Protein AF-A0A9E3Q7C6-F1 (afdb_monomer)

Structure (mmCIF, N/CA/C/O backbone):
data_AF-A0A9E3Q7C6-F1
#
_entry.id   AF-A0A9E3Q7C6-F1
#
loop_
_atom_site.group_PDB
_atom_site.id
_atom_site.type_symbol
_atom_site.label_atom_id
_atom_site.label_alt_id
_atom_site.label_comp_id
_atom_site.label_asym_id
_atom_site.label_entity_id
_atom_site.label_seq_id
_atom_site.pdbx_PDB_ins_code
_atom_site.Cartn_x
_atom_site.Cartn_y
_atom_site.Cartn_z
_atom_site.occupancy
_atom_site.B_iso_or_equiv
_atom_site.auth_seq_id
_atom_site.auth_comp_id
_atom_site.auth_asym_id
_atom_site.auth_atom_id
_atom_site.pdbx_PDB_model_num
ATOM 1 N N . MET A 1 1 ? 22.523 -12.061 -49.295 1.00 71.12 1 MET A N 1
ATOM 2 C CA . MET A 1 1 ? 22.342 -13.534 -49.346 1.00 71.12 1 MET A CA 1
ATOM 3 C C . MET A 1 1 ? 22.352 -14.099 -47.929 1.00 71.12 1 MET A C 1
ATOM 5 O O . MET A 1 1 ? 23.164 -13.625 -47.155 1.00 71.12 1 MET A O 1
ATOM 9 N N . ALA A 1 2 ? 21.473 -15.034 -47.547 1.00 72.88 2 ALA A N 1
ATOM 10 C CA . ALA A 1 2 ? 21.469 -15.590 -46.182 1.00 72.88 2 ALA A CA 1
ATOM 11 C C . ALA A 1 2 ? 22.656 -16.544 -45.962 1.00 72.88 2 ALA A C 1
ATOM 13 O O . ALA A 1 2 ? 22.913 -17.399 -46.807 1.00 72.88 2 ALA A O 1
ATOM 14 N N . LEU A 1 3 ? 23.367 -16.392 -44.845 1.00 70.81 3 LEU A N 1
ATOM 15 C CA . LEU A 1 3 ? 24.517 -17.226 -44.496 1.00 70.81 3 LEU A CA 1
ATOM 16 C C . LEU A 1 3 ? 24.089 -18.439 -43.641 1.00 70.81 3 LEU A C 1
ATOM 18 O O . LEU A 1 3 ? 23.253 -18.282 -42.744 1.00 70.81 3 LEU A O 1
ATOM 22 N N . PRO A 1 4 ? 24.650 -19.641 -43.888 1.00 68.69 4 PRO A N 1
ATOM 23 C CA . PRO A 1 4 ? 24.501 -20.798 -43.005 1.00 68.69 4 PRO A CA 1
ATOM 24 C C . PRO A 1 4 ? 25.319 -20.626 -41.708 1.00 68.69 4 PRO A C 1
ATOM 26 O O . PRO A 1 4 ? 25.994 -19.617 -41.513 1.00 68.69 4 PRO A O 1
ATOM 29 N N . ASN A 1 5 ? 25.247 -21.606 -40.798 1.00 68.88 5 ASN A N 1
ATOM 30 C CA . ASN A 1 5 ? 25.976 -21.598 -39.521 1.00 68.88 5 ASN A CA 1
ATOM 31 C C . ASN A 1 5 ? 27.486 -21.778 -39.750 1.00 68.88 5 ASN A C 1
ATOM 33 O O . ASN A 1 5 ? 27.991 -22.898 -39.696 1.00 68.88 5 ASN A O 1
ATOM 37 N N . LEU A 1 6 ? 28.183 -20.683 -40.039 1.00 69.12 6 LEU A N 1
ATOM 38 C CA . LEU A 1 6 ? 29.623 -20.651 -40.284 1.00 69.12 6 LEU A CA 1
ATOM 39 C C . LEU A 1 6 ? 30.365 -20.102 -39.064 1.00 69.12 6 LEU A C 1
ATOM 41 O O . LEU A 1 6 ? 29.866 -19.202 -38.392 1.00 69.12 6 LEU A O 1
ATOM 45 N N . THR A 1 7 ? 31.564 -20.622 -38.804 1.00 68.81 7 THR A N 1
ATOM 46 C CA . THR A 1 7 ? 32.477 -20.049 -37.803 1.00 68.81 7 THR A CA 1
ATOM 47 C C . THR A 1 7 ? 33.078 -18.735 -38.302 1.00 68.81 7 THR A C 1
ATOM 49 O O . THR A 1 7 ? 33.082 -18.445 -39.505 1.00 68.81 7 THR A O 1
ATOM 52 N N . ILE A 1 8 ? 33.660 -17.942 -37.399 1.00 70.94 8 ILE A N 1
ATOM 53 C CA . ILE A 1 8 ? 34.336 -16.698 -37.779 1.00 70.94 8 ILE A CA 1
ATOM 54 C C . ILE A 1 8 ? 35.478 -16.964 -38.769 1.00 70.94 8 ILE A C 1
ATOM 56 O O . ILE A 1 8 ? 35.723 -16.166 -39.683 1.00 70.94 8 ILE A O 1
ATOM 60 N N . THR A 1 9 ? 36.183 -18.078 -38.586 1.00 72.75 9 THR A N 1
ATOM 61 C CA . THR A 1 9 ? 37.267 -18.516 -39.468 1.00 72.75 9 THR A CA 1
ATOM 62 C C . THR A 1 9 ? 36.737 -18.863 -40.855 1.00 72.75 9 THR A C 1
ATOM 64 O O . THR A 1 9 ? 37.249 -18.330 -41.834 1.00 72.75 9 THR A O 1
ATOM 67 N N . GLN A 1 10 ? 35.649 -19.632 -40.950 1.00 74.81 10 GLN A N 1
ATOM 68 C CA . GLN A 1 10 ? 35.015 -19.973 -42.231 1.00 74.81 10 GLN A CA 1
ATOM 69 C C . GLN A 1 10 ? 34.476 -18.739 -42.963 1.00 74.81 10 GLN A C 1
ATOM 71 O O . GLN A 1 10 ? 34.548 -18.654 -44.185 1.00 74.81 10 GLN A O 1
ATOM 76 N N . ILE A 1 11 ? 33.969 -17.749 -42.225 1.00 74.88 11 ILE A N 1
ATOM 77 C CA . ILE A 1 11 ? 33.558 -16.460 -42.788 1.00 74.88 11 ILE A CA 1
ATOM 78 C C . ILE A 1 11 ? 34.756 -15.717 -43.396 1.00 74.88 11 ILE A C 1
ATOM 80 O O . ILE A 1 11 ? 34.649 -15.181 -44.500 1.00 74.88 11 ILE A O 1
ATOM 84 N N . ARG A 1 12 ? 35.902 -15.687 -42.701 1.00 77.19 12 ARG A N 1
ATOM 85 C CA . ARG A 1 12 ? 37.132 -15.079 -43.235 1.00 77.19 12 ARG A CA 1
ATOM 86 C C . ARG A 1 12 ? 37.648 -15.832 -44.453 1.00 77.19 12 ARG A C 1
ATOM 88 O O . ARG A 1 12 ? 38.032 -15.188 -45.419 1.00 77.19 12 ARG A O 1
ATOM 95 N N . GLU A 1 13 ? 37.640 -17.160 -44.417 1.00 79.44 13 GLU A N 1
ATOM 96 C CA . GLU A 1 13 ? 38.042 -18.007 -45.544 1.00 79.44 13 GLU A CA 1
ATOM 97 C C . GLU A 1 13 ? 37.135 -17.798 -46.755 1.00 79.44 13 GLU A C 1
ATOM 99 O O . GLU A 1 13 ? 37.627 -17.694 -47.873 1.00 79.44 13 GLU A O 1
ATOM 104 N N . LEU A 1 14 ? 35.827 -17.642 -46.542 1.00 81.31 14 LEU A N 1
ATOM 105 C CA . LEU A 1 14 ? 34.874 -17.317 -47.598 1.00 81.31 14 LEU A CA 1
ATOM 106 C C . LEU A 1 14 ? 35.165 -15.945 -48.214 1.00 81.31 14 LEU A C 1
ATOM 108 O O . LEU A 1 14 ? 35.250 -15.827 -49.434 1.00 81.31 14 LEU A O 1
ATOM 112 N N . GLN A 1 15 ? 35.352 -14.907 -47.392 1.00 81.38 15 GLN A N 1
ATOM 113 C CA . GLN A 1 15 ? 35.687 -13.568 -47.889 1.00 81.38 15 GLN A CA 1
ATOM 114 C C . GLN A 1 15 ? 37.038 -13.554 -48.620 1.00 81.38 15 GLN A C 1
ATOM 116 O O . GLN A 1 15 ? 37.145 -12.960 -49.692 1.00 81.38 15 GLN A O 1
ATOM 121 N N . ALA A 1 16 ? 38.047 -14.239 -48.077 1.00 81.31 16 ALA A N 1
ATOM 122 C CA . ALA A 1 16 ? 39.374 -14.357 -48.673 1.00 81.31 16 ALA A CA 1
ATOM 123 C C . ALA A 1 16 ? 39.361 -15.180 -49.970 1.00 81.31 16 ALA A C 1
ATOM 125 O O . ALA A 1 16 ? 40.054 -14.825 -50.916 1.00 81.31 16 ALA A O 1
ATOM 126 N N . GLY A 1 17 ? 38.554 -16.240 -50.048 1.00 82.50 17 GLY A N 1
ATOM 127 C CA . GLY A 1 17 ? 38.399 -17.063 -51.247 1.00 82.50 17 GLY A CA 1
ATOM 128 C C . GLY A 1 17 ? 37.724 -16.309 -52.392 1.00 82.50 17 GLY A C 1
ATOM 129 O O . GLY A 1 17 ? 38.182 -16.400 -53.533 1.00 82.50 17 GLY A O 1
ATOM 130 N N . ILE A 1 18 ? 36.690 -15.515 -52.085 1.00 83.06 18 ILE A N 1
ATOM 131 C CA . ILE A 1 18 ? 36.050 -14.613 -53.056 1.00 83.06 18 ILE A CA 1
ATOM 132 C C . ILE A 1 18 ? 37.045 -13.541 -53.507 1.00 83.06 18 ILE A C 1
ATOM 134 O O . ILE A 1 18 ? 37.175 -13.298 -54.704 1.00 83.06 18 ILE A O 1
ATOM 138 N N . ALA A 1 19 ? 37.769 -12.926 -52.567 1.00 83.88 19 ALA A N 1
ATOM 139 C CA . ALA A 1 19 ? 38.793 -11.941 -52.891 1.00 83.88 19 ALA A CA 1
ATOM 140 C C . ALA A 1 19 ? 39.857 -12.526 -53.820 1.00 83.88 19 ALA A C 1
ATOM 142 O O . ALA A 1 19 ? 40.081 -11.968 -54.883 1.00 83.88 19 ALA A O 1
ATOM 143 N N . LEU A 1 20 ? 40.424 -13.687 -53.490 1.00 84.38 20 LEU A N 1
ATOM 144 C CA . LEU A 1 20 ? 41.467 -14.333 -54.285 1.00 84.38 20 LEU A CA 1
ATOM 145 C C . LEU A 1 20 ? 41.025 -14.613 -55.731 1.00 84.38 20 LEU A C 1
ATOM 147 O O . LEU A 1 20 ? 41.801 -14.376 -56.651 1.00 84.38 20 LEU A O 1
ATOM 151 N N . HIS A 1 21 ? 39.787 -15.072 -55.947 1.00 84.19 21 HIS A N 1
ATOM 152 C CA . HIS A 1 21 ? 39.252 -15.268 -57.302 1.00 84.19 21 HIS A CA 1
ATOM 153 C C . HIS A 1 21 ? 39.091 -13.939 -58.049 1.00 84.19 21 HIS A C 1
ATOM 155 O O . HIS A 1 21 ? 39.451 -13.843 -59.218 1.00 84.19 21 HIS A O 1
ATOM 161 N N . LEU A 1 22 ? 38.610 -12.888 -57.378 1.00 83.62 22 LEU A N 1
ATOM 162 C CA . LEU A 1 22 ? 38.495 -11.555 -57.979 1.00 83.62 22 LEU A CA 1
ATOM 163 C C . LEU A 1 22 ? 39.870 -10.929 -58.279 1.00 83.62 22 LEU A C 1
ATOM 165 O O . LEU A 1 22 ? 40.019 -10.220 -59.275 1.00 83.62 22 LEU A O 1
ATOM 169 N N . GLU A 1 23 ? 40.885 -11.194 -57.454 1.00 84.44 23 GLU A N 1
ATOM 170 C CA . GLU A 1 23 ? 42.265 -10.766 -57.704 1.00 84.44 23 GLU A CA 1
ATOM 171 C C . GLU A 1 23 ? 42.882 -11.526 -58.891 1.00 84.44 23 GLU A C 1
ATOM 173 O O . GLU A 1 23 ? 43.518 -10.907 -59.745 1.00 84.44 23 GLU A O 1
ATOM 178 N N . ALA A 1 24 ? 42.660 -12.842 -58.981 1.00 83.31 24 ALA A N 1
ATOM 179 C CA . ALA A 1 24 ? 43.237 -13.702 -60.015 1.00 83.31 24 ALA A CA 1
ATOM 180 C C . ALA A 1 24 ? 42.572 -13.547 -61.394 1.00 83.31 24 ALA A C 1
ATOM 182 O O . ALA A 1 24 ? 43.276 -13.404 -62.393 1.00 83.31 24 ALA A O 1
ATOM 183 N N . ASP A 1 25 ? 41.237 -13.553 -61.454 1.00 82.19 25 ASP A N 1
ATOM 184 C CA . ASP A 1 25 ? 40.493 -13.576 -62.721 1.00 82.19 25 ASP A CA 1
ATOM 185 C C . ASP A 1 25 ? 40.256 -12.172 -63.287 1.00 82.19 25 ASP A C 1
ATOM 187 O O . ASP A 1 25 ? 40.196 -11.983 -64.502 1.00 82.19 25 ASP A O 1
ATOM 191 N N . LEU A 1 26 ? 40.102 -11.178 -62.406 1.00 80.94 26 LEU A N 1
ATOM 192 C CA . LEU A 1 26 ? 39.676 -9.828 -62.778 1.00 80.94 26 LEU A CA 1
ATOM 193 C C . LEU A 1 26 ? 40.686 -8.734 -62.405 1.00 80.94 26 LEU A C 1
ATOM 195 O O . LEU A 1 26 ? 40.463 -7.584 -62.774 1.00 80.94 26 LEU A O 1
ATOM 199 N N . GLY A 1 27 ? 41.788 -9.055 -61.718 1.00 80.50 27 GLY A N 1
ATOM 200 C CA . GLY A 1 27 ? 42.867 -8.106 -61.414 1.00 80.50 27 GLY A CA 1
ATOM 201 C C . GLY A 1 27 ? 42.563 -7.107 -60.291 1.00 80.50 27 GLY A C 1
ATOM 202 O O . GLY A 1 27 ? 43.198 -6.051 -60.225 1.00 80.50 27 GLY A O 1
ATOM 203 N N . TYR A 1 28 ? 41.595 -7.403 -59.418 1.00 84.75 28 TYR A N 1
ATOM 204 C CA . TYR A 1 28 ? 41.344 -6.605 -58.212 1.00 84.75 28 TYR A CA 1
ATOM 205 C C . TYR A 1 28 ? 42.518 -6.701 -57.221 1.00 84.75 28 TYR A C 1
ATOM 207 O O . TYR A 1 28 ? 43.362 -7.588 -57.318 1.00 84.75 28 TYR A O 1
ATOM 215 N N . ARG A 1 29 ? 42.599 -5.764 -56.269 1.00 80.31 29 ARG A N 1
ATOM 216 C CA . ARG A 1 29 ? 43.546 -5.809 -55.146 1.00 80.31 29 ARG A CA 1
ATOM 217 C C . ARG A 1 29 ? 42.846 -5.474 -53.835 1.00 80.31 29 ARG A C 1
ATOM 219 O O . ARG A 1 29 ? 42.067 -4.521 -53.778 1.00 80.31 29 ARG A O 1
ATOM 226 N N . SER A 1 30 ? 43.154 -6.228 -52.784 1.00 73.44 30 SER A N 1
ATOM 227 C CA . SER A 1 30 ? 42.714 -5.951 -51.415 1.00 73.44 30 SER A CA 1
ATOM 228 C C . SER A 1 30 ? 43.393 -4.701 -50.852 1.00 73.44 30 SER A C 1
ATOM 230 O O . SER A 1 30 ? 44.608 -4.670 -50.656 1.00 73.44 30 SER A O 1
ATOM 232 N N . GLY A 1 31 ? 42.603 -3.663 -50.572 1.00 65.94 31 GLY A N 1
ATOM 233 C CA . GLY A 1 31 ? 43.088 -2.398 -50.016 1.00 65.94 31 GLY A CA 1
ATOM 234 C C . GLY A 1 31 ? 42.266 -1.194 -50.467 1.00 65.94 31 GLY A C 1
ATOM 235 O O . GLY A 1 31 ? 41.682 -1.193 -51.550 1.00 65.94 31 GLY A O 1
ATOM 236 N N . SER A 1 32 ? 42.225 -0.149 -49.633 1.00 55.38 32 SER A N 1
ATOM 237 C CA . SER A 1 32 ? 41.485 1.067 -49.969 1.00 55.38 32 SER A CA 1
ATOM 238 C C . SER A 1 32 ? 42.222 1.836 -51.071 1.00 55.38 32 SER A C 1
ATOM 240 O O . SER A 1 32 ? 43.358 2.287 -50.914 1.00 55.38 32 SER A O 1
ATOM 242 N N . THR A 1 33 ? 41.581 1.986 -52.227 1.00 54.47 33 THR A N 1
ATOM 243 C CA . THR A 1 33 ? 41.919 3.078 -53.142 1.00 54.47 33 THR A CA 1
ATOM 244 C C . THR A 1 33 ? 41.541 4.398 -52.475 1.00 54.47 33 THR A C 1
ATOM 246 O O . THR A 1 33 ? 40.530 4.472 -51.775 1.00 54.47 33 THR A O 1
ATOM 249 N N . SER A 1 34 ? 42.385 5.417 -52.656 1.00 52.50 34 SER A N 1
ATOM 250 C CA . SER A 1 34 ? 42.311 6.750 -52.042 1.00 52.50 34 SER A CA 1
ATOM 251 C C . SER A 1 34 ? 40.879 7.302 -51.918 1.00 52.50 34 SER A C 1
ATOM 253 O O . SER A 1 34 ? 40.066 7.071 -52.814 1.00 52.50 34 SER A O 1
ATOM 255 N N . PRO A 1 35 ? 40.553 8.045 -50.839 1.00 54.03 35 PRO A N 1
ATOM 256 C CA . PRO A 1 35 ? 39.180 8.427 -50.519 1.00 54.03 35 PRO A CA 1
ATOM 257 C C . PRO A 1 35 ? 38.579 9.299 -51.626 1.00 54.03 35 PRO A C 1
ATOM 259 O O . PRO A 1 35 ? 38.854 10.493 -51.725 1.00 54.03 35 PRO A O 1
ATOM 262 N N . HIS A 1 36 ? 37.742 8.689 -52.461 1.00 58.06 36 HIS A N 1
ATOM 263 C CA . HIS A 1 36 ? 36.923 9.406 -53.426 1.00 58.06 36 HIS A CA 1
ATOM 264 C C . HIS A 1 36 ? 35.832 10.166 -52.647 1.00 58.06 36 HIS A C 1
ATOM 266 O O . HIS A 1 36 ? 35.084 9.537 -51.894 1.00 58.06 36 HIS A O 1
ATOM 272 N N . PRO A 1 37 ? 35.678 11.490 -52.823 1.00 59.31 37 PRO A N 1
ATOM 273 C CA . PRO A 1 37 ? 34.820 12.333 -51.974 1.00 59.31 37 PRO A CA 1
ATOM 274 C C . PRO A 1 37 ? 33.306 12.056 -52.078 1.00 59.31 37 PRO A C 1
ATOM 276 O O . PRO A 1 37 ? 32.526 12.649 -51.342 1.00 59.31 37 PRO A O 1
ATOM 279 N N . LEU A 1 38 ? 32.881 11.159 -52.975 1.00 65.38 38 LEU A N 1
ATOM 280 C CA . LEU A 1 38 ? 31.476 10.839 -53.274 1.00 65.38 38 LEU A CA 1
ATOM 281 C C . LEU A 1 38 ? 31.138 9.358 -53.035 1.00 65.38 38 LEU A C 1
ATOM 283 O O . LEU A 1 38 ? 30.158 8.843 -53.567 1.00 65.38 38 LEU A O 1
ATOM 287 N N . LEU A 1 39 ? 31.976 8.640 -52.286 1.00 73.06 39 LEU A N 1
ATOM 288 C CA . LEU A 1 39 ? 31.770 7.224 -51.998 1.00 73.06 39 LEU A CA 1
ATOM 289 C C . LEU A 1 39 ? 30.605 7.035 -51.004 1.00 73.06 39 LEU A C 1
ATOM 291 O O . LEU A 1 39 ? 30.666 7.594 -49.907 1.00 73.06 39 LEU A O 1
ATOM 295 N N . PRO A 1 40 ? 29.557 6.253 -51.334 1.00 74.44 40 PRO A N 1
ATOM 296 C CA . PRO A 1 40 ? 28.463 6.002 -50.401 1.00 74.44 40 PRO A CA 1
ATOM 297 C C . PRO A 1 40 ? 28.972 5.270 -49.154 1.00 74.44 40 PRO A C 1
ATOM 299 O O . PRO A 1 40 ? 29.810 4.365 -49.249 1.00 74.44 40 PRO A O 1
ATOM 302 N N . SER A 1 41 ? 28.468 5.651 -47.980 1.00 76.50 41 SER A N 1
ATOM 303 C CA . SER A 1 41 ? 28.773 4.956 -46.731 1.00 76.50 41 SER A CA 1
ATOM 304 C C . SER A 1 41 ? 28.144 3.555 -46.725 1.00 76.50 41 SER A C 1
ATOM 306 O O . SER A 1 41 ? 27.042 3.369 -47.250 1.00 76.50 41 SER A O 1
ATOM 308 N N . PRO A 1 42 ? 28.828 2.545 -46.156 1.00 77.69 42 PRO A N 1
ATOM 309 C CA . PRO A 1 42 ? 28.229 1.232 -45.945 1.00 77.69 42 PRO A CA 1
ATOM 310 C C . PRO A 1 42 ? 27.047 1.321 -44.956 1.00 77.69 42 PRO A C 1
ATOM 312 O O . PRO A 1 42 ? 26.982 2.265 -44.164 1.00 77.69 42 PRO A O 1
ATOM 315 N N . PRO A 1 43 ? 26.111 0.355 -44.986 1.00 76.81 43 PRO A N 1
ATOM 316 C CA . PRO A 1 43 ? 24.997 0.305 -44.040 1.00 76.81 43 PRO A CA 1
ATOM 317 C C . PRO A 1 43 ? 25.484 0.181 -42.587 1.00 76.81 43 PRO A C 1
ATOM 319 O O . PRO A 1 43 ? 26.486 -0.481 -42.308 1.00 76.81 43 PRO A O 1
ATOM 322 N N . GLU A 1 44 ? 24.760 0.805 -41.654 1.00 70.00 44 GLU A N 1
ATOM 323 C CA . GLU A 1 44 ? 25.059 0.717 -40.221 1.00 70.00 44 GLU A CA 1
ATOM 324 C C . GLU A 1 44 ? 24.927 -0.730 -39.712 1.00 70.00 44 GLU A C 1
ATOM 326 O O . GLU A 1 44 ? 23.996 -1.449 -40.074 1.00 70.00 44 GLU A O 1
ATOM 331 N N . GLY A 1 45 ? 25.869 -1.163 -38.866 1.00 68.56 45 GLY A N 1
ATOM 332 C CA . GLY A 1 45 ? 25.892 -2.521 -38.302 1.00 68.56 45 GLY A CA 1
ATOM 333 C C . GLY A 1 45 ? 26.584 -3.577 -39.171 1.00 68.56 45 GLY A C 1
ATOM 334 O O . GLY A 1 45 ? 26.500 -4.763 -38.863 1.00 68.56 45 GLY A O 1
ATOM 335 N N . LEU A 1 46 ? 27.271 -3.172 -40.243 1.00 77.69 46 LEU A N 1
ATOM 336 C CA . LEU A 1 46 ? 28.050 -4.081 -41.079 1.00 77.69 46 LEU A CA 1
ATOM 337 C C . LEU A 1 46 ? 29.308 -4.583 -40.344 1.00 77.69 46 LEU A C 1
ATOM 339 O O . LEU A 1 46 ? 30.226 -3.818 -40.046 1.00 77.69 46 LEU A O 1
ATOM 343 N N . ASN A 1 47 ? 29.375 -5.891 -40.116 1.00 72.88 47 ASN A N 1
ATOM 344 C CA . ASN A 1 47 ? 30.548 -6.568 -39.580 1.00 72.88 47 ASN A CA 1
ATOM 345 C C . ASN A 1 47 ? 31.493 -6.983 -40.717 1.00 72.88 47 ASN A C 1
ATOM 347 O O . ASN A 1 47 ? 31.055 -7.456 -41.768 1.00 72.88 47 ASN A O 1
ATOM 351 N N . ARG A 1 48 ? 32.807 -6.871 -40.472 1.00 72.62 48 ARG A N 1
ATOM 352 C CA . ARG A 1 48 ? 33.883 -7.401 -41.337 1.00 72.62 48 ARG A CA 1
ATOM 353 C C . ARG A 1 48 ? 33.795 -6.931 -42.794 1.00 72.62 48 ARG A C 1
ATOM 355 O O . ARG A 1 48 ? 33.639 -7.740 -43.706 1.00 72.62 48 ARG A O 1
ATOM 362 N N . LEU A 1 49 ? 33.910 -5.617 -42.989 1.00 82.00 49 LEU A N 1
ATOM 363 C CA . LEU A 1 49 ? 34.023 -5.005 -44.312 1.00 82.00 49 LEU A CA 1
ATOM 364 C C . LEU A 1 49 ? 35.359 -5.383 -44.969 1.00 82.00 49 LEU A C 1
ATOM 366 O O . LEU A 1 49 ? 36.420 -5.092 -44.419 1.00 82.00 49 LEU A O 1
ATOM 370 N N . LEU A 1 50 ? 35.295 -5.979 -46.154 1.00 83.00 50 LEU A N 1
ATOM 371 C CA . LEU A 1 50 ? 36.423 -6.170 -47.058 1.00 83.00 50 LEU A CA 1
ATOM 372 C C . LEU A 1 50 ? 36.204 -5.307 -48.303 1.00 83.00 50 LEU A C 1
ATOM 374 O O . LEU A 1 50 ? 35.131 -5.361 -48.906 1.00 83.00 50 LEU A O 1
ATOM 378 N N . GLU A 1 51 ? 37.211 -4.523 -48.682 1.00 85.06 51 GLU A N 1
ATOM 379 C CA . GLU A 1 51 ? 37.177 -3.653 -49.862 1.00 85.06 51 GLU A CA 1
ATOM 380 C C . GLU A 1 51 ? 38.232 -4.097 -50.882 1.00 85.06 51 GLU A C 1
ATOM 382 O O . GLU A 1 51 ? 39.413 -4.245 -50.559 1.00 85.0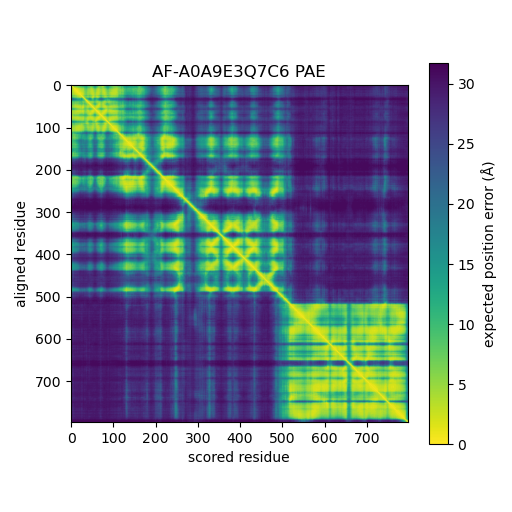6 51 GLU A O 1
ATOM 387 N N . LEU A 1 52 ? 37.787 -4.299 -52.118 1.00 84.94 52 LEU A N 1
ATOM 388 C CA . LEU A 1 52 ? 38.591 -4.703 -53.264 1.00 84.94 52 LEU A CA 1
ATOM 389 C C . LEU A 1 52 ? 38.479 -3.624 -54.332 1.00 84.94 52 LEU A C 1
ATOM 391 O O . LEU A 1 52 ? 37.368 -3.245 -54.708 1.00 84.94 52 LEU A O 1
ATOM 395 N N . ALA A 1 53 ? 39.608 -3.154 -54.847 1.00 82.88 53 ALA A N 1
ATOM 396 C CA . ALA A 1 53 ? 39.629 -2.117 -55.869 1.00 82.88 53 ALA A CA 1
ATOM 397 C C . ALA A 1 53 ? 40.465 -2.530 -57.083 1.00 82.88 53 ALA A C 1
ATOM 399 O O . ALA A 1 53 ? 41.499 -3.187 -56.956 1.00 82.88 53 ALA A O 1
ATOM 400 N N . ARG A 1 54 ? 40.017 -2.120 -58.269 1.00 84.94 54 ARG A N 1
ATOM 401 C CA . ARG A 1 54 ? 40.725 -2.264 -59.545 1.00 84.94 54 ARG A CA 1
ATOM 402 C C . ARG A 1 54 ? 40.712 -0.919 -60.259 1.00 84.94 54 ARG A C 1
ATOM 404 O O . ARG A 1 54 ? 39.665 -0.285 -60.354 1.00 84.94 54 ARG A O 1
ATOM 411 N N . VAL A 1 55 ? 41.864 -0.492 -60.767 1.00 79.00 55 VAL A N 1
ATOM 412 C CA . VAL A 1 55 ? 42.001 0.763 -61.520 1.00 79.00 55 VAL A CA 1
ATOM 413 C C . VAL A 1 55 ? 42.434 0.434 -62.943 1.00 79.00 55 VAL A C 1
ATOM 415 O O . VAL A 1 55 ? 43.497 -0.153 -63.140 1.00 79.00 55 VAL A O 1
ATOM 418 N N . GLU A 1 56 ? 41.622 0.822 -63.923 1.00 77.50 56 GLU A N 1
ATOM 419 C CA . GLU A 1 56 ? 41.917 0.682 -65.352 1.00 77.50 56 GLU A CA 1
ATOM 420 C C . GLU A 1 56 ? 41.878 2.071 -66.002 1.00 77.50 56 GLU A C 1
ATOM 422 O O . GLU A 1 56 ? 40.819 2.660 -66.218 1.00 77.50 56 GLU A O 1
ATOM 427 N N . GLY A 1 57 ? 43.051 2.643 -66.287 1.00 76.19 57 GLY A N 1
ATOM 428 C CA . GLY A 1 57 ? 43.147 4.003 -66.825 1.00 76.19 57 GLY A CA 1
ATOM 429 C C . GLY A 1 57 ? 42.655 5.062 -65.829 1.00 76.19 57 GLY A C 1
ATOM 430 O O . GLY A 1 57 ? 43.278 5.251 -64.787 1.00 76.19 57 GLY A O 1
ATOM 431 N N . GLN A 1 58 ? 41.567 5.768 -66.168 1.00 70.00 58 GLN A N 1
ATOM 432 C CA . GLN A 1 58 ? 40.884 6.729 -65.282 1.00 70.00 58 GLN A CA 1
ATOM 433 C C . GLN A 1 58 ? 39.651 6.138 -64.578 1.00 70.00 58 GLN A C 1
ATOM 435 O O . GLN A 1 58 ? 39.064 6.800 -63.722 1.00 70.00 58 GLN A O 1
ATOM 440 N N . GLU A 1 59 ? 39.280 4.892 -64.891 1.00 79.25 59 GLU A N 1
ATOM 441 C CA . GLU A 1 59 ? 38.135 4.229 -64.275 1.00 79.25 59 GLU A CA 1
ATOM 442 C C . GLU A 1 59 ? 38.542 3.483 -63.002 1.00 79.25 59 GLU A C 1
ATOM 444 O O . GLU A 1 59 ? 39.538 2.754 -62.967 1.00 79.25 59 GLU A O 1
ATOM 449 N N . THR A 1 60 ? 37.739 3.634 -61.949 1.00 80.62 60 THR A N 1
ATOM 450 C CA . THR A 1 60 ? 37.908 2.899 -60.689 1.00 80.62 60 THR A CA 1
ATOM 451 C C . THR A 1 60 ? 36.734 1.956 -60.476 1.00 80.62 60 THR A C 1
ATOM 453 O O . THR A 1 60 ? 35.581 2.385 -60.420 1.00 80.62 60 THR A O 1
ATOM 456 N N . PHE A 1 61 ? 37.026 0.672 -60.310 1.00 84.19 61 PHE A N 1
ATOM 457 C CA . PHE A 1 61 ? 36.072 -0.361 -59.931 1.00 84.19 61 PHE A CA 1
ATOM 458 C C . PHE A 1 61 ? 36.285 -0.719 -58.463 1.00 84.19 61 PHE A C 1
ATOM 460 O O . PHE A 1 61 ? 37.411 -0.962 -58.033 1.00 84.19 61 PHE A O 1
ATOM 467 N N . LEU A 1 62 ? 35.203 -0.771 -57.696 1.00 85.25 62 LEU A N 1
ATOM 468 C CA . LEU A 1 62 ? 35.203 -1.078 -56.273 1.00 85.25 62 LEU A CA 1
ATOM 469 C C . LEU A 1 62 ? 34.204 -2.201 -55.995 1.00 85.25 62 LEU A C 1
ATOM 471 O O . LEU A 1 62 ? 33.065 -2.144 -56.455 1.00 85.25 62 LEU A O 1
ATOM 475 N N . ILE A 1 63 ? 34.610 -3.194 -55.212 1.00 85.94 63 ILE A N 1
ATOM 476 C CA . ILE A 1 63 ? 33.747 -4.245 -54.673 1.00 85.94 63 ILE A CA 1
ATOM 477 C C . ILE A 1 63 ? 33.918 -4.264 -53.156 1.00 85.94 63 ILE A C 1
ATOM 479 O O . ILE A 1 63 ? 35.029 -4.311 -52.636 1.00 85.94 63 ILE A O 1
ATOM 483 N N . ARG A 1 64 ? 32.802 -4.230 -52.437 1.00 87.00 64 ARG A N 1
ATOM 484 C CA . ARG A 1 64 ? 32.729 -4.288 -50.981 1.00 87.00 64 ARG A CA 1
ATOM 485 C C . ARG A 1 64 ? 31.939 -5.507 -50.554 1.00 87.00 64 ARG A C 1
ATOM 487 O O . ARG A 1 64 ? 30.856 -5.756 -51.081 1.00 87.00 64 ARG A O 1
ATOM 494 N N . LEU A 1 65 ? 32.467 -6.229 -49.577 1.00 85.69 65 LEU A N 1
ATOM 495 C CA . LEU A 1 65 ? 31.866 -7.424 -48.998 1.00 85.69 65 LEU A CA 1
ATOM 496 C C . LEU A 1 65 ? 31.739 -7.220 -47.491 1.00 85.69 65 LEU A C 1
ATOM 498 O O . LEU A 1 65 ? 32.688 -6.785 -46.847 1.00 85.69 65 LEU A O 1
ATOM 502 N N . GLY A 1 66 ? 30.597 -7.557 -46.907 1.00 83.81 66 GLY A N 1
ATOM 503 C CA . GLY A 1 66 ? 30.426 -7.513 -45.457 1.00 83.81 66 GLY A CA 1
ATOM 504 C C . GLY A 1 66 ? 29.220 -8.307 -44.991 1.00 83.81 66 GLY A C 1
ATOM 505 O O . GLY A 1 66 ? 28.438 -8.797 -45.803 1.00 83.81 66 GLY A O 1
ATOM 506 N N . ILE A 1 67 ? 29.073 -8.456 -43.680 1.00 82.50 67 ILE A N 1
ATOM 507 C CA . ILE A 1 67 ? 27.979 -9.220 -43.079 1.00 82.50 67 ILE A CA 1
ATOM 508 C C . ILE A 1 67 ? 27.064 -8.272 -42.329 1.00 82.50 67 ILE A C 1
ATOM 510 O O . ILE A 1 67 ? 27.513 -7.491 -41.497 1.00 82.50 67 ILE A O 1
ATOM 514 N N . VAL A 1 68 ? 25.769 -8.372 -42.609 1.00 81.69 68 VAL A N 1
ATOM 515 C CA . VAL A 1 68 ? 24.731 -7.640 -41.890 1.00 81.69 68 VAL A CA 1
ATOM 516 C C . VAL A 1 68 ? 24.009 -8.621 -40.962 1.00 81.69 68 VAL A C 1
ATOM 518 O O . VAL A 1 68 ? 23.282 -9.497 -41.454 1.00 81.69 68 VAL A O 1
ATOM 521 N N . PRO A 1 69 ? 24.203 -8.522 -39.635 1.00 74.75 69 PRO A N 1
ATOM 522 C CA . PRO A 1 69 ? 23.413 -9.272 -38.672 1.00 74.75 69 PRO A CA 1
ATOM 523 C C . PRO A 1 69 ? 22.008 -8.663 -38.557 1.00 74.75 69 PRO A C 1
ATOM 525 O O . PRO A 1 69 ? 21.829 -7.447 -38.589 1.00 74.75 69 PRO A O 1
ATOM 528 N N . PHE A 1 70 ? 20.994 -9.512 -38.391 1.00 69.50 70 PHE A N 1
ATOM 529 C CA . PHE A 1 70 ? 19.611 -9.088 -38.160 1.00 69.50 70 PHE A CA 1
ATOM 530 C C . PHE A 1 70 ? 19.096 -9.660 -36.836 1.00 69.50 70 PHE A C 1
ATOM 532 O O . PHE A 1 70 ? 19.461 -10.761 -36.442 1.00 69.50 70 PHE A O 1
ATOM 539 N N . ILE A 1 71 ? 18.200 -8.928 -36.166 1.00 62.03 71 ILE A N 1
ATOM 540 C CA . ILE A 1 71 ? 17.641 -9.328 -34.858 1.00 62.03 71 ILE A CA 1
ATOM 541 C C . ILE A 1 71 ? 16.742 -10.572 -34.970 1.00 62.03 71 ILE A C 1
ATOM 543 O O . ILE A 1 71 ? 16.641 -11.348 -34.027 1.00 62.03 71 ILE A O 1
ATOM 547 N N . SER A 1 72 ? 16.075 -10.766 -36.112 1.00 65.25 72 SER A N 1
ATOM 548 C CA . SER A 1 72 ? 15.040 -11.795 -36.301 1.00 65.25 72 SER A CA 1
ATOM 549 C C . SER A 1 72 ? 15.255 -12.698 -37.520 1.00 65.25 72 SER A C 1
ATOM 551 O O . SER A 1 72 ? 14.384 -13.502 -37.852 1.00 65.25 72 SER A O 1
ATOM 553 N N . ARG A 1 73 ? 16.383 -12.560 -38.228 1.00 69.81 73 ARG A N 1
ATOM 554 C CA . ARG A 1 73 ? 16.697 -13.311 -39.456 1.00 69.81 73 ARG A CA 1
ATOM 555 C C . ARG A 1 73 ? 18.150 -13.770 -39.433 1.00 69.81 73 ARG A C 1
ATOM 557 O O . ARG A 1 73 ? 18.975 -13.154 -38.767 1.00 69.81 73 ARG A O 1
ATOM 564 N N . ALA A 1 74 ? 18.460 -14.818 -40.196 1.00 68.31 74 ALA A N 1
ATOM 565 C CA . ALA A 1 74 ? 19.843 -15.240 -40.401 1.00 68.31 74 ALA A CA 1
ATOM 566 C C . ALA A 1 74 ? 20.697 -14.078 -40.951 1.00 68.31 74 ALA A C 1
ATOM 568 O O . ALA A 1 74 ? 20.187 -13.290 -41.763 1.00 68.31 74 ALA A O 1
ATOM 569 N N . PRO A 1 75 ? 21.971 -13.975 -40.524 1.00 75.31 75 PRO A N 1
ATOM 570 C CA . PRO A 1 75 ? 22.881 -12.949 -41.011 1.00 75.31 75 PRO A CA 1
ATOM 571 C C . PRO A 1 75 ? 22.983 -13.028 -42.531 1.00 75.31 75 PRO A C 1
ATOM 573 O O . PRO A 1 75 ? 22.934 -14.112 -43.122 1.00 75.31 75 PRO A O 1
ATOM 576 N N . GLN A 1 76 ? 23.088 -11.869 -43.174 1.00 82.38 76 GLN A N 1
ATOM 577 C CA . GLN A 1 76 ? 23.147 -11.794 -44.625 1.00 82.38 76 GLN A CA 1
ATOM 578 C C . GLN A 1 76 ? 24.500 -11.274 -45.094 1.00 82.38 76 GLN A C 1
ATOM 580 O O . GLN A 1 76 ? 24.990 -10.263 -44.601 1.00 82.38 76 GLN A O 1
ATOM 585 N N . LEU A 1 77 ? 25.069 -11.937 -46.098 1.00 84.25 77 LEU A N 1
ATOM 586 C CA . LEU A 1 77 ? 26.173 -11.405 -46.881 1.00 84.25 77 LEU A CA 1
ATOM 587 C C . LEU A 1 77 ? 25.663 -10.240 -47.734 1.00 84.25 77 LEU A C 1
ATOM 589 O O . LEU A 1 77 ? 24.721 -10.399 -48.525 1.00 84.25 77 LEU A O 1
ATOM 593 N N . TRP A 1 78 ? 26.297 -9.090 -47.552 1.00 86.56 78 TRP A N 1
ATOM 594 C CA . TRP A 1 78 ? 26.108 -7.859 -48.299 1.00 86.56 78 TRP A CA 1
ATOM 595 C C . TRP A 1 78 ? 27.272 -7.680 -49.272 1.00 86.56 78 TRP A C 1
ATOM 597 O O . TRP A 1 78 ? 28.437 -7.772 -48.884 1.00 86.56 78 TRP A O 1
ATOM 607 N N . ILE A 1 79 ? 26.938 -7.443 -50.540 1.00 86.81 79 ILE A N 1
ATOM 608 C CA . ILE A 1 79 ? 27.894 -7.202 -51.620 1.00 86.81 79 ILE A CA 1
ATOM 609 C C . ILE A 1 79 ? 27.483 -5.903 -52.305 1.00 86.81 79 ILE A C 1
ATOM 611 O O . ILE A 1 79 ? 26.334 -5.763 -52.724 1.00 86.81 79 ILE A O 1
ATOM 615 N N . GLN A 1 80 ? 28.412 -4.963 -52.431 1.00 86.06 80 GLN A N 1
ATOM 616 C CA . GLN A 1 80 ? 28.215 -3.719 -53.168 1.00 86.06 80 GLN A CA 1
ATOM 617 C C . GLN A 1 80 ? 29.340 -3.566 -54.182 1.00 86.06 80 GLN A C 1
ATOM 619 O O . GLN A 1 80 ? 30.507 -3.566 -53.809 1.00 86.06 80 GLN A O 1
ATOM 624 N N . ALA A 1 81 ? 28.994 -3.406 -55.457 1.00 86.12 81 ALA A N 1
ATOM 625 C CA . ALA A 1 81 ? 29.968 -3.210 -56.521 1.00 86.12 81 ALA A CA 1
ATOM 626 C C . ALA A 1 81 ? 29.674 -1.899 -57.264 1.00 86.12 81 ALA A C 1
ATOM 628 O O . ALA A 1 81 ? 28.576 -1.703 -57.789 1.00 86.12 81 ALA A O 1
ATOM 629 N N . LEU A 1 82 ? 30.651 -0.996 -57.284 1.00 86.06 82 LEU A N 1
ATOM 630 C CA . LEU A 1 82 ? 30.544 0.357 -57.823 1.00 86.06 82 LEU A CA 1
ATOM 631 C C . LEU A 1 82 ? 31.639 0.601 -58.865 1.00 86.06 82 LEU A C 1
ATOM 633 O O . LEU A 1 82 ? 32.761 0.121 -58.723 1.00 86.06 82 LEU A O 1
ATOM 637 N N . ARG A 1 83 ? 31.317 1.354 -59.913 1.00 85.62 83 ARG A N 1
ATOM 638 C CA . ARG A 1 83 ? 32.249 1.807 -60.951 1.00 85.62 83 ARG A CA 1
ATOM 639 C C . ARG A 1 83 ? 32.192 3.327 -61.042 1.00 85.62 83 ARG A C 1
ATOM 641 O O . ARG A 1 83 ? 31.101 3.883 -61.140 1.00 85.62 83 ARG A O 1
ATOM 648 N N . SER A 1 84 ? 33.342 3.987 -61.036 1.00 81.19 84 SER A N 1
ATOM 649 C CA . SER A 1 84 ? 33.466 5.418 -61.317 1.00 81.19 84 SER A CA 1
ATOM 650 C C . SER A 1 84 ? 34.190 5.610 -62.655 1.00 81.19 84 SER A C 1
ATOM 652 O O . SER A 1 84 ? 35.342 5.181 -62.757 1.00 81.19 84 SER A O 1
ATOM 654 N N . PRO A 1 85 ? 33.542 6.198 -63.682 1.00 75.00 85 PRO A N 1
ATOM 655 C CA . PRO A 1 85 ? 34.173 6.463 -64.980 1.00 75.00 85 PRO A CA 1
ATOM 656 C C . PRO A 1 85 ? 35.235 7.576 -64.945 1.00 75.00 85 PRO A C 1
ATOM 658 O O . PRO A 1 85 ? 36.092 7.623 -65.819 1.00 75.00 85 PRO A O 1
ATOM 661 N N . ASP A 1 86 ? 35.157 8.483 -63.965 1.00 71.75 86 ASP A N 1
ATOM 662 C CA . ASP A 1 86 ? 36.042 9.645 -63.811 1.00 71.75 86 ASP A CA 1
ATOM 663 C C . ASP A 1 86 ? 36.099 10.061 -62.323 1.00 71.75 86 ASP A C 1
ATOM 665 O O . ASP A 1 86 ? 35.067 9.963 -61.652 1.00 71.75 86 ASP A O 1
ATOM 669 N N . PRO A 1 87 ? 37.226 10.573 -61.777 1.00 65.50 87 PRO A N 1
ATOM 670 C CA . PRO A 1 87 ? 37.366 10.900 -60.349 1.00 65.50 87 PRO A CA 1
ATOM 671 C C . PRO A 1 87 ? 36.391 11.967 -59.818 1.00 65.50 87 PRO A C 1
ATOM 673 O O . PRO A 1 87 ? 36.349 12.227 -58.615 1.00 65.50 87 PRO A O 1
ATOM 676 N N . SER A 1 88 ? 35.636 12.625 -60.705 1.00 62.47 88 SER A N 1
ATOM 677 C CA . SER A 1 88 ? 34.632 13.641 -60.375 1.00 62.47 88 SER A CA 1
ATOM 678 C C . SER A 1 88 ? 33.179 13.202 -60.625 1.00 62.47 88 SER A C 1
ATOM 680 O O . SER A 1 88 ? 32.249 13.914 -60.245 1.00 62.47 88 SER A O 1
ATOM 682 N N . SER A 1 89 ? 32.963 12.032 -61.236 1.00 68.38 89 SER A N 1
ATOM 683 C CA . SER A 1 89 ? 31.641 11.545 -61.650 1.00 68.38 89 SER A CA 1
ATOM 684 C C . SER A 1 89 ? 30.943 10.695 -60.580 1.00 68.38 89 SER A C 1
ATOM 686 O O . SER A 1 89 ? 31.566 10.154 -59.668 1.00 68.38 89 SER A O 1
ATOM 688 N N . ALA A 1 90 ? 29.614 10.575 -60.685 1.00 72.69 90 ALA A N 1
ATOM 689 C CA . ALA A 1 90 ? 28.817 9.739 -59.788 1.00 72.69 90 ALA A CA 1
ATOM 690 C C . ALA A 1 90 ? 29.075 8.239 -60.025 1.00 72.69 90 ALA A C 1
ATOM 692 O O . ALA A 1 90 ? 29.212 7.792 -61.166 1.00 72.69 90 ALA A O 1
ATOM 693 N N . TRP A 1 91 ? 29.080 7.458 -58.941 1.00 77.81 91 TRP A N 1
ATOM 694 C CA . TRP A 1 91 ? 29.236 6.004 -58.990 1.00 77.81 91 TRP A CA 1
ATOM 695 C C . TRP A 1 91 ? 28.070 5.330 -59.726 1.00 77.81 91 TRP A C 1
ATOM 697 O O . TRP A 1 91 ? 26.901 5.593 -59.445 1.00 77.81 91 TRP A O 1
ATOM 707 N N . GLN A 1 92 ? 28.397 4.416 -60.636 1.00 82.62 92 GLN A N 1
ATOM 708 C CA . GLN A 1 92 ? 27.464 3.559 -61.368 1.00 82.62 92 GLN A CA 1
ATOM 709 C C . GLN A 1 92 ? 27.593 2.101 -60.906 1.00 82.62 92 GLN A C 1
ATOM 711 O O . GLN A 1 92 ? 28.548 1.734 -60.219 1.00 82.62 92 GLN A O 1
ATOM 716 N N . VAL A 1 93 ? 26.632 1.251 -61.277 1.00 81.62 93 VAL A N 1
ATOM 717 C CA . VAL A 1 93 ? 26.665 -0.182 -60.944 1.00 81.62 93 VAL A CA 1
ATOM 718 C C . VAL A 1 93 ? 27.793 -0.863 -61.720 1.00 81.62 93 VAL A C 1
ATOM 720 O O . VAL A 1 93 ? 27.866 -0.759 -62.944 1.00 81.62 93 VAL A O 1
ATOM 723 N N . ASN A 1 94 ? 28.671 -1.564 -61.007 1.00 83.94 94 ASN A N 1
ATOM 724 C CA . ASN A 1 94 ? 29.741 -2.342 -61.622 1.00 83.94 94 ASN A CA 1
ATOM 725 C C . ASN A 1 94 ? 29.165 -3.635 -62.250 1.00 83.94 94 ASN A C 1
ATOM 727 O O . ASN A 1 94 ? 28.477 -4.378 -61.541 1.00 83.94 94 ASN A O 1
ATOM 731 N N . PRO A 1 95 ? 29.437 -3.939 -63.536 1.00 80.44 95 PRO A N 1
ATOM 732 C CA . PRO A 1 95 ? 28.994 -5.185 -64.173 1.00 80.44 95 PRO A CA 1
ATOM 733 C C . PRO A 1 95 ? 29.544 -6.454 -63.494 1.00 80.44 95 PRO A C 1
ATOM 735 O O . PRO A 1 95 ? 28.891 -7.496 -63.545 1.00 80.44 95 PRO A O 1
ATOM 738 N N . ASP A 1 96 ? 30.672 -6.359 -62.782 1.00 82.88 96 ASP A N 1
ATOM 739 C CA . ASP A 1 96 ? 31.310 -7.485 -62.080 1.00 82.88 96 ASP A CA 1
ATOM 740 C C . ASP A 1 96 ? 30.516 -7.966 -60.843 1.00 82.88 96 ASP A C 1
ATOM 742 O O . ASP A 1 96 ? 30.865 -8.972 -60.221 1.00 82.88 96 ASP A O 1
ATOM 746 N N . LEU A 1 97 ? 29.410 -7.291 -60.489 1.00 84.06 97 LEU A N 1
ATOM 747 C CA . LEU A 1 97 ? 28.516 -7.690 -59.396 1.00 84.06 97 LEU A CA 1
ATOM 748 C C . LEU A 1 97 ? 27.940 -9.101 -59.589 1.00 84.06 97 LEU A C 1
ATOM 750 O O . LEU A 1 97 ? 27.840 -9.859 -58.625 1.00 84.06 97 LEU A O 1
ATOM 754 N N . ALA A 1 98 ? 27.557 -9.453 -60.821 1.00 83.00 98 ALA A N 1
ATOM 755 C CA . ALA A 1 98 ? 26.972 -10.759 -61.127 1.00 83.00 98 ALA A CA 1
ATOM 756 C C . ALA A 1 98 ? 27.986 -11.894 -60.910 1.00 83.00 98 ALA A C 1
ATOM 758 O O . ALA A 1 98 ? 27.648 -12.934 -60.347 1.00 83.00 98 ALA A O 1
ATOM 759 N N . THR A 1 99 ? 29.245 -11.656 -61.282 1.00 82.56 99 THR A N 1
ATOM 760 C CA . THR A 1 99 ? 30.356 -12.590 -61.068 1.00 82.56 99 THR A CA 1
ATOM 761 C C . THR A 1 99 ? 30.656 -12.752 -59.578 1.00 82.56 99 THR A C 1
ATOM 763 O O . THR A 1 99 ? 30.768 -13.875 -59.094 1.00 82.56 99 THR A O 1
ATOM 766 N N . ALA A 1 100 ? 30.705 -11.650 -58.821 1.00 81.31 100 ALA A N 1
ATOM 767 C CA . ALA A 1 100 ? 30.920 -11.690 -57.374 1.00 81.31 100 ALA A CA 1
ATOM 768 C C . ALA A 1 100 ? 29.795 -12.433 -56.625 1.00 81.31 100 ALA A C 1
ATOM 770 O O . ALA A 1 100 ? 30.068 -13.186 -55.690 1.00 81.31 100 ALA A O 1
ATOM 771 N N . LEU A 1 101 ? 28.537 -12.266 -57.052 1.00 84.19 101 LEU A N 1
ATOM 772 C CA . LEU A 1 101 ? 27.393 -13.011 -56.514 1.00 84.19 101 LEU A CA 1
ATOM 773 C C . LEU A 1 101 ? 27.483 -14.510 -56.830 1.00 84.19 101 LEU A C 1
ATOM 775 O O . LEU A 1 101 ? 27.327 -15.322 -55.920 1.00 84.19 101 LEU A O 1
ATOM 779 N N . GLY A 1 102 ? 27.798 -14.883 -58.075 1.00 83.19 102 GLY A N 1
ATOM 780 C CA . GLY A 1 102 ? 27.958 -16.288 -58.469 1.00 83.19 102 GLY A CA 1
ATOM 781 C C . GLY A 1 102 ? 29.090 -17.000 -57.720 1.00 83.19 102 GLY A C 1
ATOM 782 O O . GLY A 1 102 ? 28.926 -18.138 -57.281 1.00 83.19 102 GLY A O 1
ATOM 783 N N . LEU A 1 103 ? 30.216 -16.313 -57.495 1.00 83.25 103 LEU A N 1
ATOM 784 C CA . LEU A 1 103 ? 31.331 -16.830 -56.691 1.00 83.25 103 LEU A CA 1
ATOM 785 C C . LEU A 1 103 ? 30.946 -17.010 -55.217 1.00 83.25 103 LEU A C 1
ATOM 787 O O . LEU A 1 103 ? 31.339 -17.998 -54.591 1.00 83.25 103 LEU A O 1
ATOM 791 N N . ALA A 1 104 ? 30.163 -16.080 -54.664 1.00 82.06 104 ALA A N 1
ATOM 792 C CA . ALA A 1 104 ? 29.663 -16.180 -53.298 1.00 82.06 104 ALA A CA 1
ATOM 793 C C . ALA A 1 104 ? 28.705 -17.368 -53.133 1.00 82.06 104 ALA A C 1
ATOM 795 O O . ALA A 1 104 ? 28.822 -18.115 -52.163 1.00 82.06 104 ALA A O 1
ATOM 796 N N . GLU A 1 105 ? 27.804 -17.588 -54.094 1.00 83.44 105 GLU A N 1
ATOM 797 C CA . GLU A 1 105 ? 26.890 -18.734 -54.103 1.00 83.44 105 GLU A CA 1
ATOM 798 C C . GLU A 1 105 ? 27.634 -20.070 -54.211 1.00 83.44 105 GLU A C 1
ATOM 800 O O . GLU A 1 105 ? 27.367 -20.987 -53.430 1.00 83.44 105 GLU A O 1
ATOM 805 N N . ALA A 1 106 ? 28.620 -20.163 -55.108 1.00 81.31 106 ALA A N 1
ATOM 806 C CA . ALA A 1 106 ? 29.444 -21.359 -55.266 1.00 81.31 106 ALA A CA 1
ATOM 807 C C . ALA A 1 106 ? 30.266 -21.668 -54.001 1.00 81.31 106 ALA A C 1
ATOM 809 O O . ALA A 1 106 ? 30.272 -22.807 -53.531 1.00 81.31 106 ALA A O 1
ATOM 810 N N . SER A 1 107 ? 30.885 -20.646 -53.401 1.00 76.38 107 SER A N 1
ATOM 811 C CA . SER A 1 107 ? 31.660 -20.782 -52.158 1.00 76.38 107 SER A CA 1
ATOM 812 C C . SER A 1 107 ? 30.777 -21.182 -50.971 1.00 76.38 107 SER A C 1
ATOM 814 O O . SER A 1 107 ? 31.189 -21.955 -50.109 1.00 76.38 107 SER A O 1
ATOM 816 N N . LEU A 1 108 ? 29.532 -20.699 -50.916 1.00 75.56 108 LEU A N 1
ATOM 817 C CA . LEU A 1 108 ? 28.582 -21.080 -49.868 1.00 75.56 108 LEU A CA 1
ATOM 818 C C . LEU A 1 108 ? 28.096 -22.522 -50.009 1.00 75.56 108 LEU A C 1
ATOM 820 O O . LEU A 1 108 ? 27.930 -23.205 -48.996 1.00 75.56 108 LEU A O 1
ATOM 824 N N . ALA A 1 109 ? 27.923 -23.005 -51.241 1.00 72.75 109 ALA A N 1
ATOM 825 C CA . ALA A 1 109 ? 27.558 -24.393 -51.505 1.00 72.75 109 ALA A CA 1
ATOM 826 C C . ALA A 1 109 ? 28.651 -25.381 -51.056 1.00 72.75 109 ALA A C 1
ATOM 828 O O . ALA A 1 109 ? 28.328 -26.463 -50.567 1.00 72.75 109 ALA A O 1
ATOM 829 N N . THR A 1 110 ? 29.930 -25.002 -51.164 1.00 70.00 110 THR A N 1
ATOM 830 C CA . THR A 1 110 ? 31.062 -25.835 -50.724 1.00 70.00 110 THR A CA 1
ATOM 831 C C . THR A 1 110 ? 31.302 -25.777 -49.216 1.00 70.00 110 THR A C 1
ATOM 833 O O . THR A 1 110 ? 31.607 -26.799 -48.606 1.00 70.00 110 THR A O 1
ATOM 836 N N . THR A 1 111 ? 31.137 -24.608 -48.590 1.00 63.56 111 THR A N 1
ATOM 837 C CA . THR A 1 111 ? 31.443 -24.411 -47.159 1.00 63.56 111 THR A CA 1
ATOM 838 C C . THR A 1 111 ? 30.297 -24.861 -46.239 1.00 63.56 111 THR A C 1
ATOM 840 O O . THR A 1 111 ? 30.522 -25.204 -45.081 1.00 63.56 111 THR A O 1
ATOM 843 N N . GLY A 1 112 ? 29.058 -24.928 -46.739 1.00 56.31 112 GLY A N 1
ATOM 844 C CA . GLY A 1 112 ? 27.864 -25.252 -45.948 1.00 56.31 112 GLY A CA 1
ATOM 845 C C . GLY A 1 112 ? 27.727 -26.698 -45.439 1.00 56.31 112 GLY A C 1
ATOM 846 O O . GLY A 1 112 ? 26.724 -26.990 -44.791 1.00 56.31 112 GLY A O 1
ATOM 847 N N . GLN A 1 113 ? 28.672 -27.610 -45.710 1.00 50.88 113 GLN A N 1
ATOM 848 C CA . GLN A 1 113 ? 28.518 -29.049 -45.413 1.00 50.88 113 GLN A CA 1
ATOM 849 C C . GLN A 1 113 ? 29.177 -29.563 -44.118 1.00 50.88 113 GLN A C 1
ATOM 851 O O . GLN A 1 113 ? 29.142 -30.762 -43.851 1.00 50.88 113 GLN A O 1
ATOM 856 N N . GLY A 1 114 ? 29.711 -28.701 -43.253 1.00 53.56 114 GLY A N 1
ATOM 857 C CA . GLY A 1 114 ? 30.228 -29.154 -41.959 1.00 53.56 114 GLY A CA 1
ATOM 858 C C . GLY A 1 114 ? 30.502 -28.006 -41.003 1.00 53.56 114 GLY A C 1
ATOM 859 O O . GLY A 1 114 ? 31.504 -27.307 -41.137 1.00 53.56 114 GLY A O 1
ATOM 860 N N . GLY A 1 115 ? 29.617 -27.813 -40.024 1.00 58.00 115 GLY A N 1
ATOM 861 C CA . GLY A 1 115 ? 29.852 -26.863 -38.941 1.00 58.00 115 GLY A CA 1
ATOM 862 C C . GLY A 1 115 ? 30.994 -27.363 -38.059 1.00 58.00 115 GLY A C 1
ATOM 863 O O . GLY A 1 115 ? 30.835 -28.353 -37.346 1.00 58.00 115 GLY A O 1
ATOM 864 N N . GLN A 1 116 ? 32.150 -26.700 -38.114 1.00 64.06 116 GLN A N 1
ATOM 865 C CA . GLN A 1 116 ? 33.203 -26.925 -37.128 1.00 64.06 116 GLN A CA 1
ATOM 866 C C . GLN A 1 116 ? 32.731 -26.438 -35.749 1.00 64.06 116 GLN A C 1
ATOM 868 O O . GLN A 1 116 ? 31.958 -25.479 -35.665 1.00 64.06 116 GLN A O 1
ATOM 873 N N . PRO A 1 117 ? 33.159 -27.093 -34.657 1.00 67.75 117 PRO A N 1
ATOM 874 C CA . PRO A 1 117 ? 32.759 -26.685 -33.321 1.00 67.75 117 PRO A CA 1
ATOM 875 C C . PRO A 1 117 ? 33.404 -25.331 -32.977 1.00 67.75 117 PRO A C 1
ATOM 877 O O . PRO A 1 117 ? 34.571 -25.088 -33.282 1.00 67.75 117 PRO A O 1
ATOM 880 N N . LEU A 1 118 ? 32.622 -24.441 -32.366 1.00 70.81 118 LEU A N 1
ATOM 881 C CA . LEU A 1 118 ? 32.991 -23.054 -32.090 1.00 70.81 118 LEU A CA 1
ATOM 882 C C . LEU A 1 118 ? 34.037 -22.978 -30.978 1.00 70.81 118 LEU A C 1
ATOM 884 O O . LEU A 1 118 ? 33.918 -23.645 -29.943 1.00 70.81 118 LEU A O 1
ATOM 888 N N . THR A 1 119 ? 35.046 -22.139 -31.185 1.00 73.38 119 THR A N 1
ATOM 889 C CA . THR A 1 119 ? 36.097 -21.849 -30.206 1.00 73.38 119 THR A CA 1
ATOM 890 C C . THR A 1 119 ? 35.732 -20.632 -29.350 1.00 73.38 119 THR A C 1
ATOM 892 O O . THR A 1 119 ? 34.714 -19.980 -29.572 1.00 73.38 119 THR A O 1
ATOM 895 N N . ARG A 1 120 ? 36.543 -20.313 -28.331 1.00 69.25 120 ARG A N 1
ATOM 896 C CA . ARG A 1 120 ? 36.277 -19.177 -27.427 1.00 69.25 120 ARG A CA 1
ATOM 897 C C . ARG A 1 120 ? 36.195 -17.839 -28.164 1.00 69.25 120 ARG A C 1
ATOM 899 O O . ARG A 1 120 ? 35.403 -16.992 -27.772 1.00 69.25 120 ARG A O 1
ATOM 906 N N . ASP A 1 121 ? 36.998 -17.679 -29.209 1.00 72.56 121 ASP A N 1
ATOM 907 C CA . ASP A 1 121 ? 37.093 -16.438 -29.980 1.00 72.56 121 ASP A CA 1
ATOM 908 C C . ASP A 1 121 ? 35.892 -16.241 -30.922 1.00 72.56 121 ASP A C 1
ATOM 910 O O . ASP A 1 121 ? 35.674 -15.138 -31.421 1.00 72.56 121 ASP A O 1
ATOM 914 N N . ASP A 1 122 ? 35.099 -17.298 -31.143 1.00 72.81 122 ASP A N 1
ATOM 915 C CA . ASP A 1 122 ? 33.868 -17.272 -31.939 1.00 72.81 122 ASP A CA 1
ATOM 916 C C . ASP A 1 122 ? 32.628 -16.846 -31.128 1.00 72.81 122 ASP A C 1
ATOM 918 O O . ASP A 1 122 ? 31.553 -16.645 -31.697 1.00 72.81 122 ASP A O 1
ATOM 922 N N . LEU A 1 123 ? 32.749 -16.730 -29.801 1.00 79.31 123 LEU A N 1
ATOM 923 C CA . LEU A 1 123 ? 31.638 -16.441 -28.894 1.00 79.31 123 LEU A CA 1
ATOM 924 C C . LEU A 1 123 ? 31.739 -15.022 -28.335 1.00 79.31 123 LEU A C 1
ATOM 926 O O . LEU A 1 123 ? 32.794 -14.596 -27.871 1.00 79.31 123 LEU A O 1
ATOM 930 N N . ASP A 1 124 ? 30.607 -14.324 -28.308 1.00 83.00 124 ASP A N 1
ATOM 931 C CA . ASP A 1 124 ? 30.441 -13.087 -27.551 1.00 83.00 124 ASP A CA 1
ATOM 932 C C . ASP A 1 124 ? 29.759 -13.394 -26.209 1.00 83.00 124 ASP A C 1
ATOM 934 O O . ASP A 1 124 ? 29.074 -14.413 -26.048 1.00 83.00 124 ASP A O 1
ATOM 938 N N . PHE A 1 125 ? 29.965 -12.528 -25.220 1.00 85.44 125 PHE A N 1
ATOM 939 C CA . PHE A 1 125 ? 29.408 -12.702 -23.886 1.00 85.44 125 PHE A CA 1
ATOM 940 C C . PHE A 1 125 ? 28.802 -11.408 -23.352 1.00 85.44 125 PHE A C 1
ATOM 942 O O . PHE A 1 125 ? 29.373 -10.325 -23.459 1.00 85.44 125 PHE A O 1
ATOM 949 N N . ARG A 1 126 ? 27.628 -11.517 -22.723 1.00 86.94 126 ARG A N 1
ATOM 950 C CA . ARG A 1 126 ? 26.953 -10.385 -22.071 1.00 86.94 126 ARG A CA 1
ATOM 951 C C . ARG A 1 126 ? 26.477 -10.754 -20.679 1.00 86.94 126 ARG A C 1
ATOM 953 O O . ARG A 1 126 ? 25.975 -11.853 -20.456 1.00 86.94 126 ARG A O 1
ATOM 960 N N . LEU A 1 127 ? 26.621 -9.808 -19.757 1.00 87.06 127 LEU A N 1
ATOM 961 C CA . LEU A 1 127 ? 26.110 -9.920 -18.397 1.00 87.06 127 LEU A CA 1
ATOM 962 C C . LEU A 1 127 ? 24.666 -9.419 -18.343 1.00 87.06 127 LEU A C 1
ATOM 964 O O . LEU A 1 127 ? 24.361 -8.340 -18.852 1.00 87.06 127 LEU A O 1
ATOM 968 N N . ILE A 1 128 ? 23.797 -10.197 -17.704 1.00 87.50 128 ILE A N 1
ATOM 969 C CA . ILE A 1 128 ? 22.427 -9.813 -17.367 1.00 87.50 128 ILE A CA 1
ATOM 970 C C . ILE A 1 128 ? 22.311 -9.800 -15.846 1.00 87.50 128 ILE A C 1
ATOM 972 O O . ILE A 1 128 ? 22.685 -10.769 -15.185 1.00 87.50 128 ILE A O 1
ATOM 976 N N . GLN A 1 129 ? 21.813 -8.697 -15.295 1.00 86.12 129 GLN A N 1
ATOM 977 C CA . GLN A 1 129 ? 21.501 -8.590 -13.876 1.00 86.12 129 GLN A CA 1
ATOM 978 C C . GLN A 1 129 ? 20.069 -9.062 -13.631 1.00 86.12 129 GLN A C 1
ATOM 980 O O . GLN A 1 129 ? 19.149 -8.599 -14.297 1.00 86.12 129 GLN A O 1
ATOM 985 N N . VAL A 1 130 ? 19.909 -9.965 -12.671 1.00 85.62 130 VAL A N 1
ATOM 986 C CA . VAL A 1 130 ? 18.622 -10.469 -12.189 1.00 85.62 130 VAL A CA 1
ATOM 987 C C . VAL A 1 130 ? 18.276 -9.725 -10.898 1.00 85.62 130 VAL A C 1
ATOM 989 O O . VAL A 1 130 ? 19.152 -9.523 -10.052 1.00 85.62 130 VAL A O 1
ATOM 992 N N . SER A 1 131 ? 17.034 -9.270 -10.758 1.00 82.12 131 SER A N 1
ATOM 993 C CA . SER A 1 131 ? 16.640 -8.303 -9.723 1.00 82.12 131 SER A CA 1
ATOM 994 C C . SER A 1 131 ? 15.759 -8.894 -8.620 1.00 82.12 131 SER A C 1
ATOM 996 O O . SER A 1 131 ? 15.900 -8.515 -7.459 1.00 82.12 131 SER A O 1
ATOM 998 N N . TYR A 1 132 ? 14.862 -9.817 -8.958 1.00 79.25 132 TYR A N 1
ATOM 999 C CA . TYR A 1 132 ? 13.795 -10.318 -8.086 1.00 79.25 132 TYR A CA 1
ATOM 1000 C C . TYR A 1 132 ? 13.921 -11.806 -7.740 1.00 79.25 132 TYR A C 1
ATOM 1002 O O . TYR A 1 132 ? 13.362 -12.248 -6.731 1.00 79.25 132 TYR A O 1
ATOM 1010 N N . ILE A 1 133 ? 14.651 -12.582 -8.545 1.00 80.19 133 ILE A N 1
ATOM 1011 C CA . ILE A 1 133 ? 14.901 -14.013 -8.324 1.00 80.19 133 ILE A CA 1
ATOM 1012 C C . ILE A 1 133 ? 16.393 -14.302 -8.111 1.00 80.19 133 ILE A C 1
ATOM 1014 O O . ILE A 1 133 ? 17.265 -13.590 -8.603 1.00 80.19 133 ILE A O 1
ATOM 1018 N N . ASP A 1 134 ? 16.686 -15.363 -7.357 1.00 77.88 134 ASP A N 1
ATOM 1019 C CA . ASP A 1 134 ? 18.049 -15.869 -7.193 1.00 77.88 134 ASP A CA 1
ATOM 1020 C C . ASP A 1 134 ? 18.603 -16.407 -8.524 1.00 77.88 134 ASP A C 1
ATOM 1022 O O . ASP A 1 134 ? 17.868 -16.962 -9.345 1.00 77.88 134 ASP A O 1
ATOM 1026 N N . VAL A 1 135 ? 19.918 -16.303 -8.717 1.00 80.50 135 VAL A N 1
ATOM 1027 C CA . VAL A 1 135 ? 20.609 -16.792 -9.916 1.00 80.50 135 VAL A CA 1
ATOM 1028 C C . VAL A 1 135 ? 20.457 -18.300 -10.074 1.00 80.50 135 VAL A C 1
ATOM 1030 O O . VAL A 1 135 ? 20.316 -18.783 -11.195 1.00 80.50 135 VAL A O 1
ATOM 1033 N N . GLU A 1 136 ? 20.441 -19.048 -8.971 1.00 80.50 136 GLU A N 1
ATOM 1034 C CA . GLU A 1 136 ? 20.234 -20.497 -9.009 1.00 80.50 136 GLU A CA 1
ATOM 1035 C C . GLU A 1 136 ? 18.834 -20.841 -9.534 1.00 80.50 136 GLU A C 1
ATOM 1037 O O . GLU A 1 136 ? 18.700 -21.585 -10.505 1.00 80.50 136 GLU A O 1
ATOM 1042 N N . GLY A 1 137 ? 17.803 -20.181 -8.996 1.00 82.19 137 GLY A N 1
ATOM 1043 C CA . GLY A 1 137 ? 16.427 -20.319 -9.480 1.00 82.19 137 GLY A CA 1
ATOM 1044 C C . GLY A 1 137 ? 16.244 -19.844 -10.926 1.00 82.19 137 GLY A C 1
ATOM 1045 O O . GLY A 1 137 ? 15.502 -20.465 -11.693 1.00 82.19 137 GLY A O 1
ATOM 1046 N N . ALA A 1 138 ? 16.944 -18.782 -11.334 1.00 84.94 138 ALA A N 1
ATOM 1047 C CA . ALA A 1 138 ? 16.923 -18.298 -12.711 1.00 84.94 138 ALA A CA 1
ATOM 1048 C C . ALA A 1 138 ? 17.526 -19.324 -13.682 1.00 84.94 138 ALA A C 1
ATOM 1050 O O . ALA A 1 138 ? 16.942 -19.602 -14.727 1.00 84.94 138 ALA A O 1
ATOM 1051 N N . ILE A 1 139 ? 18.661 -19.930 -13.328 1.00 86.75 139 ILE A N 1
ATOM 1052 C CA . ILE A 1 139 ? 19.340 -20.939 -14.149 1.00 86.75 139 ILE A CA 1
ATOM 1053 C C . ILE A 1 139 ? 18.512 -22.218 -14.255 1.00 86.75 139 ILE A C 1
ATOM 1055 O O . ILE A 1 139 ? 18.351 -22.743 -15.356 1.00 86.75 139 ILE A O 1
ATOM 1059 N N . GLU A 1 140 ? 17.939 -22.700 -13.151 1.00 85.94 140 GLU A N 1
ATOM 1060 C CA . GLU A 1 140 ? 17.038 -23.857 -13.180 1.00 85.94 140 GLU A CA 1
ATOM 1061 C C . GLU A 1 140 ? 15.812 -23.600 -14.064 1.00 85.94 140 GLU A C 1
ATOM 1063 O O . GLU A 1 140 ? 15.431 -24.457 -14.866 1.00 85.94 140 GLU A O 1
ATOM 1068 N N . SER A 1 141 ? 15.240 -22.395 -13.986 1.00 87.62 141 SER A N 1
ATOM 1069 C CA . SER A 1 141 ? 14.112 -21.993 -14.831 1.00 87.62 141 SER A CA 1
ATOM 1070 C C . SER A 1 141 ? 14.504 -21.949 -16.311 1.00 87.62 141 SER A C 1
ATOM 1072 O O . SER A 1 141 ? 13.801 -22.510 -17.152 1.00 87.62 141 SER A O 1
ATOM 1074 N N . LEU A 1 142 ? 15.656 -21.356 -16.646 1.00 89.06 142 LEU A N 1
ATOM 1075 C CA . LEU A 1 142 ? 16.180 -21.307 -18.018 1.00 89.06 142 LEU A CA 1
ATOM 1076 C C . LEU A 1 142 ? 16.477 -22.705 -18.578 1.00 89.06 142 LEU A C 1
ATOM 1078 O O . LEU A 1 142 ? 16.159 -22.980 -19.737 1.00 89.06 142 LEU A O 1
ATOM 1082 N N . LYS A 1 143 ? 17.006 -23.610 -17.748 1.00 88.44 143 LYS A N 1
ATOM 1083 C CA . LYS A 1 143 ? 17.193 -25.022 -18.102 1.00 88.44 143 LYS A CA 1
ATOM 1084 C C . LYS A 1 143 ? 15.857 -25.702 -18.417 1.00 88.44 143 LYS A C 1
ATOM 1086 O O . LYS A 1 143 ? 15.772 -26.459 -19.382 1.00 88.44 143 LYS A O 1
ATOM 1091 N N . GLY A 1 144 ? 14.799 -25.381 -17.668 1.00 86.69 144 GLY A N 1
ATOM 1092 C CA . GLY A 1 144 ? 13.428 -25.822 -17.950 1.00 86.69 144 GLY A CA 1
ATOM 1093 C C . GLY A 1 144 ? 12.888 -25.348 -19.308 1.00 86.69 144 GLY A C 1
ATOM 1094 O O . GLY A 1 144 ? 12.149 -26.082 -19.961 1.00 86.69 144 GLY A O 1
ATOM 1095 N N . PHE A 1 145 ? 13.312 -24.173 -19.785 1.00 86.19 145 PHE A N 1
ATOM 1096 C CA . PHE A 1 145 ? 12.984 -23.653 -21.123 1.00 86.19 145 PHE A CA 1
ATOM 1097 C C . PHE A 1 145 ? 13.858 -24.228 -22.257 1.00 86.19 145 PHE A C 1
ATOM 1099 O O . PHE A 1 145 ? 13.727 -23.804 -23.412 1.00 86.19 145 PHE A O 1
ATOM 1106 N N . GLY A 1 146 ? 14.733 -25.194 -21.952 1.00 83.44 146 GLY A N 1
ATOM 1107 C CA . GLY A 1 146 ? 15.597 -25.866 -22.924 1.00 83.44 146 GLY A CA 1
ATOM 1108 C C . GLY A 1 146 ? 16.854 -25.078 -23.300 1.00 83.44 146 GLY A C 1
ATOM 1109 O O . GLY A 1 146 ? 17.403 -25.304 -24.375 1.00 83.44 146 GLY A O 1
ATOM 1110 N N . ILE A 1 147 ? 17.289 -24.138 -22.455 1.00 86.31 147 ILE A N 1
ATOM 1111 C CA . ILE A 1 147 ? 18.559 -23.419 -22.622 1.00 86.31 147 ILE A CA 1
ATOM 1112 C C . ILE A 1 147 ? 19.669 -24.196 -21.915 1.00 86.31 147 ILE A C 1
ATOM 1114 O O . ILE A 1 147 ? 19.471 -24.721 -20.819 1.00 86.31 147 ILE A O 1
ATOM 1118 N N . GLU A 1 148 ? 20.844 -24.273 -22.533 1.00 84.31 148 GLU A N 1
ATOM 1119 C CA . GLU A 1 148 ? 21.988 -24.942 -21.928 1.00 84.31 148 GLU A CA 1
ATOM 1120 C C . GLU A 1 148 ? 22.626 -24.060 -20.845 1.00 84.31 148 GLU A C 1
ATOM 1122 O O . GLU A 1 148 ? 22.814 -22.856 -21.019 1.00 84.31 148 GLU A O 1
ATOM 1127 N N . THR A 1 149 ? 22.954 -24.653 -19.697 1.00 85.25 149 THR A N 1
ATOM 1128 C CA . THR A 1 149 ? 23.410 -23.915 -18.513 1.00 85.25 149 THR A CA 1
ATOM 1129 C C . THR A 1 149 ? 24.702 -24.486 -17.940 1.00 85.25 149 THR A C 1
ATOM 1131 O O . THR A 1 149 ? 24.872 -25.705 -17.917 1.00 85.25 149 THR A O 1
ATOM 1134 N N . ALA A 1 150 ? 25.567 -23.628 -17.397 1.00 81.12 150 ALA A N 1
ATOM 1135 C CA . ALA A 1 150 ? 26.814 -24.006 -16.732 1.00 81.12 150 ALA A CA 1
ATOM 1136 C C . ALA A 1 150 ? 26.937 -23.383 -15.327 1.00 81.12 150 ALA A C 1
ATOM 1138 O O . ALA A 1 150 ? 26.605 -22.216 -15.117 1.00 81.12 150 ALA A O 1
ATOM 1139 N N . ASP A 1 151 ? 27.490 -24.130 -14.364 1.00 74.62 151 ASP A N 1
ATOM 1140 C CA . ASP A 1 151 ? 27.627 -23.650 -12.972 1.00 74.62 151 ASP A CA 1
ATOM 1141 C C . ASP A 1 151 ? 28.653 -22.518 -12.807 1.00 74.62 151 ASP A C 1
ATOM 1143 O O . ASP A 1 151 ? 28.708 -21.866 -11.768 1.00 74.62 151 ASP A O 1
ATOM 1147 N N . SER A 1 152 ? 29.549 -22.348 -13.777 1.00 75.31 152 SER A N 1
ATOM 1148 C CA . SER A 1 152 ? 30.625 -21.361 -13.731 1.00 75.31 152 SER A CA 1
ATOM 1149 C C . SER A 1 152 ? 31.104 -21.051 -15.148 1.00 75.31 152 SER A C 1
ATOM 1151 O O . SER A 1 152 ? 31.105 -21.963 -15.984 1.00 75.31 152 SER A O 1
ATOM 1153 N N . PRO A 1 153 ? 31.609 -19.833 -15.425 1.00 74.44 153 PRO A N 1
ATOM 1154 C CA . PRO A 1 153 ? 32.195 -19.492 -16.719 1.00 74.44 153 PRO A CA 1
ATOM 1155 C C . PRO A 1 153 ? 33.386 -20.401 -17.064 1.00 74.44 153 PRO A C 1
ATOM 1157 O O . PRO A 1 153 ? 33.655 -20.663 -18.231 1.00 74.44 153 PRO A O 1
ATOM 1160 N N . ALA A 1 154 ? 34.077 -20.937 -16.049 1.00 73.06 154 ALA A N 1
ATOM 1161 C CA . ALA A 1 154 ? 35.202 -21.858 -16.219 1.00 73.06 154 ALA A CA 1
ATOM 1162 C C . ALA A 1 154 ? 34.787 -23.289 -16.616 1.00 73.06 154 ALA A C 1
ATOM 1164 O O . ALA A 1 154 ? 35.622 -24.046 -17.102 1.00 73.06 154 ALA A O 1
ATOM 1165 N N . LYS A 1 155 ? 33.519 -23.673 -16.407 1.00 71.81 155 LYS A N 1
ATOM 1166 C CA . LYS A 1 155 ? 32.993 -25.013 -16.732 1.00 71.81 155 LYS A CA 1
ATOM 1167 C C . LYS A 1 155 ? 32.324 -25.089 -18.109 1.00 71.81 155 LYS A C 1
ATOM 1169 O O . LYS A 1 155 ? 31.786 -26.136 -18.460 1.00 71.81 155 LYS A O 1
ATOM 1174 N N . VAL A 1 156 ? 32.329 -24.005 -18.883 1.00 72.44 156 VAL A N 1
ATOM 1175 C CA . VAL A 1 156 ? 31.818 -24.021 -20.257 1.00 72.44 156 VAL A CA 1
ATOM 1176 C C . VAL A 1 156 ? 32.755 -24.882 -21.108 1.00 72.44 156 VAL A C 1
ATOM 1178 O O . VAL A 1 156 ? 33.910 -24.522 -21.334 1.00 72.44 156 VAL A O 1
ATOM 1181 N N . VAL A 1 157 ? 32.272 -26.052 -21.533 1.00 69.12 157 VAL A N 1
ATOM 1182 C CA . VAL A 1 157 ? 33.061 -27.025 -22.303 1.00 69.12 157 VAL A CA 1
ATOM 1183 C C . VAL A 1 157 ? 33.215 -26.522 -23.734 1.00 69.12 157 VAL A C 1
ATOM 1185 O O . VAL A 1 157 ? 32.285 -26.622 -24.524 1.00 69.12 157 VAL A O 1
ATOM 1188 N N . LEU A 1 158 ? 34.390 -25.990 -24.064 1.00 71.06 158 LEU A N 1
ATOM 1189 C CA . LEU A 1 158 ? 34.771 -25.611 -25.426 1.00 71.06 158 LEU A CA 1
ATOM 1190 C C . LEU A 1 158 ? 35.574 -26.756 -26.075 1.00 71.06 158 LEU A C 1
ATOM 1192 O O . LEU A 1 158 ? 36.395 -27.365 -25.384 1.00 71.06 158 LEU A O 1
ATOM 1196 N N . PRO A 1 159 ? 35.395 -27.048 -27.377 1.00 68.06 159 PRO A N 1
ATOM 1197 C CA . PRO A 1 159 ? 34.604 -26.307 -28.362 1.00 68.06 159 PRO A CA 1
ATOM 1198 C C . PRO A 1 159 ? 33.117 -26.728 -28.390 1.00 68.06 159 PRO A C 1
ATOM 1200 O O . PRO A 1 159 ? 32.780 -27.888 -28.151 1.00 68.06 159 PRO A O 1
ATOM 1203 N N . VAL A 1 160 ? 32.217 -25.779 -28.673 1.00 73.50 160 VAL A N 1
ATOM 1204 C CA . VAL A 1 160 ? 30.751 -25.953 -28.563 1.00 73.50 160 VAL A CA 1
ATOM 1205 C C . VAL A 1 160 ? 30.110 -26.064 -29.947 1.00 73.50 160 VAL A C 1
ATOM 1207 O O . VAL A 1 160 ? 30.403 -25.279 -30.846 1.00 73.50 160 VAL A O 1
ATOM 1210 N N . ALA A 1 161 ? 29.201 -27.022 -30.134 1.00 74.88 161 ALA A N 1
ATOM 1211 C CA . ALA A 1 161 ? 28.397 -27.103 -31.353 1.00 74.88 161 ALA A CA 1
ATOM 1212 C C . ALA A 1 161 ? 27.393 -25.940 -31.424 1.00 74.88 161 ALA A C 1
ATOM 1214 O O . ALA A 1 161 ? 26.760 -25.609 -30.426 1.00 74.88 161 ALA A O 1
ATOM 1215 N N . PHE A 1 162 ? 27.187 -25.364 -32.609 1.00 70.94 162 PHE A N 1
ATOM 1216 C CA . PHE A 1 162 ? 26.301 -24.207 -32.802 1.00 70.94 162 PHE A CA 1
ATOM 1217 C C . PHE A 1 162 ? 24.871 -24.423 -32.259 1.00 70.94 162 PHE A C 1
ATOM 1219 O O . PHE A 1 162 ? 24.254 -23.494 -31.745 1.00 70.94 162 PHE A O 1
ATOM 1226 N N . GLU A 1 163 ? 24.356 -25.654 -32.322 1.00 73.75 163 GLU A N 1
ATOM 1227 C CA . GLU A 1 163 ? 23.014 -26.036 -31.844 1.00 73.75 163 GLU A CA 1
ATOM 1228 C C . GLU A 1 163 ? 22.836 -25.935 -30.322 1.00 73.75 163 GLU A C 1
ATOM 1230 O O . GLU A 1 163 ? 21.712 -25.864 -29.835 1.00 73.75 163 GLU A O 1
ATOM 1235 N N . ARG A 1 164 ? 23.943 -25.923 -29.575 1.00 77.50 164 ARG A N 1
ATOM 1236 C CA . ARG A 1 164 ? 23.969 -25.860 -28.107 1.00 77.50 164 ARG A CA 1
ATOM 1237 C C . ARG A 1 164 ? 23.951 -24.429 -27.562 1.00 77.50 164 ARG A C 1
ATOM 1239 O O . ARG A 1 164 ? 23.881 -24.230 -26.354 1.00 77.50 164 ARG A O 1
ATOM 1246 N N . LEU A 1 165 ? 24.015 -23.423 -28.437 1.00 79.56 165 LEU A N 1
ATOM 1247 C CA . LEU A 1 165 ? 23.904 -22.014 -28.062 1.00 79.56 165 LEU A CA 1
ATOM 1248 C C . LEU A 1 165 ? 22.433 -21.566 -28.014 1.00 79.56 165 LEU A C 1
ATOM 1250 O O . LEU A 1 165 ? 21.641 -21.968 -28.870 1.00 79.56 165 LEU A O 1
ATOM 1254 N N . PRO A 1 166 ? 22.052 -20.670 -27.085 1.00 86.12 166 PRO A N 1
ATOM 1255 C CA . PRO A 1 166 ? 22.897 -19.950 -26.123 1.00 86.12 166 PRO A CA 1
ATOM 1256 C C . PRO A 1 166 ? 23.248 -20.770 -24.872 1.00 86.12 166 PRO A C 1
ATOM 1258 O O . PRO A 1 166 ? 22.436 -21.569 -24.410 1.00 86.12 166 PRO A O 1
ATOM 1261 N N . ILE A 1 167 ? 24.426 -20.509 -24.290 1.00 85.88 167 ILE A N 1
ATOM 1262 C CA . ILE A 1 167 ? 24.847 -21.093 -23.004 1.00 85.88 167 ILE A CA 1
ATOM 1263 C C . ILE A 1 167 ? 24.801 -20.022 -21.922 1.00 85.88 167 ILE A C 1
ATOM 1265 O O . ILE A 1 167 ? 25.333 -18.926 -22.093 1.00 85.88 167 ILE A O 1
ATOM 1269 N N . VAL A 1 168 ? 24.204 -20.349 -20.783 1.00 86.50 168 VAL A N 1
ATOM 1270 C CA . VAL A 1 168 ? 24.045 -19.431 -19.657 1.00 86.50 168 VAL A CA 1
ATOM 1271 C C . VAL A 1 168 ? 24.870 -19.910 -18.466 1.00 86.50 168 VAL A C 1
ATOM 1273 O O . VAL A 1 168 ? 24.651 -21.004 -17.954 1.00 86.50 168 VAL A O 1
ATOM 1276 N N . ALA A 1 169 ? 25.822 -19.099 -18.010 1.00 85.06 169 ALA A N 1
ATOM 1277 C CA . ALA A 1 169 ? 26.704 -19.419 -16.896 1.00 85.06 169 ALA A CA 1
ATOM 1278 C C . ALA A 1 169 ? 26.430 -18.543 -15.667 1.00 85.06 169 ALA A C 1
ATOM 1280 O O . ALA A 1 169 ? 26.276 -17.322 -15.766 1.00 85.06 169 ALA A O 1
ATOM 1281 N N . ARG A 1 170 ? 26.434 -19.163 -14.484 1.00 82.75 170 ARG A N 1
ATOM 1282 C CA . ARG A 1 170 ? 26.424 -18.449 -13.199 1.00 82.75 170 ARG A CA 1
ATOM 1283 C C . ARG A 1 170 ? 27.747 -17.721 -12.999 1.00 82.75 170 ARG A C 1
ATOM 1285 O O . ARG A 1 170 ? 28.797 -18.344 -13.115 1.00 82.75 170 ARG A O 1
ATOM 1292 N N . MET A 1 171 ? 27.721 -16.445 -12.622 1.00 78.31 171 MET A N 1
ATOM 1293 C CA . MET A 1 171 ? 28.938 -15.773 -12.159 1.00 78.31 171 MET A CA 1
ATOM 1294 C C . MET A 1 171 ? 29.321 -16.283 -10.760 1.00 78.31 171 MET A C 1
ATOM 1296 O O . MET A 1 171 ? 28.444 -16.395 -9.901 1.00 78.31 171 MET A O 1
ATOM 1300 N N . PRO A 1 172 ? 30.601 -16.610 -10.503 1.00 67.25 172 PRO A N 1
ATOM 1301 C CA . PRO A 1 172 ? 31.024 -17.044 -9.179 1.00 67.25 172 PRO A CA 1
ATOM 1302 C C . PRO A 1 172 ? 30.818 -15.910 -8.169 1.00 67.25 172 PRO A C 1
ATOM 1304 O O . PRO A 1 172 ? 31.189 -14.761 -8.417 1.00 67.25 172 PRO A O 1
ATOM 1307 N N . SER A 1 173 ? 30.224 -16.234 -7.022 1.00 60.22 173 SER A N 1
ATOM 1308 C CA . SER A 1 173 ? 30.086 -15.287 -5.919 1.00 60.22 173 SER A CA 1
ATOM 1309 C C . SER A 1 173 ? 31.465 -15.010 -5.301 1.00 60.22 173 SER A C 1
ATOM 1311 O O . SER A 1 173 ? 32.216 -15.961 -5.081 1.00 60.22 173 SER A O 1
ATOM 1313 N N . PRO A 1 174 ? 31.828 -13.748 -4.996 1.00 57.75 174 PRO A N 1
ATOM 1314 C CA . PRO A 1 174 ? 33.090 -13.453 -4.325 1.00 57.75 174 PRO A CA 1
ATOM 1315 C C . PRO A 1 174 ? 33.113 -14.119 -2.940 1.00 57.75 174 PRO A C 1
ATOM 1317 O O . PRO A 1 174 ? 32.162 -13.988 -2.163 1.00 57.75 174 PRO A O 1
ATOM 1320 N N . GLU A 1 175 ? 34.197 -14.835 -2.634 1.00 49.22 175 GLU A N 1
ATOM 1321 C CA . GLU A 1 175 ? 34.436 -15.522 -1.357 1.00 49.22 175 GLU A CA 1
ATOM 1322 C C . GLU A 1 175 ? 34.688 -14.508 -0.218 1.00 49.22 175 GLU A C 1
ATOM 1324 O O . GLU A 1 175 ? 35.799 -14.352 0.275 1.00 49.22 175 GLU A O 1
ATOM 1329 N N . GLY A 1 176 ? 33.665 -13.745 0.177 1.00 51.16 176 GLY A N 1
ATOM 1330 C CA . GLY A 1 176 ? 33.712 -12.832 1.328 1.00 51.16 176 GLY A CA 1
ATOM 1331 C C . GLY A 1 176 ? 33.084 -13.438 2.594 1.00 51.16 176 GLY A C 1
ATOM 1332 O O . GLY A 1 176 ? 32.229 -14.322 2.487 1.00 51.16 176 GLY A O 1
ATOM 1333 N N . PRO A 1 177 ? 33.412 -12.958 3.809 1.00 48.00 177 PRO A N 1
ATOM 1334 C CA . PRO A 1 177 ? 32.755 -13.399 5.044 1.00 48.00 177 PRO A CA 1
ATOM 1335 C C . PRO A 1 177 ? 31.264 -13.039 5.018 1.00 48.00 177 PRO A C 1
ATOM 1337 O O . PRO A 1 177 ? 30.882 -12.001 4.475 1.00 48.00 177 PRO A O 1
ATOM 1340 N N . LYS A 1 178 ? 30.405 -13.927 5.527 1.00 45.88 178 LYS A N 1
ATOM 1341 C CA . LYS A 1 178 ? 28.939 -13.797 5.543 1.00 45.88 178 LYS A CA 1
ATOM 1342 C C . LYS A 1 178 ? 28.522 -12.707 6.535 1.00 45.88 178 LYS A C 1
ATOM 1344 O O . LYS A 1 178 ? 28.111 -13.004 7.645 1.00 45.88 178 LYS A O 1
ATOM 1349 N N . THR A 1 179 ? 28.606 -11.441 6.144 1.00 44.34 179 THR A N 1
ATOM 1350 C CA . THR A 1 179 ? 28.014 -10.328 6.890 1.00 44.34 179 THR A CA 1
ATOM 1351 C C . THR A 1 179 ? 26.491 -10.439 6.844 1.00 44.34 179 THR A C 1
ATOM 1353 O O . THR A 1 179 ? 25.820 -9.837 6.010 1.00 44.34 179 THR A O 1
ATOM 1356 N N . ALA A 1 180 ? 25.938 -11.264 7.730 1.00 43.91 180 ALA A N 1
ATOM 1357 C CA . ALA A 1 180 ? 24.546 -11.158 8.124 1.00 43.91 180 ALA A CA 1
ATOM 1358 C C . ALA A 1 180 ? 24.333 -9.766 8.744 1.00 43.91 180 ALA A C 1
ATOM 1360 O O . ALA A 1 180 ? 25.220 -9.235 9.411 1.00 43.91 180 ALA A O 1
ATOM 1361 N N . LEU A 1 181 ? 23.148 -9.184 8.562 1.00 45.75 181 LEU A N 1
ATOM 1362 C CA . LEU A 1 181 ? 22.741 -7.889 9.137 1.00 45.75 181 LEU A CA 1
ATOM 1363 C C . LEU A 1 181 ? 22.629 -7.884 10.678 1.00 45.75 181 LEU A C 1
ATOM 1365 O O . LEU A 1 181 ? 22.112 -6.941 11.266 1.00 45.75 181 LEU A O 1
ATOM 1369 N N . LEU A 1 182 ? 23.158 -8.913 11.335 1.00 40.34 182 LEU A N 1
ATOM 1370 C CA . LEU A 1 182 ? 23.466 -8.960 12.752 1.00 40.34 182 LEU A CA 1
ATOM 1371 C C . LEU A 1 182 ? 24.867 -9.558 12.862 1.00 40.34 182 LEU A C 1
ATOM 1373 O O . LEU A 1 182 ? 25.073 -10.744 12.596 1.00 40.34 182 LEU A O 1
ATOM 1377 N N . GLY A 1 183 ? 25.842 -8.718 13.208 1.00 37.19 183 GLY A N 1
ATOM 1378 C CA . GLY A 1 183 ? 27.161 -9.197 13.591 1.00 37.19 183 GLY A CA 1
ATOM 1379 C C . GLY A 1 183 ? 27.002 -10.117 14.793 1.00 37.19 183 GLY A C 1
ATOM 1380 O O . GLY A 1 183 ? 26.460 -9.698 15.803 1.00 37.19 183 GLY A O 1
ATOM 1381 N N . VAL A 1 184 ? 27.335 -11.391 14.637 1.00 33.12 184 VAL A N 1
ATOM 1382 C CA . VAL A 1 184 ? 28.585 -12.000 15.104 1.00 33.12 184 VAL A CA 1
ATOM 1383 C C . VAL A 1 184 ? 28.650 -13.340 14.375 1.00 33.12 184 VAL A C 1
ATOM 1385 O O . VAL A 1 184 ? 27.781 -14.194 14.554 1.00 33.12 184 VAL A O 1
ATOM 1388 N N . ASP A 1 185 ? 29.659 -13.528 13.526 1.00 35.19 185 ASP A N 1
ATOM 1389 C CA . ASP A 1 185 ? 30.041 -14.870 13.105 1.00 35.19 185 ASP A CA 1
ATOM 1390 C C . ASP A 1 185 ? 30.307 -15.668 14.379 1.00 35.19 185 ASP A C 1
ATOM 1392 O O . ASP A 1 185 ? 31.254 -15.373 15.109 1.00 35.19 185 ASP A O 1
ATOM 1396 N N . ALA A 1 186 ? 29.458 -16.653 14.668 1.00 37.06 186 ALA A N 1
ATOM 1397 C CA . ALA A 1 186 ? 29.736 -17.647 15.684 1.00 37.06 186 ALA A CA 1
ATOM 1398 C C . ALA A 1 186 ? 31.049 -18.338 15.296 1.00 37.06 186 ALA A C 1
ATOM 1400 O O . ALA A 1 186 ? 31.071 -19.297 14.518 1.00 37.06 186 ALA A O 1
ATOM 1401 N N . GLN A 1 187 ? 32.164 -17.815 15.806 1.00 32.91 187 GLN A N 1
ATOM 1402 C CA . GLN A 1 187 ? 33.430 -18.507 15.779 1.00 32.91 187 GLN A CA 1
ATOM 1403 C C . GLN A 1 187 ? 33.197 -19.827 16.500 1.00 32.91 187 GLN A C 1
ATOM 1405 O O . GLN A 1 187 ? 32.951 -19.869 17.704 1.00 32.91 187 GLN A O 1
ATOM 1410 N N . LYS A 1 188 ? 33.274 -20.926 15.747 1.00 36.56 188 LYS A N 1
ATOM 1411 C CA . LYS A 1 188 ? 33.542 -22.242 16.315 1.00 36.56 188 LYS A CA 1
ATOM 1412 C C . LYS A 1 188 ? 34.928 -22.185 16.961 1.00 36.56 188 LYS A C 1
ATOM 1414 O O . LYS A 1 188 ? 35.922 -22.551 16.341 1.00 36.56 188 LYS A O 1
ATOM 1419 N N . GLY A 1 189 ? 34.982 -21.706 18.199 1.00 27.89 189 GLY A N 1
ATOM 1420 C CA . GLY A 1 189 ? 36.104 -21.925 19.092 1.00 27.89 189 GLY A CA 1
ATOM 1421 C C . GLY A 1 189 ? 36.098 -23.386 19.521 1.00 27.89 189 GLY A C 1
ATOM 1422 O O . GLY A 1 189 ? 35.136 -23.869 20.117 1.00 27.89 189 GLY A O 1
ATOM 1423 N N . ALA A 1 190 ? 37.158 -24.112 19.181 1.00 36.53 190 ALA A N 1
ATOM 1424 C CA . ALA A 1 190 ? 37.484 -25.347 19.872 1.00 36.53 190 ALA A CA 1
ATOM 1425 C C . ALA A 1 190 ? 37.763 -25.020 21.353 1.00 36.53 190 ALA A C 1
ATOM 1427 O O . ALA A 1 190 ? 38.468 -24.059 21.641 1.00 36.53 190 ALA A O 1
ATOM 1428 N N . ALA A 1 191 ? 37.238 -25.857 22.253 1.00 35.66 191 ALA A N 1
ATOM 1429 C CA . ALA A 1 191 ? 37.257 -25.744 23.717 1.00 35.66 191 ALA A CA 1
ATOM 1430 C C . ALA A 1 191 ? 36.251 -24.736 24.309 1.00 35.66 191 ALA A C 1
ATOM 1432 O O . ALA A 1 191 ? 36.347 -23.524 24.147 1.00 35.66 191 ALA A O 1
ATOM 1433 N N . GLY A 1 192 ? 35.256 -25.285 25.012 1.00 39.53 192 GLY A N 1
ATOM 1434 C CA . GLY A 1 192 ? 34.143 -24.544 25.586 1.00 39.53 192 GLY A CA 1
ATOM 1435 C C . GLY A 1 192 ? 34.551 -23.639 26.742 1.00 39.53 192 GLY A C 1
ATOM 1436 O O . GLY A 1 192 ? 35.044 -24.125 27.750 1.00 39.53 192 GLY A O 1
ATOM 1437 N N . PHE A 1 193 ? 34.278 -22.347 26.588 1.00 33.50 193 PHE A N 1
ATOM 1438 C CA . PHE A 1 193 ? 33.902 -21.397 27.636 1.00 33.50 193 PHE A CA 1
ATOM 1439 C C . PHE A 1 193 ? 33.290 -20.180 26.919 1.00 33.50 193 PHE A C 1
ATOM 1441 O O . PHE A 1 193 ? 34.010 -19.375 26.337 1.00 33.50 193 PHE A O 1
ATOM 1448 N N . ASP A 1 194 ? 31.957 -20.086 26.906 1.00 32.62 194 ASP A N 1
ATOM 1449 C CA . ASP A 1 194 ? 31.208 -18.982 26.291 1.00 32.62 194 ASP A CA 1
ATOM 1450 C C . ASP A 1 194 ? 30.837 -17.960 27.377 1.00 32.62 194 ASP A C 1
ATOM 1452 O O . ASP A 1 194 ? 29.940 -18.181 28.191 1.00 32.62 194 ASP A O 1
ATOM 1456 N N . LEU A 1 195 ? 31.602 -16.870 27.441 1.00 38.75 195 LEU A N 1
ATOM 1457 C CA . LEU A 1 195 ? 31.319 -15.683 28.248 1.00 38.75 195 LEU A CA 1
ATOM 1458 C C . LEU A 1 195 ? 31.010 -14.523 27.299 1.00 38.75 195 LEU A C 1
ATOM 1460 O O . LEU A 1 195 ? 31.785 -13.578 27.181 1.00 38.75 195 LEU A O 1
ATOM 1464 N N . SER A 1 196 ? 29.871 -14.580 26.615 1.00 33.88 196 SER A N 1
ATOM 1465 C CA . SER A 1 196 ? 29.278 -13.383 26.024 1.00 33.88 196 SER A CA 1
ATOM 1466 C C . SER A 1 196 ? 27.770 -13.367 26.269 1.00 33.88 196 SER A C 1
ATOM 1468 O O . SER A 1 196 ? 26.981 -14.033 25.608 1.00 33.88 196 SER A O 1
ATOM 1470 N N . MET A 1 197 ? 27.356 -12.592 27.275 1.00 38.25 197 MET A N 1
ATOM 1471 C CA . MET A 1 197 ? 25.959 -12.203 27.456 1.00 38.25 197 MET A CA 1
ATOM 1472 C C . MET A 1 197 ? 25.595 -11.168 26.390 1.00 38.25 197 MET A C 1
ATOM 1474 O O . MET A 1 197 ? 25.577 -9.967 26.641 1.00 38.25 197 MET A O 1
ATOM 1478 N N . SER A 1 198 ? 25.323 -11.659 25.186 1.00 35.59 198 SER A N 1
ATOM 1479 C CA . SER A 1 198 ? 24.511 -10.960 24.192 1.00 35.59 198 SER A CA 1
ATOM 1480 C C . SER A 1 198 ? 23.102 -11.548 24.302 1.00 35.59 198 SER A C 1
ATOM 1482 O O . SER A 1 198 ? 22.998 -12.777 24.375 1.00 35.59 198 SER A O 1
ATOM 1484 N N . PRO A 1 199 ? 22.020 -10.747 24.349 1.00 34.28 199 PRO A N 1
ATOM 1485 C CA . PRO A 1 199 ? 20.665 -11.290 24.364 1.00 34.28 199 PRO A CA 1
ATOM 1486 C C . PRO A 1 199 ? 20.512 -12.214 23.156 1.00 34.28 199 PRO A C 1
ATOM 1488 O O . PRO A 1 199 ? 20.839 -11.833 22.030 1.00 34.28 199 PRO A O 1
ATOM 1491 N N . SER A 1 200 ? 20.117 -13.459 23.423 1.00 41.78 200 SER A N 1
ATOM 1492 C CA . SER A 1 200 ? 20.039 -14.530 22.438 1.00 41.78 200 SER A CA 1
ATOM 1493 C C . SER A 1 200 ? 19.285 -14.051 21.209 1.00 41.78 200 SER A C 1
ATOM 1495 O O . SER A 1 200 ? 18.124 -13.653 21.284 1.00 41.78 200 SER A O 1
ATOM 1497 N N . LEU A 1 201 ? 20.022 -14.062 20.101 1.00 41.78 201 LEU A N 1
ATOM 1498 C CA . LEU A 1 201 ? 19.650 -13.563 18.795 1.00 41.78 201 LEU A CA 1
ATOM 1499 C C . LEU A 1 201 ? 18.193 -13.883 18.443 1.00 41.78 201 LEU A C 1
ATOM 1501 O O . LEU A 1 201 ? 17.756 -15.036 18.515 1.00 41.78 201 LEU A O 1
ATOM 1505 N N . ALA A 1 202 ? 17.484 -12.863 17.946 1.00 39.31 202 ALA A N 1
ATOM 1506 C CA . ALA A 1 202 ? 16.402 -13.071 16.995 1.00 39.31 202 ALA A CA 1
ATOM 1507 C C . ALA A 1 202 ? 16.843 -14.178 16.033 1.00 39.31 202 ALA A C 1
ATOM 1509 O O . ALA A 1 202 ? 17.973 -14.107 15.546 1.00 39.31 202 ALA A O 1
ATOM 1510 N N . THR A 1 203 ? 15.998 -15.209 15.849 1.00 41.12 203 THR A N 1
ATOM 1511 C CA . THR A 1 203 ? 16.258 -16.357 14.959 1.00 41.12 203 THR A CA 1
ATOM 1512 C C . THR A 1 203 ? 17.119 -15.873 13.816 1.00 41.12 203 THR A C 1
ATOM 1514 O O . THR A 1 203 ? 16.655 -14.983 13.100 1.00 41.12 203 THR A O 1
ATOM 1517 N N . ALA A 1 204 ? 18.362 -16.370 13.718 1.00 43.59 204 ALA A N 1
ATOM 1518 C CA . ALA A 1 204 ? 19.235 -16.023 12.611 1.00 43.59 204 ALA A CA 1
ATOM 1519 C C . ALA A 1 204 ? 18.359 -16.137 11.375 1.00 43.59 204 ALA A C 1
ATOM 1521 O O . ALA A 1 204 ? 17.841 -17.229 11.109 1.00 43.59 204 ALA A O 1
ATOM 1522 N N . LEU A 1 205 ? 18.076 -14.999 10.724 1.00 41.41 205 LEU A N 1
ATOM 1523 C CA . LEU A 1 205 ? 17.378 -15.032 9.452 1.00 41.41 205 LEU A CA 1
ATOM 1524 C C . LEU A 1 205 ? 18.146 -16.095 8.676 1.00 41.41 205 LEU A C 1
ATOM 1526 O O . LEU A 1 205 ? 19.384 -15.992 8.649 1.00 41.41 205 LEU A O 1
ATOM 1530 N N . PRO A 1 206 ? 17.480 -17.173 8.202 1.00 45.72 206 PRO A N 1
ATOM 1531 C CA . PRO A 1 206 ? 18.181 -18.174 7.416 1.00 45.72 206 PRO A CA 1
ATOM 1532 C C . PRO A 1 206 ? 19.001 -17.366 6.424 1.00 45.72 206 PRO A C 1
ATOM 1534 O O . PRO A 1 206 ? 18.421 -16.420 5.888 1.00 45.72 206 PRO A O 1
ATOM 1537 N N . PRO A 1 207 ? 20.326 -17.589 6.319 1.00 46.00 207 PRO A N 1
ATOM 1538 C CA . PRO A 1 207 ? 21.184 -16.768 5.484 1.00 46.00 207 PRO A CA 1
ATOM 1539 C C . PRO A 1 207 ? 20.615 -16.871 4.081 1.00 46.00 207 PRO A C 1
ATOM 1541 O O . PRO A 1 207 ? 20.884 -17.835 3.372 1.00 46.00 207 PRO A O 1
ATOM 1544 N N . ASP A 1 208 ? 19.725 -15.945 3.746 1.00 46.31 208 ASP A N 1
ATOM 1545 C CA . ASP A 1 208 ? 19.042 -15.917 2.481 1.00 46.31 208 ASP A CA 1
ATOM 1546 C C . ASP A 1 208 ? 20.189 -15.481 1.575 1.00 46.31 208 ASP A C 1
ATOM 1548 O O . ASP A 1 208 ? 20.737 -14.387 1.771 1.00 46.31 208 ASP A O 1
ATOM 1552 N N . PRO A 1 209 ? 20.658 -16.343 0.659 1.00 48.41 209 PRO A N 1
ATOM 1553 C CA . PRO A 1 209 ? 21.844 -16.070 -0.155 1.00 48.41 209 PRO A CA 1
ATOM 1554 C C . PRO A 1 209 ? 21.687 -14.812 -1.034 1.00 48.41 209 PRO A C 1
ATOM 1556 O O . PRO A 1 209 ? 22.634 -14.373 -1.677 1.00 48.41 209 PRO A O 1
ATOM 1559 N N . ASN A 1 210 ? 20.503 -14.200 -0.999 1.00 48.56 210 ASN A N 1
ATOM 1560 C CA . ASN A 1 210 ? 20.031 -13.097 -1.813 1.00 48.56 210 ASN A CA 1
ATOM 1561 C C . ASN A 1 210 ? 20.509 -11.705 -1.369 1.00 48.56 210 ASN A C 1
ATOM 1563 O O . ASN A 1 210 ? 20.271 -10.730 -2.077 1.00 48.56 210 ASN A O 1
ATOM 1567 N N . LEU A 1 211 ? 21.205 -11.569 -0.237 1.00 45.72 211 LEU A N 1
ATOM 1568 C CA . LEU A 1 211 ? 21.762 -10.278 0.178 1.00 45.72 211 LEU A CA 1
ATOM 1569 C C . LEU A 1 211 ? 23.217 -10.143 -0.311 1.00 45.72 211 LEU A C 1
ATOM 1571 O O . LEU A 1 211 ? 24.184 -10.391 0.409 1.00 45.72 211 LEU A O 1
ATOM 1575 N N . ALA A 1 212 ? 23.327 -9.709 -1.571 1.00 47.44 212 ALA A N 1
ATOM 1576 C CA . ALA A 1 212 ? 24.481 -9.039 -2.186 1.00 47.44 212 ALA A CA 1
ATOM 1577 C C . ALA A 1 212 ? 25.658 -9.880 -2.727 1.00 47.44 212 ALA A C 1
ATOM 1579 O O . ALA A 1 212 ? 26.805 -9.438 -2.633 1.00 47.44 212 ALA A O 1
ATOM 1580 N N . ARG A 1 213 ? 25.438 -11.061 -3.334 1.00 50.00 213 ARG A N 1
ATOM 1581 C CA . ARG A 1 213 ? 26.550 -11.849 -3.917 1.00 50.00 213 ARG A CA 1
ATOM 1582 C C . ARG A 1 213 ? 26.188 -12.470 -5.271 1.00 50.00 213 ARG A C 1
ATOM 1584 O O . ARG A 1 213 ? 25.545 -13.505 -5.336 1.00 50.00 213 ARG A O 1
ATOM 1591 N N . SER A 1 214 ? 26.638 -11.798 -6.338 1.00 58.69 214 SER A N 1
ATOM 1592 C CA . SER A 1 214 ? 26.526 -12.152 -7.767 1.00 58.69 214 SER A CA 1
ATOM 1593 C C . SER A 1 214 ? 25.104 -12.373 -8.306 1.00 58.69 214 SER A C 1
ATOM 1595 O O . SER A 1 214 ? 24.824 -13.444 -8.831 1.00 58.69 214 SER A O 1
ATOM 1597 N N . SER A 1 215 ? 24.235 -11.357 -8.284 1.00 70.56 215 SER A N 1
ATOM 1598 C CA . SER A 1 215 ? 22.932 -11.361 -8.990 1.00 70.56 215 SER A CA 1
ATOM 1599 C C . SER A 1 215 ? 23.069 -11.233 -10.519 1.00 70.56 215 SER A C 1
ATOM 1601 O O . SER A 1 215 ? 22.242 -10.617 -11.184 1.00 70.56 215 SER A O 1
ATOM 1603 N N . GLN A 1 216 ? 24.168 -11.733 -11.086 1.00 82.88 216 GLN A N 1
ATOM 1604 C CA . GLN A 1 216 ? 24.504 -11.593 -12.496 1.00 82.88 216 GLN A CA 1
ATOM 1605 C C . GLN A 1 216 ? 24.691 -12.957 -13.142 1.00 82.88 216 GLN A C 1
ATOM 1607 O O . GLN A 1 216 ? 25.315 -13.867 -12.590 1.00 82.88 216 GLN A O 1
ATOM 1612 N N . VAL A 1 217 ? 24.182 -13.055 -14.358 1.00 86.31 217 VAL A N 1
ATOM 1613 C CA . VAL A 1 217 ? 24.240 -14.231 -15.208 1.00 86.31 217 VAL A CA 1
ATOM 1614 C C . VAL A 1 217 ? 24.992 -13.863 -16.483 1.00 86.31 217 VAL A C 1
ATOM 1616 O O . VAL A 1 217 ? 24.743 -12.814 -17.075 1.00 86.31 217 VAL A O 1
ATOM 1619 N N . LEU A 1 218 ? 25.925 -14.715 -16.903 1.00 88.25 218 LEU A N 1
ATOM 1620 C CA . LEU A 1 218 ? 26.710 -14.530 -18.118 1.00 88.25 218 LEU A CA 1
ATOM 1621 C C . LEU A 1 218 ? 26.106 -15.356 -19.253 1.00 88.25 218 LEU A C 1
ATOM 1623 O O . LEU A 1 218 ? 26.007 -16.575 -19.148 1.00 88.25 218 LEU A O 1
ATOM 1627 N N . VAL A 1 219 ? 25.716 -14.707 -20.343 1.00 88.50 219 VAL A N 1
ATOM 1628 C CA . VAL A 1 219 ? 25.141 -15.372 -21.517 1.00 88.50 219 VAL A CA 1
ATOM 1629 C C . VAL A 1 219 ? 26.172 -15.397 -22.635 1.00 88.50 219 VAL A C 1
ATOM 1631 O O . VAL A 1 219 ? 26.615 -14.339 -23.079 1.00 88.50 219 VAL A O 1
ATOM 1634 N N . TYR A 1 220 ? 26.516 -16.597 -23.098 1.00 87.44 220 TYR A N 1
ATOM 1635 C CA . TYR A 1 220 ? 27.338 -16.846 -24.277 1.00 87.44 220 TYR A CA 1
ATOM 1636 C C . TYR A 1 220 ? 26.446 -17.046 -25.500 1.00 87.44 220 TYR A C 1
ATOM 1638 O O . TYR A 1 220 ? 25.530 -17.875 -25.489 1.00 87.44 220 TYR A O 1
ATOM 1646 N N . PHE A 1 221 ? 26.727 -16.302 -26.563 1.00 86.44 221 PHE A N 1
ATOM 1647 C CA . PHE A 1 221 ? 25.994 -16.364 -27.825 1.00 86.44 221 PHE A CA 1
ATOM 1648 C C . PHE A 1 221 ? 26.933 -16.073 -28.999 1.00 86.44 221 PHE A C 1
ATOM 1650 O O . PHE A 1 221 ? 28.049 -15.586 -28.821 1.00 86.44 221 PHE A O 1
ATOM 1657 N N . HIS A 1 222 ? 26.490 -16.383 -30.213 1.00 83.81 222 HIS A N 1
ATOM 1658 C CA . HIS A 1 222 ? 27.264 -16.072 -31.412 1.00 83.81 222 HIS A CA 1
ATOM 1659 C C . HIS A 1 222 ? 27.043 -14.600 -31.831 1.00 83.81 222 HIS A C 1
ATOM 1661 O O . HIS A 1 222 ? 25.885 -14.195 -31.960 1.00 83.81 222 HIS A O 1
ATOM 1667 N N . PRO A 1 223 ? 28.093 -13.793 -32.097 1.00 78.19 223 PRO A N 1
ATOM 1668 C CA . PRO A 1 223 ? 27.965 -12.350 -32.360 1.00 78.19 223 PRO A CA 1
ATOM 1669 C C . PRO A 1 223 ? 27.059 -12.020 -33.556 1.00 78.19 223 PRO A C 1
ATOM 1671 O O . PRO A 1 223 ? 26.301 -11.054 -33.517 1.00 78.19 223 PRO A O 1
ATOM 1674 N N . ASP A 1 224 ? 27.067 -12.861 -34.593 1.00 73.12 224 ASP A N 1
ATOM 1675 C CA . ASP A 1 224 ? 26.216 -12.673 -35.779 1.00 73.12 224 ASP A CA 1
ATOM 1676 C C . ASP A 1 224 ? 24.760 -13.165 -35.595 1.00 73.12 224 ASP A C 1
ATOM 1678 O O . ASP A 1 224 ? 23.955 -13.079 -36.524 1.00 73.12 224 ASP A O 1
ATOM 1682 N N . ARG A 1 225 ? 24.407 -13.682 -34.404 1.00 74.69 225 ARG A N 1
ATOM 1683 C CA . ARG A 1 225 ? 23.079 -14.214 -34.031 1.00 74.69 225 ARG A CA 1
ATOM 1684 C C . ARG A 1 225 ? 22.562 -13.602 -32.716 1.00 74.69 225 ARG A C 1
ATOM 1686 O O . ARG A 1 225 ? 22.472 -14.276 -31.684 1.00 74.69 225 ARG A O 1
ATOM 1693 N N . PRO A 1 226 ? 22.189 -12.310 -32.726 1.00 76.62 226 PRO A N 1
ATOM 1694 C CA . PRO A 1 226 ? 21.656 -11.625 -31.544 1.00 76.62 226 PRO A CA 1
ATOM 1695 C C . PRO A 1 226 ? 20.272 -12.139 -31.097 1.00 76.62 226 PRO A C 1
ATOM 1697 O O . PRO A 1 226 ? 19.814 -11.813 -29.996 1.00 76.62 226 PRO A O 1
ATOM 1700 N N . ASP A 1 227 ? 19.599 -12.952 -31.917 1.00 80.44 227 ASP A N 1
ATOM 1701 C CA . ASP A 1 227 ? 18.333 -13.616 -31.595 1.00 80.44 227 ASP A CA 1
ATOM 1702 C C . ASP A 1 227 ? 18.468 -14.554 -30.386 1.00 80.44 227 ASP A C 1
ATOM 1704 O O . ASP A 1 227 ? 17.588 -14.576 -29.521 1.00 80.44 227 ASP A O 1
ATOM 1708 N N . GLN A 1 228 ? 19.601 -15.258 -30.267 1.00 84.00 228 GLN A N 1
ATOM 1709 C CA . GLN A 1 228 ? 19.894 -16.162 -29.150 1.00 84.00 228 GLN A CA 1
ATOM 1710 C C . GLN A 1 228 ? 19.895 -15.418 -27.808 1.00 84.00 228 GLN A C 1
ATOM 1712 O O . GLN A 1 228 ? 19.213 -15.819 -26.864 1.00 84.00 228 GLN A O 1
ATOM 1717 N N . PHE A 1 229 ? 20.607 -14.291 -27.741 1.00 86.44 229 PHE A N 1
ATOM 1718 C CA . PHE A 1 229 ? 20.650 -13.437 -26.553 1.00 86.44 229 PHE A CA 1
ATOM 1719 C C . PHE A 1 229 ? 19.277 -12.825 -26.245 1.00 86.44 229 PHE A C 1
ATOM 1721 O O . PHE A 1 229 ? 18.826 -12.830 -25.099 1.00 86.44 229 PHE A O 1
ATOM 1728 N N . THR A 1 230 ? 18.578 -12.339 -27.276 1.00 86.12 230 THR A N 1
ATOM 1729 C CA . THR A 1 230 ? 17.255 -11.714 -27.127 1.00 86.12 230 THR A CA 1
ATOM 1730 C C . THR A 1 230 ? 16.225 -12.701 -26.578 1.00 86.12 230 THR A C 1
ATOM 1732 O O . THR A 1 230 ? 15.402 -12.316 -25.750 1.00 86.12 230 THR A O 1
ATOM 1735 N N . ARG A 1 231 ? 16.294 -13.980 -26.974 1.00 87.75 231 ARG A N 1
ATOM 1736 C CA . ARG A 1 231 ? 15.444 -15.049 -26.434 1.00 87.75 231 ARG A CA 1
ATOM 1737 C C . ARG A 1 231 ? 15.659 -15.246 -24.934 1.00 87.75 231 ARG A C 1
ATOM 1739 O O . ARG A 1 231 ? 14.678 -15.311 -24.200 1.00 87.75 231 ARG A O 1
ATOM 1746 N N . VAL A 1 232 ? 16.914 -15.318 -24.480 1.00 89.19 232 VAL A N 1
ATOM 1747 C CA . VAL A 1 232 ? 17.239 -15.454 -23.047 1.00 89.19 232 VAL A CA 1
ATOM 1748 C C . VAL A 1 232 ? 16.754 -14.232 -22.274 1.00 89.19 232 VAL A C 1
ATOM 1750 O O . VAL A 1 232 ? 16.068 -14.386 -21.268 1.00 89.19 232 VAL A O 1
ATOM 1753 N N . ARG A 1 233 ? 17.040 -13.025 -22.777 1.00 89.62 233 ARG A N 1
ATOM 1754 C CA . ARG A 1 233 ? 16.593 -11.776 -22.149 1.00 89.62 233 ARG A CA 1
ATOM 1755 C C . ARG A 1 233 ? 15.073 -11.717 -22.024 1.00 89.62 233 ARG A C 1
ATOM 1757 O O . ARG A 1 233 ? 14.562 -11.446 -20.950 1.00 89.62 233 ARG A O 1
ATOM 1764 N N . ARG A 1 234 ? 14.350 -12.047 -23.096 1.00 89.25 234 ARG A N 1
ATOM 1765 C CA . ARG A 1 234 ? 12.885 -12.079 -23.089 1.00 89.25 234 ARG A CA 1
ATOM 1766 C C . ARG A 1 234 ? 12.340 -13.072 -22.063 1.00 89.25 234 ARG A C 1
ATOM 1768 O O . ARG A 1 234 ? 11.388 -12.745 -21.375 1.00 89.25 234 ARG A O 1
ATOM 1775 N N . LEU A 1 235 ? 12.920 -14.268 -21.954 1.00 90.69 235 LEU A N 1
ATOM 1776 C CA . LEU A 1 235 ? 12.483 -15.254 -20.958 1.00 90.69 235 LEU A CA 1
ATOM 1777 C C . LEU A 1 235 ? 12.725 -14.771 -19.526 1.00 90.69 235 LEU A C 1
ATOM 1779 O O . LEU A 1 235 ? 11.869 -14.975 -18.664 1.00 90.69 235 LEU A O 1
ATOM 1783 N N . LEU A 1 236 ? 13.866 -14.118 -19.292 1.00 89.69 236 LEU A N 1
ATOM 1784 C CA . LEU A 1 236 ? 14.178 -13.506 -18.007 1.00 89.69 236 LEU A CA 1
ATOM 1785 C C . LEU A 1 236 ? 13.164 -12.411 -17.663 1.00 89.69 236 LEU A C 1
ATOM 1787 O O . LEU A 1 236 ? 12.476 -12.549 -16.657 1.00 89.69 236 LEU A O 1
ATOM 1791 N N . ASP A 1 237 ? 12.987 -11.419 -18.532 1.00 87.06 237 ASP A N 1
ATOM 1792 C CA . ASP A 1 237 ? 12.106 -10.272 -18.286 1.00 87.06 237 ASP A CA 1
ATOM 1793 C C . ASP A 1 237 ? 10.619 -10.675 -18.219 1.00 87.06 237 ASP A C 1
ATOM 1795 O O . ASP A 1 237 ? 9.860 -10.198 -17.375 1.00 87.06 237 ASP A O 1
ATOM 1799 N N . GLU A 1 238 ? 10.170 -11.564 -19.114 1.00 86.44 238 GLU A N 1
ATOM 1800 C CA . GLU A 1 238 ? 8.755 -11.916 -19.223 1.00 86.44 238 GLU A CA 1
ATOM 1801 C C . GLU A 1 238 ? 8.329 -13.023 -18.268 1.00 86.44 238 GLU A C 1
ATOM 1803 O O . GLU A 1 238 ? 7.157 -13.033 -17.937 1.00 86.44 238 GLU A O 1
ATOM 1808 N N . PHE A 1 239 ? 9.163 -13.965 -17.821 1.00 85.25 239 PHE A N 1
ATOM 1809 C CA . PHE A 1 239 ? 8.655 -15.126 -17.061 1.00 85.25 239 PHE A CA 1
ATOM 1810 C C . PHE A 1 239 ? 9.373 -15.397 -15.744 1.00 85.25 239 PHE A C 1
ATOM 1812 O O . PHE A 1 239 ? 8.753 -15.945 -14.834 1.00 85.25 239 PHE A O 1
ATOM 1819 N N . ILE A 1 240 ? 10.653 -15.044 -15.640 1.00 86.50 240 ILE A N 1
ATOM 1820 C CA . ILE A 1 240 ? 11.512 -15.506 -14.545 1.00 86.50 240 ILE A CA 1
ATOM 1821 C C . ILE A 1 240 ? 11.745 -14.389 -13.519 1.00 86.50 240 ILE A C 1
ATOM 1823 O O . ILE A 1 240 ? 11.527 -14.600 -12.328 1.00 86.50 240 ILE A O 1
ATOM 1827 N N . ASP A 1 241 ? 12.136 -13.196 -13.968 1.00 87.88 241 ASP A N 1
ATOM 1828 C CA . ASP A 1 241 ? 12.543 -12.066 -13.129 1.00 87.88 241 ASP A CA 1
ATOM 1829 C C . ASP A 1 241 ? 11.422 -11.028 -12.968 1.00 87.88 241 ASP A C 1
ATOM 1831 O O . ASP A 1 241 ? 11.546 -9.868 -13.355 1.00 87.88 241 ASP A O 1
ATOM 1835 N N . ARG A 1 242 ? 10.284 -11.457 -12.410 1.00 85.75 242 ARG A N 1
ATOM 1836 C CA . ARG A 1 242 ? 9.152 -10.566 -12.109 1.00 85.75 242 ARG A CA 1
ATOM 1837 C C . ARG A 1 242 ? 9.113 -10.182 -10.626 1.00 85.75 242 ARG A C 1
ATOM 1839 O O . ARG A 1 242 ? 9.380 -11.037 -9.776 1.00 85.75 242 ARG A O 1
ATOM 1846 N N . PRO A 1 243 ? 8.693 -8.950 -10.284 1.00 83.56 243 PRO A N 1
ATOM 1847 C CA . PRO A 1 243 ? 8.490 -8.559 -8.896 1.00 83.56 243 PRO A CA 1
ATOM 1848 C C . PRO A 1 243 ? 7.422 -9.436 -8.229 1.00 83.56 243 PRO A C 1
ATOM 1850 O O . PRO A 1 243 ? 6.319 -9.638 -8.743 1.00 83.56 243 PRO A O 1
ATOM 1853 N N . ALA A 1 244 ? 7.742 -9.966 -7.048 1.00 84.88 244 ALA A N 1
ATOM 1854 C CA . ALA A 1 244 ? 6.772 -10.698 -6.248 1.00 84.88 244 ALA A CA 1
ATOM 1855 C C . ALA A 1 244 ? 5.757 -9.726 -5.628 1.00 84.88 244 ALA A C 1
ATOM 1857 O O . ALA A 1 244 ? 6.132 -8.744 -4.986 1.00 84.88 244 ALA A O 1
ATOM 1858 N N . ARG A 1 245 ? 4.462 -10.037 -5.761 1.00 86.81 245 ARG A N 1
ATOM 1859 C CA . ARG A 1 245 ? 3.390 -9.287 -5.090 1.00 86.81 245 ARG A CA 1
ATOM 1860 C C . ARG A 1 245 ? 3.584 -9.299 -3.574 1.00 86.81 245 ARG A C 1
ATOM 1862 O O . ARG A 1 245 ? 3.957 -10.323 -2.993 1.00 86.81 245 ARG A O 1
ATOM 1869 N N . GLN A 1 246 ? 3.285 -8.170 -2.946 1.00 86.62 246 GLN A N 1
ATOM 1870 C CA . GLN A 1 246 ? 3.344 -8.010 -1.499 1.00 86.62 246 GLN A CA 1
ATOM 1871 C C . GLN A 1 246 ? 1.970 -8.255 -0.878 1.00 86.62 246 GLN A C 1
ATOM 1873 O O . GLN A 1 246 ? 0.931 -7.971 -1.481 1.00 86.62 246 GLN A O 1
ATOM 1878 N N . ILE A 1 247 ? 1.969 -8.779 0.340 1.00 87.56 247 ILE A N 1
ATOM 1879 C CA . ILE A 1 247 ? 0.762 -9.022 1.112 1.00 87.56 247 ILE A CA 1
ATOM 1880 C C . ILE A 1 247 ? 0.965 -8.571 2.550 1.00 87.56 247 ILE A C 1
ATOM 1882 O O . ILE A 1 247 ? 1.908 -8.981 3.228 1.00 87.56 247 ILE A O 1
ATOM 1886 N N . PHE A 1 248 ? 0.051 -7.728 3.004 1.00 87.12 248 PHE A N 1
ATOM 1887 C CA . PHE A 1 248 ? -0.079 -7.351 4.395 1.00 87.12 248 PHE A CA 1
ATOM 1888 C C . PHE A 1 248 ? -1.075 -8.291 5.071 1.00 87.12 248 PHE A C 1
ATOM 1890 O O . PHE A 1 248 ? -2.138 -8.578 4.527 1.00 87.12 248 PHE A O 1
ATOM 1897 N N . ILE A 1 249 ? -0.720 -8.821 6.232 1.00 87.25 249 ILE A N 1
ATOM 1898 C CA . ILE A 1 249 ? -1.561 -9.742 6.989 1.00 87.25 249 ILE A CA 1
ATOM 1899 C C . ILE A 1 249 ? -1.783 -9.119 8.354 1.00 87.25 249 ILE A C 1
ATOM 1901 O O . ILE A 1 249 ? -0.831 -8.899 9.102 1.00 87.25 249 ILE A O 1
ATOM 1905 N N . GLU A 1 250 ? -3.047 -8.890 8.680 1.00 83.06 250 GLU A N 1
ATOM 1906 C CA . GLU A 1 250 ? -3.481 -8.488 10.008 1.00 83.06 250 GLU A CA 1
ATOM 1907 C C . GLU A 1 250 ? -3.994 -9.713 10.761 1.00 83.06 250 GLU A C 1
ATOM 1909 O O . GLU A 1 250 ? -4.740 -10.528 10.218 1.00 83.06 250 GLU A O 1
ATOM 1914 N N . GLY A 1 251 ? -3.576 -9.862 12.011 1.00 84.06 251 GLY A N 1
ATOM 1915 C CA . GLY A 1 251 ? -4.105 -10.847 12.933 1.00 84.06 251 GLY A CA 1
ATOM 1916 C C . GLY A 1 251 ? -4.797 -10.175 14.103 1.00 84.06 251 GLY A C 1
ATOM 1917 O O . GLY A 1 251 ? -4.338 -9.159 14.613 1.00 84.06 251 GLY A O 1
ATOM 1918 N N . LEU A 1 252 ? -5.892 -10.772 14.555 1.00 82.06 252 LEU A N 1
ATOM 1919 C CA . LEU A 1 252 ? -6.659 -10.325 15.705 1.00 82.06 252 LEU A CA 1
ATOM 1920 C C . LEU A 1 252 ? -6.913 -11.525 16.616 1.00 82.06 252 LEU A C 1
ATOM 1922 O O . LEU A 1 252 ? -7.543 -12.505 16.215 1.00 82.06 252 LEU A O 1
ATOM 1926 N N . ILE A 1 253 ? -6.397 -11.446 17.841 1.00 83.31 253 ILE A N 1
ATOM 1927 C CA . ILE A 1 253 ? -6.570 -12.473 18.865 1.00 83.31 253 ILE A CA 1
ATOM 1928 C C . ILE A 1 253 ? -7.520 -11.926 19.925 1.00 83.31 253 ILE A C 1
ATOM 1930 O O . ILE A 1 253 ? -7.253 -10.888 20.533 1.00 83.31 253 ILE A O 1
ATOM 1934 N N . LEU A 1 254 ? -8.623 -12.637 20.137 1.00 77.38 254 LEU A N 1
ATOM 1935 C CA . LEU A 1 254 ? -9.727 -12.242 21.007 1.00 77.38 254 LEU A CA 1
ATOM 1936 C C . LEU A 1 254 ? -9.979 -13.332 22.041 1.00 77.38 254 LEU A C 1
ATOM 1938 O O . LEU A 1 254 ? -9.913 -14.513 21.710 1.00 77.38 254 LEU A O 1
ATOM 1942 N N . GLU A 1 255 ? -10.334 -12.946 23.257 1.00 78.81 255 GLU A N 1
ATOM 1943 C CA . GLU A 1 255 ? -10.931 -13.827 24.252 1.00 78.81 255 GLU A CA 1
ATOM 1944 C C . GLU A 1 255 ? -12.419 -13.487 24.387 1.00 78.81 255 GLU A C 1
ATOM 1946 O O . GLU A 1 255 ? -12.762 -12.353 24.700 1.00 78.81 255 GLU A O 1
ATOM 1951 N N . ILE A 1 256 ? -13.315 -14.437 24.115 1.00 77.25 256 ILE A N 1
ATOM 1952 C CA . ILE A 1 256 ? -14.771 -14.219 24.092 1.00 77.25 256 ILE A CA 1
ATOM 1953 C C . ILE A 1 256 ? -15.464 -15.167 25.082 1.00 77.25 256 ILE A C 1
ATOM 1955 O O . ILE A 1 256 ? -15.037 -16.308 25.286 1.00 77.25 256 ILE A O 1
ATOM 1959 N N . SER A 1 257 ? -16.529 -14.688 25.730 1.00 77.69 257 SER A N 1
ATOM 1960 C CA . SER A 1 257 ? -17.427 -15.503 26.553 1.00 77.69 257 SER A CA 1
ATOM 1961 C C . SER A 1 257 ? -18.378 -16.354 25.698 1.00 77.69 257 SER A C 1
ATOM 1963 O O . SER A 1 257 ? -18.636 -16.065 24.531 1.00 77.69 257 SER A O 1
ATOM 1965 N N . GLU A 1 258 ? -18.966 -17.401 26.283 1.00 71.56 258 GLU A N 1
ATOM 1966 C CA . GLU A 1 258 ? -19.936 -18.261 25.579 1.00 71.56 258 GLU A CA 1
ATOM 1967 C C . GLU A 1 258 ? -21.175 -17.485 25.081 1.00 71.56 258 GLU A C 1
ATOM 1969 O O . GLU A 1 258 ? -21.718 -17.815 24.026 1.00 71.56 258 GLU A O 1
ATOM 1974 N N . GLU A 1 259 ? -21.631 -16.453 25.806 1.00 67.94 259 GLU A N 1
ATOM 1975 C CA . GLU A 1 259 ? -22.742 -15.602 25.350 1.00 67.94 259 GLU A CA 1
ATOM 1976 C C . GLU A 1 259 ? -22.348 -14.751 24.136 1.00 67.94 259 GLU A C 1
ATOM 1978 O O . GLU A 1 259 ? -23.099 -14.699 23.161 1.00 67.94 259 GLU A O 1
ATOM 1983 N N . GLY A 1 260 ? -21.150 -14.153 24.154 1.00 65.88 260 GLY A N 1
ATOM 1984 C CA . GLY A 1 260 ? -20.648 -13.365 23.028 1.00 65.88 260 GLY A CA 1
ATOM 1985 C C . GLY A 1 260 ? -20.403 -14.202 21.769 1.00 65.88 260 GLY A C 1
ATOM 1986 O O . GLY A 1 260 ? -20.629 -13.731 20.656 1.00 65.88 260 GLY A O 1
ATOM 1987 N N . LEU A 1 261 ? -20.017 -15.474 21.926 1.00 63.66 261 LEU A N 1
ATOM 1988 C CA . LEU A 1 261 ? -19.830 -16.403 20.807 1.00 63.66 261 LEU A CA 1
ATOM 1989 C C . LEU A 1 261 ? -21.141 -16.697 20.058 1.00 63.66 261 LEU A C 1
ATOM 1991 O O . LEU A 1 261 ? -21.168 -16.753 18.827 1.00 63.66 261 LEU A O 1
ATOM 1995 N N . LYS A 1 262 ? -22.239 -16.861 20.807 1.00 64.25 262 LYS A N 1
ATOM 1996 C CA . LYS A 1 262 ? -23.577 -17.101 20.247 1.00 64.25 262 LYS A CA 1
ATOM 1997 C C . LYS A 1 262 ? -24.119 -15.875 19.521 1.00 64.25 262 LYS A C 1
ATOM 1999 O O . LYS A 1 262 ? -24.729 -16.019 18.467 1.00 64.25 262 LYS A O 1
ATOM 2004 N N . GLU A 1 263 ? -23.861 -14.678 20.042 1.00 64.25 263 GLU A N 1
ATOM 2005 C CA . GLU A 1 263 ? -24.216 -13.407 19.391 1.00 64.25 263 GLU A CA 1
ATOM 2006 C C . GLU A 1 263 ? -23.398 -13.152 18.110 1.00 64.25 263 GLU A C 1
ATOM 2008 O O . GLU A 1 263 ? -23.900 -12.543 17.161 1.00 64.25 263 GLU A O 1
ATOM 2013 N N . LEU A 1 264 ? -22.173 -13.691 18.035 1.00 61.75 264 LEU A N 1
ATOM 2014 C CA . LEU A 1 264 ? -21.361 -13.710 16.814 1.00 61.75 264 LEU A CA 1
ATOM 2015 C C . LEU A 1 264 ? -21.888 -14.710 15.758 1.00 61.75 264 LEU A C 1
ATOM 2017 O O . LEU A 1 264 ? -21.509 -14.615 14.593 1.00 61.75 264 LEU A O 1
ATOM 2021 N N . GLY A 1 265 ? -22.797 -15.620 16.131 1.00 53.78 265 GLY A N 1
ATOM 2022 C CA . GLY A 1 265 ? -23.470 -16.552 15.218 1.00 53.78 265 GLY A CA 1
ATOM 2023 C C . GLY A 1 265 ? -22.671 -17.812 14.872 1.00 53.78 265 GLY A C 1
ATOM 2024 O O . GLY A 1 265 ? -22.954 -18.446 13.859 1.00 53.78 265 GLY A O 1
ATOM 2025 N N . VAL A 1 266 ? -21.671 -18.181 15.680 1.00 49.91 266 VAL A N 1
ATOM 2026 C CA . VAL A 1 266 ? -20.829 -19.359 15.421 1.00 49.91 266 VAL A CA 1
ATOM 2027 C C . VAL A 1 266 ? -21.312 -20.548 16.261 1.00 49.91 266 VAL A C 1
ATOM 2029 O O . VAL A 1 266 ? -21.064 -20.604 17.463 1.00 49.91 266 VAL A O 1
ATOM 2032 N N . ASP A 1 267 ? -22.006 -21.504 15.635 1.00 40.69 267 ASP A N 1
ATOM 2033 C CA . ASP A 1 267 ? -22.522 -22.712 16.297 1.00 40.69 267 ASP A CA 1
ATOM 2034 C C . ASP A 1 267 ? -21.589 -23.911 16.033 1.00 40.69 267 ASP A C 1
ATOM 2036 O O . ASP A 1 267 ? -21.498 -24.417 14.915 1.00 40.69 267 ASP A O 1
ATOM 2040 N N . TRP A 1 268 ? -20.881 -24.386 17.063 1.00 38.34 268 TRP A N 1
ATOM 2041 C CA . TRP A 1 268 ? -19.966 -25.532 16.962 1.00 38.34 268 TRP A CA 1
ATOM 2042 C C . TRP A 1 268 ? -20.648 -26.795 17.506 1.00 38.34 268 TRP A C 1
ATOM 2044 O O . TRP A 1 268 ? -20.803 -26.949 18.720 1.00 38.34 268 TRP A O 1
ATOM 2054 N N . LYS A 1 269 ? -21.042 -27.731 16.632 1.00 31.23 269 LYS A N 1
ATOM 2055 C CA . LYS A 1 269 ? -21.531 -29.059 17.047 1.00 31.23 269 LYS A CA 1
ATOM 2056 C C . LYS A 1 269 ? -20.448 -30.116 16.855 1.00 31.23 269 LYS A C 1
ATOM 2058 O O . LYS A 1 269 ? -20.103 -30.481 15.741 1.00 31.23 269 LYS A O 1
ATOM 2063 N N . TYR A 1 270 ? -19.930 -30.620 17.971 1.00 33.28 270 TYR A N 1
ATOM 2064 C CA . TYR A 1 270 ? -19.025 -31.766 18.006 1.00 33.28 270 TYR A CA 1
ATOM 2065 C C . TYR A 1 270 ? -19.843 -33.065 18.066 1.00 33.28 270 TYR A C 1
ATOM 2067 O O . TYR A 1 270 ? -20.587 -33.273 19.026 1.00 33.28 270 TYR A O 1
ATOM 2075 N N . GLN A 1 271 ? -19.708 -33.930 17.057 1.00 31.47 271 GLN A N 1
ATOM 2076 C CA . GLN A 1 271 ? -20.283 -35.278 17.023 1.00 31.47 271 GLN A CA 1
ATOM 2077 C C . GLN A 1 271 ? -19.138 -36.281 16.794 1.00 31.47 271 GLN A C 1
ATOM 2079 O O . GLN A 1 271 ? -18.238 -36.024 15.995 1.00 31.47 271 GLN A O 1
ATOM 2084 N N . GLU A 1 272 ? -19.106 -37.377 17.561 1.00 33.69 272 GLU A N 1
ATOM 2085 C CA . GLU A 1 272 ? -18.006 -38.356 17.545 1.00 33.69 272 GLU A CA 1
ATOM 2086 C C . GLU A 1 272 ? -17.733 -38.877 16.121 1.00 33.69 272 GLU A C 1
ATOM 2088 O O . GLU A 1 272 ? -18.576 -39.549 15.532 1.00 33.69 272 GLU A O 1
ATOM 2093 N N . GLY A 1 273 ? -16.546 -38.572 15.577 1.00 38.25 273 GLY A N 1
ATOM 2094 C CA . GLY A 1 273 ? -16.062 -39.113 14.298 1.00 38.25 273 GLY A CA 1
ATOM 2095 C C . GLY A 1 273 ? -15.542 -38.099 13.272 1.00 38.25 273 GLY A C 1
ATOM 2096 O O . GLY A 1 273 ? -14.900 -38.510 12.310 1.00 38.25 273 GLY A O 1
ATOM 2097 N N . GLY A 1 274 ? -15.740 -36.793 13.465 1.00 34.59 274 GLY A N 1
ATOM 2098 C CA . GLY A 1 274 ? -15.217 -35.772 12.551 1.00 34.59 274 GLY A CA 1
ATOM 2099 C C . GLY A 1 274 ? -15.709 -34.368 12.891 1.00 34.59 274 GLY A C 1
ATOM 2100 O O . GLY A 1 274 ? -16.809 -34.197 13.407 1.00 34.59 274 GLY A O 1
ATOM 2101 N N . LEU A 1 275 ? -14.871 -33.361 12.636 1.00 32.88 275 LEU A N 1
ATOM 2102 C CA . LEU A 1 275 ? -15.199 -31.952 12.850 1.00 32.88 275 LEU A CA 1
ATOM 2103 C C . LEU A 1 275 ? -15.874 -31.407 11.580 1.00 32.88 275 LEU A C 1
ATOM 2105 O O . LEU A 1 275 ? -15.185 -31.063 10.623 1.00 32.88 275 LEU A O 1
ATOM 2109 N N . GLU A 1 276 ? -17.206 -31.361 11.546 1.00 32.50 276 GLU A N 1
ATOM 2110 C CA . GLU A 1 276 ? -17.946 -30.722 10.450 1.00 32.50 276 GLU A CA 1
ATOM 2111 C C . GLU A 1 276 ? -18.249 -29.261 10.820 1.00 32.50 276 GLU A C 1
ATOM 2113 O O . GLU A 1 276 ? -18.987 -28.973 11.764 1.00 32.50 276 GLU A O 1
ATOM 2118 N N . LEU A 1 277 ? -17.624 -28.324 10.101 1.00 34.34 277 LEU A N 1
ATOM 2119 C CA . LEU A 1 277 ? -17.827 -26.883 10.258 1.00 34.34 277 LEU A CA 1
ATOM 2120 C C . LEU A 1 277 ? -18.992 -26.442 9.365 1.00 34.34 277 LEU A C 1
ATOM 2122 O O . LEU A 1 277 ? -18.810 -26.194 8.175 1.00 34.34 277 LEU A O 1
ATOM 2126 N N . GLY A 1 278 ? -20.193 -26.357 9.935 1.00 40.00 278 GLY A N 1
ATOM 2127 C CA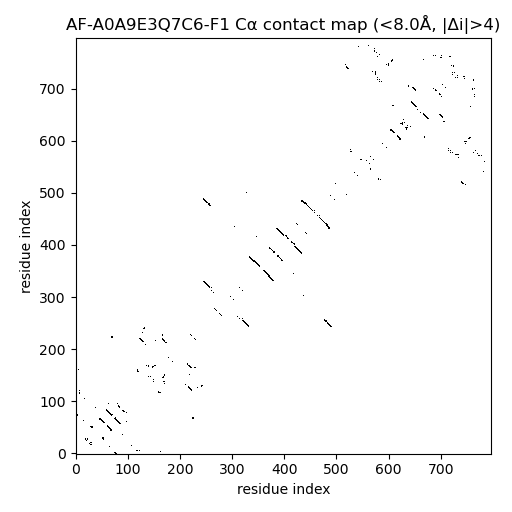 . GLY A 1 278 ? -21.377 -25.827 9.260 1.00 40.00 278 GLY A CA 1
ATOM 2128 C C . GLY A 1 278 ? -21.614 -24.360 9.615 1.00 40.00 278 GLY A C 1
ATOM 2129 O O . GLY A 1 278 ? -21.954 -24.047 10.753 1.00 40.00 278 GLY A O 1
ATOM 2130 N N . ALA A 1 279 ? -21.474 -23.456 8.642 1.00 37.91 279 ALA A N 1
ATOM 2131 C CA . ALA A 1 279 ? -21.853 -22.052 8.788 1.00 37.91 279 ALA A CA 1
ATOM 2132 C C . ALA A 1 279 ? -23.388 -21.914 8.821 1.00 37.91 279 ALA A C 1
ATOM 2134 O O . ALA A 1 279 ? -24.044 -21.783 7.785 1.00 37.91 279 ALA A O 1
ATOM 2135 N N . GLY A 1 280 ? -23.976 -21.966 10.016 1.00 38.47 280 GLY A N 1
ATOM 2136 C CA . GLY A 1 280 ? -25.388 -21.652 10.223 1.00 38.47 280 GLY A CA 1
ATOM 2137 C C . GLY A 1 280 ? -25.684 -20.188 9.873 1.00 38.47 280 GLY A C 1
ATOM 2138 O O . GLY A 1 280 ? -25.084 -19.286 10.446 1.00 38.47 280 GLY A O 1
ATOM 2139 N N . ASN A 1 281 ? -26.629 -19.978 8.947 1.00 37.12 281 ASN A N 1
ATOM 2140 C CA . ASN A 1 281 ? -27.206 -18.702 8.480 1.00 37.12 281 ASN A CA 1
ATOM 2141 C C . ASN A 1 281 ? -26.462 -17.838 7.434 1.00 37.12 281 ASN A C 1
ATOM 2143 O O . ASN A 1 281 ? -26.843 -16.685 7.242 1.00 37.12 281 ASN A O 1
ATOM 2147 N N . LEU A 1 282 ? -25.517 -18.376 6.654 1.00 35.28 282 LEU A N 1
ATOM 2148 C CA . LEU A 1 282 ? -24.922 -17.641 5.512 1.00 35.28 282 LEU A CA 1
ATOM 2149 C C . LEU A 1 282 ? -25.486 -18.003 4.117 1.00 35.28 282 LEU A C 1
ATOM 2151 O O . LEU A 1 282 ? -24.912 -17.599 3.109 1.00 35.28 282 LEU A O 1
ATOM 2155 N N . LEU A 1 283 ? -26.611 -18.723 4.019 1.00 30.44 283 LEU A N 1
ATOM 2156 C CA . LEU A 1 283 ? -27.221 -19.103 2.731 1.00 30.44 283 LEU A CA 1
ATOM 2157 C C . LEU A 1 283 ? -28.708 -18.688 2.655 1.00 30.44 283 LEU A C 1
ATOM 2159 O O . LEU A 1 283 ? -29.522 -19.244 3.395 1.00 30.44 283 LEU A O 1
ATOM 2163 N N . PRO A 1 284 ? -29.104 -17.750 1.767 1.00 33.09 284 PRO A N 1
ATOM 2164 C CA . PRO A 1 284 ? -30.509 -17.441 1.498 1.00 33.09 284 PRO A CA 1
ATOM 2165 C C . PRO A 1 284 ? -31.074 -18.356 0.392 1.00 33.09 284 PRO A C 1
ATOM 2167 O O . PRO A 1 284 ? -30.522 -18.402 -0.706 1.00 33.09 284 PRO A O 1
ATOM 2170 N N . GLY A 1 285 ? -32.188 -19.067 0.653 1.00 31.84 285 GLY A N 1
ATOM 2171 C CA . GLY A 1 285 ? -32.826 -19.905 -0.381 1.00 31.84 285 GLY A CA 1
ATOM 2172 C C . GLY A 1 285 ? -33.995 -20.851 -0.022 1.00 31.84 285 GLY A C 1
ATOM 2173 O O . GLY A 1 285 ? -33.979 -21.961 -0.529 1.00 31.84 285 GLY A O 1
ATOM 2174 N N . LEU A 1 286 ? -35.008 -20.396 0.749 1.00 31.53 286 LEU A N 1
ATOM 2175 C CA . LEU A 1 286 ? -36.448 -20.829 0.793 1.00 31.53 286 LEU A CA 1
ATOM 2176 C C . LEU A 1 286 ? -36.861 -22.276 1.214 1.00 31.53 286 LEU A C 1
ATOM 2178 O O . LEU A 1 286 ? -36.125 -23.219 0.946 1.00 31.53 286 LEU A O 1
ATOM 2182 N N . PRO A 1 287 ? -38.122 -22.521 1.688 1.00 39.50 287 PRO A N 1
ATOM 2183 C CA . PRO A 1 287 ? -39.144 -21.656 2.339 1.00 39.50 287 PRO A CA 1
ATOM 2184 C C . PRO A 1 287 ? -39.681 -22.242 3.688 1.00 39.50 287 PRO A C 1
ATOM 2186 O O . PRO A 1 287 ? -39.663 -23.449 3.897 1.00 39.50 287 PRO A O 1
ATOM 2189 N N . ALA A 1 288 ? -40.112 -21.459 4.689 1.00 28.66 288 ALA A N 1
ATOM 2190 C CA . ALA A 1 288 ? -41.494 -21.006 4.991 1.00 28.66 288 ALA A CA 1
ATOM 2191 C C . ALA A 1 288 ? -41.476 -20.489 6.465 1.00 28.66 288 ALA A C 1
ATOM 2193 O O . ALA A 1 288 ? -40.720 -21.032 7.258 1.00 28.66 288 ALA A O 1
ATOM 2194 N N . ALA A 1 289 ? -42.212 -19.497 6.975 1.00 31.09 289 ALA A N 1
ATOM 2195 C CA . ALA A 1 289 ? -43.392 -18.768 6.541 1.00 31.09 289 ALA A CA 1
ATOM 2196 C C . ALA A 1 289 ? -43.439 -17.374 7.220 1.00 31.09 289 ALA A C 1
ATOM 2198 O O . ALA A 1 289 ? -42.980 -17.208 8.345 1.00 31.09 289 ALA A O 1
ATOM 2199 N N . SER A 1 290 ? -44.094 -16.434 6.533 1.00 37.31 290 SER A N 1
ATOM 2200 C CA . SER A 1 290 ? -44.846 -15.288 7.071 1.00 37.31 290 SER A CA 1
ATOM 2201 C C . SER A 1 290 ? -44.118 -14.181 7.851 1.00 37.31 290 SER A C 1
ATOM 2203 O O . SER A 1 290 ? -44.072 -14.180 9.074 1.00 37.31 290 SER A O 1
ATOM 2205 N N . GLY A 1 291 ? -43.790 -13.118 7.107 1.00 37.47 291 GLY A N 1
ATOM 2206 C CA . GLY A 1 291 ? -44.051 -11.741 7.535 1.00 37.47 291 GLY A CA 1
ATOM 2207 C C . GLY A 1 291 ? -42.890 -10.982 8.179 1.00 37.47 291 GLY A C 1
ATOM 2208 O O . GLY A 1 291 ? -42.331 -11.402 9.183 1.00 37.47 291 GLY A O 1
ATOM 2209 N N . THR A 1 292 ? -42.694 -9.760 7.670 1.00 30.91 292 THR A N 1
ATOM 2210 C CA . THR A 1 292 ? -41.943 -8.613 8.229 1.00 30.91 292 THR A CA 1
ATOM 2211 C C . THR A 1 292 ? -40.505 -8.403 7.719 1.00 30.91 292 THR A C 1
ATOM 2213 O O . THR A 1 292 ? -39.604 -9.183 7.988 1.00 30.91 292 THR A O 1
ATOM 2216 N N . ALA A 1 293 ? -40.341 -7.277 7.005 1.00 33.00 293 ALA A N 1
ATOM 2217 C CA . ALA A 1 293 ? -39.120 -6.519 6.691 1.00 33.00 293 ALA A CA 1
ATOM 2218 C C . ALA A 1 293 ? -37.920 -7.282 6.088 1.00 33.00 293 ALA A C 1
ATOM 2220 O O . ALA A 1 293 ? -36.975 -7.654 6.778 1.00 33.00 293 ALA A O 1
ATOM 2221 N N . GLY A 1 294 ? -37.912 -7.413 4.757 1.00 27.53 294 GLY A N 1
ATOM 2222 C CA . GLY A 1 294 ? -36.722 -7.808 4.004 1.00 27.53 294 GLY A CA 1
ATOM 2223 C C . GLY A 1 294 ? -35.702 -6.669 3.933 1.00 27.53 294 GLY A C 1
ATOM 2224 O O . GLY A 1 294 ? -35.957 -5.653 3.290 1.00 27.53 294 GLY A O 1
ATOM 2225 N N . LEU A 1 295 ? -34.550 -6.853 4.578 1.00 32.03 295 LEU A N 1
ATOM 2226 C CA . LEU A 1 295 ? -33.332 -6.097 4.297 1.00 32.03 295 LEU A CA 1
ATOM 2227 C C . LEU A 1 295 ? -32.614 -6.786 3.131 1.00 32.03 295 LEU A C 1
ATOM 2229 O O . LEU A 1 295 ? -32.111 -7.901 3.265 1.00 32.03 295 LEU A O 1
ATOM 2233 N N . THR A 1 296 ? -32.621 -6.144 1.969 1.00 27.05 296 THR A N 1
ATOM 2234 C CA . THR A 1 296 ? -31.840 -6.539 0.792 1.00 27.05 296 THR A CA 1
ATOM 2235 C C . THR A 1 296 ? -30.387 -6.100 0.976 1.00 27.05 296 THR A C 1
ATOM 2237 O O . THR A 1 296 ? -30.122 -4.900 1.022 1.00 27.05 296 THR A O 1
ATOM 2240 N N . PHE A 1 297 ? -29.458 -7.055 1.073 1.00 33.06 297 PHE A N 1
ATOM 2241 C CA . PHE A 1 297 ? -28.011 -6.813 1.108 1.00 33.06 297 PHE A CA 1
ATOM 2242 C C . PHE A 1 297 ? -27.431 -7.022 -0.295 1.00 33.06 297 PHE A C 1
ATOM 2244 O O . PHE A 1 297 ? -27.408 -8.149 -0.784 1.00 33.06 297 PHE A O 1
ATOM 2251 N N . ASP A 1 298 ? -26.979 -5.945 -0.939 1.00 27.56 298 ASP A N 1
ATOM 2252 C CA . ASP A 1 298 ? -26.474 -5.954 -2.324 1.00 27.56 298 ASP A CA 1
ATOM 2253 C C . ASP A 1 298 ? -24.967 -5.644 -2.418 1.00 27.56 298 ASP A C 1
ATOM 2255 O O . ASP A 1 298 ? -24.504 -5.040 -3.381 1.00 27.56 298 ASP A O 1
ATOM 2259 N N . SER A 1 299 ? -24.149 -5.989 -1.412 1.00 32.81 299 SER A N 1
ATOM 2260 C CA . SER A 1 299 ? -22.687 -5.816 -1.512 1.00 32.81 299 SER A CA 1
ATOM 2261 C C . SER A 1 299 ? -21.887 -6.605 -0.473 1.00 32.81 299 SER A C 1
ATOM 2263 O O . SER A 1 299 ? -22.108 -6.485 0.726 1.00 32.81 299 SER A O 1
ATOM 2265 N N . LEU A 1 300 ? -20.829 -7.289 -0.924 1.00 35.62 300 LEU A N 1
ATOM 2266 C CA . LEU A 1 300 ? -19.800 -7.942 -0.091 1.00 35.62 300 LEU A CA 1
ATOM 2267 C C . LEU A 1 300 ? -19.083 -6.986 0.897 1.00 35.62 300 LEU A C 1
ATOM 2269 O O . LEU A 1 300 ? -18.409 -7.445 1.812 1.00 35.62 300 LEU A O 1
ATOM 2273 N N . ARG A 1 301 ? -19.250 -5.660 0.755 1.00 34.81 301 ARG A N 1
ATOM 2274 C CA . ARG A 1 301 ? -18.738 -4.631 1.686 1.00 34.81 301 ARG A CA 1
ATOM 2275 C C . ARG A 1 301 ? -19.542 -4.506 2.986 1.00 34.81 301 ARG A C 1
ATOM 2277 O O . ARG A 1 301 ? -19.012 -3.985 3.962 1.00 34.81 301 ARG A O 1
ATOM 2284 N N . ASP A 1 302 ? -20.790 -4.971 3.008 1.00 37.06 302 ASP A N 1
ATOM 2285 C CA . ASP A 1 302 ? -21.660 -4.882 4.191 1.00 37.06 302 ASP A CA 1
ATOM 2286 C C . ASP A 1 302 ? -21.252 -5.882 5.291 1.00 37.06 302 ASP A C 1
ATOM 2288 O O . ASP A 1 302 ? -21.482 -5.648 6.476 1.00 37.06 302 ASP A O 1
ATOM 2292 N N . LEU A 1 303 ? -20.577 -6.977 4.917 1.00 40.31 303 LEU A N 1
ATOM 2293 C CA . LEU A 1 303 ? -20.095 -7.997 5.856 1.00 40.31 303 LEU A CA 1
ATOM 2294 C C . LEU A 1 303 ? -18.965 -7.479 6.760 1.00 40.31 303 LEU A C 1
ATOM 2296 O O . LEU A 1 303 ? -18.953 -7.779 7.953 1.00 40.31 303 LEU A O 1
ATOM 2300 N N . ASP A 1 304 ? -18.059 -6.663 6.218 1.00 42.81 304 ASP A N 1
ATOM 2301 C CA . ASP A 1 304 ? -16.921 -6.101 6.958 1.00 42.81 304 ASP A CA 1
ATOM 2302 C C . ASP A 1 304 ? -17.393 -5.091 8.025 1.00 42.81 304 ASP A C 1
ATOM 2304 O O . ASP A 1 304 ? -17.022 -5.169 9.198 1.00 42.81 304 ASP A O 1
ATOM 2308 N N . GLN A 1 305 ? -18.330 -4.202 7.669 1.00 40.28 305 GLN A N 1
ATOM 2309 C CA . GLN A 1 305 ? -18.874 -3.223 8.618 1.00 40.28 305 GLN A CA 1
ATOM 2310 C C . GLN A 1 305 ? -19.729 -3.871 9.711 1.00 40.28 305 GLN A C 1
ATOM 2312 O O . GLN A 1 305 ? -19.617 -3.502 10.880 1.00 40.28 305 GLN A O 1
ATOM 2317 N N . GLN A 1 306 ? -20.559 -4.857 9.366 1.00 46.69 306 GLN A N 1
ATOM 2318 C CA . GLN A 1 306 ? -21.421 -5.521 10.344 1.00 46.69 306 GLN A CA 1
ATOM 2319 C C . GLN A 1 306 ? -20.632 -6.373 11.342 1.00 46.69 306 GLN A C 1
ATOM 2321 O O . GLN A 1 306 ? -20.978 -6.394 12.525 1.00 46.69 306 GLN A O 1
ATOM 2326 N N . TRP A 1 307 ? -19.557 -7.036 10.905 1.00 52.31 307 TRP A N 1
ATOM 2327 C CA . TRP A 1 307 ? -18.684 -7.797 11.797 1.00 52.31 307 TRP A CA 1
ATOM 2328 C C . TRP A 1 307 ? -17.936 -6.886 12.780 1.00 52.31 307 TRP A C 1
ATOM 2330 O O . TRP A 1 307 ? -17.959 -7.137 13.987 1.00 52.31 307 TRP A O 1
ATOM 2340 N N . VAL A 1 308 ? -17.362 -5.774 12.301 1.00 47.34 308 VAL A N 1
ATOM 2341 C CA . VAL A 1 308 ? -16.666 -4.796 13.156 1.00 47.34 308 VAL A CA 1
ATOM 2342 C C . VAL A 1 308 ? -17.620 -4.135 14.159 1.00 47.34 308 VAL A C 1
ATOM 2344 O O . VAL A 1 308 ? -17.255 -3.959 15.321 1.00 47.34 308 VAL A O 1
ATOM 2347 N N . VAL A 1 309 ? -18.844 -3.787 13.748 1.00 44.62 309 VAL A N 1
ATOM 2348 C CA . VAL A 1 309 ? -19.856 -3.182 14.635 1.00 44.62 309 VAL A CA 1
ATOM 2349 C C . VAL A 1 309 ? -20.299 -4.159 15.727 1.00 44.62 309 VAL A C 1
ATOM 2351 O O . VAL A 1 309 ? -20.359 -3.775 16.894 1.00 44.62 309 VAL A O 1
ATOM 2354 N N . ARG A 1 310 ? -20.543 -5.432 15.388 1.00 56.59 310 ARG A N 1
ATOM 2355 C CA . ARG A 1 310 ? -20.900 -6.465 16.378 1.00 56.59 310 ARG A CA 1
ATOM 2356 C C . ARG A 1 310 ? -19.757 -6.757 17.342 1.00 56.59 310 ARG A C 1
ATOM 2358 O O . ARG A 1 310 ? -19.989 -6.856 18.541 1.00 56.59 310 ARG A O 1
ATOM 2365 N N . LEU A 1 311 ? -18.523 -6.843 16.845 1.00 57.94 311 LEU A N 1
ATOM 2366 C CA . LEU A 1 311 ? -17.356 -7.051 17.697 1.00 57.94 311 LEU A CA 1
ATOM 2367 C C . LEU A 1 311 ? -17.169 -5.894 18.689 1.00 57.94 311 LEU A C 1
ATOM 2369 O O . LEU A 1 311 ? -16.870 -6.136 19.854 1.00 57.94 311 LEU A O 1
ATOM 2373 N N . ARG A 1 312 ? -17.382 -4.645 18.257 1.00 49.19 312 ARG A N 1
ATOM 2374 C CA . ARG A 1 312 ? -17.326 -3.477 19.151 1.00 49.19 312 ARG A CA 1
ATOM 2375 C C . ARG A 1 312 ? -18.398 -3.525 20.234 1.00 49.19 312 ARG A C 1
ATOM 2377 O O . ARG A 1 312 ? -18.059 -3.303 21.388 1.00 49.19 312 ARG A O 1
ATOM 2384 N N . ALA A 1 313 ? -19.632 -3.890 19.886 1.00 49.97 313 ALA A N 1
ATOM 2385 C CA . ALA A 1 313 ? -20.700 -4.073 20.868 1.00 49.97 313 ALA A CA 1
ATOM 2386 C C . ALA A 1 313 ? -20.345 -5.158 21.904 1.00 49.97 313 ALA A C 1
ATOM 2388 O O . ALA A 1 313 ? -20.495 -4.945 23.102 1.00 49.97 313 ALA A O 1
ATOM 2389 N N . LEU A 1 314 ? -19.770 -6.286 21.468 1.00 63.31 314 LEU A N 1
ATOM 2390 C CA . LEU A 1 314 ? -19.320 -7.355 22.369 1.00 63.31 314 LEU A CA 1
ATOM 2391 C C . LEU A 1 314 ? -18.187 -6.917 23.312 1.00 63.31 314 LEU A C 1
ATOM 2393 O O . LEU A 1 314 ? -18.144 -7.354 24.464 1.00 63.31 314 LEU A O 1
ATOM 2397 N N . VAL A 1 315 ? -17.271 -6.069 22.834 1.00 58.00 315 VAL A N 1
ATOM 2398 C CA . VAL A 1 315 ? -16.196 -5.492 23.657 1.00 58.00 315 VAL A CA 1
ATOM 2399 C C . VAL A 1 315 ? -16.753 -4.465 24.651 1.00 58.00 315 VAL A C 1
ATOM 2401 O O . VAL A 1 315 ? -16.372 -4.487 25.820 1.00 58.00 315 VAL A O 1
ATOM 2404 N N . GLU A 1 316 ? -17.691 -3.611 24.232 1.00 61.06 316 GLU A N 1
ATOM 2405 C CA . GLU A 1 316 ? -18.377 -2.649 25.113 1.00 61.06 316 GLU A CA 1
ATOM 2406 C C . GLU A 1 316 ? -19.188 -3.346 26.215 1.00 61.06 316 GLU A C 1
ATOM 2408 O O . GLU A 1 316 ? -19.187 -2.910 27.365 1.00 61.06 316 GLU A O 1
ATOM 2413 N N . GLU A 1 317 ? -19.817 -4.476 25.894 1.00 70.50 317 GLU A N 1
ATOM 2414 C CA . GLU A 1 317 ? -20.579 -5.298 26.839 1.00 70.50 317 GLU A CA 1
ATOM 2415 C C . GLU A 1 317 ? -19.700 -6.212 27.723 1.00 70.50 317 GLU A C 1
ATOM 2417 O O . GLU A 1 317 ? -20.231 -7.025 28.480 1.00 70.50 317 GLU A O 1
ATOM 2422 N N . GLN A 1 318 ? -18.363 -6.102 27.649 1.00 66.19 318 GLN A N 1
ATOM 2423 C CA . GLN A 1 318 ? -17.385 -6.954 28.359 1.00 66.19 318 GLN A CA 1
ATOM 2424 C C . GLN A 1 318 ? -17.518 -8.463 28.075 1.00 66.19 318 GLN A C 1
ATOM 2426 O O . GLN A 1 318 ? -17.047 -9.302 28.848 1.00 66.19 318 GLN A O 1
ATOM 2431 N N . LYS A 1 319 ? -18.147 -8.832 26.957 1.00 74.06 319 LYS A N 1
ATOM 2432 C CA . LYS A 1 319 ? -18.286 -10.224 26.501 1.00 74.06 319 LYS A CA 1
ATOM 2433 C C . LYS A 1 319 ? -17.104 -10.676 25.641 1.00 74.06 319 LYS A C 1
ATOM 2435 O O . LYS A 1 319 ? -16.929 -11.877 25.446 1.00 74.06 319 LYS A O 1
ATOM 2440 N N . ALA A 1 320 ? -16.301 -9.739 25.141 1.00 72.00 320 ALA A N 1
ATOM 2441 C CA . ALA A 1 320 ? -15.075 -9.994 24.396 1.00 72.00 320 ALA A CA 1
ATOM 2442 C C . ALA A 1 320 ? -13.940 -9.062 24.851 1.00 72.00 320 ALA A C 1
ATOM 2444 O O . ALA A 1 320 ? -14.161 -7.884 25.116 1.00 72.00 320 ALA A O 1
ATOM 2445 N N . GLU A 1 321 ? -12.716 -9.576 24.892 1.00 75.38 321 GLU A N 1
ATOM 2446 C CA . GLU A 1 321 ? -11.494 -8.837 25.204 1.00 75.38 321 GLU A CA 1
ATOM 2447 C C . GLU A 1 321 ? -10.463 -9.059 24.091 1.00 75.38 321 GLU A C 1
ATOM 2449 O O . GLU A 1 321 ? -10.240 -10.183 23.640 1.00 75.38 321 GLU A O 1
ATOM 2454 N N . ILE A 1 322 ? -9.833 -7.985 23.614 1.00 77.19 322 ILE A N 1
ATOM 2455 C CA . ILE A 1 322 ? -8.785 -8.079 22.594 1.00 77.19 322 ILE A CA 1
ATOM 2456 C C . ILE A 1 322 ? -7.460 -8.366 23.294 1.00 77.19 322 ILE A C 1
ATOM 2458 O O . ILE A 1 322 ? -6.956 -7.519 24.024 1.00 77.19 322 ILE A O 1
ATOM 2462 N N . LEU A 1 323 ? -6.873 -9.535 23.032 1.00 75.62 323 LEU A N 1
ATOM 2463 C CA . LEU A 1 323 ? -5.578 -9.914 23.597 1.00 75.62 323 LEU A CA 1
ATOM 2464 C C . LEU A 1 323 ? -4.418 -9.294 22.812 1.00 75.62 323 LEU A C 1
ATOM 2466 O O . LEU A 1 323 ? -3.418 -8.888 23.400 1.00 75.62 323 LEU A O 1
ATOM 2470 N N . SER A 1 324 ? -4.514 -9.259 21.477 1.00 79.19 324 SER A N 1
ATOM 2471 C CA . SER A 1 324 ? -3.458 -8.700 20.625 1.00 79.19 324 SER A CA 1
ATOM 2472 C C . SER A 1 324 ? -3.889 -8.493 19.172 1.00 79.19 324 SER A C 1
ATOM 2474 O O . SER A 1 324 ? -4.830 -9.130 18.692 1.00 79.19 324 SER A O 1
ATOM 2476 N N . ARG A 1 325 ? -3.143 -7.631 18.467 1.00 81.38 325 ARG A N 1
ATOM 2477 C CA . ARG A 1 325 ? -3.294 -7.305 17.042 1.00 81.38 325 ARG A CA 1
ATOM 2478 C C . ARG A 1 325 ? -1.956 -7.372 16.286 1.00 81.38 325 ARG A C 1
ATOM 2480 O O . ARG A 1 325 ? -1.410 -6.335 15.905 1.00 81.38 325 ARG A O 1
ATOM 2487 N N . PRO A 1 326 ? -1.343 -8.558 16.130 1.00 84.38 326 PRO A N 1
ATOM 2488 C CA . PRO A 1 326 ? -0.109 -8.682 15.368 1.00 84.38 326 PRO A CA 1
ATOM 2489 C C . PRO A 1 326 ? -0.365 -8.421 13.881 1.00 84.38 326 PRO A C 1
ATOM 2491 O O . PRO A 1 326 ? -1.393 -8.817 13.342 1.00 84.38 326 PRO A O 1
ATOM 2494 N N . SER A 1 327 ? 0.591 -7.815 13.185 1.00 83.75 327 SER A N 1
ATOM 2495 C CA . SER A 1 327 ? 0.524 -7.671 11.730 1.00 83.75 327 SER A CA 1
ATOM 2496 C C . SER A 1 327 ? 1.901 -7.792 11.093 1.00 83.75 327 SER A C 1
ATOM 2498 O O . SER A 1 327 ? 2.921 -7.549 11.740 1.00 83.75 327 SER A O 1
ATOM 2500 N N . VAL A 1 328 ? 1.936 -8.227 9.834 1.00 86.12 328 VAL A N 1
ATOM 2501 C CA . VAL A 1 328 ? 3.184 -8.387 9.084 1.00 86.12 328 VAL A CA 1
ATOM 2502 C C . VAL A 1 328 ? 2.985 -8.173 7.593 1.00 86.12 328 VAL A C 1
ATOM 2504 O O . VAL A 1 328 ? 2.003 -8.624 7.007 1.00 86.12 328 VAL A O 1
ATOM 2507 N N . LEU A 1 329 ? 3.958 -7.508 6.977 1.00 86.56 329 LEU A N 1
ATOM 2508 C CA . LEU A 1 329 ? 4.095 -7.400 5.532 1.00 86.56 329 LEU A CA 1
ATOM 2509 C C . LEU A 1 329 ? 5.088 -8.458 5.052 1.00 86.56 329 LEU A C 1
ATOM 2511 O O . LEU A 1 329 ? 6.190 -8.570 5.588 1.00 86.56 329 LEU A O 1
ATOM 2515 N N . THR A 1 330 ? 4.714 -9.231 4.039 1.00 88.25 330 THR A N 1
ATOM 2516 C CA . THR A 1 330 ? 5.604 -10.228 3.437 1.00 88.25 330 THR A CA 1
ATOM 2517 C C . THR A 1 330 ? 5.400 -10.318 1.930 1.00 88.25 330 THR A C 1
ATOM 2519 O O . THR A 1 330 ? 4.391 -9.868 1.386 1.00 88.25 330 THR A O 1
ATOM 2522 N N . LEU A 1 331 ? 6.377 -10.897 1.238 1.00 89.81 331 LEU A N 1
ATOM 2523 C CA . LEU A 1 331 ? 6.257 -11.219 -0.179 1.00 89.81 331 LEU A CA 1
ATOM 2524 C C . LEU A 1 331 ? 5.464 -12.514 -0.366 1.00 89.81 331 LEU A C 1
ATOM 2526 O O . LEU A 1 331 ? 5.454 -13.404 0.490 1.00 89.81 331 LEU A O 1
ATOM 2530 N N . ASN A 1 332 ? 4.852 -12.652 -1.538 1.00 89.81 332 ASN A N 1
ATOM 2531 C CA . ASN A 1 332 ? 4.229 -13.898 -1.954 1.00 89.81 332 ASN A CA 1
ATOM 2532 C C . ASN A 1 332 ? 5.202 -15.089 -1.803 1.00 89.81 332 ASN A C 1
ATOM 2534 O O . ASN A 1 332 ? 6.373 -15.002 -2.171 1.00 89.81 332 ASN A O 1
ATOM 2538 N N . ASN A 1 333 ? 4.714 -16.214 -1.275 1.00 87.44 333 ASN A N 1
ATOM 2539 C CA . ASN A 1 333 ? 5.457 -17.445 -0.981 1.00 87.44 333 ASN A CA 1
ATOM 2540 C C . ASN A 1 333 ? 6.597 -17.334 0.048 1.00 87.44 333 ASN A C 1
ATOM 2542 O O . ASN A 1 333 ? 7.266 -18.348 0.299 1.00 87.44 333 ASN A O 1
ATOM 2546 N N . ARG A 1 334 ? 6.806 -16.173 0.682 1.00 86.44 334 ARG A N 1
ATOM 2547 C CA . ARG A 1 334 ? 7.830 -15.978 1.717 1.00 86.44 334 ARG A CA 1
ATOM 2548 C C . ARG A 1 334 ? 7.232 -16.101 3.112 1.00 86.44 334 ARG A C 1
ATOM 2550 O O . ARG A 1 334 ? 6.189 -15.528 3.418 1.00 86.44 334 ARG A O 1
ATOM 2557 N N . GLN A 1 335 ? 7.897 -16.891 3.952 1.00 87.81 335 GLN A N 1
ATOM 2558 C CA . GLN A 1 335 ? 7.485 -17.072 5.336 1.00 87.81 335 GLN A CA 1
ATOM 2559 C C . GLN A 1 335 ? 7.806 -15.816 6.146 1.00 87.81 335 GLN A C 1
ATOM 2561 O O . GLN A 1 335 ? 8.915 -15.293 6.069 1.00 87.81 335 GLN A O 1
ATOM 2566 N N . ALA A 1 336 ? 6.847 -15.389 6.954 1.00 87.38 336 ALA A N 1
ATOM 2567 C CA . ALA A 1 336 ? 7.005 -14.351 7.948 1.00 87.38 336 ALA A CA 1
ATOM 2568 C C . ALA A 1 336 ? 6.706 -14.911 9.340 1.00 87.38 336 ALA A C 1
ATOM 2570 O O . ALA A 1 336 ? 5.824 -15.756 9.512 1.00 87.38 336 ALA A O 1
ATOM 2571 N N . THR A 1 337 ? 7.453 -14.436 10.330 1.00 86.19 337 THR A N 1
ATOM 2572 C CA . THR A 1 337 ? 7.339 -14.876 11.720 1.00 86.19 337 THR A CA 1
ATOM 2573 C C . THR A 1 337 ? 7.239 -13.657 12.616 1.00 86.19 337 THR A C 1
ATOM 2575 O O . THR A 1 337 ? 8.135 -12.818 12.624 1.00 86.19 337 THR A O 1
ATOM 2578 N N . ILE A 1 338 ? 6.171 -13.589 13.402 1.00 84.12 338 ILE A N 1
ATOM 2579 C CA . ILE A 1 338 ? 5.950 -12.567 14.421 1.00 84.12 338 ILE A CA 1
ATOM 2580 C C . ILE A 1 338 ? 6.051 -13.245 15.782 1.00 84.12 338 ILE A C 1
ATOM 2582 O O . ILE A 1 338 ? 5.430 -14.285 16.002 1.00 84.12 338 ILE A O 1
ATOM 2586 N N . ARG A 1 339 ? 6.816 -12.665 16.705 1.00 84.69 339 ARG A N 1
ATOM 2587 C CA . ARG A 1 339 ? 6.869 -13.092 18.107 1.00 84.69 339 ARG A CA 1
ATOM 2588 C C . ARG A 1 339 ? 6.709 -11.870 18.998 1.00 84.69 339 ARG A C 1
ATOM 2590 O O . ARG A 1 339 ? 7.521 -10.956 18.923 1.00 84.69 339 ARG A O 1
ATOM 2597 N N . VAL A 1 340 ? 5.670 -11.861 19.822 1.00 83.06 340 VAL A N 1
ATOM 2598 C CA . VAL A 1 340 ? 5.362 -10.789 20.774 1.00 83.06 340 VAL A CA 1
ATOM 2599 C C . VAL A 1 340 ? 5.216 -11.421 22.141 1.00 83.06 340 VAL A C 1
ATOM 2601 O O . VAL A 1 340 ? 4.359 -12.278 22.322 1.00 83.06 340 VAL A O 1
ATOM 2604 N N . GLY A 1 341 ? 6.041 -11.040 23.108 1.00 84.00 341 GLY A N 1
ATOM 2605 C CA . GLY A 1 341 ? 6.027 -11.739 24.382 1.00 84.00 341 GLY A CA 1
ATOM 2606 C C . GLY A 1 341 ? 7.159 -11.375 25.321 1.00 84.00 341 GLY A C 1
ATOM 2607 O O . GLY A 1 341 ? 7.916 -10.440 25.077 1.00 84.00 341 GLY A O 1
ATOM 2608 N N . GLN A 1 342 ? 7.252 -12.141 26.400 1.00 81.06 342 GLN A N 1
ATOM 2609 C CA . GLN A 1 342 ? 8.282 -12.031 27.422 1.00 81.06 342 GLN A CA 1
ATOM 2610 C C . GLN A 1 342 ? 9.002 -13.369 27.556 1.00 81.06 342 GLN A C 1
ATOM 2612 O O . GLN A 1 342 ? 8.383 -14.437 27.519 1.00 81.06 342 GLN A O 1
ATOM 2617 N N . GLU A 1 343 ? 10.314 -13.320 27.738 1.00 82.75 343 GLU A N 1
ATOM 2618 C CA . GLU A 1 343 ? 11.114 -14.501 28.037 1.00 82.75 343 GLU A CA 1
ATOM 2619 C C . GLU A 1 343 ? 11.268 -14.634 29.548 1.00 82.75 343 GLU A C 1
ATOM 2621 O O . GLU A 1 343 ? 11.887 -13.791 30.195 1.00 82.75 343 GLU A O 1
ATOM 2626 N N . ILE A 1 344 ? 10.691 -15.690 30.122 1.00 82.62 344 ILE A N 1
ATOM 2627 C CA . ILE A 1 344 ? 10.777 -15.930 31.559 1.00 82.62 344 ILE A CA 1
ATOM 2628 C C . ILE A 1 344 ? 12.050 -16.739 31.847 1.00 82.62 344 ILE A C 1
ATOM 2630 O O . ILE A 1 344 ? 12.165 -17.865 31.347 1.00 82.62 344 ILE A O 1
ATOM 2634 N N . PRO A 1 345 ? 13.012 -16.215 32.630 1.00 84.38 345 PRO A N 1
ATOM 2635 C CA . PRO A 1 345 ? 14.196 -16.970 33.017 1.00 84.38 345 PRO A CA 1
ATOM 2636 C C . PRO A 1 345 ? 13.836 -18.032 34.061 1.00 84.38 345 PRO A C 1
ATOM 2638 O O . PRO A 1 345 ? 13.287 -17.727 35.117 1.00 84.38 345 PRO A O 1
ATOM 2641 N N . ILE A 1 346 ? 14.188 -19.285 33.787 1.00 81.12 346 ILE A N 1
ATOM 2642 C CA . ILE A 1 346 ? 14.025 -20.417 34.700 1.00 81.12 346 ILE A CA 1
ATOM 2643 C C . ILE A 1 346 ? 15.411 -20.847 35.166 1.00 81.12 346 ILE A C 1
ATOM 2645 O O . ILE A 1 346 ? 16.249 -21.253 34.358 1.00 81.12 346 ILE A O 1
ATOM 2649 N N . ALA A 1 347 ? 15.659 -20.770 36.472 1.00 76.62 347 ALA A N 1
ATOM 2650 C CA . ALA A 1 347 ? 16.887 -21.292 37.054 1.00 76.62 347 ALA A CA 1
ATOM 2651 C C . ALA A 1 347 ? 16.886 -22.828 36.981 1.00 76.62 347 ALA A C 1
ATOM 2653 O O . ALA A 1 347 ? 15.960 -23.500 37.428 1.00 76.62 347 ALA A O 1
ATOM 2654 N N . THR A 1 348 ? 17.949 -23.383 36.418 1.00 73.75 348 THR A N 1
ATOM 2655 C CA . THR A 1 348 ? 18.245 -24.812 36.346 1.00 73.75 348 THR A CA 1
ATOM 2656 C C . THR A 1 348 ? 19.526 -25.059 37.135 1.00 73.75 348 THR A C 1
ATOM 2658 O O . THR A 1 348 ? 20.508 -24.329 36.984 1.00 73.75 348 THR A O 1
ATOM 2661 N N . SER A 1 349 ? 19.531 -26.048 38.028 1.00 68.75 349 SER A N 1
ATOM 2662 C CA . SER A 1 349 ? 20.747 -26.396 38.763 1.00 68.75 349 SER A CA 1
ATOM 2663 C C . SER A 1 349 ? 21.700 -27.151 37.842 1.00 68.75 349 SER A C 1
ATOM 2665 O O . SER A 1 349 ? 21.331 -28.182 37.280 1.00 68.75 349 SER A O 1
ATOM 2667 N N . SER A 1 350 ? 22.930 -26.663 37.716 1.00 59.12 350 SER A N 1
ATOM 2668 C CA . SER A 1 350 ? 24.035 -27.452 37.177 1.00 59.12 350 SER A CA 1
ATOM 2669 C C . SER A 1 350 ? 24.694 -28.146 38.361 1.00 59.12 350 SER A C 1
ATOM 2671 O O . SER A 1 350 ? 25.231 -27.460 39.230 1.00 59.12 350 SER A O 1
ATOM 2673 N N . GLU A 1 351 ? 24.673 -29.480 38.424 1.00 54.47 351 GLU A N 1
ATOM 2674 C CA . GLU A 1 351 ? 25.492 -30.205 39.401 1.00 54.47 351 GLU A CA 1
ATOM 2675 C C . GLU A 1 351 ? 26.963 -29.827 39.179 1.00 54.47 351 GLU A C 1
ATOM 2677 O O . GLU A 1 351 ? 27.565 -30.146 38.153 1.00 54.47 351 GLU A O 1
ATOM 2682 N N . ALA A 1 352 ? 27.537 -29.077 40.119 1.00 49.16 352 ALA A N 1
ATOM 2683 C CA . ALA A 1 352 ? 28.970 -28.860 40.173 1.00 49.16 352 ALA A CA 1
ATOM 2684 C C . ALA A 1 352 ? 29.588 -30.091 40.842 1.00 49.16 352 ALA A C 1
ATOM 2686 O O . ALA A 1 352 ? 29.207 -30.456 41.955 1.00 49.16 352 ALA A O 1
ATOM 2687 N N . GLY A 1 353 ? 30.523 -30.743 40.149 1.00 53.06 353 GLY A N 1
ATOM 2688 C CA . GLY A 1 353 ? 31.261 -31.880 40.685 1.00 53.06 353 GLY A CA 1
ATOM 2689 C C . GLY A 1 353 ? 31.847 -31.573 42.065 1.00 53.06 353 GLY A C 1
ATOM 2690 O O . GLY A 1 353 ? 32.351 -30.477 42.315 1.00 53.06 353 GLY A O 1
ATOM 2691 N N . ILE A 1 354 ? 31.762 -32.559 42.957 1.00 47.22 354 ILE A N 1
ATOM 2692 C CA . ILE A 1 354 ? 32.229 -32.488 44.343 1.00 47.22 354 ILE A CA 1
ATOM 2693 C C . ILE A 1 354 ? 33.741 -32.210 44.346 1.00 47.22 354 ILE A C 1
ATOM 2695 O O . ILE A 1 354 ? 34.550 -33.121 44.169 1.00 47.22 354 ILE A O 1
ATOM 2699 N N . VAL A 1 355 ? 34.137 -30.957 44.571 1.00 50.81 355 VAL A N 1
ATOM 2700 C CA . VAL A 1 355 ? 35.504 -30.615 44.978 1.00 50.81 355 VAL A CA 1
ATOM 2701 C C . VAL A 1 355 ? 35.505 -30.572 46.502 1.00 50.81 355 VAL A C 1
ATOM 2703 O O . VAL A 1 355 ? 34.793 -29.771 47.109 1.00 50.81 355 VAL A O 1
ATOM 2706 N N . LYS A 1 356 ? 36.269 -31.486 47.113 1.00 55.78 356 LYS A N 1
ATOM 2707 C CA . LYS A 1 356 ? 36.510 -31.543 48.562 1.00 55.78 356 LYS A CA 1
ATOM 2708 C C . LYS A 1 356 ? 36.882 -30.129 49.049 1.00 55.78 356 LYS A C 1
ATOM 2710 O O . LYS A 1 356 ? 37.836 -29.561 48.533 1.00 55.78 356 LYS A O 1
ATOM 2715 N N . ASP A 1 357 ? 36.102 -29.589 49.985 1.00 56.44 357 ASP A N 1
ATOM 2716 C CA . ASP A 1 357 ? 36.236 -28.278 50.658 1.00 56.44 357 ASP A CA 1
ATOM 2717 C C . ASP A 1 357 ? 35.600 -27.006 50.058 1.00 56.44 357 ASP A C 1
ATOM 2719 O O . ASP A 1 357 ? 35.737 -25.940 50.656 1.00 56.44 357 ASP A O 1
ATOM 2723 N N . ALA A 1 358 ? 34.784 -27.063 48.997 1.00 56.78 358 ALA A N 1
ATOM 2724 C CA . ALA A 1 358 ? 33.892 -25.931 48.687 1.00 56.78 358 ALA A CA 1
ATOM 2725 C C . ALA A 1 358 ? 32.579 -26.363 48.021 1.00 56.78 358 ALA A C 1
ATOM 2727 O O . ALA A 1 358 ? 32.561 -26.799 46.871 1.00 56.78 358 ALA A O 1
ATOM 2728 N N . ASN A 1 359 ? 31.459 -26.169 48.725 1.00 57.06 359 ASN A N 1
ATOM 2729 C CA . ASN A 1 359 ? 30.112 -26.355 48.184 1.00 57.06 359 ASN A CA 1
ATOM 2730 C C . ASN A 1 359 ? 29.779 -25.215 47.200 1.00 57.06 359 ASN A C 1
ATOM 2732 O O . ASN A 1 359 ? 29.131 -24.234 47.563 1.00 57.06 359 ASN A O 1
ATOM 2736 N N . ARG A 1 360 ? 30.284 -25.288 45.963 1.00 56.50 360 ARG A N 1
ATOM 2737 C CA . ARG A 1 360 ? 29.934 -24.337 44.897 1.00 56.50 360 ARG A CA 1
ATOM 2738 C C . ARG A 1 360 ? 28.619 -24.767 44.257 1.00 56.50 360 ARG A C 1
ATOM 2740 O O . ARG A 1 360 ? 28.593 -25.719 43.490 1.00 56.50 360 ARG A O 1
ATOM 2747 N N . ILE A 1 361 ? 27.542 -24.040 44.535 1.00 61.00 361 ILE A N 1
ATOM 2748 C CA . ILE A 1 361 ? 26.268 -24.196 43.824 1.00 61.00 361 ILE A CA 1
ATOM 2749 C C . ILE A 1 361 ? 26.324 -23.294 42.586 1.00 61.00 361 ILE A C 1
ATOM 2751 O O . ILE A 1 361 ? 26.518 -22.085 42.713 1.00 61.00 361 ILE A O 1
ATOM 2755 N N . SER A 1 362 ? 26.209 -23.880 41.392 1.00 65.12 362 SER A N 1
ATOM 2756 C CA . SER A 1 362 ? 26.165 -23.148 40.121 1.00 65.12 362 SER A CA 1
ATOM 2757 C C . SER A 1 362 ? 24.750 -23.193 39.543 1.00 65.12 362 SER A C 1
ATOM 2759 O O . SER A 1 362 ? 24.149 -24.265 39.437 1.00 65.12 362 SER A O 1
ATOM 2761 N N . PHE A 1 363 ? 24.221 -22.033 39.153 1.00 67.12 363 PHE A N 1
ATOM 2762 C CA . PHE A 1 363 ? 22.904 -21.900 38.530 1.00 67.12 363 PHE A CA 1
ATOM 2763 C C . PHE A 1 363 ? 23.070 -21.578 37.043 1.00 67.12 363 PHE A C 1
ATOM 2765 O O . PHE A 1 363 ? 23.863 -20.712 36.679 1.00 67.12 363 PHE A O 1
ATOM 2772 N N . ASN A 1 364 ? 22.311 -22.261 36.189 1.00 77.94 364 ASN A N 1
ATOM 2773 C CA . ASN A 1 364 ? 22.186 -21.950 34.768 1.00 77.94 364 ASN A CA 1
ATOM 2774 C C . ASN A 1 364 ? 20.763 -21.445 34.493 1.00 77.94 364 ASN A C 1
ATOM 2776 O O . ASN A 1 364 ? 19.809 -22.016 35.011 1.00 77.94 364 ASN A O 1
ATOM 2780 N N . PHE A 1 365 ? 20.587 -20.402 33.688 1.00 78.31 365 PHE A N 1
ATOM 2781 C CA . PHE A 1 365 ? 19.265 -19.861 33.369 1.00 78.31 365 PHE A CA 1
ATOM 2782 C C . PHE A 1 365 ? 18.816 -20.321 31.983 1.00 78.31 365 PHE A C 1
ATOM 2784 O O . PHE A 1 365 ? 19.496 -20.083 30.987 1.00 78.31 365 PHE A O 1
ATOM 2791 N N . LYS A 1 366 ? 17.642 -20.953 31.910 1.00 81.25 366 LYS A N 1
ATOM 2792 C CA . LYS A 1 366 ? 16.962 -21.279 30.654 1.00 81.25 366 LYS A CA 1
ATOM 2793 C C . LYS A 1 366 ? 15.799 -20.318 30.443 1.00 81.25 366 LYS A C 1
ATOM 2795 O O . LYS A 1 366 ? 14.904 -20.250 31.277 1.00 81.25 366 LYS A O 1
ATOM 2800 N N . TYR A 1 367 ? 15.783 -19.619 29.317 1.00 82.12 367 TYR A N 1
ATOM 2801 C CA . TYR A 1 367 ? 14.714 -18.685 28.972 1.00 82.12 367 TYR A CA 1
ATOM 2802 C C . TYR A 1 367 ? 13.558 -19.417 28.284 1.00 82.12 367 TYR A C 1
ATOM 2804 O O . TYR A 1 367 ? 13.757 -20.153 27.315 1.00 82.12 367 TYR A O 1
ATOM 2812 N N . LEU A 1 368 ? 12.344 -19.241 28.806 1.00 79.94 368 LEU A N 1
ATOM 2813 C CA . LEU A 1 368 ? 11.112 -19.754 28.215 1.00 79.94 368 LEU A CA 1
ATOM 2814 C C . LEU A 1 368 ? 10.344 -18.597 27.570 1.00 79.94 368 LEU A C 1
ATOM 2816 O O . LEU A 1 368 ? 9.828 -17.729 28.271 1.00 79.94 368 LEU A O 1
ATOM 2820 N N . ALA A 1 369 ? 10.247 -18.591 26.240 1.00 80.88 369 ALA A N 1
ATOM 2821 C CA . ALA A 1 369 ? 9.476 -17.587 25.512 1.00 80.88 369 ALA A CA 1
ATOM 2822 C C . ALA A 1 369 ? 7.968 -17.787 25.740 1.00 80.88 369 ALA A C 1
ATOM 2824 O O . ALA A 1 369 ? 7.400 -18.822 25.379 1.00 80.88 369 ALA A O 1
ATOM 2825 N N . THR A 1 370 ? 7.322 -16.782 26.324 1.00 85.00 370 THR A N 1
ATOM 2826 C CA . THR A 1 370 ? 5.872 -16.728 26.547 1.00 85.00 370 THR A CA 1
ATOM 2827 C C . THR A 1 370 ? 5.267 -15.559 25.783 1.00 85.00 370 THR A C 1
ATOM 2829 O O . THR A 1 370 ? 5.908 -14.522 25.661 1.00 85.00 370 THR A O 1
ATOM 2832 N N . GLY A 1 371 ? 4.062 -15.712 25.240 1.00 86.94 371 GLY A N 1
ATOM 2833 C CA . GLY A 1 371 ? 3.382 -14.696 24.438 1.00 86.94 371 GLY A CA 1
ATOM 2834 C C . GLY A 1 371 ? 2.795 -15.268 23.150 1.00 86.94 371 GLY A C 1
ATOM 2835 O O . GLY A 1 371 ? 2.396 -16.427 23.081 1.00 86.94 371 GLY A O 1
ATOM 2836 N N . ILE A 1 372 ? 2.723 -14.450 22.111 1.00 85.44 372 ILE A N 1
ATOM 2837 C CA . ILE A 1 372 ? 2.115 -14.778 20.825 1.00 85.44 372 ILE A CA 1
ATOM 2838 C C . ILE A 1 372 ? 3.215 -15.008 19.796 1.00 85.44 372 ILE A C 1
ATOM 2840 O O . ILE A 1 372 ? 4.047 -14.138 19.559 1.00 85.44 372 ILE A O 1
ATOM 2844 N N . ALA A 1 373 ? 3.203 -16.171 19.154 1.00 88.19 373 ALA A N 1
ATOM 2845 C CA . ALA A 1 373 ? 4.042 -16.490 18.010 1.00 88.19 373 ALA A CA 1
ATOM 2846 C C . ALA A 1 373 ? 3.149 -16.814 16.808 1.00 88.19 373 ALA A C 1
ATOM 2848 O O . ALA A 1 373 ? 2.411 -17.793 16.851 1.00 88.19 373 ALA A O 1
ATOM 2849 N N . LEU A 1 374 ? 3.213 -16.010 15.749 1.00 88.44 374 LEU A N 1
ATOM 2850 C CA . LEU A 1 374 ? 2.478 -16.207 14.499 1.00 88.44 374 LEU A CA 1
ATOM 2851 C C . LEU A 1 374 ? 3.478 -16.456 13.368 1.00 88.44 374 LEU A C 1
ATOM 2853 O O . LEU A 1 374 ? 4.186 -15.545 12.947 1.00 88.44 374 LEU A O 1
ATOM 2857 N N . ASN A 1 375 ? 3.524 -17.688 12.874 1.00 90.88 375 ASN A N 1
ATOM 2858 C CA . ASN A 1 375 ? 4.268 -18.066 11.680 1.00 90.88 375 ASN A CA 1
ATOM 2859 C C . ASN A 1 375 ? 3.287 -18.174 10.515 1.00 90.88 375 ASN A C 1
ATOM 2861 O O . ASN A 1 375 ? 2.290 -18.894 10.605 1.00 90.88 375 ASN A O 1
ATOM 2865 N N . ILE A 1 376 ? 3.580 -17.497 9.412 1.00 91.12 376 ILE A N 1
ATOM 2866 C CA . ILE A 1 376 ? 2.700 -17.484 8.252 1.00 91.12 376 ILE A CA 1
ATOM 2867 C C . ILE A 1 376 ? 3.468 -17.549 6.940 1.00 91.12 376 ILE A C 1
ATOM 2869 O O . ILE A 1 376 ? 4.483 -16.885 6.761 1.00 91.12 376 ILE A O 1
ATOM 2873 N N . ARG A 1 377 ? 2.963 -18.341 5.991 1.00 94.56 377 ARG A N 1
ATOM 2874 C CA . ARG A 1 377 ? 3.438 -18.366 4.606 1.00 94.56 377 ARG A CA 1
ATOM 2875 C C . ARG A 1 377 ? 2.253 -18.172 3.656 1.00 94.56 377 ARG A C 1
ATOM 2877 O O . ARG A 1 377 ? 1.498 -19.126 3.447 1.00 94.56 377 ARG A O 1
ATOM 2884 N N . PRO A 1 378 ? 2.066 -16.966 3.098 1.00 94.06 378 PRO A N 1
ATOM 2885 C CA . PRO A 1 378 ? 0.986 -16.691 2.165 1.00 94.06 378 PRO A CA 1
ATOM 2886 C C . PRO A 1 378 ? 1.363 -17.062 0.729 1.00 94.06 378 PRO A C 1
ATOM 2888 O O . PRO A 1 378 ? 2.523 -16.981 0.326 1.00 94.06 378 PRO A O 1
ATOM 2891 N N . ARG A 1 379 ? 0.352 -17.426 -0.053 1.00 94.25 379 ARG A N 1
ATOM 2892 C CA . ARG A 1 379 ? 0.400 -17.690 -1.486 1.00 94.25 379 ARG A CA 1
ATOM 2893 C C . ARG A 1 379 ? -0.779 -16.997 -2.156 1.00 94.25 379 ARG A C 1
ATOM 2895 O O . ARG A 1 379 ? -1.928 -17.389 -1.968 1.00 94.25 379 ARG A O 1
ATOM 2902 N N . ILE A 1 380 ? -0.486 -15.970 -2.936 1.00 92.75 380 ILE A N 1
ATOM 2903 C CA . ILE A 1 380 ? -1.471 -15.154 -3.644 1.00 92.75 380 ILE A CA 1
ATOM 2904 C C . ILE A 1 380 ? -1.863 -15.866 -4.943 1.00 92.75 380 ILE A C 1
ATOM 2906 O O . ILE A 1 380 ? -1.009 -16.425 -5.637 1.00 92.75 380 ILE A O 1
ATOM 2910 N N . THR A 1 381 ? -3.157 -15.863 -5.249 1.00 91.88 381 THR A N 1
ATOM 2911 C CA . THR A 1 381 ? -3.702 -16.352 -6.524 1.00 91.88 381 THR A CA 1
ATOM 2912 C C . THR A 1 381 ? -3.375 -15.400 -7.678 1.00 91.88 381 THR A C 1
ATOM 2914 O O . THR A 1 381 ? -3.070 -14.229 -7.458 1.00 91.88 381 THR A O 1
ATOM 2917 N N . GLU A 1 382 ? -3.429 -15.884 -8.920 1.00 86.19 382 GLU A N 1
ATOM 2918 C CA . GLU A 1 382 ? -3.103 -15.076 -10.107 1.00 86.19 382 GLU A CA 1
ATOM 2919 C C . GLU A 1 382 ? -3.989 -13.821 -10.214 1.00 86.19 382 GLU A C 1
ATOM 2921 O O . GLU A 1 382 ? -3.477 -12.706 -10.367 1.00 86.19 382 GLU A O 1
ATOM 2926 N N . ASP A 1 383 ? -5.291 -13.980 -9.960 1.00 84.94 383 ASP A N 1
ATOM 2927 C CA . ASP A 1 383 ? -6.274 -12.889 -9.950 1.00 84.94 383 ASP A CA 1
ATOM 2928 C C . ASP A 1 383 ? -6.085 -11.906 -8.782 1.00 84.94 383 ASP A C 1
ATOM 2930 O O . ASP A 1 383 ? -6.597 -10.793 -8.815 1.00 84.94 383 ASP A O 1
ATOM 2934 N N . GLY A 1 384 ? -5.365 -12.296 -7.722 1.00 83.06 384 GLY A N 1
ATOM 2935 C CA . GLY A 1 384 ? -5.162 -11.471 -6.523 1.00 83.06 384 GLY A CA 1
ATOM 2936 C C . GLY A 1 384 ? -6.382 -11.355 -5.598 1.00 83.06 384 GLY A C 1
ATOM 2937 O O . GLY A 1 384 ? -6.297 -10.697 -4.561 1.00 83.06 384 GLY A O 1
ATOM 2938 N N . ASN A 1 385 ? -7.493 -12.017 -5.931 1.00 83.38 385 ASN A N 1
ATOM 2939 C CA . ASN A 1 385 ? -8.733 -11.982 -5.150 1.00 83.38 385 ASN A CA 1
ATOM 2940 C C . ASN A 1 385 ? -8.704 -12.897 -3.923 1.00 83.38 385 ASN A C 1
ATOM 2942 O O . ASN A 1 385 ? -9.476 -12.695 -2.991 1.00 83.38 385 ASN A O 1
ATOM 2946 N N . GLU A 1 386 ? -7.823 -13.896 -3.902 1.00 88.06 386 GLU A N 1
ATOM 2947 C CA . GLU A 1 386 ? -7.729 -14.867 -2.813 1.00 88.06 386 GLU A CA 1
ATOM 2948 C C . GLU A 1 386 ? -6.275 -15.174 -2.449 1.00 88.06 386 GLU A C 1
ATOM 2950 O O . GLU A 1 386 ? -5.366 -15.138 -3.289 1.00 88.06 386 GLU A O 1
ATOM 2955 N N . VAL A 1 387 ? -6.066 -15.528 -1.184 1.00 91.31 387 VAL A N 1
ATOM 2956 C CA . VAL A 1 387 ? -4.767 -15.840 -0.597 1.00 91.31 387 VAL A CA 1
ATOM 2957 C C . VAL A 1 387 ? -4.861 -17.169 0.139 1.00 91.31 387 VAL A C 1
ATOM 2959 O O . VAL A 1 387 ? -5.661 -17.342 1.053 1.00 91.31 387 VAL A O 1
ATOM 2962 N N . SER A 1 388 ? -4.013 -18.118 -0.242 1.00 94.31 388 SER A N 1
ATOM 2963 C CA . SER A 1 388 ? -3.817 -19.363 0.501 1.00 94.31 388 SER A CA 1
ATOM 2964 C C . SER A 1 388 ? -2.722 -19.165 1.542 1.00 94.31 388 SER A C 1
ATOM 2966 O O . SER A 1 388 ? -1.637 -18.713 1.200 1.00 94.31 388 SER A O 1
ATOM 2968 N N . MET A 1 389 ? -2.967 -19.484 2.806 1.00 92.25 389 MET A N 1
ATOM 2969 C CA . MET A 1 389 ? -2.038 -19.220 3.903 1.00 92.25 389 MET A CA 1
ATOM 2970 C C . MET A 1 389 ? -1.783 -20.495 4.703 1.00 92.25 389 MET A C 1
ATOM 2972 O O . MET A 1 389 ? -2.717 -21.138 5.180 1.00 92.25 389 MET A O 1
ATOM 2976 N N . LEU A 1 390 ? -0.504 -20.849 4.856 1.00 93.50 390 LEU A N 1
ATOM 2977 C CA . LEU A 1 390 ? -0.052 -21.794 5.877 1.00 93.50 390 LEU A CA 1
ATOM 2978 C C . LEU A 1 390 ? 0.159 -21.007 7.168 1.00 93.50 390 LEU A C 1
ATOM 2980 O O . LEU A 1 390 ? 0.989 -20.098 7.186 1.00 93.50 390 LEU A O 1
ATOM 2984 N N . VAL A 1 391 ? -0.584 -21.344 8.216 1.00 90.56 391 VAL A N 1
ATOM 2985 C CA . VAL A 1 391 ? -0.619 -20.601 9.478 1.00 90.56 391 VAL A CA 1
ATOM 2986 C C . VAL A 1 391 ? -0.262 -21.537 10.627 1.00 90.56 391 VAL A C 1
ATOM 2988 O O . VAL A 1 391 ? -0.891 -22.577 10.801 1.00 90.56 391 VAL A O 1
ATOM 2991 N N . ASP A 1 392 ? 0.722 -21.149 11.433 1.00 90.38 392 ASP A N 1
ATOM 2992 C CA . ASP A 1 392 ? 1.087 -21.797 12.694 1.00 90.38 392 ASP A CA 1
ATOM 2993 C C . ASP A 1 392 ? 1.169 -20.729 13.785 1.00 90.38 392 ASP A C 1
ATOM 2995 O O . ASP A 1 392 ? 2.102 -19.929 13.826 1.00 90.38 392 ASP A O 1
ATOM 2999 N N . THR A 1 393 ? 0.150 -20.689 14.641 1.00 86.81 393 THR A N 1
ATOM 3000 C CA . THR A 1 393 ? 0.009 -19.690 15.706 1.00 86.81 393 THR A CA 1
ATOM 3001 C C . THR A 1 393 ? 0.071 -20.355 17.069 1.00 86.81 393 THR A C 1
ATOM 3003 O O . THR A 1 393 ? -0.613 -21.350 17.301 1.00 86.81 393 THR A O 1
ATOM 3006 N N . VAL A 1 394 ? 0.839 -19.784 17.993 1.00 87.06 394 VAL A N 1
ATOM 3007 C CA . VAL A 1 394 ? 0.903 -20.178 19.403 1.00 87.06 394 VAL A CA 1
ATOM 3008 C C . VAL A 1 394 ? 0.608 -18.957 20.269 1.00 87.06 394 VAL A C 1
ATOM 3010 O O . VAL A 1 394 ? 1.250 -17.928 20.110 1.00 87.06 394 VAL A O 1
ATOM 3013 N N . VAL A 1 395 ? -0.334 -19.074 21.201 1.00 86.44 395 VAL A N 1
ATOM 3014 C CA . VAL A 1 395 ? -0.639 -18.069 22.227 1.00 86.44 395 VAL A CA 1
ATOM 3015 C C . VAL A 1 395 ? -0.352 -18.689 23.587 1.00 86.44 395 VAL A C 1
ATOM 3017 O O . VAL A 1 395 ? -1.016 -19.651 23.982 1.00 86.44 395 VAL A O 1
ATOM 3020 N N . SER A 1 396 ? 0.637 -18.165 24.303 1.00 87.19 396 SER A N 1
ATOM 3021 C CA . SER A 1 396 ? 1.049 -18.645 25.615 1.00 87.19 396 SER A CA 1
ATOM 3022 C C . SER A 1 396 ? 1.067 -17.538 26.666 1.00 87.19 396 SER A C 1
ATOM 3024 O O . SER A 1 396 ? 1.410 -16.396 26.379 1.00 87.19 396 SER A O 1
ATOM 3026 N N . ALA A 1 397 ? 0.676 -17.883 27.892 1.00 83.94 397 ALA A N 1
ATOM 3027 C CA . ALA A 1 397 ? 0.659 -16.967 29.029 1.00 83.94 397 ALA A CA 1
ATOM 3028 C C . ALA A 1 397 ? 0.933 -17.719 30.346 1.00 83.94 397 ALA A C 1
ATOM 3030 O O . ALA A 1 397 ? 0.471 -18.858 30.494 1.00 83.94 397 ALA A O 1
ATOM 3031 N N . PRO A 1 398 ? 1.665 -17.118 31.304 1.00 82.50 398 PRO A N 1
ATOM 3032 C CA . PRO A 1 398 ? 1.825 -17.685 32.641 1.00 82.50 398 PRO A CA 1
ATOM 3033 C C . PRO A 1 398 ? 0.488 -17.681 33.397 1.00 82.50 398 PRO A C 1
ATOM 3035 O O . PRO A 1 398 ? -0.324 -16.772 33.233 1.00 82.50 398 PRO A O 1
ATOM 3038 N N . ILE A 1 399 ? 0.249 -18.701 34.223 1.00 81.25 399 ILE A N 1
ATOM 3039 C CA . ILE A 1 399 ? -0.954 -18.821 35.056 1.00 81.25 399 ILE A CA 1
ATOM 3040 C C . ILE A 1 399 ? -0.640 -18.273 36.460 1.00 81.25 399 ILE A C 1
ATOM 3042 O O . ILE A 1 399 ? 0.132 -18.903 37.184 1.00 81.25 399 ILE A O 1
ATOM 3046 N N . PRO A 1 400 ? -1.246 -17.149 36.892 1.00 76.12 400 PRO A N 1
ATOM 3047 C CA . PRO A 1 400 ? -0.972 -16.578 38.209 1.00 76.12 400 PRO A CA 1
ATOM 3048 C C . PRO A 1 400 ? -1.323 -17.545 39.349 1.00 76.12 400 PRO A C 1
ATOM 3050 O O . PRO A 1 400 ? -2.442 -18.057 39.413 1.00 76.12 400 PRO A O 1
ATOM 3053 N N . GLY A 1 401 ? -0.380 -17.768 40.272 1.00 73.94 401 GLY A N 1
ATOM 3054 C CA . GLY A 1 401 ? -0.593 -18.579 41.479 1.00 73.94 401 GLY A CA 1
ATOM 3055 C C . GLY A 1 401 ? -0.596 -20.096 41.257 1.00 73.94 401 GLY A C 1
ATOM 3056 O O . GLY A 1 401 ? -0.978 -20.834 42.162 1.00 73.94 401 GLY A O 1
ATOM 3057 N N . ALA A 1 402 ? -0.185 -20.560 40.074 1.00 78.00 402 ALA A N 1
ATOM 3058 C CA . ALA A 1 402 ? -0.018 -21.977 39.748 1.00 78.00 402 ALA A CA 1
ATOM 3059 C C . ALA A 1 402 ? 1.458 -22.341 39.512 1.00 78.00 402 ALA A C 1
ATOM 3061 O O . ALA A 1 402 ? 1.759 -23.254 38.740 1.00 78.00 402 ALA A O 1
ATOM 3062 N N . ASP A 1 403 ? 2.377 -21.608 40.136 1.00 83.00 403 ASP A N 1
ATOM 3063 C CA . ASP A 1 403 ? 3.807 -21.854 40.000 1.00 83.00 403 ASP A CA 1
ATOM 3064 C C . ASP A 1 403 ? 4.183 -23.191 40.647 1.00 83.00 403 ASP A C 1
ATOM 3066 O O . ASP A 1 403 ? 3.692 -23.565 41.716 1.00 83.00 403 ASP A O 1
ATOM 3070 N N . LEU A 1 404 ? 5.053 -23.937 39.972 1.00 79.56 404 LEU A N 1
ATOM 3071 C CA . LEU A 1 404 ? 5.625 -25.161 40.498 1.00 79.56 404 LEU A CA 1
ATOM 3072 C C . LEU A 1 404 ? 6.746 -24.793 41.471 1.00 79.56 404 LEU A C 1
ATOM 3074 O O . LEU A 1 404 ? 7.844 -24.418 41.058 1.00 79.56 404 LEU A O 1
ATOM 3078 N N . GLU A 1 405 ? 6.466 -24.924 42.762 1.00 82.81 405 GLU A N 1
ATOM 3079 C CA . GLU A 1 405 ? 7.421 -24.636 43.828 1.00 82.81 405 GLU A CA 1
ATOM 3080 C C . GLU A 1 405 ? 8.054 -25.924 44.367 1.00 82.81 405 GLU A C 1
ATOM 3082 O O . GLU A 1 405 ? 7.367 -26.832 44.841 1.00 82.81 405 GLU A O 1
ATOM 3087 N N . LEU A 1 406 ? 9.383 -25.985 44.357 1.00 74.94 406 LEU A N 1
ATOM 3088 C CA . LEU A 1 406 ? 10.144 -26.965 45.124 1.00 74.94 406 LEU A CA 1
ATOM 3089 C C . LEU A 1 406 ? 10.328 -26.428 46.540 1.00 74.94 406 LEU A C 1
ATOM 3091 O O . LEU A 1 406 ? 10.904 -25.358 46.726 1.00 74.94 406 LEU A O 1
ATOM 3095 N N . ARG A 1 407 ? 9.840 -27.163 47.543 1.00 81.62 407 ARG A N 1
ATOM 3096 C CA . ARG A 1 407 ? 9.882 -26.756 48.954 1.00 81.62 407 ARG A CA 1
ATOM 3097 C C . ARG A 1 407 ? 10.816 -27.652 49.764 1.00 81.62 407 ARG A C 1
ATOM 3099 O O . ARG A 1 407 ? 10.837 -28.866 49.580 1.00 81.62 407 ARG A O 1
ATOM 3106 N N . SER A 1 408 ? 11.574 -27.044 50.670 1.00 77.31 408 SER A N 1
ATOM 3107 C CA . SER A 1 408 ? 12.372 -27.722 51.694 1.00 77.31 408 SER A CA 1
ATOM 3108 C C . SER A 1 408 ? 11.474 -28.495 52.667 1.00 77.31 408 SER A C 1
ATOM 3110 O O . SER A 1 408 ? 10.292 -28.180 52.823 1.00 77.31 408 SER A O 1
ATOM 311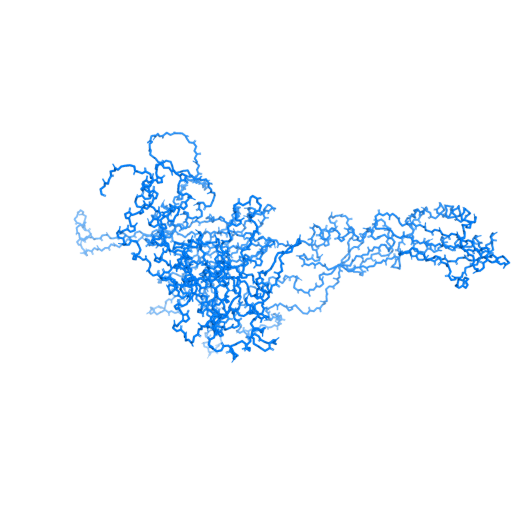2 N N . SER A 1 409 ? 12.040 -29.453 53.408 1.00 73.81 409 SER A N 1
ATOM 3113 C CA . SER A 1 409 ? 11.358 -30.134 54.519 1.00 73.81 409 SER A CA 1
ATOM 3114 C C . SER A 1 409 ? 10.893 -29.177 55.629 1.00 73.81 409 SER A C 1
ATOM 3116 O O . SER A 1 409 ? 10.008 -29.529 56.403 1.00 73.81 409 SER A O 1
ATOM 3118 N N . SER A 1 410 ? 11.462 -27.966 55.703 1.00 76.75 410 SER A N 1
ATOM 3119 C CA . SER A 1 410 ? 11.038 -26.868 56.588 1.00 76.75 410 SER A CA 1
ATOM 3120 C C . SER A 1 410 ? 9.909 -25.992 56.015 1.00 76.75 410 SER A C 1
ATOM 3122 O O . SER A 1 410 ? 9.444 -25.083 56.696 1.00 76.75 410 SER A O 1
ATOM 3124 N N . GLY A 1 411 ? 9.461 -26.241 54.777 1.00 76.19 411 GLY A N 1
ATOM 3125 C CA . GLY A 1 411 ? 8.394 -25.492 54.100 1.00 76.19 411 GLY A CA 1
ATOM 3126 C C . GLY A 1 411 ? 8.848 -24.275 53.278 1.00 76.19 411 GLY A C 1
ATOM 3127 O O . GLY A 1 411 ? 8.014 -23.660 52.610 1.00 76.19 411 GLY A O 1
ATOM 3128 N N . GLU A 1 412 ? 10.144 -23.949 53.287 1.00 76.56 412 GLU A N 1
ATOM 3129 C CA . GLU A 1 412 ? 10.748 -22.842 52.528 1.00 76.56 412 GLU A CA 1
ATOM 3130 C C . GLU A 1 412 ? 10.841 -23.158 51.025 1.00 76.56 412 GLU A C 1
ATOM 3132 O O . GLU A 1 412 ? 11.165 -24.284 50.651 1.00 76.56 412 GLU A O 1
ATOM 3137 N N . VAL A 1 413 ? 10.547 -22.186 50.156 1.00 76.94 413 VAL A N 1
ATOM 3138 C CA . VAL A 1 413 ? 10.596 -22.363 48.693 1.00 76.94 413 VAL A CA 1
ATOM 3139 C C . VAL A 1 413 ? 12.053 -22.294 48.223 1.00 76.94 413 VAL A C 1
ATOM 3141 O O . VAL A 1 413 ? 12.688 -21.251 48.313 1.00 76.94 413 VAL A O 1
ATOM 3144 N N . LEU A 1 414 ? 12.576 -23.412 47.719 1.00 72.62 414 LEU A N 1
ATOM 3145 C CA . LEU A 1 414 ? 13.946 -23.564 47.217 1.00 72.62 414 LEU A CA 1
ATOM 3146 C C . LEU A 1 414 ? 14.078 -23.177 45.736 1.00 72.62 414 LEU A C 1
ATOM 3148 O O . LEU A 1 414 ? 15.131 -22.711 45.311 1.00 72.62 414 LEU A O 1
ATOM 3152 N N . ALA A 1 415 ? 13.021 -23.382 44.947 1.00 74.00 415 ALA A N 1
ATOM 3153 C CA . ALA A 1 415 ? 12.932 -22.956 43.552 1.00 74.00 415 ALA A CA 1
ATOM 3154 C C . ALA A 1 415 ? 11.462 -22.816 43.141 1.00 74.00 415 ALA A C 1
ATOM 3156 O O . ALA A 1 415 ? 10.612 -23.549 43.645 1.00 74.00 415 ALA A O 1
ATOM 3157 N N . SER A 1 416 ? 11.172 -21.909 42.210 1.00 79.56 416 SER A N 1
ATOM 3158 C CA . SER A 1 416 ? 9.841 -21.732 41.627 1.00 79.56 416 SER A CA 1
ATOM 3159 C C . SER A 1 416 ? 9.952 -21.631 40.108 1.00 79.56 416 SER A C 1
ATOM 3161 O O . SER A 1 416 ? 10.850 -20.959 39.596 1.00 79.56 416 SER A O 1
ATOM 3163 N N . ALA A 1 417 ? 9.067 -22.319 39.389 1.00 82.50 417 ALA A N 1
ATOM 3164 C CA . ALA A 1 417 ? 8.945 -22.234 37.939 1.00 82.50 417 ALA A CA 1
ATOM 3165 C C . ALA A 1 417 ? 7.479 -21.976 37.560 1.00 82.50 417 ALA A C 1
ATOM 3167 O O . ALA A 1 417 ? 6.603 -22.725 37.997 1.00 82.50 417 ALA A O 1
ATOM 3168 N N . PRO A 1 418 ? 7.178 -20.962 36.735 1.00 83.81 418 PRO A N 1
ATOM 3169 C CA . PRO A 1 418 ? 5.799 -20.644 36.401 1.00 83.81 418 PRO A CA 1
ATOM 3170 C C . PRO A 1 418 ? 5.189 -21.694 35.477 1.00 83.81 418 PRO A C 1
ATOM 3172 O O . PRO A 1 418 ? 5.818 -22.159 34.522 1.00 83.81 418 PRO A O 1
ATOM 3175 N N . THR A 1 419 ? 3.923 -22.024 35.719 1.00 84.38 419 THR A N 1
ATOM 3176 C CA . THR A 1 419 ? 3.146 -22.853 34.792 1.00 84.38 419 THR A CA 1
ATOM 3177 C C . THR A 1 419 ? 2.638 -21.983 33.645 1.00 84.38 419 THR A C 1
ATOM 3179 O O . THR A 1 419 ? 1.938 -20.995 33.866 1.00 84.38 419 THR A O 1
ATOM 3182 N N . VAL A 1 420 ? 2.960 -22.355 32.405 1.00 85.19 420 VAL A N 1
ATOM 3183 C CA . VAL A 1 420 ? 2.548 -21.624 31.196 1.00 85.19 420 VAL A CA 1
ATOM 3184 C C . VAL A 1 420 ? 1.421 -22.373 30.489 1.00 85.19 420 VAL A C 1
ATOM 3186 O O . VAL A 1 420 ? 1.584 -23.521 30.078 1.00 85.19 420 VAL A O 1
ATOM 3189 N N . ALA A 1 421 ? 0.281 -21.711 30.298 1.00 83.25 421 ALA A N 1
ATOM 3190 C CA . ALA A 1 421 ? -0.773 -22.191 29.412 1.00 83.25 421 ALA A CA 1
ATOM 3191 C C . ALA A 1 421 ? -0.395 -21.867 27.964 1.00 83.25 421 ALA A C 1
ATOM 3193 O O . ALA A 1 421 ? -0.009 -20.736 27.683 1.00 83.25 421 ALA A O 1
ATOM 3194 N N . SER A 1 422 ? -0.539 -22.816 27.036 1.00 84.62 422 SER A N 1
ATOM 3195 C CA . SER A 1 422 ? -0.314 -22.579 25.605 1.00 84.62 422 SER A CA 1
ATOM 3196 C C . SER A 1 422 ? -1.492 -23.064 24.765 1.00 84.62 422 SER A C 1
ATOM 3198 O O . SER A 1 422 ? -2.120 -24.077 25.066 1.00 84.62 422 SER A O 1
ATOM 3200 N N . ARG A 1 423 ? -1.810 -22.307 23.717 1.00 82.00 423 ARG A N 1
ATOM 3201 C CA . ARG A 1 423 ? -2.872 -22.576 22.745 1.00 82.00 423 ARG A CA 1
ATOM 3202 C C . ARG A 1 423 ? -2.231 -22.542 21.371 1.00 82.00 423 ARG A C 1
ATOM 3204 O O . ARG A 1 423 ? -1.588 -21.550 21.049 1.00 82.00 423 ARG A O 1
ATOM 3211 N N . ARG A 1 424 ? -2.363 -23.606 20.581 1.00 85.06 424 ARG A N 1
ATOM 3212 C CA . ARG A 1 424 ? -1.718 -23.708 19.267 1.00 85.06 424 ARG A CA 1
ATOM 3213 C C . ARG A 1 424 ? -2.729 -24.045 18.183 1.00 85.06 424 ARG A C 1
ATOM 3215 O O . ARG A 1 424 ? -3.535 -24.949 18.369 1.00 85.06 424 ARG A O 1
ATOM 3222 N N . VAL A 1 425 ? -2.641 -23.343 17.059 1.00 83.94 425 VAL A N 1
ATOM 3223 C CA . VAL A 1 425 ? -3.436 -23.584 15.852 1.00 83.94 425 VAL A CA 1
ATOM 3224 C C . VAL A 1 425 ? -2.488 -23.746 14.672 1.00 83.94 425 VAL A C 1
ATOM 3226 O O . VAL A 1 425 ? -1.663 -22.871 14.419 1.00 83.94 425 VAL A O 1
ATOM 3229 N N . GLN A 1 426 ? -2.610 -24.864 13.959 1.00 88.19 426 GLN A N 1
ATOM 3230 C CA . GLN A 1 426 ? -1.880 -25.147 12.724 1.00 88.19 426 GLN A CA 1
ATOM 3231 C C . GLN A 1 426 ? -2.879 -25.480 11.629 1.00 88.19 426 GLN A C 1
ATOM 3233 O O . GLN A 1 426 ? -3.657 -26.420 11.775 1.00 88.19 426 GLN A O 1
ATOM 3238 N N . THR A 1 427 ? -2.879 -24.707 10.547 1.00 87.44 427 THR A N 1
ATOM 3239 C CA . THR A 1 427 ? -3.813 -24.926 9.443 1.00 87.44 427 THR A CA 1
ATOM 3240 C C . THR A 1 427 ? -3.274 -24.414 8.112 1.00 87.44 427 THR A C 1
ATOM 3242 O O . THR A 1 427 ? -2.337 -23.615 8.051 1.00 87.44 427 THR A O 1
ATOM 3245 N N . TYR A 1 428 ? -3.892 -24.883 7.035 1.00 91.06 428 TYR A N 1
ATOM 3246 C CA . TYR A 1 428 ? -3.704 -24.393 5.681 1.00 91.06 428 TYR A CA 1
ATOM 3247 C C . TYR A 1 428 ? -5.077 -24.029 5.120 1.00 91.06 428 TYR A C 1
ATOM 3249 O O . TYR A 1 428 ? -5.924 -24.903 4.952 1.00 91.06 428 TYR A O 1
ATOM 3257 N N . THR A 1 429 ? -5.317 -22.741 4.874 1.00 87.00 429 THR A N 1
ATOM 3258 C CA . THR A 1 429 ? -6.637 -22.233 4.463 1.00 87.00 429 THR A CA 1
ATOM 3259 C C . THR A 1 429 ? -6.526 -21.248 3.302 1.00 87.00 429 THR A C 1
ATOM 3261 O O . THR A 1 429 ? -5.467 -20.658 3.086 1.00 87.00 429 THR A O 1
ATOM 3264 N N . ARG A 1 430 ? -7.613 -21.067 2.547 1.00 90.44 430 ARG A N 1
ATOM 3265 C CA . ARG A 1 430 ? -7.733 -20.099 1.449 1.00 90.44 430 ARG A CA 1
ATOM 3266 C C . ARG A 1 430 ? -8.780 -19.058 1.821 1.00 90.44 430 ARG A C 1
ATOM 3268 O O . ARG A 1 430 ? -9.903 -19.410 2.158 1.00 90.44 430 ARG A O 1
ATOM 3275 N N . ILE A 1 431 ? -8.382 -17.792 1.794 1.00 85.19 431 ILE A N 1
ATOM 3276 C CA . ILE A 1 431 ? -9.156 -16.662 2.312 1.00 85.19 431 ILE A CA 1
ATOM 3277 C C . ILE A 1 431 ? -9.253 -15.592 1.225 1.00 85.19 431 ILE A C 1
ATOM 3279 O O . ILE A 1 431 ? -8.278 -15.335 0.515 1.00 85.19 431 ILE A O 1
ATOM 3283 N N . ALA A 1 432 ? -10.423 -14.974 1.084 1.00 81.62 432 ALA A N 1
ATOM 3284 C CA . ALA A 1 432 ? -10.621 -13.863 0.161 1.00 81.62 432 ALA A CA 1
ATOM 3285 C C . ALA A 1 432 ? -9.853 -12.610 0.618 1.00 81.62 432 ALA A C 1
ATOM 3287 O O . ALA A 1 432 ? -9.724 -12.330 1.811 1.00 81.62 432 ALA A O 1
ATOM 3288 N N . ASN A 1 433 ? -9.337 -11.841 -0.338 1.00 80.44 433 ASN A N 1
ATOM 3289 C CA . ASN A 1 433 ? -8.627 -10.594 -0.076 1.00 80.44 433 ASN A CA 1
ATOM 3290 C C . ASN A 1 433 ? -9.541 -9.596 0.661 1.00 80.44 433 ASN A C 1
ATOM 3292 O O . ASN A 1 433 ? -10.723 -9.473 0.341 1.00 80.44 433 ASN A O 1
ATOM 3296 N N . ASN A 1 434 ? -8.991 -8.867 1.631 1.00 73.62 434 ASN A N 1
ATOM 3297 C CA . ASN A 1 434 ? -9.696 -7.931 2.512 1.00 73.62 434 ASN A CA 1
ATOM 3298 C C . ASN A 1 434 ? -10.843 -8.547 3.334 1.00 73.62 434 ASN A C 1
ATOM 3300 O O . ASN A 1 434 ? -11.724 -7.815 3.774 1.00 73.62 434 ASN A O 1
ATOM 3304 N N . THR A 1 435 ? -10.872 -9.868 3.525 1.00 69.94 435 THR A N 1
ATOM 3305 C CA . THR A 1 435 ? -11.940 -10.534 4.283 1.00 69.94 435 THR A CA 1
ATOM 3306 C C . THR A 1 435 ? -11.382 -11.138 5.571 1.00 69.94 435 THR A C 1
ATOM 3308 O O . THR A 1 435 ? -10.460 -11.956 5.492 1.00 69.94 435 THR A O 1
ATOM 3311 N N . PRO A 1 436 ? -11.914 -10.776 6.755 1.00 70.75 436 PRO A N 1
ATOM 3312 C CA . PRO A 1 436 ? -11.510 -11.401 8.007 1.00 70.75 436 PRO A CA 1
ATOM 3313 C C . PRO A 1 436 ? -11.984 -12.855 8.044 1.00 70.75 436 PRO A C 1
ATOM 3315 O O . PRO A 1 436 ? -13.147 -13.154 7.768 1.00 70.75 436 PRO A O 1
ATOM 3318 N N . PHE A 1 437 ? -11.090 -13.771 8.406 1.00 78.38 437 PHE A N 1
ATOM 3319 C CA . PHE A 1 437 ? -11.398 -15.194 8.501 1.00 78.38 437 PHE A CA 1
ATOM 3320 C C . PHE A 1 437 ? -10.946 -15.781 9.838 1.00 78.38 437 PHE A C 1
ATOM 3322 O O . PHE A 1 437 ? -9.807 -15.590 10.270 1.00 78.38 437 PHE A O 1
ATOM 3329 N N . ILE A 1 438 ? -11.846 -16.523 10.488 1.00 82.44 438 ILE A N 1
ATOM 3330 C CA . ILE A 1 438 ? -11.583 -17.200 11.761 1.00 82.44 438 ILE A CA 1
ATOM 3331 C C . ILE A 1 438 ? -10.856 -18.517 11.482 1.00 82.44 438 ILE A C 1
ATOM 3333 O O . ILE A 1 438 ? -11.389 -19.410 10.830 1.00 82.44 438 ILE A O 1
ATOM 3337 N N . ILE A 1 439 ? -9.640 -18.648 12.006 1.00 76.25 439 ILE A N 1
ATOM 3338 C CA . ILE A 1 439 ? -8.747 -19.789 11.738 1.00 76.25 439 ILE A CA 1
ATOM 3339 C C . ILE A 1 439 ? -8.847 -20.851 12.832 1.00 76.25 439 ILE A C 1
ATOM 3341 O O . ILE A 1 439 ? -8.600 -22.028 12.574 1.00 76.25 439 ILE A O 1
ATOM 3345 N N . GLY A 1 440 ? -9.262 -20.464 14.039 1.00 70.19 440 GLY A N 1
ATOM 3346 C CA . GLY A 1 440 ? -9.554 -21.407 15.113 1.00 70.19 440 GLY A CA 1
ATOM 3347 C C . GLY A 1 440 ? -10.143 -20.745 16.356 1.00 70.19 440 GLY A C 1
ATOM 3348 O O . GLY A 1 440 ? -9.865 -19.577 16.634 1.00 70.19 440 GLY A O 1
ATOM 3349 N N . GLY A 1 441 ? -10.940 -21.523 17.095 1.00 66.94 441 GLY A N 1
ATOM 3350 C CA . GLY A 1 441 ? -11.463 -21.209 18.425 1.00 66.94 441 GLY A CA 1
ATOM 3351 C C . GLY A 1 441 ? -11.090 -22.322 19.408 1.00 66.94 441 GLY A C 1
ATOM 3352 O O . GLY A 1 441 ? -11.284 -23.499 19.101 1.00 66.94 441 GLY A O 1
ATOM 3353 N N . LEU A 1 442 ? -10.515 -21.979 20.565 1.00 65.31 442 LEU A N 1
ATOM 3354 C CA . LEU A 1 442 ? -10.145 -22.957 21.598 1.00 65.31 442 LEU A CA 1
ATOM 3355 C C . LEU A 1 442 ? -10.997 -22.755 22.856 1.00 65.31 442 LEU A C 1
ATOM 3357 O O . LEU A 1 442 ? -10.857 -21.741 23.541 1.00 65.31 442 LEU A O 1
ATOM 3361 N N . VAL A 1 443 ? -11.854 -23.732 23.170 1.00 58.56 443 VAL A N 1
ATOM 3362 C CA . VAL A 1 443 ? -12.793 -23.666 24.300 1.00 58.56 443 VAL A CA 1
ATOM 3363 C C . VAL A 1 443 ? -12.112 -24.103 25.595 1.00 58.56 443 VAL A C 1
ATOM 3365 O O . VAL A 1 443 ? -11.706 -25.258 25.724 1.00 58.56 443 VAL A O 1
ATOM 3368 N N . ASN A 1 444 ? -12.040 -23.216 26.591 1.00 62.12 444 ASN A N 1
ATOM 3369 C CA . ASN A 1 444 ? -11.649 -23.582 27.951 1.00 62.12 444 ASN A CA 1
ATOM 3370 C C . ASN A 1 444 ? -12.838 -23.453 28.914 1.00 62.12 444 ASN A C 1
ATOM 3372 O O . ASN A 1 444 ? -13.524 -22.431 28.946 1.00 62.12 444 ASN A O 1
ATOM 3376 N N . ARG A 1 445 ? -13.073 -24.484 29.733 1.00 64.25 445 ARG A N 1
ATOM 3377 C CA . ARG A 1 445 ? -14.146 -24.518 30.735 1.00 64.25 445 ARG A CA 1
ATOM 3378 C C . ARG A 1 445 ? -13.557 -24.732 32.121 1.00 64.25 445 ARG A C 1
ATOM 3380 O O . ARG A 1 445 ? -13.216 -25.852 32.487 1.00 64.25 445 ARG A O 1
ATOM 3387 N N . GLN A 1 446 ? -13.531 -23.677 32.927 1.00 63.94 446 GLN A N 1
ATOM 3388 C CA . GLN A 1 446 ? -13.124 -23.749 34.325 1.00 63.94 446 GLN A CA 1
ATOM 3389 C C . GLN A 1 446 ? -14.360 -23.797 35.230 1.00 63.94 446 GLN A C 1
ATOM 3391 O O . GLN A 1 446 ? -15.211 -22.913 35.183 1.00 63.94 446 GLN A O 1
ATOM 3396 N N . THR A 1 447 ? -14.478 -24.832 36.065 1.00 66.44 447 THR A N 1
ATOM 3397 C CA . THR A 1 447 ? -15.563 -24.947 37.057 1.00 66.44 447 THR A CA 1
ATOM 3398 C C . THR A 1 447 ? -14.980 -24.888 38.462 1.00 66.44 447 THR A C 1
ATOM 3400 O O . THR A 1 447 ? -14.334 -25.832 38.907 1.00 66.44 447 THR A O 1
ATOM 3403 N N . THR A 1 448 ? -15.243 -23.802 39.184 1.00 71.19 448 THR A N 1
ATOM 3404 C CA . THR A 1 448 ? -14.819 -23.625 40.577 1.00 71.19 448 THR A CA 1
ATOM 3405 C C . THR A 1 448 ? -16.005 -23.891 41.499 1.00 71.19 448 THR A C 1
ATOM 3407 O O . THR A 1 448 ? -16.983 -23.147 41.499 1.00 71.19 448 THR A O 1
ATOM 3410 N N . SER A 1 449 ? -15.945 -24.956 42.303 1.00 70.62 449 SER A N 1
ATOM 3411 C CA . SER A 1 449 ? -16.989 -25.299 43.281 1.00 70.62 449 SER A CA 1
ATOM 3412 C C . SER A 1 449 ? -16.484 -25.067 44.704 1.00 70.62 449 SER A C 1
ATOM 3414 O O . SER A 1 449 ? -15.766 -25.902 45.249 1.00 70.62 449 SER A O 1
ATOM 3416 N N . ILE A 1 450 ? -16.926 -23.985 45.341 1.00 76.19 450 ILE A N 1
ATOM 3417 C CA . ILE A 1 450 ? -16.639 -23.687 46.747 1.00 76.19 450 ILE A CA 1
ATOM 3418 C C . ILE A 1 450 ? -17.776 -24.250 47.605 1.00 76.19 450 ILE A C 1
ATOM 3420 O O . ILE A 1 450 ? -18.938 -23.862 47.463 1.00 76.19 450 ILE A O 1
ATOM 3424 N N . ARG A 1 451 ? -17.444 -25.168 48.516 1.00 78.62 451 ARG A N 1
ATOM 3425 C CA . ARG A 1 451 ? -18.378 -25.702 49.518 1.00 78.62 451 ARG A CA 1
ATOM 3426 C C . ARG A 1 451 ? -17.971 -25.190 50.893 1.00 78.62 451 ARG A C 1
ATOM 3428 O O . ARG A 1 451 ? -16.864 -25.473 51.338 1.00 78.62 451 ARG A O 1
ATOM 3435 N N . ARG A 1 452 ? -18.861 -24.467 51.573 1.00 76.94 452 ARG A N 1
ATOM 3436 C CA . ARG A 1 452 ? -18.691 -24.110 52.990 1.00 76.94 452 ARG A CA 1
ATOM 3437 C C . ARG A 1 452 ? -19.728 -24.887 53.794 1.00 76.94 452 ARG A C 1
ATOM 3439 O O . ARG A 1 452 ? -20.905 -24.876 53.440 1.00 76.94 452 ARG A O 1
ATOM 3446 N N . LYS A 1 453 ? -19.295 -25.585 54.840 1.00 81.19 453 LYS A N 1
ATOM 3447 C CA . LYS A 1 453 ? -20.173 -26.346 55.738 1.00 81.19 453 LYS A CA 1
ATOM 3448 C C . LYS A 1 453 ? -19.855 -26.011 57.189 1.00 81.19 453 LYS A C 1
ATOM 3450 O O . LYS A 1 453 ? -18.693 -25.772 57.512 1.00 81.19 453 LYS A O 1
ATOM 3455 N N . VAL A 1 454 ? -20.875 -26.016 58.042 1.00 80.69 454 VAL A N 1
ATOM 3456 C CA . VAL A 1 454 ? -20.684 -25.987 59.497 1.00 80.69 454 VAL A CA 1
ATOM 3457 C C . VAL A 1 454 ? -20.192 -27.377 59.941 1.00 80.69 454 VAL A C 1
ATOM 3459 O O . VAL A 1 454 ? -20.827 -28.370 59.570 1.00 80.69 454 VAL A O 1
ATOM 3462 N N . PRO A 1 455 ? -19.074 -27.493 60.685 1.00 75.38 455 PRO A N 1
ATOM 3463 C CA . PRO A 1 455 ? -18.599 -28.776 61.216 1.00 75.38 455 PRO A CA 1
ATOM 3464 C C . PRO A 1 455 ? -19.685 -29.478 62.056 1.00 75.38 455 PRO A C 1
ATOM 3466 O O . PRO A 1 455 ? -20.467 -28.804 62.722 1.00 75.38 455 PRO A O 1
ATOM 3469 N N . LEU A 1 456 ? -19.748 -30.816 62.022 1.00 78.69 456 LEU A N 1
ATOM 3470 C CA . LEU A 1 456 ? -20.816 -31.678 62.581 1.00 78.69 456 LEU A CA 1
ATOM 3471 C C . LEU A 1 456 ? -22.209 -31.518 61.944 1.00 78.69 456 LEU A C 1
ATOM 3473 O O . LEU A 1 456 ? -22.761 -32.491 61.438 1.00 78.69 456 LEU A O 1
ATOM 3477 N N . LEU A 1 457 ? -22.784 -30.315 61.943 1.00 76.50 457 LEU A N 1
ATOM 3478 C CA . LEU A 1 457 ? -24.163 -30.076 61.484 1.00 76.50 457 LEU A CA 1
ATOM 3479 C C . LEU A 1 457 ? -24.326 -30.226 59.962 1.00 76.50 457 LEU A C 1
ATOM 3481 O O . LEU A 1 457 ? -25.393 -30.603 59.482 1.00 76.50 457 LEU A O 1
ATOM 3485 N N . GLY A 1 458 ? -23.267 -29.961 59.191 1.00 75.56 458 GLY A N 1
ATOM 3486 C CA . GLY A 1 458 ? -23.271 -30.071 57.730 1.00 75.56 458 GLY A CA 1
ATOM 3487 C C . GLY A 1 458 ? -23.162 -31.500 57.180 1.00 75.56 458 GLY A C 1
ATOM 3488 O O . GLY A 1 458 ? -23.388 -31.689 55.984 1.00 75.56 458 GLY A O 1
ATOM 3489 N N . ASP A 1 459 ? -22.832 -32.484 58.026 1.00 80.50 459 ASP A N 1
ATOM 3490 C CA . ASP A 1 459 ? -22.615 -33.887 57.632 1.00 80.50 459 ASP A CA 1
ATOM 3491 C C . ASP A 1 459 ? -23.812 -34.805 57.964 1.00 80.50 459 ASP A C 1
ATOM 3493 O O . ASP A 1 459 ? -23.810 -35.981 57.603 1.00 80.50 459 ASP A O 1
ATOM 3497 N N . ILE A 1 460 ? -24.867 -34.272 58.598 1.00 82.44 460 ILE A N 1
ATOM 3498 C CA . ILE A 1 460 ? -26.084 -35.026 58.930 1.00 82.44 460 ILE A CA 1
ATOM 3499 C C . ILE A 1 460 ? -26.874 -35.330 57.639 1.00 82.44 460 ILE A C 1
ATOM 3501 O O . ILE A 1 460 ? -27.243 -34.397 56.915 1.00 82.44 460 ILE A O 1
ATOM 3505 N N . PRO A 1 461 ? -27.185 -36.601 57.327 1.00 74.50 461 PRO A N 1
ATOM 3506 C CA . PRO A 1 461 ? -28.043 -36.940 56.194 1.00 74.50 461 PRO A CA 1
ATOM 3507 C C . PRO A 1 461 ? -29.446 -36.328 56.369 1.00 74.50 461 PRO A C 1
ATOM 3509 O O . PRO A 1 461 ? -29.957 -36.232 57.480 1.00 74.50 461 PRO A O 1
ATOM 3512 N N . TYR A 1 462 ? -30.064 -35.882 55.271 1.00 74.69 462 TYR A N 1
ATOM 3513 C CA . TYR A 1 462 ? -31.364 -35.181 55.208 1.00 74.69 462 TYR A CA 1
ATOM 3514 C C . TYR A 1 462 ? -31.428 -33.761 55.821 1.00 74.69 462 TYR A C 1
ATOM 3516 O O . TYR A 1 462 ? -32.113 -32.910 55.257 1.00 74.69 462 TYR A O 1
ATOM 3524 N N . LEU A 1 463 ? -30.695 -33.458 56.901 1.00 76.88 463 LEU A N 1
ATOM 3525 C CA . LEU A 1 463 ? -30.712 -32.138 57.571 1.00 76.88 463 LEU A CA 1
ATOM 3526 C C . LEU A 1 463 ? -29.506 -31.240 57.237 1.00 76.88 463 LEU A C 1
ATOM 3528 O O . LEU A 1 463 ? -29.607 -30.014 57.299 1.00 76.88 463 LEU A O 1
ATOM 3532 N N . GLY A 1 464 ? -28.375 -31.816 56.822 1.00 68.69 464 GLY A N 1
ATOM 3533 C CA . GLY A 1 464 ? -27.131 -31.087 56.544 1.00 68.69 464 GLY A CA 1
ATOM 3534 C C . GLY A 1 464 ? -27.203 -30.120 55.357 1.00 68.69 464 GLY A C 1
ATOM 3535 O O . GLY A 1 464 ? -26.325 -29.274 55.194 1.00 68.69 464 GLY A O 1
ATOM 3536 N N . THR A 1 465 ? -28.257 -30.186 54.536 1.00 75.38 465 THR A N 1
ATOM 3537 C CA . THR A 1 465 ? -28.534 -29.248 53.434 1.00 75.38 465 THR A CA 1
ATOM 3538 C C . THR A 1 465 ? -28.768 -27.813 53.892 1.00 75.38 465 THR A C 1
ATOM 3540 O O . THR A 1 465 ? -28.394 -26.905 53.158 1.00 75.38 465 THR A O 1
ATOM 3543 N N . PHE A 1 466 ? -29.318 -27.602 55.091 1.00 79.56 466 PHE A N 1
ATOM 3544 C CA . PHE A 1 466 ? -29.570 -26.263 55.642 1.00 79.56 466 PHE A CA 1
ATOM 3545 C C . PHE A 1 466 ? -28.321 -25.623 56.271 1.00 79.56 466 PHE A C 1
ATOM 3547 O O . PHE A 1 466 ? -28.264 -24.408 56.433 1.00 79.56 466 PHE A O 1
ATOM 3554 N N . PHE A 1 467 ? -27.296 -26.427 56.573 1.00 80.25 467 PHE A N 1
ATOM 3555 C CA . PHE A 1 467 ? -26.050 -26.001 57.231 1.00 80.25 467 PHE A CA 1
ATOM 3556 C C . PHE A 1 467 ? -24.829 -26.031 56.295 1.00 80.25 467 PHE A C 1
ATOM 3558 O O . PHE A 1 467 ? -23.677 -25.953 56.738 1.00 80.25 467 PHE A O 1
ATOM 3565 N N . ARG A 1 468 ? -25.070 -26.145 54.984 1.00 79.75 468 ARG A N 1
ATOM 3566 C CA . ARG A 1 468 ? -24.049 -26.090 53.933 1.00 79.75 468 ARG A CA 1
ATOM 3567 C C . ARG A 1 468 ? -24.442 -25.075 52.867 1.00 79.75 468 ARG A C 1
ATOM 3569 O O . ARG A 1 468 ? -25.587 -25.031 52.439 1.00 79.75 468 ARG A O 1
ATOM 3576 N N . THR A 1 469 ? -23.475 -24.308 52.383 1.00 76.00 469 THR A N 1
ATOM 3577 C CA . THR A 1 469 ? -23.631 -23.455 51.201 1.00 76.00 469 THR A CA 1
ATOM 3578 C C . THR A 1 469 ? -22.691 -23.926 50.097 1.00 76.00 469 THR A C 1
ATOM 3580 O O . THR A 1 469 ? -21.523 -24.257 50.336 1.00 76.00 469 THR A O 1
ATOM 3583 N N . ARG A 1 470 ? -23.219 -24.011 48.873 1.00 78.12 470 ARG A N 1
ATOM 3584 C CA . ARG A 1 470 ? -22.472 -24.373 47.667 1.00 78.12 470 ARG A CA 1
ATOM 3585 C C . ARG A 1 470 ? -22.516 -23.189 46.714 1.00 78.12 470 ARG A C 1
ATOM 3587 O O . ARG A 1 470 ? -23.578 -22.858 46.204 1.00 78.12 470 ARG A O 1
ATOM 3594 N N . SER A 1 471 ? -21.357 -22.608 46.434 1.00 73.00 471 SER A N 1
ATOM 3595 C CA . SER A 1 471 ? -21.186 -21.634 45.359 1.00 73.00 471 SER A CA 1
ATOM 3596 C C . SER A 1 471 ? -20.423 -22.314 44.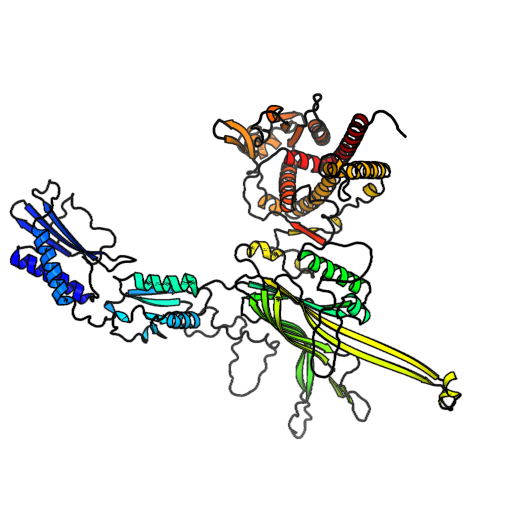227 1.00 73.00 471 SER A C 1
ATOM 3598 O O . SER A 1 471 ? -19.293 -22.762 44.417 1.00 73.00 471 SER A O 1
ATOM 3600 N N . THR A 1 472 ? -21.068 -22.479 43.073 1.00 74.88 472 THR A N 1
ATOM 3601 C CA . THR A 1 472 ? -20.425 -23.014 41.863 1.00 74.88 472 THR A CA 1
ATOM 3602 C C . THR A 1 472 ? -20.292 -21.870 40.872 1.00 74.88 472 THR A C 1
ATOM 3604 O O . THR A 1 472 ? -21.296 -21.269 40.504 1.00 74.88 472 THR A O 1
ATOM 3607 N N . ARG A 1 473 ? -19.063 -21.554 40.467 1.00 70.69 473 ARG A N 1
ATOM 3608 C CA . ARG A 1 473 ? -18.755 -20.524 39.478 1.00 70.69 473 ARG A CA 1
ATOM 3609 C C . ARG A 1 473 ? -18.101 -21.204 38.283 1.00 70.69 473 ARG A C 1
ATOM 3611 O O . ARG A 1 473 ? -16.998 -21.730 38.401 1.00 70.69 473 ARG A O 1
ATOM 3618 N N . THR A 1 474 ? -18.804 -21.227 37.159 1.00 68.75 474 THR A N 1
ATOM 3619 C CA . THR A 1 474 ? -18.291 -21.761 35.895 1.00 68.75 474 THR A CA 1
ATOM 3620 C C . THR A 1 474 ? -17.864 -20.584 35.031 1.00 68.75 474 THR A C 1
ATOM 3622 O O . THR A 1 474 ? -18.683 -19.716 34.750 1.00 68.75 474 THR A O 1
ATOM 3625 N N . ARG A 1 475 ? -16.593 -20.537 34.632 1.00 66.19 475 ARG A N 1
ATOM 3626 C CA . ARG A 1 475 ? -16.047 -19.546 33.700 1.00 66.19 475 ARG A CA 1
ATOM 3627 C C . ARG A 1 475 ? -15.667 -20.280 32.416 1.00 66.19 475 ARG A C 1
ATOM 3629 O O . ARG A 1 475 ? -14.834 -21.186 32.448 1.00 66.19 475 ARG A O 1
ATOM 3636 N N . LYS A 1 476 ? -16.331 -19.944 31.311 1.00 67.19 476 LYS A N 1
ATOM 3637 C CA . LYS A 1 476 ? -15.989 -20.433 29.971 1.00 67.19 476 LYS A CA 1
ATOM 3638 C C . LYS A 1 476 ? -15.394 -19.273 29.191 1.00 67.19 476 LYS A C 1
ATOM 3640 O O . LYS A 1 476 ? -16.010 -18.214 29.133 1.00 67.19 476 LYS A O 1
ATOM 3645 N N . GLN A 1 477 ? -14.195 -19.473 28.669 1.00 69.56 477 GLN A N 1
ATOM 3646 C CA . GLN A 1 477 ? -13.446 -18.471 27.921 1.00 69.56 477 GLN A CA 1
ATOM 3647 C C . GLN A 1 477 ? -12.912 -19.131 26.659 1.00 69.56 477 GLN A C 1
ATOM 3649 O O . GLN A 1 477 ? -12.325 -20.218 26.727 1.00 69.56 477 GLN A O 1
ATOM 3654 N N . GLU A 1 478 ? -13.140 -18.488 25.521 1.00 74.38 478 GLU A N 1
ATOM 3655 C CA . GLU A 1 478 ? -12.752 -18.990 24.210 1.00 74.38 478 GLU A CA 1
ATOM 3656 C C . GLU A 1 478 ? -11.766 -18.030 23.560 1.00 74.38 478 GLU A C 1
ATOM 3658 O O . GLU A 1 478 ? -12.036 -16.838 23.470 1.00 74.38 478 GLU A O 1
ATOM 3663 N N . VAL A 1 479 ? -10.619 -18.539 23.108 1.00 79.50 479 VAL A N 1
ATOM 3664 C CA . VAL A 1 479 ? -9.660 -17.719 22.352 1.00 79.50 479 VAL A CA 1
ATOM 3665 C C . VAL A 1 479 ? -9.901 -17.926 20.866 1.00 79.50 479 VAL A C 1
ATOM 3667 O O . VAL A 1 479 ? -9.814 -19.060 20.392 1.00 79.50 479 VAL A O 1
ATOM 3670 N N . ILE A 1 480 ? -10.173 -16.836 20.153 1.00 81.50 480 ILE A N 1
ATOM 3671 C CA . ILE A 1 480 ? -10.403 -16.798 18.710 1.00 81.50 480 ILE A CA 1
ATOM 3672 C C . ILE A 1 480 ? -9.227 -16.101 18.037 1.00 81.50 480 ILE A C 1
ATOM 3674 O O . ILE A 1 480 ? -8.793 -15.035 18.474 1.00 81.50 480 ILE A O 1
ATOM 3678 N N . ILE A 1 481 ? -8.732 -16.702 16.957 1.00 82.75 481 ILE A N 1
ATOM 3679 C CA . ILE A 1 481 ? -7.707 -16.111 16.094 1.00 82.75 481 ILE A CA 1
ATOM 3680 C C . ILE A 1 481 ? -8.342 -15.810 14.738 1.00 82.75 481 ILE A C 1
ATOM 3682 O O . ILE A 1 481 ? -8.796 -16.719 14.037 1.00 82.75 481 ILE A O 1
ATOM 3686 N N . VAL A 1 482 ? -8.351 -14.534 14.373 1.00 83.00 482 VAL A N 1
ATOM 3687 C CA . VAL A 1 482 ? -8.825 -14.027 13.084 1.00 83.00 482 VAL A CA 1
ATOM 3688 C C . VAL A 1 482 ? -7.621 -13.541 12.295 1.00 83.00 482 VAL A C 1
ATOM 3690 O O . VAL A 1 482 ? -6.777 -12.845 12.854 1.00 83.00 482 VAL A O 1
ATOM 3693 N N . LEU A 1 483 ? -7.530 -13.895 11.014 1.00 85.00 483 LEU A N 1
ATOM 3694 C CA . LEU A 1 483 ? -6.569 -13.285 10.097 1.00 85.00 483 LEU A CA 1
ATOM 3695 C C . LEU A 1 483 ? -7.295 -12.617 8.932 1.00 85.00 483 LEU A C 1
ATOM 3697 O O . LEU A 1 483 ? -8.257 -13.167 8.394 1.00 85.00 483 LEU A O 1
ATOM 3701 N N . THR A 1 484 ? -6.763 -11.478 8.507 1.00 84.81 484 THR A N 1
ATOM 3702 C CA . THR A 1 484 ? -7.251 -10.696 7.374 1.00 84.81 484 THR A CA 1
ATOM 3703 C C . THR A 1 484 ? -6.086 -10.444 6.412 1.00 84.81 484 THR A C 1
ATOM 3705 O O . THR A 1 484 ? -5.142 -9.729 6.762 1.00 84.81 484 THR A O 1
ATOM 3708 N N . PRO A 1 485 ? -6.090 -11.050 5.212 1.00 89.31 485 PRO A N 1
ATOM 3709 C CA . PRO A 1 485 ? -5.082 -10.782 4.197 1.00 89.31 485 PRO A CA 1
ATOM 3710 C C . PRO A 1 485 ? -5.436 -9.544 3.363 1.00 89.31 485 PRO A C 1
ATOM 3712 O O . PRO A 1 485 ? -6.581 -9.367 2.954 1.00 89.31 485 PRO A O 1
ATOM 3715 N N . HIS A 1 486 ? -4.425 -8.750 3.025 1.00 83.38 486 HIS A N 1
ATOM 3716 C CA . HIS A 1 486 ? -4.511 -7.576 2.162 1.00 83.38 486 HIS A CA 1
ATOM 3717 C C . HIS A 1 486 ? -3.423 -7.644 1.084 1.00 83.38 486 HIS A C 1
ATOM 3719 O O . HIS A 1 486 ? -2.242 -7.411 1.345 1.00 83.38 486 HIS A O 1
ATOM 3725 N N . VAL A 1 487 ? -3.807 -7.990 -0.144 1.00 86.31 487 VAL A N 1
ATOM 3726 C CA . VAL A 1 487 ? -2.907 -8.006 -1.308 1.00 86.31 487 VAL A CA 1
ATOM 3727 C C . VAL A 1 487 ? -2.693 -6.573 -1.793 1.00 86.31 487 VAL A C 1
ATOM 3729 O O . VAL A 1 487 ? -3.661 -5.883 -2.115 1.00 86.31 487 VAL A O 1
ATOM 3732 N N . LEU A 1 488 ? -1.435 -6.130 -1.862 1.00 80.81 488 LEU A N 1
ATOM 3733 C CA . LEU A 1 488 ? -1.091 -4.775 -2.297 1.00 80.81 488 LEU A CA 1
ATOM 3734 C C . LEU A 1 488 ? -1.018 -4.694 -3.837 1.00 80.81 488 LEU A C 1
ATOM 3736 O O . LEU A 1 488 ? -0.330 -5.521 -4.447 1.00 80.81 488 LEU A O 1
ATOM 3740 N N . PRO A 1 489 ? -1.691 -3.718 -4.485 1.00 69.75 489 PRO A N 1
ATOM 3741 C CA . PRO A 1 489 ? -1.592 -3.517 -5.928 1.00 69.75 489 PRO A CA 1
ATOM 3742 C C . PRO A 1 489 ? -0.212 -2.985 -6.331 1.00 69.75 489 PRO A C 1
ATOM 3744 O O . PRO A 1 489 ? 0.344 -2.108 -5.674 1.00 69.75 489 PRO A O 1
ATOM 3747 N N . GLU A 1 490 ? 0.308 -3.458 -7.462 1.00 63.06 490 GLU A N 1
ATOM 3748 C CA . GLU A 1 490 ? 1.639 -3.100 -7.976 1.00 63.06 490 GLU A CA 1
ATOM 3749 C C . GLU A 1 490 ? 1.760 -1.598 -8.315 1.00 63.06 490 GLU A C 1
ATOM 3751 O O . GLU A 1 490 ? 2.746 -0.962 -7.950 1.00 63.06 490 GLU A O 1
ATOM 3756 N N . ALA A 1 491 ? 0.714 -0.999 -8.901 1.00 53.88 491 ALA A N 1
ATOM 3757 C CA . ALA A 1 491 ? 0.687 0.407 -9.339 1.00 53.88 491 ALA A CA 1
ATOM 3758 C C . ALA A 1 491 ? 0.321 1.432 -8.243 1.00 53.88 491 ALA A C 1
ATOM 3760 O O . ALA A 1 491 ? 0.476 2.635 -8.443 1.00 53.88 491 ALA A O 1
ATOM 3761 N N . GLU A 1 492 ? -0.183 0.973 -7.095 1.00 49.97 492 GLU A N 1
ATOM 3762 C CA . GLU A 1 492 ? -0.633 1.836 -5.990 1.00 49.97 492 GLU A CA 1
ATOM 3763 C C . GLU A 1 492 ? 0.150 1.615 -4.705 1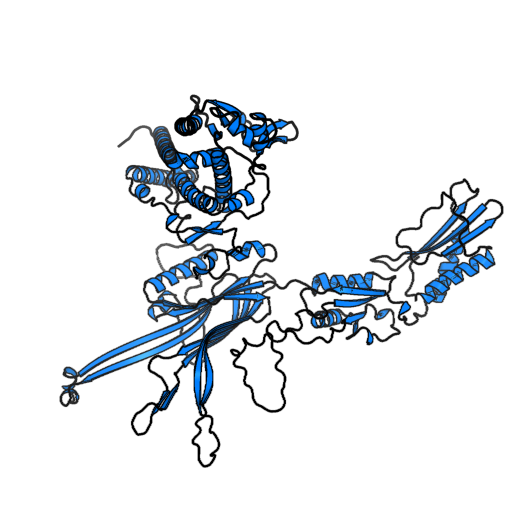.00 49.97 492 GLU A C 1
ATOM 3765 O O . GLU A 1 492 ? -0.194 2.238 -3.698 1.00 49.97 492 GLU A O 1
ATOM 3770 N N . SER A 1 493 ? 1.174 0.752 -4.748 1.00 48.69 493 SER A N 1
ATOM 3771 C CA . SER A 1 493 ? 1.975 0.358 -3.595 1.00 48.69 493 SER A CA 1
ATOM 3772 C C . SER A 1 493 ? 2.260 1.588 -2.743 1.00 48.69 493 SER A C 1
ATOM 3774 O O . SER A 1 493 ? 1.649 1.652 -1.686 1.00 48.69 493 SER A O 1
ATOM 3776 N N . GLU A 1 494 ? 2.977 2.613 -3.240 1.00 47.44 494 GLU A N 1
ATOM 3777 C CA . GLU A 1 494 ? 3.328 3.898 -2.567 1.00 47.44 494 GLU A CA 1
ATOM 3778 C C . GLU A 1 494 ? 2.179 4.748 -1.989 1.00 47.44 494 GLU A C 1
ATOM 3780 O O . GLU A 1 494 ? 2.349 5.363 -0.937 1.00 47.44 494 GLU A O 1
ATOM 3785 N N . ARG A 1 495 ? 0.977 4.731 -2.572 1.00 44.94 495 ARG A N 1
ATOM 3786 C CA . ARG A 1 495 ? -0.173 5.513 -2.063 1.00 44.94 495 ARG A CA 1
ATOM 3787 C C . ARG A 1 495 ? -1.051 4.723 -1.092 1.00 44.94 495 ARG A C 1
ATOM 3789 O O . ARG A 1 495 ? -1.827 5.300 -0.330 1.00 44.94 495 ARG A O 1
ATOM 3796 N N . ALA A 1 496 ? -0.959 3.396 -1.118 1.00 44.31 496 ALA A N 1
ATOM 3797 C CA . ALA A 1 496 ? -1.743 2.507 -0.273 1.00 44.31 496 ALA A CA 1
ATOM 3798 C C . ALA A 1 496 ? -1.120 2.279 1.120 1.00 44.31 496 ALA A C 1
ATOM 3800 O O . ALA A 1 496 ? -1.866 1.924 2.033 1.00 44.31 496 ALA A O 1
ATOM 3801 N N . TRP A 1 497 ? 0.188 2.533 1.317 1.00 47.53 497 TRP A N 1
ATOM 3802 C CA . TRP A 1 497 ? 0.902 2.283 2.593 1.00 47.53 497 TRP A CA 1
ATOM 3803 C C . TRP A 1 497 ? 0.221 2.935 3.801 1.00 47.53 497 TRP A C 1
ATOM 3805 O O . TRP A 1 497 ? 0.077 2.290 4.837 1.00 47.53 497 TRP A O 1
ATOM 3815 N N . GLY A 1 498 ? -0.273 4.173 3.668 1.00 49.78 498 GLY A N 1
ATOM 3816 C CA . GLY A 1 498 ? -0.911 4.897 4.777 1.00 49.78 498 GLY A CA 1
ATOM 3817 C C . GLY A 1 498 ? -2.196 4.242 5.303 1.00 49.78 498 GLY A C 1
ATOM 3818 O O . GLY A 1 498 ? -2.587 4.461 6.447 1.00 49.78 498 GLY A O 1
ATOM 3819 N N . ARG A 1 499 ? -2.856 3.393 4.502 1.00 48.75 499 ARG A N 1
ATOM 3820 C CA . ARG A 1 499 ? -4.102 2.728 4.907 1.00 48.75 499 ARG A CA 1
ATOM 3821 C C . ARG A 1 499 ? -3.877 1.460 5.729 1.00 48.75 499 ARG A C 1
ATOM 3823 O O . ARG A 1 499 ? -4.807 1.076 6.430 1.00 48.75 499 ARG A O 1
ATOM 3830 N N . TYR A 1 500 ? -2.697 0.842 5.707 1.00 50.91 500 TYR A N 1
ATOM 3831 C CA . TYR A 1 500 ? -2.506 -0.515 6.246 1.00 50.91 500 TYR A CA 1
ATOM 3832 C C . TYR A 1 500 ? -1.435 -0.627 7.344 1.00 50.91 500 TYR A C 1
ATOM 3834 O O . TYR A 1 500 ? -1.043 -1.730 7.697 1.00 50.91 500 TYR A O 1
ATOM 3842 N N . LEU A 1 501 ? -0.958 0.482 7.915 1.00 50.16 501 LEU A N 1
ATOM 3843 C CA . LEU A 1 501 ? 0.004 0.435 9.024 1.00 50.16 501 LEU A CA 1
ATOM 3844 C C . LEU A 1 501 ? -0.665 0.177 10.386 1.00 50.16 501 LEU A C 1
ATOM 3846 O O . LEU A 1 501 ? -1.815 0.580 10.565 1.00 50.16 501 LEU A O 1
ATOM 3850 N N . PRO A 1 502 ? 0.038 -0.455 11.350 1.00 45.56 502 PRO A N 1
ATOM 3851 C CA . PRO A 1 502 ? -0.465 -0.691 12.706 1.00 45.56 502 PRO A CA 1
ATOM 3852 C C . PRO A 1 502 ? -0.841 0.626 13.405 1.00 45.56 502 PRO A C 1
ATOM 3854 O O . PRO A 1 502 ? -0.047 1.561 13.443 1.00 45.56 502 PRO A O 1
ATOM 3857 N N . ARG A 1 503 ? -2.069 0.694 13.936 1.00 55.25 503 ARG A N 1
ATOM 3858 C CA . ARG A 1 503 ? -2.813 1.941 14.217 1.00 55.25 503 ARG A CA 1
ATOM 3859 C C . ARG A 1 503 ? -2.943 2.348 15.692 1.00 55.25 503 ARG A C 1
ATOM 3861 O O . ARG A 1 503 ? -3.753 3.228 15.986 1.00 55.25 503 ARG A O 1
ATOM 3868 N N . ASP A 1 504 ? -2.196 1.738 16.610 1.00 42.69 504 ASP A N 1
ATOM 3869 C CA . ASP A 1 504 ? -2.590 1.755 18.030 1.00 42.69 504 ASP A CA 1
ATOM 3870 C C . ASP A 1 504 ? -1.552 2.337 19.022 1.00 42.69 504 ASP A C 1
ATOM 3872 O O . ASP A 1 504 ? -1.751 2.187 20.224 1.00 42.69 504 ASP A O 1
ATOM 3876 N N . ASP A 1 505 ? -0.496 3.048 18.591 1.00 41.66 505 ASP A N 1
ATOM 3877 C CA . ASP A 1 505 ? 0.464 3.660 19.537 1.00 41.66 505 ASP A CA 1
ATOM 3878 C C . ASP A 1 505 ? 0.709 5.160 19.278 1.00 41.66 505 ASP A C 1
ATOM 3880 O O . ASP A 1 505 ? 1.078 5.562 18.174 1.00 41.66 505 ASP A O 1
ATOM 3884 N N . ALA A 1 506 ? 0.545 5.991 20.317 1.00 43.62 506 ALA A N 1
ATOM 3885 C CA . ALA A 1 506 ? 0.699 7.455 20.259 1.00 43.62 506 ALA A CA 1
ATOM 3886 C C . ALA A 1 506 ? 2.126 7.903 19.880 1.00 43.62 506 ALA A C 1
ATOM 3888 O O . ALA A 1 506 ? 2.338 9.041 19.479 1.00 43.62 506 ALA A O 1
ATOM 3889 N N . LYS A 1 507 ? 3.102 6.991 19.958 1.00 41.62 507 LYS A N 1
ATOM 3890 C CA . LYS A 1 507 ? 4.509 7.211 19.587 1.00 41.62 507 LYS A CA 1
ATOM 3891 C C . LYS A 1 507 ? 4.755 7.300 18.079 1.00 41.62 507 LYS A C 1
ATOM 3893 O O . LYS A 1 507 ? 5.839 7.704 17.673 1.00 41.62 507 LYS A O 1
ATOM 3898 N N . PHE A 1 508 ? 3.787 6.915 17.245 1.00 41.12 508 PHE A N 1
ATOM 3899 C CA . PHE A 1 508 ? 3.863 7.159 15.800 1.00 41.12 508 PHE A CA 1
ATOM 3900 C C . PHE A 1 508 ? 3.482 8.597 15.420 1.00 41.12 508 PHE A C 1
ATOM 3902 O O . PHE A 1 508 ? 3.843 9.030 14.327 1.00 41.12 508 PHE A O 1
ATOM 3909 N N . ASP A 1 509 ? 2.843 9.322 16.345 1.00 45.41 509 ASP A N 1
ATOM 3910 C CA . ASP A 1 509 ? 2.426 10.722 16.220 1.00 45.41 509 ASP A CA 1
ATOM 3911 C C . ASP A 1 509 ? 3.302 11.684 17.059 1.00 45.41 509 ASP A C 1
ATOM 3913 O O . ASP A 1 509 ? 2.993 12.874 17.124 1.00 45.41 509 ASP A O 1
ATOM 3917 N N . ASP A 1 510 ? 4.367 11.192 17.712 1.00 42.66 510 ASP A N 1
ATOM 3918 C CA . ASP A 1 510 ? 5.270 12.008 18.539 1.00 42.66 510 ASP A CA 1
ATOM 3919 C C . ASP A 1 510 ? 6.381 12.644 17.681 1.00 42.66 510 ASP A C 1
ATOM 3921 O O . ASP A 1 510 ? 6.872 12.041 16.719 1.00 42.66 510 ASP A O 1
ATOM 3925 N N . ASP A 1 511 ? 6.721 13.891 18.006 1.00 40.09 511 ASP A N 1
ATOM 3926 C CA . ASP A 1 511 ? 7.440 14.849 17.161 1.00 40.09 511 ASP A CA 1
ATOM 3927 C C . ASP A 1 511 ? 8.671 14.264 16.434 1.00 40.09 511 ASP A C 1
ATOM 3929 O O . ASP A 1 511 ? 9.655 13.844 17.047 1.00 40.09 511 ASP A O 1
ATOM 3933 N N . GLY A 1 512 ? 8.641 14.296 15.093 1.00 39.81 512 GLY A N 1
ATOM 3934 C CA . GLY A 1 512 ? 9.802 14.012 14.234 1.00 39.81 512 GLY A CA 1
ATOM 3935 C C . GLY A 1 512 ? 9.643 12.891 13.199 1.00 39.81 512 GLY A C 1
ATOM 3936 O O . GLY A 1 512 ? 10.566 12.673 12.411 1.00 39.81 512 GLY A O 1
ATOM 3937 N N . ASN A 1 513 ? 8.502 12.195 13.131 1.00 34.59 513 ASN A N 1
ATOM 3938 C CA . ASN A 1 513 ? 8.287 11.156 12.117 1.00 34.59 513 ASN A CA 1
ATOM 3939 C C . ASN A 1 513 ? 7.840 11.729 10.761 1.00 34.59 513 ASN A C 1
ATOM 3941 O O . ASN A 1 513 ? 6.691 12.095 10.536 1.00 34.59 513 ASN A O 1
ATOM 3945 N N . VAL A 1 514 ? 8.773 11.742 9.811 1.00 44.44 514 VAL A N 1
ATOM 3946 C CA . VAL A 1 514 ? 8.621 12.304 8.457 1.00 44.44 514 VAL A CA 1
ATOM 3947 C C . VAL A 1 514 ? 7.856 11.372 7.491 1.00 44.44 514 VAL A C 1
ATOM 3949 O O . VAL A 1 514 ? 7.633 11.716 6.331 1.00 44.44 514 VAL A O 1
ATOM 3952 N N . LEU A 1 515 ? 7.444 10.185 7.947 1.00 33.59 515 LEU A N 1
ATOM 3953 C CA . LEU A 1 515 ? 7.000 9.080 7.087 1.00 33.59 515 LEU A CA 1
ATOM 3954 C C . LEU A 1 515 ? 5.514 9.093 6.678 1.00 33.59 515 LEU A C 1
ATOM 3956 O O . LEU A 1 515 ? 5.138 8.270 5.850 1.00 33.59 515 LEU A O 1
ATOM 3960 N N . PHE A 1 516 ? 4.680 10.027 7.155 1.00 42.75 516 PHE A N 1
ATOM 3961 C CA . PHE A 1 516 ? 3.235 10.050 6.843 1.00 42.75 516 PHE A CA 1
ATOM 3962 C C . PHE A 1 516 ? 2.706 11.464 6.551 1.00 42.75 516 PHE A C 1
ATOM 3964 O O . PHE A 1 516 ? 1.960 12.048 7.329 1.00 42.75 516 PHE A O 1
ATOM 3971 N N . ARG A 1 517 ? 3.091 12.032 5.402 1.00 53.81 517 ARG A N 1
ATOM 3972 C CA . ARG A 1 517 ? 2.816 13.441 5.039 1.00 53.81 517 ARG A CA 1
ATOM 3973 C C . ARG A 1 517 ? 1.443 13.700 4.391 1.00 53.81 517 ARG A C 1
ATOM 3975 O O . ARG A 1 517 ? 1.099 14.863 4.174 1.00 53.81 517 ARG A O 1
ATOM 3982 N N . SER A 1 518 ? 0.675 12.648 4.085 1.00 58.88 518 SER A N 1
ATOM 3983 C CA . SER A 1 518 ? -0.509 12.695 3.203 1.00 58.88 518 SER A CA 1
ATOM 3984 C C . SER A 1 518 ? -1.850 12.392 3.881 1.00 58.88 518 SER A C 1
ATOM 3986 O O . SER A 1 518 ? -2.903 12.377 3.240 1.00 58.88 518 SER A O 1
ATOM 3988 N N . SER A 1 519 ? -1.853 12.155 5.193 1.00 71.25 519 SER A N 1
ATOM 3989 C CA . SER A 1 519 ? -3.076 11.856 5.933 1.00 71.25 519 SER A CA 1
ATOM 3990 C C . SER A 1 519 ? -3.002 12.378 7.362 1.00 71.25 519 SER A C 1
ATOM 3992 O O . SER A 1 519 ? -2.045 12.092 8.072 1.00 71.25 519 SER A O 1
ATOM 3994 N N . TYR A 1 520 ? -4.027 13.108 7.790 1.00 78.00 520 TYR A N 1
ATOM 3995 C CA . TYR A 1 520 ? -4.157 13.688 9.120 1.00 78.00 520 TYR A CA 1
ATOM 3996 C C . TYR A 1 520 ? -5.317 13.035 9.875 1.00 78.00 520 TYR A C 1
ATOM 3998 O O . TYR A 1 520 ? -6.426 12.955 9.352 1.00 78.00 520 TYR A O 1
ATOM 4006 N N . ARG A 1 521 ? -5.108 12.571 11.110 1.00 74.56 521 ARG A N 1
ATOM 4007 C CA . ARG A 1 521 ? -6.197 12.002 11.917 1.00 74.56 521 ARG A CA 1
ATOM 4008 C C . ARG A 1 521 ? -6.902 13.095 12.713 1.00 74.56 521 ARG A C 1
ATOM 4010 O O . ARG A 1 521 ? -6.273 13.765 13.523 1.00 74.56 521 ARG A O 1
ATOM 4017 N N . ILE A 1 522 ? -8.211 13.223 12.509 1.00 81.06 522 ILE A N 1
ATOM 4018 C CA . ILE A 1 522 ? -9.054 14.224 13.171 1.00 81.06 522 ILE A CA 1
ATOM 4019 C C . ILE A 1 522 ? -9.062 13.959 14.676 1.00 81.06 522 ILE A C 1
ATOM 4021 O O . ILE A 1 522 ? -9.441 12.869 15.130 1.00 81.06 522 ILE A O 1
ATOM 4025 N N . ARG A 1 523 ? -8.650 14.966 15.442 1.00 81.19 523 ARG A N 1
ATOM 4026 C CA . ARG A 1 523 ? -8.581 14.921 16.900 1.00 81.19 523 ARG A CA 1
ATOM 4027 C C . ARG A 1 523 ? -9.869 15.443 17.527 1.00 81.19 523 ARG A C 1
ATOM 4029 O O . ARG A 1 523 ? -10.797 15.849 16.834 1.00 81.19 523 ARG A O 1
ATOM 4036 N N . GLU A 1 524 ? -9.962 15.369 18.848 1.00 81.25 524 GLU A N 1
ATOM 4037 C CA . GLU A 1 524 ? -11.154 15.850 19.553 1.00 81.25 524 GLU A CA 1
ATOM 4038 C C . GLU A 1 524 ? -11.243 17.377 19.509 1.00 81.25 524 GLU A C 1
ATOM 4040 O O . GLU A 1 524 ? -12.309 17.921 19.244 1.00 81.25 524 GLU A O 1
ATOM 4045 N N . GLU A 1 525 ? -10.107 18.058 19.649 1.00 82.12 525 GLU A N 1
ATOM 4046 C CA . GLU A 1 525 ? -9.990 19.514 19.560 1.00 82.12 525 GLU A CA 1
ATOM 4047 C C . GLU A 1 525 ? -10.301 20.087 18.166 1.00 82.12 525 GLU A C 1
ATOM 4049 O O . GLU A 1 525 ? -10.521 21.289 18.033 1.00 82.12 525 GLU A O 1
ATOM 4054 N N . ASP A 1 526 ? -10.342 19.239 17.135 1.00 84.62 526 ASP A N 1
ATOM 4055 C CA . ASP A 1 526 ? -10.643 19.637 15.754 1.00 84.62 526 ASP A CA 1
ATOM 4056 C C . ASP A 1 526 ? -12.141 19.680 15.466 1.00 84.62 526 ASP A C 1
ATOM 4058 O O . ASP A 1 526 ? -12.572 20.216 14.441 1.00 84.62 526 ASP A O 1
ATOM 4062 N N . VAL A 1 527 ? -12.948 19.080 16.344 1.00 87.62 527 VAL A N 1
ATOM 4063 C CA . VAL A 1 527 ? -14.378 18.909 16.125 1.00 87.62 527 VAL A CA 1
ATOM 4064 C C . VAL A 1 527 ? -15.159 19.945 16.928 1.00 87.62 527 VAL A C 1
ATOM 4066 O O . VAL A 1 527 ? -15.196 19.908 18.154 1.00 87.62 527 VAL A O 1
ATOM 4069 N N . LEU A 1 528 ? -15.837 20.859 16.230 1.00 85.12 528 LEU A N 1
ATOM 4070 C CA . LEU A 1 528 ? -16.779 21.791 16.849 1.00 85.12 528 LEU A CA 1
ATOM 4071 C C . LEU A 1 528 ? -18.051 21.065 17.317 1.00 85.12 528 LEU A C 1
ATOM 4073 O O . LEU A 1 528 ? -18.612 20.240 16.591 1.00 85.12 528 LEU A O 1
ATOM 4077 N N . ASP A 1 529 ? -18.563 21.429 18.497 1.00 83.50 529 ASP A N 1
ATOM 4078 C CA . ASP A 1 529 ? -19.887 20.986 18.947 1.00 83.50 529 ASP A CA 1
ATOM 4079 C C . ASP A 1 529 ? -20.993 21.713 18.160 1.00 83.50 529 ASP A C 1
ATOM 4081 O O . ASP A 1 529 ? -21.330 22.869 18.416 1.00 83.50 529 ASP A O 1
ATOM 4085 N N . LEU A 1 530 ? -21.572 21.009 17.185 1.00 82.69 530 LEU A N 1
ATOM 4086 C CA . LEU A 1 530 ? -22.671 21.491 16.343 1.00 82.69 530 LEU A CA 1
ATOM 4087 C C . LEU A 1 530 ? -24.050 21.026 16.831 1.00 82.69 530 LEU A C 1
ATOM 4089 O O . LEU A 1 530 ? -25.033 21.102 16.091 1.00 82.69 530 LEU A O 1
ATOM 4093 N N . SER A 1 531 ? -24.161 20.542 18.073 1.00 80.94 531 SER A N 1
ATOM 4094 C CA . SER A 1 531 ? -25.425 20.023 18.610 1.00 80.94 531 SER A CA 1
ATOM 4095 C C . SER A 1 531 ? -26.510 21.095 18.736 1.00 80.94 531 SER A C 1
ATOM 4097 O O . SER A 1 531 ? -27.700 20.776 18.739 1.00 80.94 531 SER A O 1
ATOM 4099 N N . PHE A 1 532 ? -26.135 22.375 18.776 1.00 83.94 532 PHE A N 1
ATOM 4100 C CA . PHE A 1 532 ? -27.088 23.483 18.779 1.00 83.94 532 PHE A CA 1
ATOM 4101 C C . PHE A 1 532 ? -27.919 23.554 17.486 1.00 83.94 532 PHE A C 1
ATOM 4103 O O . PHE A 1 532 ? -29.064 24.004 17.534 1.00 83.94 532 PHE A O 1
ATOM 4110 N N . LEU A 1 533 ? -27.390 23.071 16.353 1.00 82.56 533 LEU A N 1
ATOM 4111 C CA . LEU A 1 533 ? -28.132 23.016 15.090 1.00 82.56 533 LEU A CA 1
ATOM 4112 C C . LEU A 1 533 ? -29.265 21.988 15.158 1.00 82.56 533 LEU A C 1
ATOM 4114 O O . LEU A 1 533 ? -30.368 22.261 14.692 1.00 82.56 533 LEU A O 1
ATOM 4118 N N . ASP A 1 534 ? -29.024 20.848 15.811 1.00 78.69 534 ASP A N 1
ATOM 4119 C CA . ASP A 1 534 ? -30.040 19.807 16.010 1.00 78.69 534 ASP A CA 1
ATOM 4120 C C . ASP A 1 534 ? -31.100 20.214 17.041 1.00 78.69 534 ASP A C 1
ATOM 4122 O O . ASP A 1 534 ? -32.251 19.783 16.958 1.00 78.69 534 ASP A O 1
ATOM 4126 N N . ARG A 1 535 ? -30.731 21.047 18.022 1.00 85.19 535 ARG A N 1
ATOM 4127 C CA . ARG A 1 535 ? -31.655 21.557 19.050 1.00 85.19 535 ARG A CA 1
ATOM 4128 C C . ARG A 1 535 ? -32.519 22.721 18.558 1.00 85.19 535 ARG A C 1
ATOM 4130 O O . ARG A 1 535 ? -33.467 23.097 19.242 1.00 85.19 535 ARG A O 1
ATOM 4137 N N . ASN A 1 536 ? -32.214 23.307 17.400 1.00 88.75 536 ASN A N 1
ATOM 4138 C CA . ASN A 1 536 ? -32.948 24.457 16.891 1.00 88.75 536 ASN A CA 1
ATOM 4139 C C . ASN A 1 536 ? -34.340 24.044 16.378 1.00 88.75 536 ASN A C 1
ATOM 4141 O O . ASN A 1 536 ? -34.479 23.386 15.345 1.00 88.75 536 ASN A O 1
ATOM 4145 N N . GLU A 1 537 ? -35.391 24.469 17.082 1.00 87.50 537 GLU A N 1
ATOM 4146 C CA . GLU A 1 537 ? -36.771 24.118 16.728 1.00 87.50 537 GLU A CA 1
ATOM 4147 C C . GLU A 1 537 ? -37.183 24.595 15.333 1.00 87.50 537 GLU A C 1
ATOM 4149 O O . GLU A 1 537 ? -37.902 23.881 14.633 1.00 87.50 537 GLU A O 1
ATOM 4154 N N . ARG A 1 538 ? -36.733 25.784 14.906 1.00 88.56 538 ARG A N 1
ATOM 4155 C CA . ARG A 1 538 ? -37.065 26.328 13.584 1.00 88.56 538 ARG A CA 1
ATOM 4156 C C . ARG A 1 538 ? -36.509 25.411 12.499 1.00 88.56 538 ARG A C 1
ATOM 4158 O O . ARG A 1 538 ? -37.271 24.969 11.647 1.00 88.56 538 ARG A O 1
ATOM 4165 N N . LEU A 1 539 ? -35.224 25.063 12.567 1.00 86.44 539 LEU A N 1
ATOM 4166 C CA . LEU A 1 539 ? -34.591 24.163 11.596 1.00 86.44 539 LEU A CA 1
ATOM 4167 C C . LEU A 1 539 ? -35.252 22.783 11.569 1.00 86.44 539 LEU A C 1
ATOM 4169 O O . LEU A 1 539 ? -35.485 22.240 10.490 1.00 86.44 539 LEU A O 1
ATOM 4173 N N . ASN A 1 540 ? -35.633 22.252 12.733 1.00 86.12 540 ASN A N 1
ATOM 4174 C CA . ASN A 1 540 ? -36.351 20.983 12.815 1.00 86.12 540 ASN A CA 1
ATOM 4175 C C . ASN A 1 540 ? -37.712 21.034 12.100 1.00 86.12 540 ASN A C 1
ATOM 4177 O O . ASN A 1 540 ? -38.013 20.132 11.319 1.00 86.12 540 ASN A O 1
ATOM 4181 N N . ARG A 1 541 ? -38.492 22.112 12.267 1.00 87.44 541 ARG A N 1
ATOM 4182 C CA . ARG A 1 541 ? -39.777 22.280 11.558 1.00 87.44 541 ARG A CA 1
ATOM 4183 C C . ARG A 1 541 ? -39.604 22.308 10.039 1.00 87.44 541 ARG A C 1
ATOM 4185 O O . ARG A 1 541 ? -40.366 21.648 9.332 1.00 87.44 541 ARG A O 1
ATOM 4192 N N . TYR A 1 542 ? -38.607 23.038 9.536 1.00 86.25 542 TYR A N 1
ATOM 4193 C CA . TYR A 1 542 ? -38.318 23.091 8.097 1.00 86.25 542 TYR A CA 1
ATOM 4194 C C . TYR A 1 542 ? -37.801 21.758 7.559 1.00 86.25 542 TYR A C 1
ATOM 4196 O O . TYR A 1 542 ? -38.199 21.352 6.471 1.00 86.25 542 TYR A O 1
ATOM 4204 N N . ARG A 1 543 ? -36.990 21.031 8.334 1.00 85.69 543 ARG A N 1
ATOM 4205 C CA . ARG A 1 543 ? -36.535 19.682 7.979 1.00 85.69 543 ARG A CA 1
ATOM 4206 C C . ARG A 1 543 ? -37.702 18.704 7.855 1.00 85.69 543 ARG A C 1
ATOM 4208 O O . ARG A 1 543 ? -37.760 17.943 6.891 1.00 85.69 543 ARG A O 1
ATOM 4215 N N . ASP A 1 544 ? -38.647 18.745 8.789 1.00 85.94 544 ASP A N 1
ATOM 4216 C CA . ASP A 1 544 ? -39.841 17.896 8.739 1.00 85.94 544 ASP A CA 1
ATOM 4217 C C . ASP A 1 544 ? -40.737 18.258 7.549 1.00 85.94 544 ASP A C 1
ATOM 4219 O O . ASP A 1 544 ? -41.311 17.383 6.900 1.00 85.94 544 ASP A O 1
ATOM 4223 N N . LEU A 1 545 ? -40.839 19.549 7.227 1.00 84.00 545 LEU A N 1
ATOM 4224 C CA . LEU A 1 545 ? -41.568 20.028 6.058 1.00 84.00 545 LEU A CA 1
ATOM 4225 C C . LEU A 1 545 ? -40.903 19.555 4.757 1.00 84.00 545 LEU A C 1
ATOM 4227 O O . LEU A 1 545 ? -41.574 18.949 3.920 1.00 84.00 545 LEU A O 1
ATOM 4231 N N . ALA A 1 546 ? -39.591 19.749 4.621 1.00 81.75 546 ALA A N 1
ATOM 4232 C CA . ALA A 1 546 ? -38.801 19.269 3.493 1.00 81.75 546 ALA A CA 1
ATOM 4233 C C . ALA A 1 546 ? -38.952 17.751 3.309 1.00 81.75 546 ALA A C 1
ATOM 4235 O O . ALA A 1 546 ? -39.194 17.291 2.194 1.00 81.75 546 ALA A O 1
ATOM 4236 N N . ARG A 1 547 ? -38.912 16.974 4.402 1.00 82.38 547 ARG A N 1
ATOM 4237 C CA . ARG A 1 547 ? -39.129 15.521 4.367 1.00 82.38 547 ARG A CA 1
ATOM 4238 C C . ARG A 1 547 ? -40.513 15.164 3.822 1.00 82.38 547 ARG A C 1
ATOM 4240 O O . ARG A 1 547 ? -40.592 14.347 2.913 1.00 82.38 547 ARG A O 1
ATOM 4247 N N . ARG A 1 548 ? -41.583 15.820 4.287 1.00 82.94 548 ARG A N 1
ATOM 4248 C CA . ARG A 1 548 ? -42.947 15.595 3.763 1.00 82.94 548 ARG A CA 1
ATOM 4249 C C . ARG A 1 548 ? -43.068 15.908 2.268 1.00 82.94 548 ARG A C 1
ATOM 4251 O O . ARG A 1 548 ? -43.803 15.231 1.554 1.00 82.94 548 ARG A O 1
ATOM 4258 N N . VAL A 1 549 ? -42.373 16.939 1.784 1.00 80.25 549 VAL A N 1
ATOM 4259 C CA . VAL A 1 549 ? -42.361 17.300 0.355 1.00 80.25 549 VAL A CA 1
ATOM 4260 C C . VAL A 1 549 ? -41.591 16.261 -0.466 1.00 80.25 549 VAL A C 1
ATOM 4262 O O . VAL A 1 549 ? -42.067 15.833 -1.518 1.00 80.25 549 VAL A O 1
ATOM 4265 N N . VAL A 1 550 ? -40.446 15.796 0.037 1.00 81.88 550 VAL A N 1
ATOM 4266 C CA . VAL A 1 550 ? -39.636 14.745 -0.596 1.00 81.88 550 VAL A CA 1
ATOM 4267 C C . VAL A 1 550 ? -40.356 13.392 -0.605 1.00 81.88 550 VAL A C 1
ATOM 4269 O O . VAL A 1 550 ? -40.296 12.685 -1.606 1.00 81.88 550 VAL A O 1
ATOM 4272 N N . GLU A 1 551 ? -41.097 13.044 0.449 1.00 82.56 551 GLU A N 1
ATOM 4273 C CA . GLU A 1 551 ? -41.930 11.831 0.493 1.00 82.56 551 GLU A CA 1
ATOM 4274 C C . GLU A 1 551 ? -43.002 11.829 -0.606 1.00 82.56 551 GLU A C 1
ATOM 4276 O O . GLU A 1 551 ? -43.303 10.786 -1.183 1.00 82.56 551 GLU A O 1
ATOM 4281 N N . ARG A 1 552 ? -43.546 13.004 -0.948 1.00 82.31 552 ARG A N 1
ATOM 4282 C CA . ARG A 1 552 ? -44.504 13.156 -2.054 1.00 82.31 552 ARG A CA 1
ATOM 4283 C C . ARG A 1 552 ? -43.833 13.117 -3.426 1.00 82.31 552 ARG A C 1
ATOM 4285 O O . ARG A 1 552 ? -44.466 12.712 -4.399 1.00 82.31 552 ARG A O 1
ATOM 4292 N N . ASN A 1 553 ? -42.575 13.546 -3.527 1.00 80.94 553 ASN A N 1
ATOM 4293 C CA . ASN A 1 553 ? -41.808 13.520 -4.767 1.00 80.94 553 ASN A CA 1
ATOM 4294 C C . ASN A 1 553 ? -40.323 13.246 -4.496 1.00 80.94 553 ASN A C 1
ATOM 4296 O O . ASN A 1 553 ? -39.524 14.165 -4.307 1.00 80.94 553 ASN A O 1
ATOM 4300 N N . PHE A 1 554 ? -39.945 11.967 -4.566 1.00 80.25 554 PHE A N 1
ATOM 4301 C CA . PHE A 1 554 ? -38.584 11.505 -4.281 1.00 80.25 554 PHE A CA 1
ATOM 4302 C C . PHE A 1 554 ? -37.509 12.194 -5.141 1.00 80.25 554 PHE A C 1
ATOM 4304 O O . PHE A 1 554 ? -36.376 12.363 -4.701 1.00 80.25 554 PHE A O 1
ATOM 4311 N N . ARG A 1 555 ? -37.852 12.673 -6.348 1.00 79.62 555 ARG A N 1
ATOM 4312 C CA . ARG A 1 555 ? -36.904 13.383 -7.229 1.00 79.62 555 ARG A CA 1
ATOM 4313 C C . ARG A 1 555 ? -36.458 14.737 -6.676 1.00 79.62 555 ARG A C 1
ATOM 4315 O O . ARG A 1 555 ? -35.453 15.272 -7.139 1.00 79.62 555 ARG A O 1
ATOM 4322 N N . LEU A 1 556 ? -37.195 15.305 -5.720 1.00 79.56 556 LEU A N 1
ATOM 4323 C CA . LEU A 1 556 ? -36.802 16.544 -5.052 1.00 79.56 556 LEU A CA 1
ATOM 4324 C C . LEU A 1 556 ? -35.660 16.317 -4.057 1.00 79.56 556 LEU A C 1
ATOM 4326 O O . LEU A 1 556 ? -34.894 17.245 -3.841 1.00 79.56 556 LEU A O 1
ATOM 4330 N N . ALA A 1 557 ? -35.462 15.094 -3.543 1.00 76.62 557 ALA A N 1
ATOM 4331 C CA . ALA A 1 557 ? -34.381 14.780 -2.601 1.00 76.62 557 ALA A CA 1
ATOM 4332 C C . ALA A 1 557 ? -32.986 15.146 -3.135 1.00 76.62 557 ALA A C 1
ATOM 4334 O O . ALA A 1 557 ? -32.101 15.513 -2.372 1.00 76.62 557 ALA A O 1
ATOM 4335 N N . SER A 1 558 ? -32.783 15.053 -4.452 1.00 77.31 558 SER A N 1
ATOM 4336 C CA . SER A 1 558 ? -31.503 15.331 -5.108 1.00 77.31 558 SER A CA 1
ATOM 4337 C C . SER A 1 558 ? -31.386 16.752 -5.674 1.00 77.31 558 SER A C 1
ATOM 4339 O O . SER A 1 558 ? -30.394 17.051 -6.336 1.00 77.31 558 SER A O 1
ATOM 4341 N N . ARG A 1 559 ? -32.382 17.630 -5.474 1.00 81.00 559 ARG A N 1
ATOM 4342 C CA . ARG A 1 559 ? -32.382 19.008 -5.998 1.00 81.00 559 ARG A CA 1
ATOM 4343 C C . ARG A 1 559 ? -32.298 20.034 -4.856 1.00 81.00 559 ARG A C 1
ATOM 4345 O O . ARG A 1 559 ? -32.994 19.862 -3.856 1.00 81.00 559 ARG A O 1
ATOM 4352 N N . PRO A 1 560 ? -31.503 21.112 -4.996 1.00 78.81 560 PRO A N 1
ATOM 4353 C CA . PRO A 1 560 ? -31.592 22.263 -4.099 1.00 78.81 560 PRO A CA 1
ATOM 4354 C C . PRO A 1 560 ? -33.003 22.861 -4.108 1.00 78.81 560 PRO A C 1
ATOM 4356 O O . PRO A 1 560 ? -33.627 22.870 -5.174 1.00 78.81 560 PRO A O 1
ATOM 4359 N N . PRO A 1 561 ? -33.524 23.344 -2.967 1.00 81.06 561 PRO A N 1
ATOM 4360 C CA . PRO A 1 561 ? -32.910 23.393 -1.626 1.00 81.06 561 PRO A CA 1
ATOM 4361 C C . PRO A 1 561 ? -33.076 22.107 -0.780 1.00 81.06 561 PRO A C 1
ATOM 4363 O O . PRO A 1 561 ? -32.526 22.002 0.313 1.00 81.06 561 PRO A O 1
ATOM 4366 N N . PHE A 1 562 ? -33.838 21.110 -1.244 1.00 82.06 562 PHE A N 1
ATOM 4367 C CA . PHE A 1 562 ? -34.207 19.928 -0.444 1.00 82.06 562 PHE A CA 1
ATOM 4368 C C . PHE A 1 562 ? -33.051 18.947 -0.199 1.00 82.06 562 PHE A C 1
ATOM 4370 O O . PHE A 1 562 ? -33.046 18.240 0.810 1.00 82.06 562 PHE A O 1
ATOM 4377 N N . ASN A 1 563 ? -32.055 18.919 -1.085 1.00 79.88 563 ASN A N 1
ATOM 4378 C CA . ASN A 1 563 ? -30.845 18.110 -0.915 1.00 79.88 563 ASN A CA 1
ATOM 4379 C C . ASN A 1 563 ? -30.019 18.495 0.328 1.00 79.88 563 ASN A C 1
ATOM 4381 O O . ASN A 1 563 ? -29.296 17.650 0.853 1.00 79.88 563 ASN A O 1
ATOM 4385 N N . GLU A 1 564 ? -30.142 19.729 0.825 1.00 79.06 564 GLU A N 1
ATOM 4386 C CA . GLU A 1 564 ? -29.460 20.201 2.039 1.00 79.06 564 GLU A CA 1
ATOM 4387 C C . GLU A 1 564 ? -30.085 19.656 3.330 1.00 79.06 564 GLU A C 1
ATOM 4389 O O . GLU A 1 564 ? -29.448 19.690 4.378 1.00 79.06 564 GLU A O 1
ATOM 4394 N N . PHE A 1 565 ? -31.302 19.108 3.256 1.00 77.69 565 PHE A N 1
ATOM 4395 C CA . PHE A 1 565 ? -31.995 18.455 4.375 1.00 77.69 565 PHE A CA 1
ATOM 4396 C C . PHE A 1 565 ? -32.003 16.922 4.267 1.00 77.69 565 PHE A C 1
ATOM 4398 O O . PHE A 1 565 ? -32.406 16.226 5.207 1.00 77.69 565 PHE A O 1
ATOM 4405 N N . ALA A 1 566 ? -31.574 16.376 3.125 1.00 68.44 566 ALA A N 1
ATOM 4406 C CA . ALA A 1 566 ? -31.463 14.939 2.906 1.00 68.44 566 ALA A CA 1
ATOM 4407 C C . ALA A 1 566 ? -30.349 14.326 3.778 1.00 68.44 566 ALA A C 1
ATOM 4409 O O . ALA A 1 566 ? -29.412 15.005 4.192 1.00 68.44 566 ALA A O 1
ATOM 4410 N N . ASP A 1 567 ? -30.466 13.036 4.103 1.00 65.88 567 ASP A N 1
ATOM 4411 C CA . ASP A 1 567 ? -29.496 12.268 4.906 1.00 65.88 567 ASP A CA 1
ATOM 4412 C C . ASP A 1 567 ? -29.172 12.829 6.306 1.00 65.88 567 ASP A C 1
ATOM 4414 O O . ASP A 1 567 ? -28.205 12.409 6.943 1.00 65.88 567 ASP A O 1
ATOM 4418 N N . GLY A 1 568 ? -30.005 13.730 6.840 1.00 68.06 568 GLY A N 1
ATOM 4419 C CA . GLY A 1 568 ? -29.799 14.349 8.153 1.00 68.06 568 GLY A CA 1
ATOM 4420 C C . GLY A 1 568 ? -28.767 15.479 8.160 1.00 68.06 568 GLY A C 1
ATOM 4421 O O . GLY A 1 568 ? -28.195 15.755 9.215 1.00 68.06 568 GLY A O 1
ATOM 4422 N N . ARG A 1 569 ? -28.540 16.097 6.998 1.00 76.69 569 ARG A N 1
ATOM 4423 C CA . ARG A 1 569 ? -27.762 17.327 6.832 1.00 76.69 569 ARG A CA 1
ATOM 4424 C C . ARG A 1 569 ? -28.545 18.549 7.307 1.00 76.69 569 ARG A C 1
ATOM 4426 O O . ARG A 1 569 ? -29.778 18.525 7.384 1.00 76.69 569 ARG A O 1
ATOM 4433 N N . VAL A 1 570 ? -27.811 19.606 7.630 1.00 82.06 570 VAL A N 1
ATOM 4434 C CA . VAL A 1 570 ? -28.354 20.931 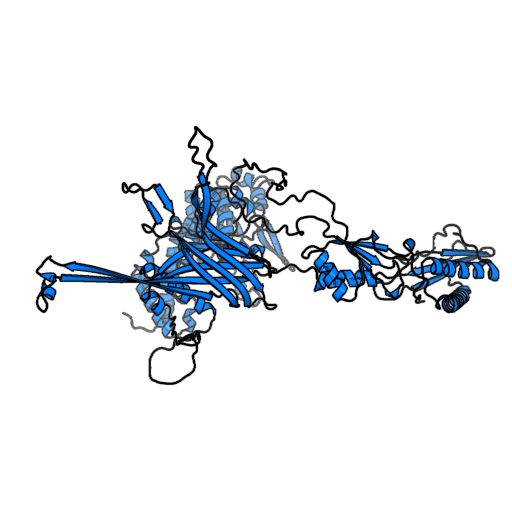7.937 1.00 82.06 570 VAL A CA 1
ATOM 4435 C C . VAL A 1 570 ? -27.802 21.942 6.924 1.00 82.06 570 VAL A C 1
ATOM 4437 O O . VAL A 1 570 ? -26.602 21.907 6.638 1.00 82.06 570 VAL A O 1
ATOM 4440 N N . PRO A 1 571 ? -28.623 22.871 6.398 1.00 83.56 571 PRO A N 1
ATOM 4441 C CA . PRO A 1 571 ? -28.123 23.988 5.599 1.00 83.56 571 PRO A CA 1
ATOM 4442 C C . PRO A 1 571 ? -26.979 24.719 6.310 1.00 83.56 571 PRO A C 1
ATOM 4444 O O . PRO A 1 571 ? -26.976 24.846 7.535 1.00 83.56 571 PRO A O 1
ATOM 4447 N N . GLY A 1 572 ? -25.975 25.163 5.561 1.00 81.50 572 GLY A N 1
ATOM 4448 C CA . GLY A 1 572 ? -24.795 25.832 6.112 1.00 81.50 572 GLY A CA 1
ATOM 4449 C C . GLY A 1 572 ? -23.822 24.948 6.910 1.00 81.50 572 GLY A C 1
ATOM 4450 O O . GLY A 1 572 ? -22.749 25.436 7.266 1.00 81.50 572 GLY A O 1
ATOM 4451 N N . GLU A 1 573 ? -24.110 23.659 7.159 1.00 85.00 573 GLU A N 1
ATOM 4452 C CA . GLU A 1 573 ? -23.196 22.781 7.912 1.00 85.00 573 GLU A CA 1
ATOM 4453 C C . GLU A 1 573 ? -21.844 22.604 7.210 1.00 85.00 573 GLU A C 1
ATOM 4455 O O . GLU A 1 573 ? -20.812 22.516 7.872 1.00 85.00 573 GLU A O 1
ATOM 4460 N N . SER A 1 574 ? -21.831 22.595 5.873 1.00 84.06 574 SER A N 1
ATOM 4461 C CA . SER A 1 574 ? -20.608 22.423 5.088 1.00 84.06 574 SER A CA 1
ATOM 4462 C C . SER A 1 574 ? -19.614 23.549 5.356 1.00 84.06 574 SER A C 1
ATOM 4464 O O . SER A 1 574 ? -18.429 23.283 5.494 1.00 84.06 574 SER A O 1
ATOM 4466 N N . ILE A 1 575 ? -20.090 24.786 5.528 1.00 88.94 575 ILE A N 1
ATOM 4467 C CA . ILE A 1 575 ? -19.253 25.959 5.829 1.00 88.94 575 ILE A CA 1
ATOM 4468 C C . ILE A 1 575 ? -18.599 25.812 7.213 1.00 88.94 575 ILE A C 1
ATOM 4470 O O . ILE A 1 575 ? -17.443 26.188 7.407 1.00 88.94 575 ILE A O 1
ATOM 4474 N N . LEU A 1 576 ? -19.313 25.221 8.176 1.00 89.38 576 LEU A N 1
ATOM 4475 C CA . LEU A 1 576 ? -18.775 24.948 9.512 1.00 89.38 576 LEU A CA 1
ATOM 4476 C C . LEU A 1 576 ? -17.731 23.823 9.486 1.00 89.38 576 LEU A C 1
ATOM 4478 O O . LEU A 1 576 ? -16.701 23.934 10.147 1.00 89.38 576 LEU A O 1
ATOM 4482 N N . VAL A 1 577 ? -17.949 22.775 8.688 1.00 89.19 577 VAL A N 1
ATOM 4483 C CA . VAL A 1 577 ? -16.961 21.696 8.516 1.00 89.19 577 VAL A CA 1
ATOM 4484 C C . VAL A 1 577 ? -15.728 22.188 7.751 1.00 89.19 577 VAL A C 1
ATOM 4486 O O . VAL A 1 577 ? -14.603 21.860 8.120 1.00 89.19 577 VAL A O 1
ATOM 4489 N N . GLU A 1 578 ? -15.903 23.041 6.740 1.00 89.94 578 GLU A N 1
ATOM 4490 C CA . GLU A 1 578 ? -14.795 23.734 6.072 1.00 89.94 578 GLU A CA 1
ATOM 4491 C C . GLU A 1 578 ? -13.966 24.549 7.068 1.00 89.94 578 GLU A C 1
ATOM 4493 O O . GLU A 1 578 ? -12.736 24.543 6.996 1.00 89.94 578 GLU A O 1
ATOM 4498 N N . ARG A 1 579 ? -14.618 25.196 8.046 1.00 91.19 579 ARG A N 1
ATOM 4499 C CA . ARG A 1 579 ? -13.915 25.892 9.126 1.00 91.19 579 ARG A CA 1
ATOM 4500 C C . ARG A 1 579 ? -13.122 24.935 10.018 1.00 91.19 579 ARG A C 1
ATOM 4502 O O . ARG A 1 579 ? -11.989 25.255 10.363 1.00 91.19 579 ARG A O 1
ATOM 4509 N N . MET A 1 580 ? -13.680 23.779 10.370 1.00 91.38 580 MET A N 1
ATOM 4510 C CA . MET A 1 580 ? -12.973 22.762 11.161 1.00 91.38 580 MET A CA 1
ATOM 4511 C C . MET A 1 580 ? -11.711 22.275 10.435 1.00 91.38 580 MET A C 1
ATOM 4513 O O . MET A 1 580 ? -10.631 22.245 11.019 1.00 91.38 580 MET A O 1
ATOM 4517 N N . ILE A 1 581 ? -11.809 21.999 9.129 1.00 91.44 581 ILE A N 1
ATOM 4518 C CA . ILE A 1 581 ? -10.649 21.643 8.295 1.00 91.44 581 ILE A CA 1
ATOM 4519 C C . ILE A 1 581 ? -9.642 22.797 8.227 1.00 91.44 581 ILE A C 1
ATOM 4521 O O . ILE A 1 581 ? -8.434 22.576 8.305 1.00 91.44 581 ILE A O 1
ATOM 4525 N N . TYR A 1 582 ? -10.119 24.036 8.098 1.00 91.81 582 TYR A N 1
ATOM 4526 C CA . TYR A 1 582 ? -9.252 25.209 8.078 1.00 91.81 582 TYR A CA 1
ATOM 4527 C C . TYR A 1 582 ? -8.454 25.374 9.377 1.00 91.81 582 TYR A C 1
ATOM 4529 O O . TYR A 1 582 ? -7.277 25.708 9.303 1.00 91.81 582 TYR A O 1
ATOM 4537 N N . GLU A 1 583 ? -9.042 25.126 10.552 1.00 90.44 583 GLU A N 1
ATOM 4538 C CA . GLU A 1 583 ? -8.306 25.190 11.826 1.00 90.44 583 GLU A CA 1
ATOM 4539 C C . GLU A 1 583 ? -7.205 24.126 11.907 1.00 90.44 583 GLU A C 1
ATOM 4541 O O . GLU A 1 583 ? -6.099 24.427 12.359 1.00 90.44 583 GLU A O 1
ATOM 4546 N N . VAL A 1 584 ? -7.456 22.919 11.383 1.00 89.06 584 VAL A N 1
ATOM 4547 C CA . VAL A 1 584 ? -6.424 21.876 11.255 1.00 89.06 584 VAL A CA 1
ATOM 4548 C C . VAL A 1 584 ? -5.270 22.370 10.381 1.00 89.06 584 VAL A C 1
ATOM 4550 O O . VAL A 1 584 ? -4.113 22.332 10.800 1.00 89.06 584 VAL A O 1
ATOM 4553 N N . VAL A 1 585 ? -5.575 22.882 9.184 1.00 89.50 585 VAL A N 1
ATOM 4554 C CA . VAL A 1 585 ? -4.573 23.421 8.249 1.00 89.50 585 VAL A CA 1
ATOM 4555 C C . VAL A 1 585 ? -3.806 24.585 8.867 1.00 89.50 585 VAL A C 1
ATOM 4557 O O . VAL A 1 585 ? -2.582 24.649 8.766 1.00 89.50 585 VAL A O 1
ATOM 4560 N N . LYS A 1 586 ? -4.517 25.505 9.520 1.00 89.75 586 LYS A N 1
ATOM 4561 C CA . LYS A 1 586 ? -3.936 26.666 10.183 1.00 89.75 586 LYS A CA 1
ATOM 4562 C C . LYS A 1 586 ? -2.946 26.221 11.251 1.00 89.75 586 LYS A C 1
ATOM 4564 O O . LYS A 1 586 ? -1.799 26.646 11.184 1.00 89.75 586 LYS A O 1
ATOM 4569 N N . ARG A 1 587 ? -3.343 25.314 12.147 1.00 86.94 587 ARG A N 1
ATOM 4570 C CA . ARG A 1 587 ? -2.467 24.779 13.196 1.00 86.94 587 ARG A CA 1
ATOM 4571 C C . ARG A 1 587 ? -1.215 24.119 12.618 1.00 86.94 587 ARG A C 1
ATOM 4573 O O . ARG A 1 587 ? -0.127 24.418 13.092 1.00 86.94 587 ARG A O 1
ATOM 4580 N N . LEU A 1 588 ? -1.359 23.283 11.586 1.00 83.12 588 LEU A N 1
ATOM 4581 C CA . LEU A 1 588 ? -0.222 22.628 10.922 1.00 83.12 588 LEU A CA 1
ATOM 4582 C C . LEU A 1 588 ? 0.737 23.645 10.286 1.00 83.12 588 LEU A C 1
ATOM 4584 O O . LEU A 1 588 ? 1.952 23.543 10.439 1.00 83.12 588 LEU A O 1
ATOM 4588 N N . SER A 1 589 ? 0.195 24.668 9.625 1.00 83.94 589 SER A N 1
ATOM 4589 C CA . SER A 1 589 ? 1.012 25.732 9.030 1.00 83.94 589 SER A CA 1
ATOM 4590 C C . SER A 1 589 ? 1.630 26.692 10.054 1.00 83.94 589 SER A C 1
ATOM 4592 O O . SER A 1 589 ? 2.668 27.278 9.774 1.00 83.94 589 SER A O 1
ATOM 4594 N N . ASP A 1 590 ? 1.004 26.878 11.221 1.00 83.44 590 ASP A N 1
ATOM 4595 C CA . ASP A 1 590 ? 1.551 27.697 12.309 1.00 83.44 590 ASP A CA 1
ATOM 4596 C C . ASP A 1 590 ? 2.674 26.942 13.051 1.00 83.44 590 ASP A C 1
ATOM 4598 O O . ASP A 1 590 ? 3.602 27.577 13.547 1.00 83.44 590 ASP A O 1
ATOM 4602 N N . SER A 1 591 ? 2.619 25.601 13.113 1.00 78.94 591 SER A N 1
ATOM 4603 C CA . SER A 1 591 ? 3.685 24.776 13.706 1.00 78.94 591 SER A CA 1
ATOM 4604 C C . SER A 1 591 ? 4.942 24.678 12.839 1.00 78.94 591 SER A C 1
ATOM 4606 O O . SER A 1 591 ? 6.044 24.652 13.380 1.00 78.94 591 SER A O 1
ATOM 4608 N N . ASP A 1 592 ? 4.789 24.641 11.513 1.00 76.75 592 ASP A N 1
ATOM 4609 C CA . ASP A 1 592 ? 5.900 24.605 10.560 1.00 76.75 592 ASP A CA 1
ATOM 4610 C C . ASP A 1 592 ? 5.561 25.459 9.322 1.00 76.75 592 ASP A C 1
ATOM 4612 O O . ASP A 1 592 ? 4.768 25.038 8.477 1.00 76.75 592 ASP A O 1
ATOM 4616 N N . PRO A 1 593 ? 6.155 26.658 9.167 1.00 75.19 593 PRO A N 1
ATOM 4617 C CA . PRO A 1 593 ? 5.933 27.495 7.989 1.00 75.19 593 PRO A CA 1
ATOM 4618 C C . PRO A 1 593 ? 6.358 26.821 6.676 1.00 75.19 593 PRO A C 1
ATOM 4620 O O . PRO A 1 593 ? 5.707 27.014 5.646 1.00 75.19 593 PRO A O 1
ATOM 4623 N N . ALA A 1 594 ? 7.397 25.975 6.707 1.00 77.69 594 ALA A N 1
ATOM 4624 C CA . ALA A 1 594 ? 7.867 25.264 5.520 1.00 77.69 594 ALA A CA 1
ATOM 4625 C C . ALA A 1 594 ? 6.846 24.218 5.045 1.00 77.69 594 ALA A C 1
ATOM 4627 O O . ALA A 1 594 ? 6.765 23.927 3.852 1.00 77.69 594 ALA A O 1
ATOM 4628 N N . TRP A 1 595 ? 6.013 23.694 5.949 1.00 80.56 595 TRP A N 1
ATOM 4629 C CA . TRP A 1 595 ? 4.962 22.728 5.626 1.00 80.56 595 TRP A CA 1
ATOM 4630 C C . TRP A 1 595 ? 3.947 23.270 4.609 1.00 80.56 595 TRP A C 1
ATOM 4632 O O . TRP A 1 595 ? 3.484 22.520 3.739 1.00 80.56 595 TRP A O 1
ATOM 4642 N N . LEU A 1 596 ? 3.606 24.563 4.703 1.00 82.69 596 LEU A N 1
ATOM 4643 C CA . LEU A 1 596 ? 2.671 25.225 3.790 1.00 82.69 596 LEU A CA 1
ATOM 4644 C C . LEU A 1 596 ? 3.350 25.596 2.467 1.00 82.69 596 LEU A C 1
ATOM 4646 O O . LEU A 1 596 ? 2.807 25.296 1.402 1.00 82.69 596 LEU A O 1
ATOM 4650 N N . ASP A 1 597 ? 4.545 26.183 2.533 1.00 79.62 597 ASP A N 1
ATOM 4651 C CA . ASP A 1 597 ? 5.282 26.635 1.348 1.00 79.62 597 ASP A CA 1
ATOM 4652 C C . ASP A 1 597 ? 5.713 25.468 0.445 1.00 79.62 597 ASP A C 1
ATOM 4654 O O . ASP A 1 597 ? 5.649 25.574 -0.780 1.00 79.62 597 ASP A O 1
ATOM 4658 N N . ASN A 1 598 ? 6.040 24.308 1.028 1.00 77.69 598 ASN A N 1
ATOM 4659 C CA . ASN A 1 598 ? 6.363 23.085 0.283 1.00 77.69 598 ASN A CA 1
ATOM 4660 C C . ASN A 1 598 ? 5.156 22.470 -0.457 1.00 77.69 598 ASN A C 1
ATOM 4662 O O . ASN A 1 598 ? 5.340 21.622 -1.335 1.00 77.69 598 ASN A O 1
ATOM 4666 N N . ARG A 1 599 ? 3.920 22.857 -0.103 1.00 81.12 599 ARG A N 1
ATOM 4667 C CA . ARG A 1 599 ? 2.679 22.376 -0.745 1.00 81.12 599 ARG A CA 1
ATOM 4668 C C . ARG A 1 599 ? 2.094 23.385 -1.722 1.00 81.12 599 ARG A C 1
ATOM 4670 O O . ARG A 1 599 ? 1.555 22.999 -2.761 1.00 81.12 599 ARG A O 1
ATOM 4677 N N . ILE A 1 600 ? 2.159 24.670 -1.381 1.00 83.38 600 ILE A N 1
ATOM 4678 C CA . ILE A 1 600 ? 1.633 25.763 -2.197 1.00 83.38 600 ILE A CA 1
ATOM 4679 C C . ILE A 1 600 ? 2.644 26.896 -2.184 1.00 83.38 600 ILE A C 1
ATOM 4681 O O . ILE A 1 600 ? 2.666 27.708 -1.264 1.00 83.38 600 ILE A O 1
ATOM 4685 N N . ALA A 1 601 ? 3.440 26.980 -3.243 1.00 82.19 601 ALA A N 1
ATOM 4686 C CA . ALA A 1 601 ? 4.409 28.050 -3.397 1.00 82.19 601 ALA A CA 1
ATOM 4687 C C . ALA A 1 601 ? 3.696 29.372 -3.785 1.00 82.19 601 ALA A C 1
ATOM 4689 O O . ALA A 1 601 ? 2.887 29.364 -4.725 1.00 82.19 601 ALA A O 1
ATOM 4690 N N . PRO A 1 602 ? 3.951 30.504 -3.092 1.00 79.50 602 PRO A N 1
ATOM 4691 C CA . PRO A 1 602 ? 3.294 31.789 -3.373 1.00 79.50 602 PRO A CA 1
ATOM 4692 C C . PRO A 1 602 ? 3.469 32.292 -4.815 1.00 79.50 602 PRO A C 1
ATOM 4694 O O . PRO A 1 602 ? 2.574 32.932 -5.364 1.00 79.50 602 PRO A O 1
ATOM 4697 N N . ASP A 1 603 ? 4.608 31.982 -5.435 1.00 82.00 603 ASP A N 1
ATOM 4698 C CA . ASP A 1 603 ? 4.993 32.343 -6.806 1.00 82.00 603 ASP A CA 1
ATOM 4699 C C . ASP A 1 603 ? 4.274 31.509 -7.881 1.00 82.00 603 ASP A C 1
ATOM 4701 O O . ASP A 1 603 ? 4.328 31.828 -9.065 1.00 82.00 603 ASP A O 1
ATOM 4705 N N . ARG A 1 604 ? 3.565 30.441 -7.495 1.00 82.94 604 ARG A N 1
ATOM 4706 C CA . ARG A 1 604 ? 2.902 29.509 -8.425 1.00 82.94 604 ARG A CA 1
ATOM 4707 C C . ARG A 1 604 ? 1.380 29.596 -8.401 1.00 82.94 604 ARG A C 1
ATOM 4709 O O . ARG A 1 604 ? 0.702 28.664 -8.839 1.00 82.94 604 ARG A O 1
ATOM 4716 N N . ILE A 1 605 ? 0.828 30.701 -7.909 1.00 87.12 605 ILE A N 1
ATOM 4717 C CA . ILE A 1 605 ? -0.615 30.964 -7.920 1.00 87.12 605 ILE A CA 1
ATOM 4718 C C . ILE A 1 605 ? -0.977 31.700 -9.216 1.00 87.12 605 ILE A C 1
ATOM 4720 O O . ILE A 1 605 ? -0.458 32.785 -9.476 1.00 87.12 605 ILE A O 1
ATOM 4724 N N . ILE A 1 606 ? -1.882 31.127 -10.015 1.00 86.81 606 ILE A N 1
ATOM 4725 C CA . ILE A 1 606 ? -2.296 31.675 -11.319 1.00 86.81 606 ILE A CA 1
ATOM 4726 C C . ILE A 1 606 ? -3.794 31.939 -11.406 1.00 86.81 606 ILE A C 1
ATOM 4728 O O . ILE A 1 606 ? -4.589 31.286 -10.735 1.00 86.81 606 ILE A O 1
ATOM 4732 N N . PHE A 1 607 ? -4.191 32.823 -12.315 1.00 84.44 607 PHE A N 1
ATOM 4733 C CA . PHE A 1 607 ? -5.568 32.955 -12.785 1.00 84.44 607 PHE A CA 1
ATOM 4734 C C . PHE A 1 607 ? -5.615 33.303 -14.274 1.00 84.44 607 PHE A C 1
ATOM 4736 O O . PHE A 1 607 ? -4.613 33.694 -14.870 1.00 84.44 607 PHE A O 1
ATOM 4743 N N . PHE A 1 608 ? -6.786 33.134 -14.884 1.00 83.12 608 PHE A N 1
ATOM 4744 C CA . PHE A 1 608 ? -6.990 33.427 -16.303 1.00 83.12 608 PHE A CA 1
ATOM 4745 C C . PHE A 1 608 ? -7.352 34.896 -16.516 1.00 83.12 608 PHE A C 1
ATOM 4747 O O . PHE A 1 608 ? -8.193 35.394 -15.777 1.00 83.12 608 PHE A O 1
ATOM 4754 N N . SER A 1 609 ? -6.773 35.567 -17.514 1.00 74.00 609 SER A N 1
ATOM 4755 C CA . SER A 1 609 ? -7.014 36.998 -17.781 1.00 74.00 609 SER A CA 1
ATOM 4756 C C . SER A 1 609 ? -7.801 37.293 -19.059 1.00 74.00 609 SER A C 1
ATOM 4758 O O . SER A 1 609 ? -8.594 38.228 -19.059 1.00 74.00 609 SER A O 1
ATOM 4760 N N . ASP A 1 610 ? -7.612 36.519 -20.133 1.00 68.75 610 ASP A N 1
ATOM 4761 C CA . ASP A 1 610 ? -8.302 36.735 -21.417 1.00 68.75 610 ASP A CA 1
ATOM 4762 C C . ASP A 1 610 ? -8.537 35.413 -22.178 1.00 68.75 610 ASP A C 1
ATOM 4764 O O . ASP A 1 610 ? -7.889 34.402 -21.891 1.00 68.75 610 ASP A O 1
ATOM 4768 N N . GLN A 1 611 ? -9.471 35.400 -23.134 1.00 61.31 611 GLN A N 1
ATOM 4769 C CA . GLN A 1 611 ? -9.748 34.272 -24.032 1.00 61.31 611 GLN A CA 1
ATOM 4770 C C . GLN A 1 611 ? -9.344 34.610 -25.470 1.00 61.31 611 GLN A C 1
ATOM 4772 O O . GLN A 1 611 ? -10.002 35.394 -26.148 1.00 61.31 611 GLN A O 1
ATOM 4777 N N . ASN A 1 612 ? -8.319 33.924 -25.977 1.00 57.66 612 ASN A N 1
ATOM 4778 C CA . ASN A 1 612 ? -7.952 33.942 -27.392 1.00 57.66 612 ASN A CA 1
ATOM 4779 C C . ASN A 1 612 ? -8.558 32.729 -28.118 1.00 57.66 612 ASN A C 1
ATOM 4781 O O . ASN A 1 612 ? -8.895 31.721 -27.498 1.00 57.66 612 ASN A O 1
ATOM 4785 N N . ALA A 1 613 ? -8.637 32.772 -29.453 1.00 49.72 613 ALA A N 1
ATOM 4786 C CA . ALA A 1 613 ? -9.207 31.701 -30.290 1.00 49.72 613 ALA A CA 1
ATOM 4787 C C . ALA A 1 613 ? -8.554 30.303 -30.114 1.00 49.72 613 ALA A C 1
ATOM 4789 O O . ALA A 1 613 ? -9.074 29.322 -30.643 1.00 49.72 613 ALA A O 1
ATOM 4790 N N . GLY A 1 614 ? -7.442 30.203 -29.369 1.00 51.41 614 GLY A N 1
ATOM 4791 C CA . GLY A 1 614 ? -6.744 28.961 -29.020 1.00 51.41 614 GLY A CA 1
ATOM 4792 C C . GLY A 1 614 ? -6.632 28.637 -27.518 1.00 51.41 614 GLY A C 1
ATOM 4793 O O . GLY A 1 614 ? -5.958 27.663 -27.194 1.00 51.41 614 GLY A O 1
ATOM 4794 N N . GLY A 1 615 ? -7.239 29.404 -26.598 1.00 61.41 615 GLY A N 1
ATOM 4795 C CA . GLY A 1 615 ? -7.177 29.120 -25.152 1.00 61.41 615 GLY A CA 1
ATOM 4796 C C . GLY A 1 615 ? -7.253 30.347 -24.232 1.00 61.41 615 GLY A C 1
ATOM 4797 O O . GLY A 1 615 ? -7.523 31.459 -24.681 1.00 61.41 615 GLY A O 1
ATOM 4798 N N . TYR A 1 616 ? -7.011 30.126 -22.937 1.00 66.75 616 TYR A N 1
ATOM 4799 C CA . TYR A 1 616 ? -6.943 31.174 -21.911 1.00 66.75 616 TYR A CA 1
ATOM 4800 C C . TYR A 1 616 ? -5.519 31.714 -21.757 1.00 66.75 616 TYR A C 1
ATOM 4802 O O . TYR A 1 616 ? -4.576 30.924 -21.706 1.00 66.75 616 TYR A O 1
ATOM 4810 N N . ASP A 1 617 ? -5.373 33.032 -21.617 1.00 74.81 617 ASP A N 1
ATOM 4811 C CA . ASP A 1 617 ? -4.122 33.636 -21.154 1.00 74.81 617 ASP A CA 1
ATOM 4812 C C . ASP A 1 617 ? -3.981 33.478 -19.631 1.00 74.81 617 ASP A C 1
ATOM 4814 O O . ASP A 1 617 ? -4.972 33.551 -18.896 1.00 74.81 617 ASP A O 1
ATOM 4818 N N . VAL A 1 618 ? -2.759 33.215 -19.163 1.00 81.19 618 VAL A N 1
ATOM 4819 C CA . VAL A 1 618 ? -2.458 32.847 -17.772 1.00 81.19 618 VAL A CA 1
ATOM 4820 C C . VAL A 1 618 ? -1.597 33.926 -17.132 1.00 81.19 618 VAL A C 1
ATOM 4822 O O . VAL A 1 618 ? -0.461 34.155 -17.547 1.00 81.19 618 VAL A O 1
ATOM 4825 N N . GLN A 1 619 ? -2.104 34.539 -16.065 1.00 84.81 619 GLN A N 1
ATOM 4826 C CA . GLN A 1 619 ? -1.355 35.491 -15.251 1.00 84.81 619 GLN A CA 1
ATOM 4827 C C . GLN A 1 619 ? -1.002 34.891 -13.896 1.00 84.81 619 GLN A C 1
ATOM 4829 O O . GLN A 1 619 ? -1.791 34.163 -13.292 1.00 84.81 619 GLN A O 1
ATOM 4834 N N . PHE A 1 620 ? 0.194 35.221 -13.414 1.00 88.12 620 PHE A N 1
ATOM 4835 C CA . PHE A 1 620 ? 0.650 34.850 -12.081 1.00 88.12 620 PHE A CA 1
ATOM 4836 C C . PHE A 1 620 ? 0.363 35.985 -11.097 1.00 88.12 620 PHE A C 1
ATOM 4838 O O . PHE A 1 620 ? 0.570 37.162 -11.407 1.00 88.12 620 PHE A O 1
ATOM 4845 N N . LEU A 1 621 ? -0.120 35.627 -9.908 1.00 88.00 621 LEU A N 1
ATOM 4846 C CA . LEU A 1 621 ? -0.496 36.588 -8.873 1.00 88.00 621 LEU A CA 1
ATOM 4847 C C . LEU A 1 621 ? 0.707 37.413 -8.391 1.00 88.00 621 LEU A C 1
ATOM 4849 O O . LEU A 1 621 ? 0.577 38.612 -8.147 1.00 88.00 621 LEU A O 1
ATOM 4853 N N . ASP A 1 622 ? 1.879 36.787 -8.295 1.00 87.75 622 ASP A N 1
ATOM 4854 C CA . ASP A 1 622 ? 3.130 37.426 -7.884 1.00 87.75 622 ASP A CA 1
ATOM 4855 C C . ASP A 1 622 ? 3.536 38.574 -8.826 1.00 87.75 622 ASP A C 1
ATOM 4857 O O . ASP A 1 622 ? 3.895 39.655 -8.360 1.00 87.75 622 ASP A O 1
ATOM 4861 N N . ARG A 1 623 ? 3.396 38.383 -10.144 1.00 87.00 623 ARG A N 1
ATOM 4862 C CA . ARG A 1 623 ? 3.703 39.380 -11.178 1.00 87.00 623 ARG A CA 1
ATOM 4863 C C . ARG A 1 623 ? 2.768 40.575 -11.112 1.00 87.00 623 ARG A C 1
ATOM 4865 O O . ARG A 1 623 ? 3.199 41.696 -11.359 1.00 87.00 623 ARG A O 1
ATOM 4872 N N . ILE A 1 624 ? 1.502 40.355 -10.770 1.00 87.19 624 ILE A N 1
ATOM 4873 C CA . ILE A 1 624 ? 0.519 41.435 -10.636 1.00 87.19 624 ILE A CA 1
ATOM 4874 C C . ILE A 1 624 ? 0.786 42.251 -9.379 1.00 87.19 624 ILE A C 1
ATOM 4876 O O . ILE A 1 624 ? 0.776 43.479 -9.439 1.00 87.19 624 ILE A O 1
ATOM 4880 N N . LEU A 1 625 ? 1.084 41.586 -8.261 1.00 87.25 625 LEU A N 1
ATOM 4881 C CA . LEU A 1 625 ? 1.499 42.265 -7.035 1.00 87.25 625 LEU A CA 1
ATOM 4882 C C . LEU A 1 625 ? 2.770 43.088 -7.278 1.00 87.25 625 LEU A C 1
ATOM 4884 O O . LEU A 1 625 ? 2.791 44.274 -6.959 1.00 87.25 625 LEU A O 1
ATOM 4888 N N . ALA A 1 626 ? 3.779 42.501 -7.929 1.00 87.50 626 ALA A N 1
ATOM 4889 C CA . ALA A 1 626 ? 4.995 43.212 -8.310 1.00 87.50 626 ALA A CA 1
ATOM 4890 C C . ALA A 1 626 ? 4.691 44.413 -9.223 1.00 87.50 626 ALA A C 1
ATOM 4892 O O . ALA A 1 626 ? 5.215 45.499 -8.993 1.00 87.50 626 ALA A O 1
ATOM 4893 N N . GLY A 1 627 ? 3.802 44.258 -10.210 1.00 86.00 627 GLY A N 1
ATOM 4894 C CA . GLY A 1 627 ? 3.411 45.325 -11.137 1.00 86.00 627 GLY A CA 1
ATOM 4895 C C . GLY A 1 627 ? 2.741 46.536 -10.475 1.00 86.00 627 GLY A C 1
ATOM 4896 O O . GLY A 1 627 ? 2.913 47.655 -10.949 1.00 86.00 627 GLY A O 1
ATOM 4897 N N . PHE A 1 628 ? 2.024 46.341 -9.364 1.00 85.88 628 PHE A N 1
ATOM 4898 C CA . PHE A 1 628 ? 1.456 47.435 -8.561 1.00 85.88 628 PHE A CA 1
ATOM 4899 C C . PHE A 1 628 ? 2.433 48.018 -7.514 1.00 85.88 628 PHE A C 1
ATOM 4901 O O . PHE A 1 628 ? 2.078 48.981 -6.822 1.00 85.88 628 PHE A O 1
ATOM 4908 N N . GLY A 1 629 ? 3.638 47.448 -7.402 1.00 85.75 629 GLY A N 1
ATOM 4909 C CA . GLY A 1 629 ? 4.754 47.911 -6.575 1.00 85.75 629 GLY A CA 1
ATOM 4910 C C . GLY A 1 629 ? 5.934 48.421 -7.416 1.00 85.75 629 GLY A C 1
ATOM 4911 O O . GLY A 1 629 ? 5.808 49.404 -8.141 1.00 85.75 629 GLY A O 1
ATOM 4912 N N . ASP A 1 630 ? 7.091 47.764 -7.293 1.00 81.69 630 ASP A N 1
ATOM 4913 C CA . ASP A 1 630 ? 8.365 48.109 -7.957 1.00 81.69 630 ASP A CA 1
ATOM 4914 C C . ASP A 1 630 ? 8.609 47.405 -9.308 1.00 81.69 630 ASP A C 1
ATOM 4916 O O . ASP A 1 630 ? 9.607 47.672 -9.978 1.00 81.69 630 ASP A O 1
ATOM 4920 N N . GLY A 1 631 ? 7.722 46.492 -9.708 1.00 78.81 631 GLY A N 1
ATOM 4921 C CA . GLY A 1 631 ? 7.835 45.667 -10.913 1.00 78.81 631 GLY A CA 1
ATOM 4922 C C . GLY A 1 631 ? 8.779 44.463 -10.796 1.00 78.81 631 GLY A C 1
ATOM 4923 O O . GLY A 1 631 ? 8.916 43.725 -11.771 1.00 78.81 631 GLY A O 1
ATOM 4924 N N . LEU A 1 632 ? 9.419 44.240 -9.641 1.00 76.88 632 LEU A N 1
ATOM 4925 C CA . LEU A 1 632 ? 10.456 43.216 -9.453 1.00 76.88 632 LEU A CA 1
ATOM 4926 C C . LEU A 1 632 ? 10.062 42.130 -8.449 1.00 76.88 632 LEU A C 1
ATOM 4928 O O . LEU A 1 632 ? 10.352 40.959 -8.681 1.00 76.88 632 LEU A O 1
ATOM 4932 N N . THR A 1 633 ? 9.413 42.488 -7.336 1.00 82.44 633 THR A N 1
ATOM 4933 C CA . THR A 1 633 ? 9.052 41.524 -6.282 1.00 82.44 633 THR A CA 1
ATOM 4934 C C . THR A 1 633 ? 7.621 41.715 -5.799 1.00 82.44 633 THR A C 1
ATOM 4936 O O . THR A 1 633 ? 7.158 42.835 -5.640 1.00 82.44 633 THR A O 1
ATOM 4939 N N . ALA A 1 634 ? 6.910 40.629 -5.480 1.00 81.25 634 ALA A N 1
ATOM 4940 C CA . ALA A 1 634 ? 5.557 40.728 -4.916 1.00 81.25 634 ALA A CA 1
ATOM 4941 C C . ALA A 1 634 ? 5.532 41.422 -3.537 1.00 81.25 634 ALA A C 1
ATOM 4943 O O . ALA A 1 634 ? 4.522 42.000 -3.145 1.00 81.25 634 ALA A O 1
ATOM 4944 N N . ALA A 1 635 ? 6.650 41.395 -2.802 1.00 83.50 635 ALA A N 1
ATOM 4945 C CA . ALA A 1 635 ? 6.775 42.028 -1.492 1.00 83.50 635 ALA A CA 1
ATOM 4946 C C . ALA A 1 635 ? 6.707 43.566 -1.554 1.00 83.50 635 ALA A C 1
ATOM 4948 O O . ALA A 1 635 ? 6.251 44.195 -0.598 1.00 83.50 635 ALA A O 1
ATOM 4949 N N . SER A 1 636 ? 7.115 44.172 -2.676 1.00 85.38 636 SER A N 1
ATOM 4950 C CA . SER A 1 636 ? 7.107 45.629 -2.858 1.00 85.38 636 SER A CA 1
ATOM 4951 C C . SER A 1 636 ? 5.698 46.223 -2.915 1.00 85.38 636 SER A C 1
ATOM 4953 O O . SER A 1 636 ? 5.504 47.401 -2.605 1.00 85.38 636 SER A O 1
ATOM 4955 N N . PHE A 1 637 ? 4.691 45.405 -3.237 1.00 87.12 637 PHE A N 1
ATOM 4956 C CA . PHE A 1 637 ? 3.286 45.790 -3.155 1.00 87.12 637 PHE A CA 1
ATOM 4957 C C . PHE A 1 637 ? 2.932 46.279 -1.747 1.00 87.12 637 PHE A C 1
ATOM 4959 O O . PHE A 1 637 ? 2.373 47.361 -1.583 1.00 87.12 637 PHE A O 1
ATOM 4966 N N . PHE A 1 638 ? 3.327 45.520 -0.723 1.00 86.81 638 PHE A N 1
ATOM 4967 C CA . PHE A 1 638 ? 2.964 45.792 0.669 1.00 86.81 638 PHE A CA 1
ATOM 4968 C C . PHE A 1 638 ? 3.672 47.019 1.253 1.00 86.81 638 PHE A C 1
ATOM 4970 O O . PHE A 1 638 ? 3.179 47.613 2.208 1.00 86.81 638 PHE A O 1
ATOM 4977 N N . THR A 1 639 ? 4.818 47.411 0.692 1.00 85.38 639 THR A N 1
ATOM 4978 C CA . THR A 1 639 ? 5.536 48.625 1.104 1.00 85.38 639 THR A CA 1
ATOM 4979 C C . THR A 1 639 ? 5.058 49.866 0.352 1.00 85.38 639 THR A C 1
ATOM 4981 O O . THR A 1 639 ? 5.090 50.961 0.910 1.00 85.38 639 THR A O 1
ATOM 4984 N N . THR A 1 640 ? 4.589 49.707 -0.890 1.00 83.94 640 THR A N 1
ATOM 4985 C CA . THR A 1 640 ? 4.171 50.814 -1.768 1.00 83.94 640 THR A CA 1
ATOM 4986 C C . THR A 1 640 ? 2.689 51.163 -1.601 1.00 83.94 640 THR A C 1
ATOM 4988 O O . THR A 1 640 ? 2.321 52.337 -1.604 1.00 83.94 640 THR A O 1
ATOM 4991 N N . GLN A 1 641 ? 1.827 50.158 -1.435 1.00 81.50 641 GLN A N 1
ATOM 4992 C CA . GLN A 1 641 ? 0.368 50.293 -1.366 1.00 81.50 641 GLN A CA 1
ATOM 4993 C C . GLN A 1 641 ? -0.142 50.063 0.064 1.00 81.50 641 GLN A C 1
ATOM 4995 O O . GLN A 1 641 ? -0.904 49.141 0.333 1.00 81.50 641 GLN A O 1
ATOM 5000 N N . THR A 1 642 ? 0.265 50.911 1.011 1.00 80.94 642 THR A N 1
ATOM 5001 C CA . THR A 1 642 ? -0.068 50.732 2.439 1.00 80.94 642 THR A CA 1
ATOM 5002 C C . THR A 1 642 ? -1.557 50.907 2.766 1.00 80.94 642 THR A C 1
ATOM 5004 O O . THR A 1 642 ? -2.071 50.221 3.646 1.00 80.94 642 THR A O 1
ATOM 5007 N N . ASN A 1 643 ? -2.269 51.770 2.033 1.00 88.69 643 ASN A N 1
ATOM 5008 C CA . ASN A 1 643 ? -3.691 52.085 2.255 1.00 88.69 643 ASN A CA 1
ATOM 5009 C C . ASN A 1 643 ? -4.621 51.497 1.181 1.00 88.69 643 ASN A C 1
ATOM 5011 O O . ASN A 1 643 ? -5.773 51.921 1.064 1.00 88.69 643 ASN A O 1
ATOM 5015 N N . ARG A 1 644 ? -4.131 50.582 0.337 1.00 89.06 644 ARG A N 1
ATOM 5016 C CA . ARG A 1 644 ? -4.905 49.997 -0.764 1.00 89.06 644 ARG A CA 1
ATOM 5017 C C . ARG A 1 644 ? -4.789 48.483 -0.762 1.00 89.06 644 ARG A C 1
ATOM 5019 O O . ARG A 1 644 ? -3.721 47.936 -0.528 1.00 89.06 644 ARG A O 1
ATOM 5026 N N . ALA A 1 645 ? -5.897 47.813 -1.044 1.00 89.81 645 ALA A N 1
ATOM 5027 C CA . ALA A 1 645 ? -5.973 46.368 -1.178 1.00 89.81 645 ALA A CA 1
ATOM 5028 C C . ALA A 1 645 ? -6.188 45.981 -2.644 1.00 89.81 645 ALA A C 1
ATOM 5030 O O . ALA A 1 645 ? -6.952 46.630 -3.364 1.00 89.81 645 ALA A O 1
ATOM 5031 N N . LEU A 1 646 ? -5.545 44.897 -3.071 1.00 92.62 646 LEU A N 1
ATOM 5032 C CA . LEU A 1 646 ? -5.815 44.265 -4.357 1.00 92.62 646 LEU A CA 1
ATOM 5033 C C . LEU A 1 646 ? -7.085 43.422 -4.240 1.00 92.62 646 LEU A C 1
ATOM 5035 O O . LEU A 1 646 ? -7.166 42.541 -3.383 1.00 92.62 646 LEU A O 1
ATOM 5039 N N . ALA A 1 647 ? -8.053 43.679 -5.113 1.00 91.75 647 ALA A N 1
ATOM 5040 C CA . ALA A 1 647 ? -9.313 42.962 -5.177 1.00 91.75 647 ALA A CA 1
ATOM 5041 C C . ALA A 1 647 ? -9.415 42.144 -6.463 1.00 91.75 647 ALA A C 1
ATOM 5043 O O . ALA A 1 647 ? -9.324 42.693 -7.561 1.00 91.75 647 ALA A O 1
ATOM 5044 N N . LEU A 1 648 ? -9.637 40.838 -6.315 1.00 91.38 648 LEU A N 1
ATOM 5045 C CA . LEU A 1 648 ? -9.897 39.916 -7.422 1.00 91.38 648 LEU A CA 1
ATOM 5046 C C . LEU A 1 648 ? -11.360 39.484 -7.337 1.00 91.38 648 LEU A C 1
ATOM 5048 O O . LEU A 1 648 ? -11.725 38.714 -6.446 1.00 91.38 648 LEU A O 1
ATOM 5052 N N . THR A 1 649 ? -12.195 40.013 -8.231 1.00 89.75 649 THR A N 1
ATOM 5053 C CA . THR A 1 649 ? -13.652 39.817 -8.198 1.00 89.75 649 THR A CA 1
ATOM 5054 C C . THR A 1 649 ? -14.088 38.843 -9.282 1.00 89.75 649 THR A C 1
ATOM 5056 O O . THR A 1 649 ? -13.999 39.141 -10.469 1.00 89.75 649 THR A O 1
ATOM 5059 N N . PHE A 1 650 ? -14.612 37.687 -8.886 1.00 87.69 650 PHE A N 1
ATOM 5060 C CA . PHE A 1 650 ? -15.198 36.706 -9.793 1.00 87.69 650 PHE A CA 1
ATOM 5061 C C . PHE A 1 650 ? -16.708 36.937 -9.900 1.00 87.69 650 PHE A C 1
ATOM 5063 O O . PHE A 1 650 ? -17.443 36.707 -8.934 1.00 87.69 650 PHE A O 1
ATOM 5070 N N . ARG A 1 651 ? -17.184 37.350 -11.080 1.00 82.12 651 ARG A N 1
ATOM 5071 C CA . ARG A 1 651 ? -18.619 37.486 -11.379 1.00 82.12 651 ARG A CA 1
ATOM 5072 C C . ARG A 1 651 ? -19.129 36.276 -12.155 1.00 82.12 651 ARG A C 1
ATOM 5074 O O . ARG A 1 651 ? -18.430 35.717 -13.003 1.00 82.12 651 ARG A O 1
ATOM 5081 N N . ARG A 1 652 ? -20.367 35.858 -11.887 1.00 63.97 652 ARG A N 1
ATOM 5082 C CA . ARG A 1 652 ? -21.047 34.858 -12.719 1.00 63.97 652 ARG A CA 1
ATOM 5083 C C . ARG A 1 652 ? -21.561 35.551 -13.981 1.00 63.97 652 ARG A C 1
ATOM 5085 O O . ARG A 1 652 ? -22.589 36.213 -13.933 1.00 63.97 652 ARG A O 1
ATOM 5092 N N . GLY A 1 653 ? -20.844 35.402 -15.094 1.00 50.91 653 GLY A N 1
ATOM 5093 C CA . GLY A 1 653 ? -21.297 35.917 -16.385 1.00 50.91 653 GLY A CA 1
ATOM 5094 C C . GLY A 1 653 ? -22.666 35.349 -16.782 1.00 50.91 653 GLY A C 1
ATOM 5095 O O . GLY A 1 653 ? -22.932 34.154 -16.626 1.00 50.91 653 GLY A O 1
ATOM 5096 N N . THR A 1 654 ? -23.517 36.213 -17.326 1.00 42.06 654 THR A N 1
ATOM 5097 C CA . THR A 1 654 ? -24.801 35.909 -17.983 1.00 42.06 654 THR A CA 1
ATOM 5098 C C . THR A 1 654 ? -24.651 35.062 -19.256 1.00 42.06 654 THR A C 1
ATOM 5100 O O . THR A 1 654 ? -25.639 34.538 -19.765 1.00 42.06 654 THR A O 1
ATOM 5103 N N . ASP A 1 655 ? -23.424 34.815 -19.718 1.00 39.78 655 ASP A N 1
ATOM 5104 C CA . ASP A 1 655 ? -23.123 33.996 -20.902 1.00 39.78 655 ASP A CA 1
ATOM 5105 C C . ASP A 1 655 ? -23.310 32.481 -20.694 1.00 39.78 655 ASP A C 1
ATOM 5107 O O . ASP A 1 655 ? -23.108 31.690 -21.615 1.00 39.78 655 ASP A O 1
ATOM 5111 N N . ALA A 1 656 ? -23.734 32.045 -19.504 1.00 37.81 656 ALA A N 1
ATOM 5112 C CA . ALA A 1 656 ? -24.022 30.639 -19.212 1.00 37.81 656 ALA A CA 1
ATOM 5113 C C . ALA A 1 656 ?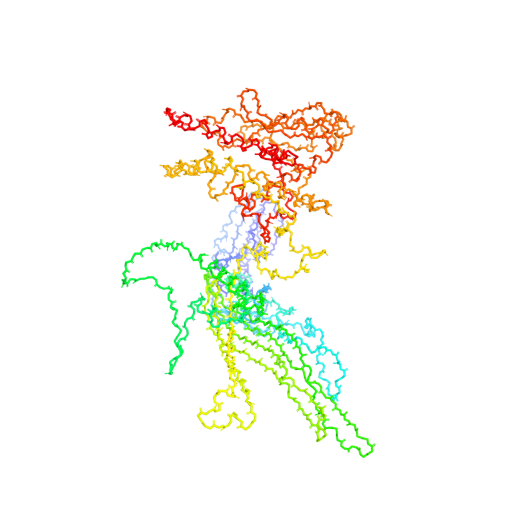 -25.301 30.101 -19.893 1.00 37.81 656 ALA A C 1
ATOM 5115 O O . ALA A 1 656 ? -25.566 28.901 -19.818 1.00 37.81 656 ALA A O 1
ATOM 5116 N N . ILE A 1 657 ? -26.102 30.959 -20.540 1.00 40.12 657 ILE A N 1
ATOM 5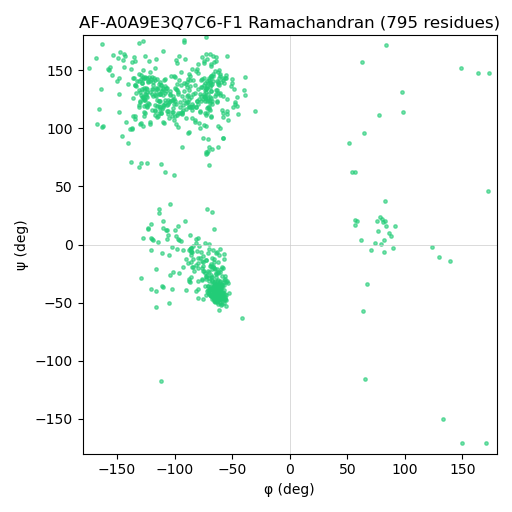117 C CA . ILE A 1 657 ? -27.382 30.571 -21.165 1.00 40.12 657 ILE A CA 1
ATOM 5118 C C . ILE A 1 657 ? -27.201 30.130 -22.634 1.00 40.12 657 ILE A C 1
ATOM 5120 O O . ILE A 1 657 ? -28.081 29.481 -23.200 1.00 40.12 657 ILE A O 1
ATOM 5124 N N . THR A 1 658 ? -26.042 30.375 -23.254 1.00 35.88 658 THR A N 1
ATOM 5125 C CA . THR A 1 658 ? -25.778 29.937 -24.634 1.00 35.88 658 THR A CA 1
ATOM 5126 C C . THR A 1 658 ? -25.182 28.527 -24.641 1.00 35.88 658 THR A C 1
ATOM 5128 O O . THR A 1 658 ? -24.143 28.266 -24.028 1.00 35.88 658 THR A O 1
ATOM 5131 N N . ALA A 1 659 ? -25.842 27.595 -25.336 1.00 34.53 659 ALA A N 1
ATOM 5132 C CA . ALA A 1 659 ? -25.389 26.214 -25.503 1.00 34.53 659 ALA A CA 1
ATOM 5133 C C . ALA A 1 659 ? -23.948 26.178 -26.055 1.00 34.53 659 ALA A C 1
ATOM 5135 O O . ALA A 1 659 ? -23.707 26.514 -27.211 1.00 34.53 659 ALA A O 1
ATOM 5136 N N . GLY A 1 660 ? -22.990 25.817 -25.193 1.00 44.31 660 GLY A N 1
ATOM 5137 C CA . GLY A 1 660 ? -21.544 25.865 -25.460 1.00 44.31 660 GLY A CA 1
ATOM 5138 C C . GLY A 1 660 ? -20.697 26.361 -24.276 1.00 44.31 660 GLY A C 1
ATOM 5139 O O . GLY A 1 660 ? -19.489 26.157 -24.262 1.00 44.31 660 GLY A O 1
ATOM 5140 N N . ALA A 1 661 ? -21.316 26.959 -23.251 1.00 42.78 661 ALA A N 1
ATOM 5141 C CA . ALA A 1 661 ? -20.625 27.587 -22.118 1.00 42.78 661 ALA A CA 1
ATOM 5142 C C . ALA A 1 661 ? -20.267 26.660 -20.930 1.00 42.78 661 ALA A C 1
ATOM 5144 O O . ALA A 1 661 ? -19.794 27.146 -19.904 1.00 42.78 661 ALA A O 1
ATOM 5145 N N . LEU A 1 662 ? -20.448 25.336 -21.042 1.00 39.84 662 LEU A N 1
ATOM 5146 C CA . LEU A 1 662 ? -20.193 24.371 -19.950 1.00 39.84 662 LEU A CA 1
ATOM 5147 C C . LEU A 1 662 ? -18.719 24.308 -19.482 1.00 39.84 662 LEU A C 1
ATOM 5149 O O . LEU A 1 662 ? -18.427 23.638 -18.496 1.00 39.84 662 LEU A O 1
ATOM 5153 N N . THR A 1 663 ? -17.801 25.004 -20.161 1.00 43.38 663 THR A N 1
ATOM 5154 C CA . THR A 1 663 ? -16.349 24.959 -19.920 1.00 43.38 663 THR A CA 1
ATOM 5155 C C . THR A 1 663 ? -15.712 26.307 -19.558 1.00 43.38 663 THR A C 1
ATOM 5157 O O . THR A 1 663 ? -14.490 26.368 -19.433 1.00 43.38 663 THR A O 1
ATOM 5160 N N . ARG A 1 664 ? -16.481 27.394 -19.366 1.00 54.53 664 ARG A N 1
ATOM 5161 C CA . ARG A 1 664 ? -15.895 28.715 -19.064 1.00 54.53 664 ARG A CA 1
ATOM 5162 C C . ARG A 1 664 ? -15.725 28.947 -17.561 1.00 54.53 664 ARG A C 1
ATOM 5164 O O . ARG A 1 664 ? -16.702 29.174 -16.851 1.00 54.53 664 ARG A O 1
ATOM 5171 N N . ASN A 1 665 ? -14.479 28.940 -17.083 1.00 56.84 665 ASN A N 1
ATOM 5172 C CA . ASN A 1 665 ? -14.155 29.459 -15.752 1.00 56.84 665 ASN A CA 1
ATOM 5173 C C . ASN A 1 665 ? -14.322 30.992 -15.735 1.00 56.84 665 ASN A C 1
ATOM 5175 O O . ASN A 1 665 ? -13.934 31.645 -16.708 1.00 56.84 665 ASN A O 1
ATOM 5179 N N . PRO A 1 666 ? -14.893 31.580 -14.666 1.00 67.12 666 PRO A N 1
ATOM 5180 C CA . PRO A 1 666 ? -15.021 33.029 -14.552 1.00 67.12 666 PRO A CA 1
ATOM 5181 C C . PRO A 1 666 ? -13.632 33.674 -14.454 1.00 67.12 666 PRO A C 1
ATOM 5183 O O . PRO A 1 666 ? -12.822 33.274 -13.619 1.00 67.12 666 PRO A O 1
ATOM 5186 N N . ILE A 1 667 ? -13.375 34.662 -15.310 1.00 80.31 667 ILE A N 1
ATOM 5187 C CA . ILE A 1 667 ? -12.173 35.504 -15.277 1.00 80.31 667 ILE A CA 1
ATOM 5188 C C . ILE A 1 667 ? -12.357 36.538 -14.153 1.00 80.31 667 ILE A C 1
ATOM 5190 O O . ILE A 1 667 ? -13.421 37.163 -14.099 1.00 80.31 667 ILE A O 1
ATOM 5194 N N . PRO A 1 668 ? -11.392 36.707 -13.232 1.00 84.50 668 PRO A N 1
ATOM 5195 C CA . PRO A 1 668 ? -11.486 37.722 -12.196 1.00 84.50 668 PRO A CA 1
ATOM 5196 C C . PRO A 1 668 ? -11.227 39.123 -12.755 1.00 84.50 668 PRO A C 1
ATOM 5198 O O . PRO A 1 668 ? -10.270 39.353 -13.491 1.00 84.50 668 PRO A O 1
ATOM 5201 N N . GLU A 1 669 ? -12.035 40.085 -12.322 1.00 86.38 669 GLU A N 1
ATOM 5202 C CA . GLU A 1 669 ? -11.740 41.506 -12.481 1.00 86.38 669 GLU A CA 1
ATOM 5203 C C . GLU A 1 669 ? -10.743 41.936 -11.401 1.00 86.38 669 GLU A C 1
ATOM 5205 O O . GLU A 1 669 ? -11.011 41.804 -10.202 1.00 86.38 669 GLU A O 1
ATOM 5210 N N . VAL A 1 670 ? -9.589 42.447 -11.831 1.00 88.25 670 VAL A N 1
ATOM 5211 C CA . VAL A 1 670 ? -8.525 42.939 -10.951 1.00 88.25 670 VAL A CA 1
ATOM 5212 C C . VAL A 1 670 ? -8.724 44.435 -10.712 1.00 88.25 670 VAL A C 1
ATOM 5214 O O . VAL A 1 670 ? -8.776 45.214 -11.662 1.00 88.25 670 VAL A O 1
ATOM 5217 N N . SER A 1 671 ? -8.821 44.861 -9.452 1.00 89.69 671 SER A N 1
ATOM 5218 C CA . SER A 1 671 ? -8.959 46.279 -9.090 1.00 89.69 671 SER A CA 1
ATOM 5219 C C . SER A 1 671 ? -8.226 46.618 -7.789 1.00 89.69 671 SER A C 1
ATOM 5221 O O . SER A 1 671 ? -7.944 45.736 -6.983 1.00 89.69 671 SER A O 1
ATOM 5223 N N . LEU A 1 672 ? -7.898 47.897 -7.583 1.00 89.88 672 LEU A N 1
ATOM 5224 C CA . LEU A 1 672 ? -7.355 48.403 -6.318 1.00 89.88 672 LEU A CA 1
ATOM 5225 C C . LEU A 1 672 ? -8.452 49.150 -5.560 1.00 89.88 672 LEU A C 1
ATOM 5227 O O . LEU A 1 672 ? -9.098 50.035 -6.119 1.00 89.88 672 LEU A O 1
ATOM 5231 N N . ILE A 1 673 ? -8.641 48.804 -4.289 1.00 90.38 673 ILE A N 1
ATOM 5232 C CA . ILE A 1 673 ? -9.661 49.387 -3.411 1.00 90.38 673 ILE A CA 1
ATOM 5233 C C . ILE A 1 673 ? -8.970 50.070 -2.233 1.00 90.38 673 ILE A C 1
ATOM 5235 O O . ILE A 1 673 ? -8.023 49.524 -1.672 1.00 90.38 673 ILE A O 1
ATOM 5239 N N . ASP A 1 674 ? -9.459 51.238 -1.822 1.00 90.56 674 ASP A N 1
ATOM 5240 C CA . ASP A 1 674 ? -8.960 51.914 -0.625 1.00 90.56 674 ASP A CA 1
ATOM 5241 C C . ASP A 1 674 ? -9.316 51.108 0.640 1.00 90.56 674 ASP A C 1
ATOM 5243 O O . ASP A 1 674 ? -10.483 50.828 0.925 1.00 90.56 674 ASP A O 1
ATOM 5247 N N . CYS A 1 675 ? -8.288 50.715 1.390 1.00 88.06 675 CYS A N 1
ATOM 5248 C CA . CYS A 1 675 ? -8.358 49.891 2.590 1.00 88.06 675 CYS A CA 1
ATOM 5249 C C . CYS A 1 675 ? -7.348 50.431 3.621 1.00 88.06 675 CYS A C 1
ATOM 5251 O O . CYS A 1 675 ? -6.194 50.000 3.625 1.00 88.06 675 CYS A O 1
ATOM 5253 N N . PRO A 1 676 ? -7.746 51.406 4.460 1.00 85.56 676 PRO A N 1
ATOM 5254 C CA . PRO A 1 676 ? -6.836 52.060 5.400 1.00 85.56 676 PRO A CA 1
ATOM 5255 C C . PRO A 1 676 ? -6.438 51.155 6.574 1.00 85.56 676 PRO A C 1
ATOM 5257 O O . PRO A 1 676 ? -5.275 51.127 6.953 1.00 85.56 676 PRO A O 1
ATOM 5260 N N . ASP A 1 677 ? -7.384 50.377 7.112 1.00 87.25 677 ASP A N 1
ATOM 5261 C CA . ASP A 1 677 ? -7.207 49.618 8.356 1.00 87.25 677 ASP A CA 1
ATOM 5262 C C . ASP A 1 677 ? -7.726 48.179 8.252 1.00 87.25 677 ASP A C 1
ATOM 5264 O O . ASP A 1 677 ? -8.586 47.857 7.426 1.00 87.25 677 ASP A O 1
ATOM 5268 N N . ARG A 1 678 ? -7.275 47.309 9.170 1.00 86.88 678 ARG A N 1
ATOM 5269 C CA . ARG A 1 678 ? -7.683 45.892 9.213 1.00 86.88 678 ARG A CA 1
ATOM 5270 C C . ARG A 1 678 ? -9.168 45.687 9.527 1.00 86.88 678 ARG A C 1
ATOM 5272 O O . ARG A 1 678 ? -9.769 44.729 9.050 1.00 86.88 678 ARG A O 1
ATOM 5279 N N . THR A 1 679 ? -9.772 46.579 10.304 1.00 87.06 679 THR A N 1
ATOM 5280 C CA . THR A 1 679 ? -11.223 46.572 10.556 1.00 87.06 679 THR A CA 1
ATOM 5281 C C . THR A 1 679 ? -11.991 46.827 9.261 1.00 87.06 679 THR A C 1
ATOM 5283 O O . THR A 1 679 ? -12.870 46.047 8.896 1.00 87.06 679 THR A O 1
ATOM 5286 N N . THR A 1 680 ? -11.565 47.844 8.506 1.00 89.38 680 THR A N 1
ATOM 5287 C CA . THR A 1 680 ? -12.118 48.177 7.188 1.00 89.38 680 THR A CA 1
ATOM 5288 C C . THR A 1 680 ? -11.937 47.022 6.203 1.00 89.38 680 THR A C 1
ATOM 5290 O O . THR A 1 680 ? -12.859 46.716 5.454 1.00 89.38 680 THR A O 1
ATOM 5293 N N . TRP A 1 681 ? -10.799 46.317 6.237 1.00 92.38 681 TRP A N 1
ATOM 5294 C CA . TRP A 1 681 ? -10.577 45.115 5.423 1.00 92.38 681 TRP A CA 1
ATOM 5295 C C . TRP A 1 681 ? -11.648 44.042 5.663 1.00 92.38 681 TRP A C 1
ATOM 5297 O O . TRP A 1 681 ? -12.209 43.509 4.706 1.00 92.38 681 TRP A O 1
ATOM 5307 N N . GLY A 1 682 ? -11.973 43.749 6.928 1.00 89.38 682 GLY A N 1
ATOM 5308 C CA . GLY A 1 682 ? -12.980 42.744 7.280 1.00 89.38 682 GLY A CA 1
ATOM 5309 C C . GLY A 1 682 ? -14.381 43.122 6.792 1.00 89.38 682 GLY A C 1
ATOM 5310 O O . GLY A 1 682 ? -15.093 42.280 6.238 1.00 89.38 682 GLY A O 1
ATOM 5311 N N . GLU A 1 683 ? -14.757 44.393 6.938 1.00 90.44 683 GLU A N 1
ATOM 5312 C CA . GLU A 1 683 ? -16.032 44.927 6.443 1.00 90.44 683 GLU A CA 1
ATOM 5313 C C . GLU A 1 683 ? -16.103 44.929 4.913 1.00 90.44 683 GLU A C 1
ATOM 5315 O O . GLU A 1 683 ? -17.113 44.520 4.332 1.00 90.44 683 GLU A O 1
ATOM 5320 N N . LEU A 1 684 ? -15.022 45.345 4.245 1.00 91.38 684 LEU A N 1
ATOM 5321 C CA . LEU A 1 684 ? -14.905 45.316 2.791 1.00 91.38 684 LEU A CA 1
ATOM 5322 C C . LEU A 1 684 ? -15.012 43.887 2.269 1.00 91.38 684 LEU A C 1
ATOM 5324 O O . LEU A 1 684 ? -15.777 43.655 1.335 1.00 91.38 684 LEU A O 1
ATOM 5328 N N . LEU A 1 685 ? -14.327 42.925 2.890 1.00 92.00 685 LEU A N 1
ATOM 5329 C CA . LEU A 1 685 ? -14.378 41.524 2.480 1.00 92.00 685 LEU A CA 1
ATOM 5330 C C . LEU A 1 685 ? -15.810 40.987 2.527 1.00 92.00 685 LEU A C 1
ATOM 5332 O O . LEU A 1 685 ? -16.262 40.355 1.572 1.00 92.00 685 LEU A O 1
ATOM 5336 N N . TRP A 1 686 ? -16.549 41.280 3.598 1.00 91.44 686 TRP A N 1
ATOM 5337 C CA . TRP A 1 686 ? -17.951 40.885 3.706 1.00 91.44 686 TRP A CA 1
ATOM 5338 C C . TRP A 1 686 ? -18.826 41.591 2.666 1.00 91.44 686 TRP A C 1
ATOM 5340 O O . TRP A 1 686 ? -19.597 40.938 1.959 1.00 91.44 686 TRP A O 1
ATOM 5350 N N . ARG A 1 687 ? -18.692 42.917 2.529 1.00 90.94 687 ARG A N 1
ATOM 5351 C CA . ARG A 1 687 ? -19.493 43.746 1.615 1.00 90.94 687 ARG A CA 1
ATOM 5352 C C . ARG A 1 687 ? -19.298 43.350 0.152 1.00 90.94 687 ARG A C 1
ATOM 5354 O O . ARG A 1 687 ? -20.272 43.257 -0.595 1.00 90.94 687 ARG A O 1
ATOM 5361 N N . TRP A 1 688 ? -18.061 43.087 -0.258 1.00 88.38 688 TRP A N 1
ATOM 5362 C CA . TRP A 1 688 ? -17.696 42.699 -1.625 1.00 88.38 688 TRP A CA 1
ATOM 5363 C C . TRP A 1 688 ? -18.014 41.235 -1.967 1.00 88.38 688 TRP A C 1
ATOM 5365 O O . TRP A 1 688 ? -17.918 40.851 -3.129 1.00 88.38 688 TRP A O 1
ATOM 5375 N N . ASN A 1 689 ? -18.454 40.439 -0.990 1.00 89.62 689 ASN A N 1
ATOM 5376 C CA . ASN A 1 689 ? -19.007 39.093 -1.188 1.00 89.62 689 ASN A CA 1
ATOM 5377 C C . ASN A 1 689 ? -20.544 39.037 -1.008 1.00 89.62 689 ASN A C 1
ATOM 5379 O O . ASN A 1 689 ? -21.159 37.964 -1.006 1.00 89.62 689 ASN A O 1
ATOM 5383 N N . GLN A 1 690 ? -21.197 40.195 -0.863 1.00 87.25 690 GLN A N 1
ATOM 5384 C CA . GLN A 1 690 ? -22.653 40.298 -0.999 1.00 87.25 690 GLN A CA 1
ATOM 5385 C C . GLN A 1 690 ? -23.045 40.332 -2.480 1.00 87.25 690 GLN A C 1
ATOM 5387 O O . GLN A 1 690 ? -22.265 40.856 -3.277 1.00 87.25 690 GLN A O 1
ATOM 5392 N N . PRO A 1 691 ? -24.217 39.788 -2.857 1.00 83.12 691 PRO A N 1
ATOM 5393 C CA . PRO A 1 691 ? -24.694 39.855 -4.231 1.00 83.12 691 PRO A CA 1
ATOM 5394 C C . PRO A 1 691 ? -24.887 41.318 -4.635 1.00 83.12 691 PRO A C 1
ATOM 5396 O O . PRO A 1 691 ? -25.149 42.181 -3.791 1.00 83.12 691 PRO A O 1
ATOM 5399 N N . GLU A 1 692 ? -24.716 41.599 -5.919 1.00 80.94 692 GLU A N 1
ATOM 5400 C CA . GLU A 1 692 ? -24.944 42.938 -6.457 1.00 80.94 692 GLU A CA 1
ATOM 5401 C C . GLU A 1 692 ? -26.446 43.290 -6.426 1.00 80.94 692 GLU A C 1
ATOM 5403 O O . GLU A 1 692 ? -27.290 42.406 -6.251 1.00 80.94 692 GLU A O 1
ATOM 5408 N N . PRO A 1 693 ? -26.819 44.577 -6.569 1.00 78.00 693 PRO A N 1
ATOM 5409 C CA . PRO A 1 693 ? -28.225 44.997 -6.581 1.00 78.00 693 PRO A CA 1
ATOM 5410 C C . PRO A 1 693 ? -29.077 44.327 -7.672 1.00 78.00 693 PRO A C 1
ATOM 5412 O O . PRO A 1 693 ? -30.298 44.293 -7.556 1.00 78.00 693 PRO A O 1
ATOM 5415 N N . ASP A 1 694 ? -28.442 43.789 -8.716 1.00 73.00 694 ASP A N 1
ATOM 5416 C CA . ASP A 1 694 ? -29.064 43.010 -9.793 1.00 73.00 694 ASP A CA 1
ATOM 5417 C C . ASP A 1 694 ? -29.258 41.516 -9.445 1.00 73.00 694 ASP A C 1
ATOM 5419 O O . ASP A 1 694 ? -29.803 40.752 -10.242 1.00 73.00 694 ASP A O 1
ATOM 5423 N N . GLY A 1 695 ? -28.831 41.090 -8.251 1.00 72.94 695 GLY A N 1
ATOM 5424 C CA . GLY A 1 695 ? -28.895 39.709 -7.780 1.00 72.94 695 GLY A CA 1
ATOM 5425 C C . GLY A 1 695 ? -27.761 38.813 -8.284 1.00 72.94 695 GLY A C 1
ATOM 5426 O O . GLY A 1 695 ? -27.766 37.614 -7.988 1.00 72.94 695 GLY A O 1
ATOM 5427 N N . THR A 1 696 ? -26.778 39.344 -9.018 1.00 78.81 696 THR A N 1
ATOM 5428 C CA . THR A 1 696 ? -25.647 38.543 -9.492 1.00 78.81 696 THR A CA 1
ATOM 5429 C C . THR A 1 696 ? -24.725 38.161 -8.325 1.00 78.81 696 THR A C 1
ATOM 5431 O O . THR A 1 696 ? -24.335 39.004 -7.507 1.00 78.81 696 THR A O 1
ATOM 5434 N N . PRO A 1 697 ? -24.372 36.866 -8.182 1.00 79.94 697 PRO A N 1
ATOM 5435 C CA . PRO A 1 697 ? -23.426 36.447 -7.163 1.00 79.94 697 PRO A CA 1
ATOM 5436 C C . PRO A 1 697 ? -22.014 36.872 -7.575 1.00 79.94 697 PRO A C 1
ATOM 5438 O O . PRO A 1 697 ? -21.541 36.527 -8.664 1.00 79.94 697 PRO A O 1
ATOM 5441 N N . ARG A 1 698 ? -21.331 37.568 -6.667 1.00 87.31 698 ARG A N 1
ATOM 5442 C CA . ARG A 1 698 ? -19.911 37.910 -6.775 1.00 87.31 698 ARG A CA 1
ATOM 5443 C C . ARG A 1 698 ? -19.117 37.270 -5.642 1.00 87.31 698 ARG A C 1
ATOM 5445 O O . ARG A 1 698 ? -19.594 37.213 -4.508 1.00 87.31 698 ARG A O 1
ATOM 5452 N N . SER A 1 699 ? -17.914 36.804 -5.960 1.00 89.12 699 SER A N 1
ATOM 5453 C CA . SER A 1 699 ? -16.958 36.273 -4.985 1.00 89.12 699 SER A CA 1
ATOM 5454 C C . SER A 1 699 ? -15.654 37.051 -5.107 1.00 89.12 699 SER A C 1
ATOM 5456 O O . SER A 1 699 ? -15.035 37.037 -6.169 1.00 89.12 699 SER A O 1
ATOM 5458 N N . THR A 1 700 ? -15.249 37.738 -4.043 1.00 90.75 700 THR A N 1
ATOM 5459 C CA . THR A 1 700 ? -14.122 38.680 -4.063 1.00 90.75 700 THR A CA 1
ATOM 5460 C C . THR A 1 700 ? -13.048 38.273 -3.064 1.00 90.75 700 THR A C 1
ATOM 5462 O O . THR A 1 700 ? -13.341 38.037 -1.890 1.00 90.75 700 THR A O 1
ATOM 5465 N N . LEU A 1 701 ? -11.799 38.249 -3.524 1.00 92.00 701 LEU A N 1
ATOM 5466 C CA . LEU A 1 701 ? -10.598 38.117 -2.697 1.00 92.00 701 LEU A CA 1
ATOM 5467 C C . LEU A 1 701 ? -9.990 39.494 -2.450 1.00 92.00 701 LEU A C 1
ATOM 5469 O O . LEU A 1 701 ? -9.897 40.276 -3.392 1.00 92.00 701 LEU A O 1
ATOM 5473 N N . LEU A 1 702 ? -9.536 39.765 -1.224 1.00 92.88 702 LEU A N 1
ATOM 5474 C CA . LEU A 1 702 ? -8.869 41.018 -0.859 1.00 92.88 702 LEU A CA 1
ATOM 5475 C C . LEU A 1 702 ? -7.492 40.743 -0.251 1.00 92.88 702 LEU A C 1
ATOM 5477 O O . LEU A 1 702 ? -7.400 40.118 0.806 1.00 92.88 702 LEU A O 1
ATOM 5481 N N . ILE A 1 703 ? -6.437 41.253 -0.889 1.00 92.50 703 ILE A N 1
ATOM 5482 C CA . ILE A 1 703 ? -5.046 41.143 -0.428 1.00 92.50 703 ILE A CA 1
ATOM 5483 C C . ILE A 1 703 ? -4.564 42.536 -0.014 1.00 92.50 703 ILE A C 1
ATOM 5485 O O . ILE A 1 703 ? -4.431 43.421 -0.859 1.00 92.50 703 ILE A O 1
ATOM 5489 N N . HIS A 1 704 ? -4.313 42.734 1.283 1.00 91.31 704 HIS A N 1
ATOM 5490 C CA . HIS A 1 704 ? -3.809 43.998 1.841 1.00 91.31 704 HIS A CA 1
ATOM 5491 C C . HIS A 1 704 ? -2.467 43.818 2.554 1.00 91.31 704 HIS A C 1
ATOM 5493 O O . HIS A 1 704 ? -1.592 44.666 2.429 1.00 91.31 704 HIS A O 1
ATOM 5499 N N . GLN A 1 705 ? -2.276 42.702 3.261 1.00 90.81 705 GLN A N 1
ATOM 5500 C CA . GLN A 1 705 ? -1.065 42.400 4.031 1.00 90.81 705 GLN A CA 1
ATOM 5501 C C . GLN A 1 705 ? -0.450 41.047 3.631 1.00 90.81 705 GLN A C 1
ATOM 5503 O O . GLN A 1 705 ? -1.157 40.188 3.102 1.00 90.81 705 GLN A O 1
ATOM 5508 N N . PRO A 1 706 ? 0.834 40.781 3.954 1.00 88.81 706 PRO A N 1
ATOM 5509 C CA . PRO A 1 706 ? 1.465 39.485 3.676 1.00 88.81 706 PRO A CA 1
ATOM 5510 C C . PRO A 1 706 ? 0.724 38.294 4.304 1.00 88.81 706 PRO A C 1
ATOM 5512 O O . PRO A 1 706 ? 0.684 37.205 3.738 1.00 88.81 706 PRO A O 1
ATOM 5515 N N . GLN A 1 707 ? 0.065 38.505 5.447 1.00 88.62 707 GLN A N 1
ATOM 5516 C CA . GLN A 1 707 ? -0.757 37.483 6.105 1.00 88.62 707 GLN A CA 1
ATOM 5517 C C . GLN A 1 707 ? -1.970 37.060 5.259 1.00 88.62 707 GLN A C 1
ATOM 5519 O O . GLN A 1 707 ? -2.453 35.935 5.397 1.00 88.62 707 GLN A O 1
ATOM 5524 N N . ASP A 1 708 ? -2.454 37.926 4.362 1.00 90.06 708 ASP A N 1
ATOM 5525 C CA . ASP A 1 708 ? -3.547 37.593 3.447 1.00 90.06 708 ASP A CA 1
ATOM 5526 C C . ASP A 1 708 ? -3.086 36.628 2.345 1.00 90.06 708 ASP A C 1
ATOM 5528 O O . ASP A 1 708 ? -3.889 35.820 1.881 1.00 90.06 708 ASP A O 1
ATOM 5532 N N . LEU A 1 709 ? -1.795 36.631 1.981 1.00 89.50 709 LEU A N 1
ATOM 5533 C CA . LEU A 1 709 ? -1.222 35.625 1.077 1.00 89.50 709 LEU A CA 1
ATOM 5534 C C . LEU A 1 709 ? -1.151 34.252 1.744 1.00 89.50 709 LEU A C 1
ATOM 5536 O O . LEU A 1 709 ? -1.580 33.267 1.149 1.00 89.50 709 LEU A O 1
ATOM 5540 N N . VAL A 1 710 ? -0.719 34.195 3.006 1.00 90.50 710 VAL A N 1
ATOM 5541 C CA . VAL A 1 710 ? -0.723 32.948 3.793 1.00 90.50 710 VAL A CA 1
ATOM 5542 C C . VAL A 1 710 ? -2.143 32.401 3.919 1.00 90.50 710 VAL A C 1
ATOM 5544 O O . VAL A 1 710 ? -2.402 31.211 3.738 1.00 90.50 710 VAL A O 1
ATOM 5547 N N . ARG A 1 711 ? -3.110 33.284 4.171 1.00 91.06 711 ARG A N 1
ATOM 5548 C CA . ARG A 1 711 ? -4.531 32.930 4.209 1.00 91.06 711 ARG A CA 1
ATOM 5549 C C . ARG A 1 711 ? -5.036 32.422 2.856 1.00 91.06 711 ARG A C 1
ATOM 5551 O O . ARG A 1 711 ? -5.807 31.464 2.823 1.00 91.06 711 ARG A O 1
ATOM 5558 N N . LEU A 1 712 ? -4.586 33.017 1.753 1.00 92.50 712 LEU A N 1
ATOM 5559 C CA . LEU A 1 712 ? -4.910 32.562 0.405 1.00 92.50 712 LEU A CA 1
ATOM 5560 C C . LEU A 1 712 ? -4.334 31.169 0.117 1.00 92.50 712 LEU A C 1
ATOM 5562 O O . LEU A 1 712 ? -5.059 30.313 -0.387 1.00 92.50 712 LEU A O 1
ATOM 5566 N N . GLN A 1 713 ? -3.079 30.910 0.496 1.00 90.69 713 GLN A N 1
ATOM 5567 C CA . GLN A 1 713 ? -2.467 29.580 0.404 1.00 90.69 713 GLN A CA 1
ATOM 5568 C C . GLN A 1 713 ? -3.280 28.555 1.206 1.00 90.69 713 GLN A C 1
ATOM 5570 O O . GLN A 1 713 ? -3.641 27.502 0.684 1.00 90.69 713 GLN A O 1
ATOM 5575 N N . ARG A 1 714 ? -3.672 28.880 2.444 1.00 91.75 714 ARG A N 1
ATOM 5576 C CA . ARG A 1 714 ? -4.531 28.004 3.262 1.00 91.75 714 ARG A CA 1
ATOM 5577 C C . ARG A 1 714 ? -5.891 27.740 2.609 1.00 91.75 714 ARG A C 1
ATOM 5579 O O . ARG A 1 714 ? -6.367 26.611 2.660 1.00 91.75 714 ARG A O 1
ATOM 5586 N N . ALA A 1 715 ? -6.509 28.738 1.974 1.00 91.81 715 ALA A N 1
ATOM 5587 C CA . ALA A 1 715 ? -7.778 28.572 1.259 1.00 91.81 715 ALA A CA 1
ATOM 5588 C C . ALA A 1 715 ? -7.639 27.686 0.004 1.00 91.81 715 ALA A C 1
ATOM 5590 O O . ALA A 1 715 ? -8.510 26.859 -0.273 1.00 91.81 715 ALA A O 1
ATOM 5591 N N . LEU A 1 716 ? -6.528 27.809 -0.731 1.00 91.00 716 LEU A N 1
ATOM 5592 C CA . LEU A 1 716 ? -6.190 26.917 -1.844 1.00 91.00 716 LEU A CA 1
ATOM 5593 C C . LEU A 1 716 ? -6.002 25.471 -1.363 1.00 91.00 716 LEU A C 1
ATOM 5595 O O . LEU A 1 716 ? -6.540 24.547 -1.978 1.00 91.00 716 LEU A O 1
ATOM 5599 N N . LEU A 1 717 ? -5.301 25.285 -0.241 1.00 89.50 717 LEU A N 1
ATOM 5600 C CA . LEU A 1 717 ? -5.078 23.970 0.358 1.00 89.50 717 LEU A CA 1
ATOM 5601 C C . LEU A 1 717 ? -6.385 23.350 0.853 1.00 89.50 717 LEU A C 1
ATOM 5603 O O . LEU A 1 717 ? -6.646 22.174 0.616 1.00 89.50 717 LEU A O 1
ATOM 5607 N N . LEU A 1 718 ? -7.239 24.158 1.486 1.00 90.81 718 LEU A N 1
ATOM 5608 C CA . LEU A 1 718 ? -8.567 23.755 1.936 1.00 90.81 718 LEU A CA 1
ATOM 5609 C C . LEU A 1 718 ? -9.400 23.203 0.771 1.00 90.81 718 LEU A C 1
ATOM 5611 O O . LEU A 1 718 ? -9.962 22.115 0.891 1.00 90.81 718 LEU A O 1
ATOM 5615 N N . ARG A 1 719 ? -9.423 23.892 -0.381 1.00 89.69 719 ARG A N 1
ATOM 5616 C CA . ARG A 1 719 ? -10.102 23.405 -1.596 1.00 89.69 719 ARG A CA 1
ATOM 5617 C C . ARG A 1 719 ? -9.588 22.024 -2.018 1.00 89.69 719 ARG A C 1
ATOM 5619 O O . ARG A 1 719 ? -10.375 21.151 -2.378 1.00 89.69 719 ARG A O 1
ATOM 5626 N N . GLU A 1 720 ? -8.272 21.830 -2.018 1.00 86.88 720 GLU A N 1
ATOM 5627 C CA . GLU A 1 720 ? -7.640 20.576 -2.441 1.00 86.88 720 GLU A CA 1
ATOM 5628 C C . GLU A 1 720 ? -7.937 19.430 -1.471 1.00 86.88 720 GLU A C 1
ATOM 5630 O O . GLU A 1 720 ? -8.363 18.363 -1.908 1.00 86.88 720 GLU A O 1
ATOM 5635 N N . ILE A 1 721 ? -7.837 19.680 -0.165 1.00 87.25 721 ILE A N 1
ATOM 5636 C CA . ILE A 1 721 ? -8.226 18.729 0.881 1.00 87.25 721 ILE A CA 1
ATOM 5637 C C . ILE A 1 721 ? -9.691 18.319 0.704 1.00 87.25 721 ILE A C 1
ATOM 5639 O O . ILE A 1 721 ? -10.002 17.129 0.686 1.00 87.25 721 ILE A O 1
ATOM 5643 N N . ILE A 1 722 ? -10.603 19.272 0.506 1.00 87.06 722 ILE A N 1
ATOM 5644 C CA . ILE A 1 722 ? -12.022 18.962 0.284 1.00 87.06 722 ILE A CA 1
ATOM 5645 C C . ILE A 1 722 ? -12.196 18.074 -0.955 1.00 87.06 722 ILE A C 1
ATOM 5647 O O . ILE A 1 722 ? -12.935 17.092 -0.905 1.00 87.06 722 ILE A O 1
ATOM 5651 N N . ASN A 1 723 ? -11.499 18.372 -2.055 1.00 85.25 723 ASN A N 1
ATOM 5652 C CA . ASN A 1 723 ? -11.566 17.574 -3.280 1.00 85.25 723 ASN A CA 1
ATOM 5653 C C . ASN A 1 723 ? -11.022 16.147 -3.084 1.00 85.25 723 ASN A C 1
ATOM 5655 O O . ASN A 1 723 ? -11.676 15.194 -3.511 1.00 85.25 723 ASN A O 1
ATOM 5659 N N . LEU A 1 724 ? -9.884 15.987 -2.400 1.00 81.56 724 LEU A N 1
ATOM 5660 C CA . LEU A 1 724 ? -9.283 14.680 -2.095 1.00 81.56 724 LEU A CA 1
ATOM 5661 C C . LEU A 1 724 ? -10.200 13.805 -1.234 1.00 81.56 724 LEU A C 1
ATOM 5663 O O . LEU A 1 724 ? -10.259 12.592 -1.418 1.00 81.56 724 LEU A O 1
ATOM 5667 N N . ASN A 1 725 ? -10.969 14.423 -0.338 1.00 84.00 725 ASN A N 1
ATOM 5668 C CA . ASN A 1 725 ? -11.893 13.733 0.560 1.00 84.00 725 ASN A CA 1
ATOM 5669 C C . ASN A 1 725 ? -13.316 13.587 -0.028 1.00 84.00 725 ASN A C 1
ATOM 5671 O O . ASN A 1 725 ? -14.281 13.329 0.692 1.00 84.00 725 ASN A O 1
ATOM 5675 N N . GLY A 1 726 ? -13.465 13.702 -1.354 1.00 73.00 726 GLY A N 1
ATOM 5676 C CA . GLY A 1 726 ? -14.719 13.415 -2.058 1.00 73.00 726 GLY A CA 1
ATOM 5677 C C . GLY A 1 726 ? -15.660 14.611 -2.248 1.00 73.00 726 GLY A C 1
ATOM 5678 O O . GLY A 1 726 ? -16.834 14.413 -2.574 1.00 73.00 726 GLY A O 1
ATOM 5679 N N . GLY A 1 727 ? -15.154 15.834 -2.079 1.00 78.88 727 GLY A N 1
ATOM 5680 C CA . GLY A 1 727 ? -15.848 17.096 -2.332 1.00 78.88 727 GLY A CA 1
ATOM 5681 C C . GLY A 1 727 ? -16.742 17.570 -1.181 1.00 78.88 727 GLY A C 1
ATOM 5682 O O . GLY A 1 727 ? -17.036 16.832 -0.240 1.00 78.88 727 GLY A O 1
ATOM 5683 N N . SER A 1 728 ? -17.255 18.802 -1.292 1.00 68.38 728 SER A N 1
ATOM 5684 C CA . SER A 1 728 ? -18.110 19.443 -0.271 1.00 68.38 728 SER A CA 1
ATOM 5685 C C . SER A 1 728 ? -19.404 18.677 0.029 1.00 68.38 728 SER A C 1
ATOM 5687 O O . SER A 1 728 ? -19.990 18.821 1.093 1.00 68.38 728 SER A O 1
ATOM 5689 N N . SER A 1 729 ? -19.846 17.813 -0.891 1.00 66.00 729 SER A N 1
ATOM 5690 C CA . SER A 1 729 ? -21.008 16.949 -0.674 1.00 66.00 729 SER A CA 1
ATOM 5691 C C . SER A 1 729 ? -20.728 15.759 0.251 1.00 66.00 729 SER A C 1
ATOM 5693 O O . SER A 1 729 ? -21.676 15.225 0.822 1.00 66.00 729 SER A O 1
ATOM 5695 N N . ARG A 1 730 ? -19.472 15.320 0.403 1.00 71.56 730 ARG A N 1
ATOM 5696 C CA . ARG A 1 730 ? -19.093 14.184 1.263 1.00 71.56 730 ARG A CA 1
ATOM 5697 C C . ARG A 1 730 ? -18.447 14.617 2.567 1.00 71.56 730 ARG A C 1
ATOM 5699 O O . ARG A 1 730 ? -18.569 13.895 3.552 1.00 71.56 730 ARG A O 1
ATOM 5706 N N . VAL A 1 731 ? -17.824 15.786 2.578 1.00 72.62 731 VAL A N 1
ATOM 5707 C CA . VAL A 1 731 ? -17.318 16.439 3.782 1.00 72.62 731 VAL A CA 1
ATOM 5708 C C . VAL A 1 731 ? -18.508 17.031 4.545 1.00 72.62 731 VAL A C 1
ATOM 5710 O O . VAL A 1 731 ? -18.964 18.134 4.267 1.00 72.62 731 VAL A O 1
ATOM 5713 N N . ASN A 1 732 ? -19.065 16.252 5.468 1.00 77.06 732 ASN A N 1
ATOM 5714 C CA . ASN A 1 732 ? -20.179 16.653 6.325 1.00 77.06 732 ASN A CA 1
ATOM 5715 C C . ASN A 1 732 ? -19.859 16.331 7.787 1.00 77.06 732 ASN A C 1
ATOM 5717 O O . ASN A 1 732 ? -18.877 15.654 8.085 1.00 77.06 732 ASN A O 1
ATOM 5721 N N . ARG A 1 733 ? -20.723 16.767 8.706 1.00 78.25 733 ARG A N 1
ATOM 5722 C CA . ARG A 1 733 ? -20.536 16.562 10.150 1.00 78.25 733 ARG A CA 1
ATOM 5723 C C . ARG A 1 733 ? -20.365 15.089 10.559 1.00 78.25 733 ARG A C 1
ATOM 5725 O O . ARG A 1 733 ? -19.703 14.810 11.549 1.00 78.25 733 ARG A O 1
ATOM 5732 N N . ARG A 1 734 ? -20.950 14.135 9.824 1.00 75.88 734 ARG A N 1
ATOM 5733 C CA . ARG A 1 734 ? -20.837 12.689 10.121 1.00 75.88 734 ARG A CA 1
ATOM 5734 C C . ARG A 1 734 ? -19.519 12.084 9.632 1.00 75.88 734 ARG A C 1
ATOM 5736 O O . ARG A 1 734 ? -19.004 11.152 10.242 1.00 75.88 734 ARG A O 1
ATOM 5743 N N . ASN A 1 735 ? -18.996 12.622 8.535 1.00 75.31 735 ASN A N 1
ATOM 5744 C CA . ASN A 1 735 ? -17.760 12.197 7.879 1.00 75.31 735 ASN A CA 1
ATOM 5745 C C . ASN A 1 735 ? -16.550 13.056 8.274 1.00 75.31 735 ASN A C 1
ATOM 5747 O O . ASN A 1 735 ? -15.469 12.884 7.716 1.00 75.31 735 ASN A O 1
ATOM 5751 N N . PHE A 1 736 ? -16.735 13.986 9.207 1.00 83.94 736 PHE A N 1
ATOM 5752 C CA . PHE A 1 736 ? -15.668 14.710 9.876 1.00 83.94 736 PHE A CA 1
ATOM 5753 C C . PHE A 1 736 ? -15.827 14.512 11.388 1.00 83.94 736 PHE A C 1
ATOM 5755 O O . PHE A 1 736 ? -16.263 15.401 12.117 1.00 83.94 736 PHE A O 1
ATOM 5762 N N . SER A 1 737 ? -15.555 13.291 11.852 1.00 80.81 737 SER A N 1
ATOM 5763 C CA . SER A 1 737 ? -15.645 12.912 13.264 1.00 80.81 737 SER A CA 1
ATOM 5764 C C . SER A 1 737 ? -14.285 12.522 13.836 1.00 80.81 737 SER A C 1
ATOM 5766 O O . SER A 1 737 ? -13.382 12.100 13.110 1.00 80.81 737 SER A O 1
ATOM 5768 N N . ARG A 1 738 ? -14.162 12.570 15.166 1.00 79.38 738 ARG A N 1
ATOM 5769 C CA . ARG A 1 738 ? -12.959 12.130 15.883 1.00 79.38 738 ARG A CA 1
ATOM 5770 C C . ARG A 1 738 ? -12.494 10.751 15.402 1.00 79.38 738 ARG A C 1
ATOM 5772 O O . ARG A 1 738 ? -13.284 9.815 15.273 1.00 79.38 738 ARG A O 1
ATOM 5779 N N . GLY A 1 739 ? -11.194 10.633 15.159 1.00 64.62 739 GLY A N 1
ATOM 5780 C CA . GLY A 1 739 ? -10.533 9.392 14.778 1.00 64.62 739 GLY A CA 1
ATOM 5781 C C . GLY A 1 739 ? -10.636 9.026 13.297 1.00 64.62 739 GLY A C 1
ATOM 5782 O O . GLY A 1 739 ? -9.965 8.069 12.906 1.00 64.62 739 GLY A O 1
ATOM 5783 N N . GLN A 1 740 ? -11.412 9.762 12.491 1.00 78.88 740 GLN A N 1
ATOM 5784 C CA . GLN A 1 740 ? -11.399 9.634 11.033 1.00 78.88 740 GLN A CA 1
ATOM 5785 C C . GLN A 1 740 ? -10.145 10.281 10.438 1.00 78.88 740 GLN A C 1
ATOM 5787 O O . GLN A 1 740 ? -9.509 11.138 11.050 1.00 78.88 740 GLN A O 1
ATOM 5792 N N . VAL A 1 741 ? -9.775 9.826 9.243 1.00 77.31 741 VAL A N 1
ATOM 5793 C CA . VAL A 1 741 ? -8.575 10.274 8.539 1.00 77.31 741 VAL A CA 1
ATOM 5794 C C . VAL A 1 741 ? -8.972 11.259 7.447 1.00 77.31 741 VAL A C 1
ATOM 5796 O O . VAL A 1 741 ? -9.775 10.934 6.577 1.00 77.31 741 VAL A O 1
ATOM 5799 N N . LEU A 1 742 ? -8.382 12.444 7.505 1.00 81.94 742 LEU A N 1
ATOM 5800 C CA . LEU A 1 742 ? -8.460 13.502 6.516 1.00 81.94 742 LEU A CA 1
ATOM 5801 C C . LEU A 1 742 ? -7.254 13.391 5.579 1.00 81.94 742 LEU A C 1
ATOM 5803 O O . LEU A 1 742 ? -6.113 13.516 6.015 1.00 81.94 742 LEU A O 1
ATOM 5807 N N . LEU A 1 743 ? -7.486 13.163 4.291 1.00 81.69 743 LEU A N 1
ATOM 5808 C CA . LEU A 1 743 ? -6.408 13.146 3.301 1.00 81.69 743 LEU A CA 1
ATOM 5809 C C . LEU A 1 743 ? -5.893 14.565 3.049 1.00 81.69 743 LEU A C 1
ATOM 5811 O O . LEU A 1 743 ? -6.689 15.489 2.869 1.00 81.69 743 LEU A O 1
ATOM 5815 N N . VAL A 1 744 ? -4.573 14.719 3.014 1.00 82.06 744 VAL A N 1
ATOM 5816 C CA . VAL A 1 744 ? -3.867 15.985 2.784 1.00 82.06 744 VAL A CA 1
ATOM 5817 C C . VAL A 1 744 ? -2.980 15.815 1.547 1.00 82.06 744 VAL A C 1
ATOM 5819 O O . VAL A 1 744 ? -2.406 14.741 1.372 1.00 82.06 744 VAL A O 1
ATOM 5822 N N . PRO A 1 745 ? -2.868 16.823 0.664 1.00 76.81 745 PRO A N 1
ATOM 5823 C CA . PRO A 1 745 ? -1.985 16.730 -0.495 1.00 76.81 745 PRO A CA 1
ATOM 5824 C C . PRO A 1 745 ? -0.510 16.569 -0.086 1.00 76.81 745 PRO A C 1
ATOM 5826 O O . PRO A 1 745 ? -0.076 17.075 0.956 1.00 76.81 745 PRO A O 1
ATOM 5829 N N . ASP A 1 746 ? 0.240 15.848 -0.921 1.00 68.62 746 ASP A N 1
ATOM 5830 C CA . ASP A 1 746 ? 1.648 15.503 -0.706 1.00 68.62 746 ASP A CA 1
ATOM 5831 C C . ASP A 1 746 ? 2.584 16.724 -0.717 1.00 68.62 746 ASP A C 1
ATOM 5833 O O . ASP A 1 746 ? 2.302 17.766 -1.310 1.00 68.62 746 ASP A O 1
ATOM 5837 N N . GLU A 1 747 ? 3.745 16.572 -0.075 1.00 62.50 747 GLU A N 1
ATOM 5838 C CA . GLU A 1 747 ? 4.850 17.535 -0.176 1.00 62.50 747 GLU A CA 1
ATOM 5839 C C . GLU A 1 747 ? 5.560 17.355 -1.516 1.00 62.50 747 GLU A C 1
ATOM 5841 O O . GLU A 1 747 ? 5.846 16.224 -1.902 1.00 62.50 747 GLU A O 1
ATOM 5846 N N . ASN A 1 748 ? 5.875 18.461 -2.197 1.00 53.66 748 ASN A N 1
ATOM 5847 C CA . ASN A 1 748 ? 6.508 18.531 -3.526 1.00 53.66 748 ASN A CA 1
ATOM 5848 C C . ASN A 1 748 ? 5.597 18.404 -4.756 1.00 53.66 748 ASN A C 1
ATOM 5850 O O . ASN A 1 748 ? 6.111 18.290 -5.872 1.00 53.66 748 ASN A O 1
ATOM 5854 N N . THR A 1 749 ? 4.277 18.550 -4.630 1.00 52.09 749 THR A N 1
ATOM 5855 C CA . THR A 1 749 ? 3.467 18.972 -5.786 1.00 52.09 749 THR A CA 1
ATOM 5856 C C . THR A 1 749 ? 3.731 20.453 -6.050 1.00 52.09 749 THR A C 1
ATOM 5858 O O . THR A 1 749 ? 2.933 21.316 -5.693 1.00 52.09 749 THR A O 1
ATOM 5861 N N . LEU A 1 750 ? 4.871 20.764 -6.670 1.00 52.62 750 LEU A N 1
ATOM 5862 C CA . LEU A 1 750 ? 5.237 22.096 -7.164 1.00 52.62 750 LEU A CA 1
ATOM 5863 C C . LEU A 1 750 ? 4.346 22.539 -8.353 1.00 52.62 750 LEU A C 1
ATOM 5865 O O . LEU A 1 750 ? 4.766 23.306 -9.220 1.00 52.62 750 LEU A O 1
ATOM 5869 N N . ASP A 1 751 ? 3.113 22.053 -8.413 1.00 63.88 751 ASP A N 1
ATOM 5870 C CA . ASP A 1 751 ? 2.166 22.321 -9.479 1.00 63.88 751 ASP A CA 1
ATOM 5871 C C . ASP A 1 751 ? 1.578 23.720 -9.333 1.00 63.88 751 ASP A C 1
ATOM 5873 O O . ASP A 1 751 ? 1.289 24.211 -8.238 1.00 63.88 751 ASP A O 1
ATOM 5877 N N . THR A 1 752 ? 1.374 24.372 -10.472 1.00 74.56 752 THR A N 1
ATOM 5878 C CA . THR A 1 752 ? 0.746 25.686 -10.532 1.00 74.56 752 THR A CA 1
ATOM 5879 C C . THR A 1 752 ? -0.704 25.602 -10.046 1.00 74.56 752 THR A C 1
ATOM 5881 O O . THR A 1 752 ? -1.477 24.750 -10.491 1.00 74.56 752 THR A O 1
ATOM 5884 N N . ARG A 1 753 ? -1.096 26.478 -9.114 1.00 83.31 753 ARG A N 1
ATOM 5885 C CA . ARG A 1 753 ? -2.417 26.441 -8.475 1.00 83.31 753 ARG A CA 1
ATOM 5886 C C . ARG A 1 753 ? -3.338 27.488 -9.082 1.00 83.31 753 ARG A C 1
ATOM 5888 O O . ARG A 1 753 ? -3.094 28.686 -8.977 1.00 83.31 753 ARG A O 1
ATOM 5895 N N . LEU A 1 754 ? -4.420 27.014 -9.698 1.00 85.19 754 LEU A N 1
ATOM 5896 C CA . LEU A 1 754 ? -5.454 27.874 -10.261 1.00 85.19 754 LEU A CA 1
ATOM 5897 C C . LEU A 1 754 ? -6.305 28.504 -9.156 1.00 85.19 754 LEU A C 1
ATOM 5899 O O . LEU A 1 754 ? -6.940 27.791 -8.370 1.00 85.19 754 LEU A O 1
ATOM 5903 N N . LEU A 1 755 ? -6.357 29.830 -9.170 1.00 87.56 755 LEU A N 1
ATOM 5904 C CA . LEU A 1 755 ? -7.279 30.653 -8.418 1.00 87.56 755 LEU A CA 1
ATOM 5905 C C . LEU A 1 755 ? -8.620 30.717 -9.151 1.00 87.56 755 LEU A C 1
ATOM 5907 O O . LEU A 1 755 ? -8.716 31.189 -10.283 1.00 87.56 755 LEU A O 1
ATOM 5911 N N . ASP A 1 756 ? -9.659 30.225 -8.489 1.00 83.81 756 ASP A N 1
ATOM 5912 C CA . ASP A 1 756 ? -11.013 30.170 -9.019 1.00 83.81 756 ASP A CA 1
ATOM 5913 C C . ASP A 1 756 ? -12.011 30.807 -8.038 1.00 83.81 756 ASP A C 1
ATOM 5915 O O . ASP A 1 756 ? -11.689 31.170 -6.902 1.00 83.81 756 ASP A O 1
ATOM 5919 N N . ARG A 1 757 ? -13.267 30.904 -8.475 1.00 85.81 757 ARG A N 1
ATOM 5920 C CA . ARG A 1 757 ? -14.370 31.429 -7.664 1.00 85.81 757 ARG A CA 1
ATOM 5921 C C . ARG A 1 757 ? -14.562 30.670 -6.342 1.00 85.81 757 ARG A C 1
ATOM 5923 O O . ARG A 1 757 ? -14.919 31.291 -5.349 1.00 85.81 757 ARG A O 1
ATOM 5930 N N . ARG A 1 758 ? -14.336 29.350 -6.302 1.00 86.25 758 ARG A N 1
ATOM 5931 C CA . ARG A 1 758 ? -14.495 28.553 -5.070 1.00 86.25 758 ARG A CA 1
ATOM 5932 C C . ARG A 1 758 ? -13.398 28.864 -4.063 1.00 86.25 758 ARG A C 1
ATOM 5934 O O . ARG A 1 758 ? -13.673 28.920 -2.874 1.00 86.25 758 ARG A O 1
ATOM 5941 N N . VAL A 1 759 ? -12.173 29.122 -4.519 1.00 90.12 759 VAL A N 1
ATOM 5942 C CA . VAL A 1 759 ? -11.094 29.599 -3.641 1.00 90.12 759 VAL A CA 1
ATOM 5943 C C . VAL A 1 759 ? -11.478 30.934 -3.003 1.00 90.12 759 VAL A C 1
ATOM 5945 O O . VAL A 1 759 ? -11.242 31.117 -1.813 1.00 90.12 759 VAL A O 1
ATOM 5948 N N . ALA A 1 760 ? -12.132 31.831 -3.750 1.00 90.44 760 ALA A N 1
ATOM 5949 C CA . ALA A 1 760 ? -12.667 33.078 -3.199 1.00 90.44 760 ALA A CA 1
ATOM 5950 C C . ALA A 1 760 ? -13.754 32.851 -2.132 1.00 90.44 760 ALA A C 1
ATOM 5952 O O . ALA A 1 760 ? -13.740 33.514 -1.095 1.00 90.44 760 ALA A O 1
ATOM 5953 N N . GLU A 1 761 ? -14.646 31.876 -2.334 1.00 89.12 761 GLU A N 1
ATOM 5954 C CA . GLU A 1 761 ? -15.639 31.466 -1.325 1.00 89.12 761 GLU A CA 1
ATOM 5955 C C . GLU A 1 761 ? -14.964 30.901 -0.065 1.00 89.12 761 GLU A C 1
ATOM 5957 O O . GLU A 1 761 ? -15.231 31.360 1.045 1.00 89.12 761 GLU A O 1
ATOM 5962 N N . HIS A 1 762 ? -14.020 29.970 -0.223 1.00 91.00 762 HIS A N 1
ATOM 5963 C CA . HIS A 1 762 ? -13.271 29.406 0.900 1.00 91.00 762 HIS A CA 1
ATOM 5964 C C . HIS A 1 762 ? -12.464 30.474 1.648 1.00 91.00 762 HIS A C 1
ATOM 5966 O O . HIS A 1 762 ? -12.417 30.455 2.876 1.00 91.00 762 HIS A O 1
ATOM 5972 N N . PHE A 1 763 ? -11.879 31.446 0.937 1.00 93.12 763 PHE A N 1
ATOM 5973 C CA . PHE A 1 763 ? -11.171 32.575 1.538 1.00 93.12 763 PHE A CA 1
ATOM 5974 C C . PHE A 1 763 ? -12.098 33.423 2.415 1.00 93.12 763 PHE A C 1
ATOM 5976 O O . PHE A 1 763 ? -11.722 33.769 3.535 1.00 93.12 763 PHE A O 1
ATOM 5983 N N . LEU A 1 764 ? -13.329 33.694 1.969 1.00 92.06 764 LEU A N 1
ATOM 5984 C CA . LEU A 1 764 ? -14.342 34.359 2.794 1.00 92.06 764 LEU A CA 1
ATOM 5985 C C . LEU A 1 764 ? -14.665 33.538 4.050 1.00 92.06 764 LEU A C 1
ATOM 5987 O O . LEU A 1 764 ? -14.725 34.098 5.147 1.00 92.06 764 LEU A O 1
ATOM 5991 N N . HIS A 1 765 ? -14.828 32.217 3.912 1.00 90.06 765 HIS A N 1
ATOM 5992 C CA . HIS A 1 765 ? -15.101 31.321 5.041 1.00 90.06 765 HIS A CA 1
ATOM 5993 C C . HIS A 1 765 ? -13.948 31.309 6.063 1.00 90.06 765 HIS A C 1
ATOM 5995 O O . HIS A 1 765 ? -14.173 31.083 7.248 1.00 90.06 765 HIS A O 1
ATOM 6001 N N . THR A 1 766 ? -12.712 31.637 5.675 1.00 88.94 766 THR A N 1
ATOM 6002 C CA . THR A 1 766 ? -11.609 31.751 6.650 1.00 88.94 766 THR A CA 1
ATOM 6003 C C . THR A 1 766 ? -11.779 32.891 7.663 1.00 88.94 766 THR A C 1
ATOM 6005 O O . THR A 1 766 ? -11.142 32.848 8.713 1.00 88.94 766 THR A O 1
ATOM 6008 N N . GLU A 1 767 ? -12.610 33.902 7.394 1.00 88.94 767 GLU A N 1
ATOM 6009 C CA . GLU A 1 767 ? -12.880 35.000 8.340 1.00 88.94 767 GLU A CA 1
ATOM 6010 C C . GLU A 1 767 ? -14.342 35.005 8.785 1.00 88.94 767 GLU A C 1
ATOM 6012 O O . GLU A 1 767 ? -14.643 34.938 9.973 1.00 88.94 767 GLU A O 1
ATOM 6017 N N . HIS A 1 768 ? -15.261 35.024 7.820 1.00 91.56 768 HIS A N 1
ATOM 6018 C CA . HIS A 1 768 ? -16.686 35.266 8.037 1.00 91.56 768 HIS A CA 1
ATOM 6019 C C . HIS A 1 768 ? -17.522 33.980 7.950 1.00 91.56 768 HIS A C 1
ATOM 6021 O O . HIS A 1 768 ? -18.657 34.016 7.477 1.00 91.56 768 HIS A O 1
ATOM 6027 N N . TYR A 1 769 ? -16.992 32.833 8.403 1.00 91.06 769 TYR A N 1
ATOM 6028 C CA . TYR A 1 769 ? -17.698 31.539 8.325 1.00 91.06 769 TYR A CA 1
ATOM 6029 C C . TYR A 1 769 ? -19.068 31.561 9.007 1.00 91.06 769 TYR A C 1
ATOM 6031 O O . TYR A 1 769 ? -20.026 31.032 8.455 1.00 91.06 769 TYR A O 1
ATOM 6039 N N . TYR A 1 770 ? -19.184 32.177 10.189 1.00 90.25 770 TYR A N 1
ATOM 6040 C CA . TYR A 1 770 ? -20.436 32.178 10.949 1.00 90.25 770 TYR A CA 1
ATOM 6041 C C . TYR A 1 770 ? -21.524 32.989 10.237 1.00 90.25 770 TYR A C 1
ATOM 6043 O O . TYR A 1 770 ? -22.641 32.509 10.050 1.00 90.25 770 TYR A O 1
ATOM 6051 N N . ALA A 1 771 ? -21.180 34.195 9.773 1.00 90.56 771 ALA A N 1
ATOM 6052 C CA . ALA A 1 771 ? -22.094 35.042 9.012 1.00 90.56 771 ALA A CA 1
ATOM 6053 C C . ALA A 1 771 ? -22.471 34.401 7.663 1.00 90.56 771 ALA A C 1
ATOM 6055 O O . ALA A 1 771 ? -23.631 34.455 7.257 1.00 90.56 771 ALA A O 1
ATOM 6056 N N . ALA A 1 772 ? -21.519 33.744 6.990 1.00 89.56 772 ALA A N 1
ATOM 6057 C CA . ALA A 1 772 ? -21.766 33.012 5.750 1.00 89.56 772 ALA A CA 1
ATOM 6058 C C . ALA A 1 772 ? -22.678 31.790 5.961 1.00 89.56 772 ALA A C 1
ATOM 6060 O O . ALA A 1 772 ? -23.616 31.595 5.189 1.00 89.56 772 ALA A O 1
ATOM 6061 N N . ALA A 1 773 ? -22.453 31.007 7.022 1.00 89.38 773 ALA A N 1
ATOM 6062 C CA . ALA A 1 773 ? -23.287 29.862 7.383 1.00 89.38 773 ALA A CA 1
ATOM 6063 C C . ALA A 1 773 ? -24.718 30.292 7.721 1.00 89.38 773 ALA A C 1
ATOM 6065 O O . ALA A 1 773 ? -25.669 29.704 7.210 1.00 89.38 773 ALA A O 1
ATOM 6066 N N . LEU A 1 774 ? -24.880 31.360 8.510 1.00 90.25 774 LEU A N 1
ATOM 6067 C CA . LEU A 1 774 ? -26.194 31.911 8.836 1.00 90.25 774 LEU A CA 1
ATOM 6068 C C . LEU A 1 774 ? -26.926 32.400 7.581 1.00 90.25 774 LEU A C 1
ATOM 6070 O O . LEU A 1 774 ? -28.084 32.048 7.376 1.00 90.25 774 LEU A O 1
ATOM 6074 N N . ARG A 1 775 ? -26.241 33.143 6.705 1.00 89.06 775 ARG A N 1
ATOM 6075 C CA . ARG A 1 775 ? -26.813 33.602 5.434 1.00 89.06 775 ARG A CA 1
ATOM 6076 C C . ARG A 1 775 ? -27.222 32.433 4.539 1.00 89.06 775 ARG A C 1
ATOM 6078 O O . ARG A 1 775 ? -28.264 32.509 3.897 1.00 89.06 775 ARG A O 1
ATOM 6085 N N . ASN A 1 776 ? -26.415 31.373 4.472 1.00 88.19 776 ASN A N 1
ATOM 6086 C CA . ASN A 1 776 ? -26.748 30.176 3.701 1.00 88.19 776 ASN A CA 1
ATOM 6087 C C . ASN A 1 776 ? -28.012 29.505 4.259 1.00 88.19 776 ASN A C 1
ATOM 6089 O O . ASN A 1 776 ? -28.943 29.262 3.500 1.00 88.19 776 ASN A O 1
ATOM 6093 N N . ILE A 1 777 ? -28.093 29.333 5.582 1.00 89.81 777 ILE A N 1
ATOM 6094 C CA . ILE A 1 777 ? -29.294 28.830 6.256 1.00 89.81 777 ILE A CA 1
ATOM 6095 C C . ILE A 1 777 ? -30.513 29.686 5.900 1.00 89.81 777 ILE A C 1
ATOM 6097 O O . ILE A 1 777 ? -31.522 29.158 5.444 1.00 89.81 777 ILE A O 1
ATOM 6101 N N . GLU A 1 778 ? -30.435 31.003 6.079 1.00 89.81 778 GLU A N 1
ATOM 6102 C CA . GLU A 1 778 ? -31.553 31.911 5.806 1.00 89.81 778 GLU A CA 1
ATOM 6103 C C . GLU A 1 778 ? -31.975 31.900 4.335 1.00 89.81 778 GLU A C 1
ATOM 6105 O O . GLU A 1 778 ? -33.171 31.884 4.052 1.00 89.81 778 GLU A O 1
ATOM 6110 N N . ALA A 1 779 ? -31.018 31.853 3.404 1.00 87.06 779 ALA A N 1
ATOM 6111 C CA . ALA A 1 779 ? -31.294 31.775 1.974 1.00 87.06 779 ALA A CA 1
ATOM 6112 C C . ALA A 1 779 ? -31.999 30.463 1.599 1.00 87.06 779 ALA A C 1
ATOM 6114 O O . ALA A 1 779 ? -32.991 30.496 0.872 1.00 87.06 779 ALA A O 1
ATOM 6115 N N . THR A 1 780 ? -31.542 29.324 2.127 1.00 87.06 780 THR A N 1
ATOM 6116 C CA . THR A 1 780 ? -32.180 28.021 1.890 1.00 87.06 780 THR A CA 1
ATOM 6117 C C . THR A 1 780 ? -33.598 27.991 2.465 1.00 87.06 780 THR A C 1
ATOM 6119 O O . THR A 1 780 ? -34.518 27.487 1.821 1.00 87.06 780 THR A O 1
ATOM 6122 N N . LEU A 1 781 ? -33.806 28.565 3.655 1.00 88.31 781 LEU A N 1
ATOM 6123 C CA . LEU A 1 781 ? -35.133 28.670 4.265 1.00 88.31 781 LEU A CA 1
ATOM 6124 C C . LEU A 1 781 ? -36.072 29.571 3.448 1.00 88.31 781 LEU A C 1
ATOM 6126 O O . LEU A 1 781 ? -37.199 29.169 3.171 1.00 88.31 781 LEU A O 1
ATOM 6130 N N . ALA A 1 782 ? -35.600 30.741 3.013 1.00 87.31 782 ALA A N 1
ATOM 6131 C CA . ALA A 1 782 ? -36.379 31.662 2.187 1.00 87.31 782 ALA A CA 1
ATOM 6132 C C . ALA A 1 782 ? -36.749 31.052 0.825 1.00 87.31 782 ALA A C 1
ATOM 6134 O O . ALA A 1 782 ? -37.852 31.271 0.327 1.00 87.31 782 ALA A O 1
ATOM 6135 N N . GLU A 1 783 ? -35.855 30.255 0.233 1.00 85.50 783 GLU A N 1
ATOM 6136 C CA . GLU A 1 783 ? -36.139 29.543 -1.014 1.00 85.50 783 GLU A CA 1
ATOM 6137 C C . GLU A 1 783 ? -37.185 28.441 -0.812 1.00 85.50 783 GLU A C 1
ATOM 6139 O O . GLU A 1 783 ? -38.069 28.269 -1.648 1.00 85.50 783 GLU A O 1
ATOM 6144 N N . ILE A 1 784 ? -37.148 27.725 0.318 1.00 84.00 784 ILE A N 1
ATOM 6145 C CA . ILE A 1 784 ? -38.216 26.781 0.671 1.00 84.00 784 ILE A CA 1
ATOM 6146 C C . ILE A 1 784 ? -39.548 27.515 0.826 1.00 84.00 784 ILE A C 1
ATOM 6148 O O . ILE A 1 784 ? -40.536 27.070 0.249 1.00 84.00 784 ILE A O 1
ATOM 6152 N N . ASP A 1 785 ? -39.588 28.640 1.540 1.00 85.38 785 ASP A N 1
ATOM 6153 C CA . ASP A 1 785 ? -40.810 29.439 1.695 1.00 85.38 785 ASP A CA 1
ATOM 6154 C C . ASP A 1 785 ? -41.357 29.910 0.345 1.00 85.38 785 ASP A C 1
ATOM 6156 O O . ASP A 1 785 ? -42.559 29.808 0.088 1.00 85.38 785 ASP A O 1
ATOM 6160 N N . ARG A 1 786 ? -40.475 30.358 -0.555 1.00 84.94 786 ARG A N 1
ATOM 6161 C CA . ARG A 1 786 ? -40.835 30.735 -1.923 1.00 84.94 786 ARG A CA 1
ATOM 6162 C C . ARG A 1 786 ? -41.425 29.558 -2.697 1.00 84.94 786 ARG A C 1
ATOM 6164 O O . ARG A 1 786 ? -42.501 29.694 -3.272 1.00 84.94 786 ARG A O 1
ATOM 6171 N N . LEU A 1 787 ? -40.759 28.404 -2.696 1.00 80.75 787 LEU A N 1
ATOM 6172 C CA . LEU A 1 787 ? -41.231 27.204 -3.392 1.00 80.75 787 LEU A CA 1
ATOM 6173 C C . LEU A 1 787 ? -42.555 26.693 -2.818 1.00 80.75 787 LEU A C 1
ATOM 6175 O O . LEU A 1 787 ? -43.408 26.211 -3.561 1.00 80.75 787 LEU A O 1
ATOM 6179 N N . LEU A 1 788 ? -42.755 26.819 -1.506 1.00 73.06 788 LEU A N 1
ATOM 6180 C CA . LEU A 1 788 ? -44.014 26.471 -0.860 1.00 73.06 788 LEU A CA 1
ATOM 6181 C C . LEU A 1 788 ? -45.134 27.429 -1.251 1.00 73.06 788 LEU A C 1
ATOM 6183 O O . LEU A 1 788 ? -46.220 26.955 -1.583 1.00 73.06 788 LEU A O 1
ATOM 6187 N N . ALA A 1 789 ? -44.857 28.734 -1.285 1.00 75.94 789 ALA A N 1
ATOM 6188 C CA . ALA A 1 789 ? -45.791 29.751 -1.758 1.00 75.94 789 ALA A CA 1
ATOM 6189 C C . ALA A 1 789 ? -46.151 29.564 -3.243 1.00 75.94 789 ALA A C 1
ATOM 6191 O O . ALA A 1 789 ? -47.311 29.712 -3.617 1.00 75.94 789 ALA A O 1
ATOM 6192 N N . GLU A 1 790 ? -45.190 29.173 -4.085 1.00 72.38 790 GLU A N 1
ATOM 6193 C CA . GLU A 1 790 ? -45.423 28.835 -5.496 1.00 72.38 790 GLU A CA 1
ATOM 6194 C C . GLU A 1 790 ? -46.211 27.516 -5.654 1.00 72.38 790 GLU A C 1
ATOM 6196 O O . GLU A 1 790 ? -47.004 27.372 -6.585 1.00 72.38 790 GLU A O 1
ATOM 6201 N N . SER A 1 791 ? -46.041 26.561 -4.731 1.00 62.91 791 SER A N 1
ATOM 6202 C CA . SER A 1 791 ? -46.726 25.257 -4.748 1.00 62.91 791 SER A CA 1
ATOM 6203 C C . SER A 1 791 ? -48.121 25.242 -4.101 1.00 62.91 791 SER A C 1
ATOM 6205 O O . SER A 1 791 ? -48.816 24.226 -4.192 1.00 62.91 791 SER A O 1
ATOM 6207 N N . GLY A 1 792 ? -48.551 26.337 -3.460 1.00 48.44 792 GLY A N 1
ATOM 6208 C CA . GLY A 1 792 ? -49.788 26.394 -2.680 1.00 48.44 792 GLY A CA 1
ATOM 6209 C C . GLY A 1 792 ? -50.628 27.653 -2.909 1.00 48.44 792 GLY A C 1
ATOM 6210 O O . GLY A 1 792 ? -50.311 28.726 -2.410 1.00 48.44 792 GLY A O 1
ATOM 6211 N N . SER A 1 793 ? -51.793 27.488 -3.547 1.00 35.88 793 SER A N 1
ATOM 6212 C CA . SER A 1 793 ? -52.985 28.270 -3.178 1.00 35.88 793 SER A CA 1
ATOM 6213 C C . SER A 1 793 ? -53.470 27.826 -1.779 1.00 35.88 793 SER A C 1
ATOM 6215 O O . SER A 1 793 ? -53.147 26.717 -1.346 1.00 35.88 793 SER A O 1
ATOM 6217 N N . PRO A 1 794 ? -54.189 28.681 -1.035 1.00 42.72 794 PRO A N 1
ATOM 6218 C CA . PRO A 1 794 ? -54.000 28.896 0.394 1.00 42.72 794 PRO A CA 1
ATOM 6219 C C . PRO A 1 794 ? -54.601 27.782 1.250 1.00 42.72 794 PRO A C 1
ATOM 6221 O O . PRO A 1 794 ? -55.789 27.491 1.162 1.00 42.72 794 PRO A O 1
ATOM 6224 N N . ASN A 1 795 ? -53.793 27.224 2.147 1.00 33.25 795 ASN A N 1
ATOM 6225 C CA . ASN A 1 795 ? -54.227 26.957 3.516 1.00 33.25 795 ASN A CA 1
ATOM 6226 C C . ASN A 1 795 ? -53.000 26.738 4.403 1.00 33.25 795 ASN A C 1
ATOM 6228 O O . ASN A 1 795 ? -52.365 25.683 4.388 1.00 33.25 795 ASN A O 1
ATOM 6232 N N . GLN A 1 796 ? -52.692 27.804 5.141 1.00 31.34 796 GLN A N 1
ATOM 6233 C CA . GLN A 1 796 ? -51.831 27.834 6.319 1.00 31.34 796 GLN A CA 1
ATOM 6234 C C . GLN A 1 796 ? -52.296 26.820 7.379 1.00 31.34 796 GLN A C 1
ATOM 6236 O O . GLN A 1 796 ? -53.441 26.354 7.361 1.00 31.34 796 GLN A O 1
ATOM 6241 N N . PRO A 1 797 ? -51.407 26.490 8.319 1.00 31.94 797 PRO A N 1
ATOM 6242 C CA . PRO A 1 797 ? -51.505 27.172 9.614 1.00 31.94 797 PRO A CA 1
ATOM 6243 C C . PRO A 1 797 ? -50.339 28.116 9.916 1.00 31.94 797 PRO A C 1
ATOM 6245 O O . PRO A 1 797 ? -49.209 27.850 9.446 1.00 31.94 797 PRO A O 1
#

Nearest PDB structures (foldseek):
  6q14-assembly1_G  TM=4.529E-01  e=9.222E-16  Salmonella enterica subsp. enterica serovar Typhimurium str. LT2
  6w6m-assembly1_A  TM=4.575E-01  e=3.909E-15  Vibrio cholerae
  5zdh-assembly1_A  TM=3.647E-01  e=3.337E-16  Escherichia coli ETEC H10407
  6hcg-assembly1_A  TM=3.491E-01  e=2.843E-16  Klebsiella pneumoniae
  6i1x-assembly1_A  TM=3.530E-01  e=5.997E-15  Aeromonas hydrophila

Sequence (797 aa):
MALPNLTITQIRELQAGIALHLEADLGYRSGSTSPHPLLPSPPEGLNRLLELARVEGQETFLIRLGIVPFISRAPQLWIQALRSPDPSSAWQVNPDLATALGLAEASLATTGQGGQPLTRDDLDFRLIQVSYIDVEGAIESLKGFGIETADSPAKVVLPVAFERLPIVARMPSPEGPKTALLGVDAQKGAAGFDLSMSPSLATALPPDPNLARSSQVLVYFHPDRPDQFTRVRRLLDEFIDRPARQIFIEGLILEISEEGLKELGVDWKYQEGGLELGAGNLLPGLPAASGTAGLTFDSLRDLDQQWVVRLRALVEEQKAEILSRPSVLTLNNRQATIRVGQEIPIATSSEAGIVKDANRISFNFKYLATGIALNIRPRITEDGNEVSMLVDTVVSAPIPGADLELRSSSGEVLASAPTVASRRVQTYTRIANNTPFIIGGLVNRQTTSIRRKVPLLGDIPYLGTFFRTRSTRTRKQEVIIVLTPHVLPEAESERAWGRYLPRDDAKFDDDGNVLFRSSYRIREEDVLDLSFLDRNERLNRYRDLARRVVERNFRLASRPPFNEFADGRVPGESILVERMIYEVVKRLSDSDPAWLDNRIAPDRIIFFSDQNAGGYDVQFLDRILAGFGDGLTAASFFTTQTNRALALTFRRGTDAITAGALTRNPIPEVSLIDCPDRTTWGELLWRWNQPEPDGTPRSTLLIHQPQDLVRLQRALLLREIINLNGGSSRVNRRNFSRGQVLLVPDENTLDTRLLDRRVAEHFLHTEHYYAAALRNIEATLAEIDRLLAESGSPNQP

Secondary structure (DSSP, 8-state):
-B--S--HHHHHHHHHHHHHHHHHHH--EES-----TTPPPPPTT-EEEEEEEEEETTEEEEEEEEEE--SSS--EEEEEEEEESSTTSPPEE-TTHHHHHHHHHHHHHHHTT--PPB-GGG-EEEEEE-SSS-HHHHHHHHHHTT-EEESSGGG--SSB-GGG--EEEEPPPP------SS-------SS------PPP-S------TTSSS--EEEEEE-TT-HHHHHHHHHHIIIIISPPPPEEEEEEEEEEEEHHHHHHTT-----BTTB-----TT----------S-------TTHHHHHHHHHHHHHHHTTSEEEEE--EEEEETT--EEEEEEEEEEEEEEE-----TT----EEEEEEEEEEEEEEEEEEE-TTSSEEEEEEEEEEEEE-TT--EEEE-TTS-EEEEE--EEEEEEEEEEEEETT--EEEEEEEEEEEEEEEEE-TTGGGSTTTGGGGEEEEEEEEEEEEEEEEEEEEPPTTTHHHHGGGSS----GGGSSTT-TT--SEEE--STT----HHHHH-HHHHHHHHHHHHHHHH-GGGTTSTTGGGTGGG--TTHHHHHHHHHHHHHHHHHHH-HHHHHTTS-GGGEEEEEEEETTEEEEEEHHHHHHHTTTSS-THHHHHH-TTEEEEEEEE--GGGGSTT-TT-PPPEEEEEEE--SHHHHHHHHHHTTSPPTT---EEEEEE-SHHHHHHHHHHHHHHHHHHHTT-TTT-STTTS-TTPEEE-PPTT--PPEEP-HHHHHHHHHHHHHHHHHHHHHHHHHHHHHHHHHHH-SS---

Solvent-accessible surface area (backbone atoms only — not comparable to full-atom values): 46691 Å² total; per-residue (Å²): 83,77,52,73,86,65,50,65,66,54,51,48,50,50,55,49,53,49,48,50,49,41,31,70,76,70,58,33,42,86,46,85,69,77,91,58,96,79,66,80,78,79,69,88,73,56,43,75,76,46,50,33,30,33,74,59,92,66,28,41,40,39,40,35,38,28,34,38,58,37,69,90,49,69,27,23,51,44,76,50,38,35,25,24,77,36,98,84,54,76,72,40,82,30,79,64,43,63,57,54,50,54,47,49,53,53,51,47,67,68,61,67,80,62,71,71,58,38,49,76,89,51,47,40,77,47,80,45,76,50,87,64,46,54,59,67,62,47,49,56,49,42,42,73,74,72,39,42,72,32,86,25,74,87,64,61,71,76,61,36,54,77,87,58,57,34,35,39,19,36,48,78,54,77,95,64,82,87,80,52,103,62,90,68,84,81,73,85,66,84,75,94,77,90,89,70,96,60,81,80,69,73,73,75,68,72,83,62,75,78,80,83,55,48,51,37,36,38,38,36,30,45,72,60,40,51,40,47,50,49,52,54,51,48,47,37,63,75,72,59,45,52,80,70,54,42,34,39,37,43,34,41,34,33,40,30,29,68,68,39,40,54,75,72,52,64,68,86,67,88,54,98,92,57,88,66,89,61,78,68,87,82,75,92,80,88,89,87,83,84,85,84,84,88,81,84,84,90,53,87,70,55,58,60,55,53,52,54,54,52,53,49,51,30,40,75,69,69,28,31,46,81,77,47,72,58,69,50,77,36,43,52,69,37,74,45,76,47,77,51,69,52,66,49,75,34,82,40,82,48,88,56,78,90,48,92,93,56,94,63,86,45,78,42,77,47,71,45,83,35,29,40,35,43,36,37,33,41,39,67,43,95,87,51,56,36,34,36,33,41,38,42,36,37,45,29,44,73,44,89,94,53,53,52,65,45,59,45,98,88,68,50,76,77,44,73,43,76,35,66,50,74,46,77,48,77,52,76,51,76,42,48,47,75,37,79,40,78,78,50,74,49,84,44,80,47,75,48,75,50,75,52,62,45,83,76,56,32,74,40,81,97,59,9,70,84,40,39,50,78,50,72,50,74,50,52,48,27,44,36,39,32,41,28,42,38,66,54,54,86,94,44,45,90,76,49,52,84,79,73,58,92,86,86,58,74,75,74,76,44,93,83,68,82,86,64,70,40,57,45,66,38,45,70,94,50,52,77,87,61,63,66,64,76,66,32,65,68,58,49,54,52,44,55,50,46,47,57,53,25,74,76,38,64,77,44,40,82,33,85,67,43,38,40,49,40,98,80,45,54,60,34,46,46,47,54,44,52,42,33,53,44,52,55,52,48,52,53,34,71,77,34,63,63,64,43,47,46,44,49,49,76,77,38,32,29,37,49,74,49,81,52,105,88,48,70,42,79,44,45,54,33,60,54,33,3,60,70,35,76,62,79,40,44,69,39,20,54,76,64,33,67,47,34,20,46,32,42,35,24,50,69,67,81,65,67,77,48,96,82,41,93,78,71,76,64,53,50,50,78,46,80,42,87,32,78,46,72,70,54,43,55,52,47,48,54,59,52,45,42,57,46,99,87,66,47,57,33,28,34,38,71,42,56,51,74,68,40,53,56,48,47,47,50,18,50,50,48,54,51,29,36,50,72,53,63,26,72,88,50,45,35,76,84,71,59,37,69,74,40,75,44,47,39,74,52,76,68,52,84,62,73,40,79,63,46,56,64,39,22,49,42,42,46,40,74,74,45,26,68,63,50,22,50,50,42,32,51,51,45,51,51,49,50,53,50,53,48,56,75,74,42,84,91,78,81,134

Mean predicted aligned error: 21.05 Å

pLDDT: mean 73.28, std 17.15, range [27.05, 94.56]

Foldseek 3Di:
DFAAQAFPVLVVVLVVQLQVCCCVVPNKDWDDDPDLVQDDDDDPQWADKTKIWDDDPQKIKIKIWTWHFDQPGGIDIDIAIWMDPHSPDHTDGDPCSVVSVVSSVVSRVVSNPDHDFYFPVQKDKDKDFFDADAPVQLQVVVVVVVQAEEADPVRPDPRHDQVNPWYKYAHDWPPDPLPQVDDDDPPPDDDDDDPDPDPPDDPRPPSPVPPDTGSMMMIMHGPSHNNRVVVSVCCSVPPNRDHFFKKKKKKWKKKFFPVLCVLLQADFDDDPDDGDRDRPPPDDDDDDDDDDDDDDDDDPVVVVVVNVVSVVVCVVVVRMDTPDMDMDMDTAQDKDKDADFDWDWFWDWDPDPDDPPDPDTDTDTDTDTAAKMWIKGWHADPVRFKIKMFIKIKHKDFDPPQWDFDADPVGHTPGTHTDMDMDIFTDIDMGTAQDKDWRDKDKDKDKDKDKDFDPPQLPDPPRNVVRMDIDIDIGIMMMIMIMHMHTADPVCNPVCVVVRDDDDDCVCVPPDNPPDLWKDFFAPVLADPPVVCVVDPVQVVVLVVLVVVC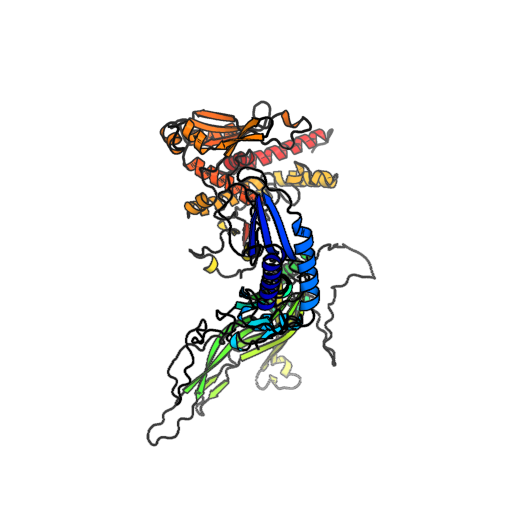VVPVVCCPPPPSVCSPPNHAFLQLLVLLLSVLVVLVVVCVVPVVSLCLQDPQQQEWEFADDDPVGTDIDTPQQVCLVCAVSPGNVRSQVRVQQKKKKWKFWDDPVPPDPPCPPDFTGTDIDIDGHNDPVSVLVCQVVQQDADPVRIGMQMQIGRDPVSSVLLSSLLQSQVQQVVCPHSSRSGSVQNDGRHMRTGDDGNPPHRGYDGSSSSVSSNSNRCSPVVSVVRNVVSVVVSVVVVVVVDDDDDD

Radius of gyration: 42.46 Å; Cα contacts (8 Å, |Δi|>4): 1203; chains: 1; bounding box: 98×91×129 Å